Protein AF-0000000074049282 (afdb_homodimer)

Nearest PDB structures (foldseek):
  7n6g-assembly1_3X  TM=3.727E-01  e=4.598E-01  Chlamydomonas reinhardtii
  7sqc-assembly1_1F  TM=4.304E-01  e=7.215E-01  Chlamydomonas reinhardtii
  7sqc-assembly1_1J  TM=2.349E-01  e=3.903E-01  Chlamydomonas reinhardtii
  7udm-assembly1_A  TM=1.602E-01  e=5.416E-01  synthetic construct
  2efk-assembly1_A-2  TM=2.920E-01  e=9.150E+00  Homo sapiens

Structure (mmCIF, N/CA/C/O backbone):
data_AF-0000000074049282-model_v1
#
loop_
_entity.id
_entity.type
_entity.pdbx_description
1 polymer 'Uncharacterized protein'
#
loop_
_atom_site.group_PDB
_atom_site.id
_atom_site.type_symbol
_atom_site.label_atom_id
_atom_site.label_alt_id
_atom_site.label_comp_id
_atom_site.label_asym_id
_atom_site.label_entity_id
_atom_site.label_seq_id
_atom_site.pdbx_PDB_ins_code
_atom_site.Cartn_x
_atom_site.Cartn_y
_atom_site.Cartn_z
_atom_site.occupancy
_atom_site.B_iso_or_equiv
_atom_site.auth_seq_id
_atom_site.auth_comp_id
_atom_site.auth_asym_id
_atom_site.auth_atom_id
_atom_site.pdbx_PDB_model_num
ATOM 1 N N . ILE A 1 1 ? 12.062 37.25 45.156 1 20.48 1 ILE A N 1
ATOM 2 C CA . ILE A 1 1 ? 11.852 36.156 44.188 1 20.48 1 ILE A CA 1
ATOM 3 C C . ILE A 1 1 ? 12.758 36.375 42.969 1 20.48 1 ILE A C 1
ATOM 5 O O . ILE A 1 1 ? 12.703 37.406 42.312 1 20.48 1 ILE A O 1
ATOM 9 N N . GLY A 1 2 ? 13.914 35.844 42.906 1 26.83 2 GLY A N 1
ATOM 10 C CA . GLY A 1 2 ? 15.023 36.031 41.969 1 26.83 2 GLY A CA 1
ATOM 11 C C . GLY A 1 2 ? 14.602 35.938 40.531 1 26.83 2 GLY A C 1
ATOM 12 O O . GLY A 1 2 ? 13.656 35.25 40.188 1 26.83 2 GLY A O 1
ATOM 13 N N . GLN A 1 3 ? 14.75 37.094 39.875 1 31.94 3 GLN A N 1
ATOM 14 C CA . GLN A 1 3 ? 14.445 37.344 38.469 1 31.94 3 GLN A CA 1
ATOM 15 C C . GLN A 1 3 ? 14.945 36.188 37.594 1 31.94 3 GLN A C 1
ATOM 17 O O . GLN A 1 3 ? 16.141 35.906 37.562 1 31.94 3 GLN A O 1
ATOM 22 N N . ALA A 1 4 ? 14.352 35.156 37.719 1 38.22 4 ALA A N 1
ATOM 23 C CA . ALA A 1 4 ? 14.703 34.031 36.844 1 38.22 4 ALA A CA 1
ATOM 24 C C . ALA A 1 4 ? 15.141 34.5 35.469 1 38.22 4 ALA A C 1
ATOM 26 O O . ALA A 1 4 ? 14.586 35.469 34.938 1 38.22 4 ALA A O 1
ATOM 27 N N . GLU A 1 5 ? 16.359 34.406 35.156 1 38.09 5 GLU A N 1
ATOM 28 C CA . GLU A 1 5 ? 16.984 34.75 33.875 1 38.09 5 GLU A CA 1
ATOM 29 C C . GLU A 1 5 ? 16.094 34.375 32.719 1 38.09 5 GLU A C 1
ATOM 31 O O . GLU A 1 5 ? 15.477 33.312 32.688 1 38.09 5 GLU A O 1
ATOM 36 N N . PRO A 1 6 ? 15.57 35.406 32.031 1 42.94 6 PRO A N 1
ATOM 37 C CA . PRO A 1 6 ? 14.656 35.219 30.891 1 42.94 6 PRO A CA 1
ATOM 38 C C . PRO A 1 6 ? 15.086 34.062 29.984 1 42.94 6 PRO A C 1
ATOM 40 O O . PRO A 1 6 ? 16.281 33.844 29.766 1 42.94 6 PRO A O 1
ATOM 43 N N . VAL A 1 7 ? 14.617 33 29.984 1 49.91 7 VAL A N 1
ATOM 44 C CA . VAL A 1 7 ? 14.875 31.859 29.094 1 49.91 7 VAL A CA 1
ATOM 45 C C . VAL A 1 7 ? 15.133 32.375 27.672 1 49.91 7 VAL A C 1
ATOM 47 O O . VAL A 1 7 ? 14.344 33.156 27.141 1 49.91 7 VAL A O 1
ATOM 50 N N . PRO A 1 8 ? 16.484 32.281 27.109 1 53.12 8 PRO A N 1
ATOM 51 C CA . PRO A 1 8 ? 17.078 32.656 25.828 1 53.12 8 PRO A CA 1
ATOM 52 C C . PRO A 1 8 ? 16.25 32.219 24.641 1 53.12 8 PRO A C 1
ATOM 54 O O . PRO A 1 8 ? 15.695 31.125 24.625 1 53.12 8 PRO A O 1
ATOM 57 N N . ASP A 1 9 ? 15.688 33.219 23.703 1 76.25 9 ASP A N 1
ATOM 58 C CA . ASP A 1 9 ? 14.758 32.906 22.609 1 76.25 9 ASP A CA 1
ATOM 59 C C . ASP A 1 9 ? 15.227 33.531 21.297 1 76.25 9 ASP A C 1
ATOM 61 O O . ASP A 1 9 ? 15.469 34.719 21.234 1 76.25 9 ASP A O 1
ATOM 65 N N . PHE A 1 10 ? 15.531 32.906 20.156 1 86.06 10 PHE A N 1
ATOM 66 C CA . PHE A 1 10 ? 15.812 33.281 18.781 1 86.06 10 PHE A CA 1
ATOM 67 C C . PHE A 1 10 ? 17.156 34 18.688 1 86.06 10 PHE A C 1
ATOM 69 O O . PHE A 1 10 ? 17.25 35.062 18.062 1 86.06 10 PHE A O 1
ATOM 76 N N . ALA A 1 11 ? 18.25 33.531 19.469 1 80.88 11 ALA A N 1
ATOM 77 C CA . ALA A 1 11 ? 19.656 33.938 19.422 1 80.88 11 ALA A CA 1
ATOM 78 C C . ALA A 1 11 ? 19.891 35.219 20.219 1 80.88 11 ALA A C 1
ATOM 80 O O . ALA A 1 11 ? 20.953 35.844 20.109 1 80.88 11 ALA A O 1
ATOM 81 N N . ILE A 1 12 ? 18.922 35.625 20.922 1 83.38 12 ILE A N 1
ATOM 82 C CA . ILE A 1 12 ? 19.141 36.75 21.828 1 83.38 12 ILE A CA 1
ATOM 83 C C . ILE A 1 12 ? 18.609 36.406 23.219 1 83.38 12 ILE A C 1
ATOM 85 O O . ILE A 1 12 ? 17.781 35.5 23.359 1 83.38 12 ILE A O 1
ATOM 89 N N . ASN A 1 13 ? 19.203 37.094 24.156 1 82.81 13 ASN A N 1
ATOM 90 C CA . ASN A 1 13 ? 18.781 36.875 25.531 1 82.81 13 ASN A CA 1
ATOM 91 C C . ASN A 1 13 ? 17.5 37.625 25.859 1 82.81 13 ASN A C 1
ATOM 93 O O . ASN A 1 13 ? 17.547 38.688 26.484 1 82.81 13 ASN A O 1
ATOM 97 N N . ALA A 1 14 ? 16.469 37.125 25.25 1 80.94 14 ALA A N 1
ATOM 98 C CA . ALA A 1 14 ? 15.141 37.719 25.453 1 80.94 14 ALA A CA 1
ATOM 99 C C . ALA A 1 14 ? 14.094 36.625 25.656 1 80.94 14 ALA A C 1
ATOM 101 O O . ALA A 1 14 ? 14.32 35.469 25.281 1 80.94 14 ALA A O 1
ATOM 102 N N . ALA A 1 15 ? 13.078 36.906 26.453 1 73.56 15 ALA A N 1
ATOM 103 C CA . ALA A 1 15 ? 11.977 35.969 26.594 1 73.56 15 ALA A CA 1
ATOM 104 C C . ALA A 1 15 ? 10.922 36.188 25.516 1 73.56 15 ALA A C 1
ATOM 106 O O . ALA A 1 15 ? 9.977 36.969 25.703 1 73.56 15 ALA A O 1
ATOM 107 N N . ILE A 1 16 ? 11.188 35.625 24.344 1 76.62 16 ILE A N 1
ATOM 108 C CA . ILE A 1 16 ? 10.234 35.781 23.25 1 76.62 16 ILE A CA 1
ATOM 109 C C . ILE A 1 16 ? 9.305 34.594 23.203 1 76.62 16 ILE A C 1
ATOM 111 O O . ILE A 1 16 ? 9.758 33.438 23.141 1 76.62 16 ILE A O 1
ATOM 115 N N . THR A 1 17 ? 8.031 34.781 23.266 1 71.31 17 THR A N 1
ATOM 116 C CA . THR A 1 17 ? 7.02 33.75 23.234 1 71.31 17 THR A CA 1
ATOM 117 C C . THR A 1 17 ? 7 33.062 21.859 1 71.31 17 THR A C 1
ATOM 119 O O . THR A 1 17 ? 7.078 33.719 20.828 1 71.31 17 THR A O 1
ATOM 122 N N . GLY A 1 18 ? 7.035 31.688 21.781 1 78.75 18 GLY A N 1
ATOM 123 C CA . GLY A 1 18 ? 6.93 30.953 20.531 1 78.75 18 GLY A CA 1
ATOM 124 C C . GLY A 1 18 ? 8.203 30.219 20.156 1 78.75 18 GLY A C 1
ATOM 125 O O . GLY A 1 18 ? 8.195 29.328 19.312 1 78.75 18 GLY A O 1
ATOM 126 N N . SER A 1 19 ? 9.234 30.641 20.859 1 85.25 19 SER A N 1
ATOM 127 C CA . SER A 1 19 ? 10.516 30 20.547 1 85.25 19 SER A CA 1
ATOM 128 C C . SER A 1 19 ? 10.477 28.5 20.828 1 85.25 19 SER A C 1
ATOM 130 O O . SER A 1 19 ? 10.977 27.703 20.047 1 85.25 19 SER A O 1
ATOM 132 N N . ALA A 1 20 ? 9.82 28.109 21.891 1 82.62 20 ALA A N 1
ATOM 133 C CA . ALA A 1 20 ? 9.711 26.703 22.266 1 82.62 20 ALA A CA 1
ATOM 134 C C . ALA A 1 20 ? 8.883 25.938 21.234 1 82.62 20 ALA A C 1
ATOM 136 O O . ALA A 1 20 ? 9.203 24.781 20.906 1 82.62 20 ALA A O 1
ATOM 137 N N . THR A 1 21 ? 7.859 26.547 20.703 1 82.88 21 THR A N 1
ATOM 138 C CA . THR A 1 21 ? 7.004 25.922 19.703 1 82.88 21 THR A CA 1
ATOM 139 C C . THR A 1 21 ? 7.766 25.672 18.406 1 82.88 21 THR A C 1
ATOM 141 O O . THR A 1 21 ? 7.676 24.594 17.828 1 82.88 21 THR A O 1
ATOM 144 N N . VAL A 1 22 ? 8.523 26.688 18.016 1 90.44 22 VAL A N 1
ATOM 145 C CA . VAL A 1 22 ? 9.312 26.562 16.797 1 90.44 22 VAL A CA 1
ATOM 146 C C . VAL A 1 22 ? 10.328 25.438 16.938 1 90.44 22 VAL A C 1
ATOM 148 O O . VAL A 1 22 ? 10.5 24.609 16.031 1 90.44 22 VAL A O 1
ATOM 151 N N . SER A 1 23 ? 10.922 25.359 18.109 1 93 23 SER A N 1
ATOM 152 C CA . SER A 1 23 ? 11.906 24.312 18.359 1 93 23 SER A CA 1
ATOM 153 C C . SER A 1 23 ? 11.266 22.938 18.344 1 93 23 SER A C 1
ATOM 155 O O . SER A 1 23 ? 11.797 22 17.734 1 93 23 SER A O 1
ATOM 157 N N . SER A 1 24 ? 10.148 22.766 18.969 1 90.44 24 SER A N 1
ATOM 158 C CA . SER A 1 24 ? 9.453 21.484 19.016 1 90.44 24 SER A CA 1
ATOM 159 C C . SER A 1 24 ? 9.031 21.047 17.625 1 90.44 24 SER A C 1
ATOM 161 O O . SER A 1 24 ? 9.219 19.891 17.25 1 90.44 24 SER A O 1
ATOM 163 N N . LEU A 1 25 ? 8.5 21.969 16.844 1 91.56 25 LEU A N 1
ATOM 164 C CA . LEU A 1 25 ? 8.102 21.688 15.477 1 91.56 25 LEU A CA 1
ATOM 165 C C . LEU A 1 25 ? 9.297 21.25 14.641 1 91.56 25 LEU A C 1
ATOM 167 O O . LEU A 1 25 ? 9.195 20.328 13.844 1 91.56 25 LEU A O 1
ATOM 171 N N . ALA A 1 26 ? 10.367 21.984 14.859 1 96.5 26 ALA A N 1
ATOM 172 C CA . ALA A 1 26 ? 11.578 21.672 14.109 1 96.5 26 ALA A CA 1
ATOM 173 C C . ALA A 1 26 ? 12.078 20.266 14.445 1 96.5 26 ALA A C 1
ATOM 175 O O . ALA A 1 26 ? 12.469 19.516 13.555 1 96.5 26 ALA A O 1
ATOM 176 N N . GLN A 1 27 ? 11.992 19.891 15.672 1 95.56 27 GLN A N 1
ATOM 177 C CA . GLN A 1 27 ? 12.453 18.562 16.094 1 95.56 27 GLN A CA 1
ATOM 178 C C . GLN A 1 27 ? 11.531 17.469 15.562 1 95.56 27 GLN A C 1
ATOM 180 O O . GLN A 1 27 ? 12 16.406 15.164 1 95.56 27 GLN A O 1
ATOM 185 N N . GLU A 1 28 ? 10.273 17.688 15.57 1 92.94 28 GLU A N 1
ATOM 186 C CA . GLU A 1 28 ? 9.336 16.734 14.984 1 92.94 28 GLU A CA 1
ATOM 187 C C . GLU A 1 28 ? 9.594 16.562 13.492 1 92.94 28 GLU A C 1
ATOM 189 O O . GLU A 1 28 ? 9.539 15.438 12.984 1 92.94 28 GLU A O 1
ATOM 194 N N . THR A 1 29 ? 9.82 17.672 12.859 1 95.94 29 THR A N 1
ATOM 195 C CA . THR A 1 29 ? 10.125 17.625 11.43 1 95.94 29 THR A CA 1
ATOM 196 C C . THR A 1 29 ? 11.422 16.859 11.18 1 95.94 29 THR A C 1
ATOM 198 O O . THR A 1 29 ? 11.555 16.156 10.18 1 95.94 29 THR A O 1
ATOM 201 N N . ARG A 1 30 ? 12.367 17.062 12.141 1 97.12 30 ARG A N 1
ATOM 202 C CA . ARG A 1 30 ? 13.641 16.359 12.047 1 97.12 30 ARG A CA 1
ATOM 203 C C . ARG A 1 30 ? 13.43 14.844 12.047 1 97.12 30 ARG A C 1
ATOM 205 O O . ARG A 1 30 ? 14.055 14.125 11.266 1 97.12 30 ARG A O 1
ATOM 212 N N . ILE A 1 31 ? 12.555 14.383 12.844 1 95.19 31 ILE A N 1
ATOM 213 C CA . ILE A 1 31 ? 12.25 12.961 12.93 1 95.19 31 ILE A CA 1
ATOM 214 C C . ILE A 1 31 ? 11.641 12.477 11.617 1 95.19 31 ILE A C 1
ATOM 216 O O . ILE A 1 31 ? 11.961 11.383 11.141 1 95.19 31 ILE A O 1
ATOM 220 N N . LEU A 1 32 ? 10.797 13.242 10.992 1 94.5 32 LEU A N 1
ATOM 221 C CA . LEU A 1 32 ? 10.203 12.883 9.711 1 94.5 32 LEU A CA 1
ATOM 222 C C . LEU A 1 32 ? 11.266 12.773 8.625 1 94.5 32 LEU A C 1
ATOM 224 O O . LEU A 1 32 ? 11.242 11.844 7.816 1 94.5 32 LEU A O 1
ATOM 228 N N . PHE A 1 33 ? 12.203 13.742 8.641 1 97.12 33 PHE A N 1
ATOM 229 C CA . PHE A 1 33 ? 13.289 13.664 7.676 1 97.12 33 PHE A CA 1
ATOM 230 C C . PHE A 1 33 ? 14.141 12.422 7.91 1 97.12 33 PHE A C 1
ATOM 232 O O . PHE A 1 33 ? 14.648 11.82 6.961 1 97.12 33 PHE A O 1
ATOM 239 N N . LYS A 1 34 ? 14.336 12.078 9.133 1 95.75 34 LYS A N 1
ATOM 240 C CA . LYS A 1 34 ? 15.055 10.844 9.445 1 95.75 34 LYS A CA 1
ATOM 241 C C . LYS A 1 34 ? 14.336 9.633 8.867 1 95.75 34 LYS A C 1
ATOM 243 O O . LYS A 1 34 ? 14.977 8.703 8.359 1 95.75 34 LYS A O 1
ATOM 248 N N . ASP A 1 35 ? 13.047 9.648 8.883 1 93.12 35 ASP A N 1
ATOM 249 C CA . ASP A 1 35 ? 12.227 8.547 8.398 1 93.12 35 ASP A CA 1
ATOM 250 C C . ASP A 1 35 ? 12.336 8.406 6.883 1 93.12 35 ASP A C 1
ATOM 252 O O . ASP A 1 35 ? 12.062 7.336 6.332 1 93.12 35 ASP A O 1
ATOM 256 N N . VAL A 1 36 ? 12.672 9.469 6.234 1 93.5 36 VAL A N 1
ATOM 257 C CA . VAL A 1 36 ? 12.883 9.398 4.793 1 93.5 36 VAL A CA 1
ATOM 258 C C . VAL A 1 36 ? 14.039 8.453 4.48 1 93.5 36 VAL A C 1
ATOM 260 O O . VAL A 1 36 ? 13.969 7.668 3.529 1 93.5 36 VAL A O 1
ATOM 263 N N . GLY A 1 37 ? 15.117 8.438 5.305 1 87.19 37 GLY A N 1
ATOM 264 C CA . GLY A 1 37 ? 16.312 7.645 5.055 1 87.19 37 GLY A CA 1
ATOM 265 C C . GLY A 1 37 ? 16.281 6.289 5.734 1 87.19 37 GLY A C 1
ATOM 266 O O . GLY A 1 37 ? 17.203 5.492 5.586 1 87.19 37 GLY A O 1
ATOM 267 N N . GLY A 1 38 ? 15.477 5.82 6.414 1 72.12 38 GLY A N 1
ATOM 268 C CA . GLY A 1 38 ? 15.57 4.777 7.422 1 72.12 38 GLY A CA 1
ATOM 269 C C . GLY A 1 38 ? 15.273 3.393 6.875 1 72.12 38 GLY A C 1
ATOM 270 O O . GLY A 1 38 ? 15.352 2.4 7.602 1 72.12 38 GLY A O 1
ATOM 271 N N . THR A 1 39 ? 15 3.137 5.734 1 71.25 39 THR A N 1
ATOM 272 C CA . THR A 1 39 ? 14.656 1.753 5.422 1 71.25 39 THR A CA 1
ATOM 273 C C . THR A 1 39 ? 15.758 1.097 4.594 1 71.25 39 THR A C 1
ATOM 275 O O . THR A 1 39 ? 16.062 1.55 3.492 1 71.25 39 THR A O 1
ATOM 278 N N . VAL A 1 40 ? 16.547 0.206 5.41 1 73.12 40 VAL A N 1
ATOM 279 C CA . VAL A 1 40 ? 17.578 -0.496 4.66 1 73.12 40 VAL A CA 1
ATOM 280 C C . VAL A 1 40 ? 17.203 -1.966 4.5 1 73.12 40 VAL A C 1
ATOM 282 O O . VAL A 1 40 ? 16.812 -2.623 5.473 1 73.12 40 VAL A O 1
ATOM 285 N N . TYR A 1 41 ? 17.016 -2.418 3.25 1 83.38 41 TYR A N 1
ATOM 286 C CA . TYR A 1 41 ? 16.828 -3.836 2.963 1 83.38 41 TYR A CA 1
ATOM 287 C C . TYR A 1 41 ? 17.906 -4.34 2.008 1 83.38 41 TYR A C 1
ATOM 289 O O . TYR A 1 41 ? 18.359 -3.602 1.128 1 83.38 41 TYR A O 1
ATOM 297 N N . GLU A 1 42 ? 18.453 -5.551 2.277 1 90.44 42 GLU A N 1
ATOM 298 C CA . GLU A 1 42 ? 19.469 -6.156 1.413 1 90.44 42 GLU A CA 1
ATOM 299 C C . GLU A 1 42 ? 18.812 -7.047 0.354 1 90.44 42 GLU A C 1
ATOM 301 O O . GLU A 1 42 ? 17.953 -7.875 0.668 1 90.44 42 GLU A O 1
ATOM 306 N N . LEU A 1 43 ? 19.203 -6.746 -0.903 1 93.69 43 LEU A N 1
ATOM 307 C CA . LEU A 1 43 ? 18.703 -7.551 -2.014 1 93.69 43 LEU A CA 1
ATOM 308 C C . LEU A 1 43 ? 19.375 -8.914 -2.045 1 93.69 43 LEU A C 1
ATOM 310 O O . LEU A 1 43 ? 20.578 -9.016 -1.796 1 93.69 43 LEU A O 1
ATOM 314 N N . GLN A 1 44 ? 18.656 -9.977 -2.373 1 93 44 GLN A N 1
ATOM 315 C CA . GLN A 1 44 ? 19.188 -11.336 -2.365 1 93 44 GLN A CA 1
ATOM 316 C C . GLN A 1 44 ? 19.109 -11.969 -3.752 1 93 44 GLN A C 1
ATOM 318 O O . GLN A 1 44 ? 19.844 -12.914 -4.055 1 93 44 GLN A O 1
ATOM 323 N N . ALA A 1 45 ? 18.281 -11.492 -4.66 1 92.56 45 ALA A N 1
ATOM 324 C CA . ALA A 1 45 ? 17.984 -12.148 -5.926 1 92.56 45 ALA A CA 1
ATOM 325 C C . ALA A 1 45 ? 19.078 -11.922 -6.949 1 92.56 45 ALA A C 1
ATOM 327 O O . ALA A 1 45 ? 19.172 -12.633 -7.953 1 92.56 45 ALA A O 1
ATOM 328 N N . GLY A 1 46 ? 20.016 -10.945 -6.727 1 91.81 46 GLY A N 1
ATOM 329 C CA . GLY A 1 46 ? 21.125 -10.672 -7.637 1 91.81 46 GLY A CA 1
ATOM 330 C C . GLY A 1 46 ? 20.672 -10.023 -8.938 1 91.81 46 GLY A C 1
ATOM 331 O O . GLY A 1 46 ? 21.391 -10.102 -9.945 1 91.81 46 GLY A O 1
ATOM 332 N N . TYR A 1 47 ? 19.516 -9.477 -9.023 1 94.31 47 TYR A N 1
ATOM 333 C CA . TYR A 1 47 ? 19.016 -8.781 -10.203 1 94.31 47 TYR A CA 1
ATOM 334 C C . TYR A 1 47 ? 19.609 -7.383 -10.305 1 94.31 47 TYR A C 1
ATOM 336 O O . TYR A 1 47 ? 19.234 -6.492 -9.531 1 94.31 47 TYR A O 1
ATOM 344 N N . GLU A 1 48 ? 20.406 -7.199 -11.273 1 94.12 48 GLU A N 1
ATOM 345 C CA . GLU A 1 48 ? 21.219 -5.988 -11.383 1 94.12 48 GLU A CA 1
ATOM 346 C C . GLU A 1 48 ? 20.344 -4.75 -11.547 1 94.12 48 GLU A C 1
ATOM 348 O O . GLU A 1 48 ? 20.656 -3.686 -11.008 1 94.12 48 GLU A O 1
ATOM 353 N N . ARG A 1 49 ? 19.312 -4.836 -12.258 1 94.56 49 ARG A N 1
ATOM 354 C CA . ARG A 1 49 ? 18.422 -3.701 -12.469 1 94.56 49 ARG A CA 1
ATOM 355 C C . ARG A 1 49 ? 17.828 -3.205 -11.148 1 94.56 49 ARG A C 1
ATOM 357 O O . ARG A 1 49 ? 17.75 -1.996 -10.922 1 94.56 49 ARG A O 1
ATOM 364 N N . LEU A 1 50 ? 17.516 -4.125 -10.344 1 96.06 50 LEU A N 1
ATOM 365 C CA . LEU A 1 50 ? 16.969 -3.803 -9.031 1 96.06 50 LEU A CA 1
ATOM 366 C C . LEU A 1 50 ? 18.031 -3.166 -8.141 1 96.06 50 LEU A C 1
ATOM 368 O O . LEU A 1 50 ? 17.75 -2.221 -7.402 1 96.06 50 LEU A O 1
ATOM 372 N N . ALA A 1 51 ? 19.234 -3.668 -8.195 1 95.69 51 ALA A N 1
ATOM 373 C CA . ALA A 1 51 ? 20.328 -3.137 -7.391 1 95.69 51 ALA A CA 1
ATOM 374 C C . ALA A 1 51 ? 20.656 -1.694 -7.777 1 95.69 51 ALA A C 1
ATOM 376 O O . ALA A 1 51 ? 20.875 -0.849 -6.91 1 95.69 51 ALA A O 1
ATOM 377 N N . THR A 1 52 ? 20.562 -1.462 -9.023 1 97.19 52 THR A N 1
ATOM 378 C CA . THR A 1 52 ? 20.891 -0.14 -9.555 1 97.19 52 THR A CA 1
ATOM 379 C C . THR A 1 52 ? 19.875 0.895 -9.07 1 97.19 52 THR A C 1
ATOM 381 O O . THR A 1 52 ? 20.25 1.968 -8.602 1 97.19 52 THR A O 1
ATOM 384 N N . VAL A 1 53 ? 18.641 0.593 -9.203 1 97 53 VAL A N 1
ATOM 385 C CA . VAL A 1 53 ? 17.609 1.563 -8.844 1 97 53 VAL A CA 1
ATOM 386 C C . VAL A 1 53 ? 17.516 1.681 -7.324 1 97 53 VAL A C 1
ATOM 388 O O . VAL A 1 53 ? 17.219 2.754 -6.797 1 97 53 VAL A O 1
ATOM 391 N N . LYS A 1 54 ? 17.766 0.613 -6.602 1 96.5 54 LYS A N 1
ATOM 392 C CA . LYS A 1 54 ? 17.797 0.686 -5.145 1 96.5 54 LYS A CA 1
ATOM 393 C C . LYS A 1 54 ? 18.891 1.623 -4.664 1 96.5 54 LYS A C 1
ATOM 395 O O . LYS A 1 54 ? 18.688 2.432 -3.76 1 96.5 54 LYS A O 1
ATOM 400 N N . GLU A 1 55 ? 20.078 1.487 -5.23 1 95.81 55 GLU A N 1
ATOM 401 C CA . GLU A 1 55 ? 21.203 2.354 -4.875 1 95.81 55 GLU A CA 1
ATOM 402 C C . GLU A 1 55 ? 20.875 3.82 -5.133 1 95.81 55 GLU A C 1
ATOM 404 O O . GLU A 1 55 ? 21.125 4.68 -4.289 1 95.81 55 GLU A O 1
ATOM 409 N N . ALA A 1 56 ? 20.266 4.066 -6.27 1 97.19 56 ALA A N 1
ATOM 410 C CA . ALA A 1 56 ? 19.891 5.434 -6.617 1 97.19 56 ALA A CA 1
ATOM 411 C C . ALA A 1 56 ? 18.891 6 -5.625 1 97.19 56 ALA A C 1
ATOM 413 O O . ALA A 1 56 ? 19.047 7.121 -5.137 1 97.19 56 ALA A O 1
ATOM 414 N N . LEU A 1 57 ? 17.859 5.246 -5.344 1 96.81 57 LEU A N 1
ATOM 415 C CA . LEU A 1 57 ? 16.797 5.711 -4.445 1 96.81 57 LEU A CA 1
ATOM 416 C C . LEU A 1 57 ? 17.344 5.891 -3.029 1 96.81 57 LEU A C 1
ATOM 418 O O . LEU A 1 57 ? 16.984 6.848 -2.34 1 96.81 57 LEU A O 1
ATOM 422 N N . THR A 1 58 ? 18.219 4.988 -2.592 1 95.88 58 THR A N 1
ATOM 423 C CA . THR A 1 58 ? 18.812 5.074 -1.26 1 95.88 58 THR A CA 1
ATOM 424 C C . THR A 1 58 ? 19.703 6.305 -1.14 1 95.88 58 THR A C 1
ATOM 426 O O . THR A 1 58 ? 19.719 6.965 -0.1 1 95.88 58 THR A O 1
ATOM 429 N N . ASP A 1 59 ? 20.375 6.562 -2.137 1 96.44 59 ASP A N 1
ATOM 430 C CA . ASP A 1 59 ? 21.203 7.762 -2.143 1 96.44 59 ASP A CA 1
ATOM 431 C C . ASP A 1 59 ? 20.344 9.023 -2.045 1 96.44 59 ASP A C 1
ATOM 433 O O . ASP A 1 59 ? 20.672 9.938 -1.286 1 96.44 59 ASP A O 1
ATOM 437 N N . ILE A 1 60 ? 19.266 9.086 -2.865 1 97.12 60 ILE A N 1
ATOM 438 C CA . ILE A 1 60 ? 18.344 10.211 -2.801 1 97.12 60 ILE A CA 1
ATOM 439 C C . ILE A 1 60 ? 17.812 10.367 -1.376 1 97.12 60 ILE A C 1
ATOM 441 O O . ILE A 1 60 ? 17.875 11.453 -0.801 1 97.12 60 ILE A O 1
ATOM 445 N N . ALA A 1 61 ? 17.359 9.281 -0.797 1 96.62 61 ALA A N 1
ATOM 446 C CA . ALA A 1 61 ? 16.75 9.289 0.534 1 96.62 61 ALA A CA 1
ATOM 447 C C . ALA A 1 61 ? 17.75 9.742 1.59 1 96.62 61 ALA A C 1
ATOM 449 O O . ALA A 1 61 ? 17.438 10.562 2.451 1 96.62 61 ALA A O 1
ATOM 450 N N . THR A 1 62 ? 18.969 9.258 1.495 1 96.25 62 THR A N 1
ATOM 451 C CA . THR A 1 62 ? 20 9.578 2.469 1 96.25 62 THR A CA 1
ATOM 452 C C . THR A 1 62 ? 20.375 11.055 2.396 1 96.25 62 THR A C 1
ATOM 454 O O . THR A 1 62 ? 20.469 11.727 3.424 1 96.25 62 THR A O 1
ATOM 457 N N . LYS A 1 63 ? 20.578 11.547 1.237 1 97.31 63 LYS A N 1
ATOM 458 C CA . LYS A 1 63 ? 20.953 12.945 1.055 1 97.31 63 LYS A CA 1
ATOM 459 C C . LYS A 1 63 ? 19.859 13.883 1.555 1 97.31 63 LYS A C 1
ATOM 461 O O . LYS A 1 63 ? 20.141 14.875 2.229 1 97.31 63 LYS A O 1
ATOM 466 N N . LEU A 1 64 ? 18.609 13.57 1.226 1 97.5 64 LEU A N 1
ATOM 467 C CA . LEU A 1 64 ? 17.484 14.375 1.688 1 97.5 64 LEU A CA 1
ATOM 468 C C . LEU A 1 64 ? 17.359 14.312 3.205 1 97.5 64 LEU A C 1
ATOM 470 O O . LEU A 1 64 ? 17.094 15.328 3.854 1 97.5 64 LEU A O 1
ATOM 474 N N . SER A 1 65 ? 17.547 13.109 3.723 1 97.19 65 SER A N 1
ATOM 475 C CA . SER A 1 65 ? 17.453 12.914 5.168 1 97.19 65 SER A CA 1
ATOM 476 C C . SER A 1 65 ? 18.5 13.758 5.898 1 97.19 65 SER A C 1
ATOM 478 O O . SER A 1 65 ? 18.172 14.508 6.812 1 97.19 65 SER A O 1
ATOM 480 N N . ILE A 1 66 ? 19.734 13.719 5.477 1 97.12 66 ILE A N 1
ATOM 481 C CA . ILE A 1 66 ? 20.844 14.422 6.133 1 97.12 66 ILE A CA 1
ATOM 482 C C . ILE A 1 66 ? 20.641 15.93 6.012 1 97.12 66 ILE A C 1
ATOM 484 O O . ILE A 1 66 ? 20.734 16.656 7 1 97.12 66 ILE A O 1
ATOM 488 N N . ALA A 1 67 ? 20.297 16.359 4.809 1 97.94 67 ALA A N 1
ATOM 489 C CA . ALA A 1 67 ? 20.094 17.797 4.586 1 97.94 67 ALA A CA 1
ATOM 490 C C . ALA A 1 67 ? 18.906 18.312 5.391 1 97.94 67 ALA A C 1
ATOM 492 O O . ALA A 1 67 ? 18.984 19.391 5.992 1 97.94 67 ALA A O 1
ATOM 493 N N . GLY A 1 68 ? 17.797 17.547 5.352 1 98.06 68 GLY A N 1
ATOM 494 C CA . GLY A 1 68 ? 16.609 17.938 6.113 1 98.06 68 GLY A CA 1
ATOM 495 C C . GLY A 1 68 ? 16.859 17.984 7.609 1 98.06 68 GLY A C 1
ATOM 496 O O . GLY A 1 68 ? 16.438 18.922 8.289 1 98.06 68 GLY A O 1
ATOM 497 N N . MET A 1 69 ? 17.562 17.031 8.125 1 97.44 69 MET A N 1
ATOM 498 C CA . MET A 1 69 ? 17.875 16.984 9.555 1 97.44 69 MET A CA 1
ATOM 499 C C . MET A 1 69 ? 18.781 18.141 9.953 1 97.44 69 MET A C 1
ATOM 501 O O . MET A 1 69 ? 18.641 18.703 11.039 1 97.44 69 MET A O 1
ATOM 505 N N . THR A 1 70 ? 19.719 18.469 9.07 1 98.06 70 THR A N 1
ATOM 506 C CA . THR A 1 70 ? 20.625 19.578 9.336 1 98.06 70 THR A CA 1
ATOM 507 C C . THR A 1 70 ? 19.859 20.891 9.453 1 98.06 70 THR A C 1
ATOM 509 O O . THR A 1 70 ? 20.078 21.688 10.375 1 98.06 70 THR A O 1
ATOM 512 N N . LEU A 1 71 ? 18.922 21.062 8.5 1 98.5 71 LEU A N 1
ATOM 513 C CA . LEU A 1 71 ? 18.125 22.281 8.492 1 98.5 71 LEU A CA 1
ATOM 514 C C . LEU A 1 71 ? 17.266 22.375 9.758 1 98.5 71 LEU A C 1
ATOM 516 O O . LEU A 1 71 ? 17.266 23.391 10.438 1 98.5 71 LEU A O 1
ATOM 520 N N . THR A 1 72 ? 16.562 21.328 10.109 1 98.19 72 THR A N 1
ATOM 521 C CA . THR A 1 72 ? 15.633 21.344 11.234 1 98.19 72 THR A CA 1
ATOM 522 C C . THR A 1 72 ? 16.391 21.453 12.555 1 98.19 72 THR A C 1
ATOM 524 O O . THR A 1 72 ? 15.93 22.109 13.492 1 98.19 72 THR A O 1
ATOM 527 N N . GLN A 1 73 ? 17.594 20.891 12.617 1 96.94 73 GLN A N 1
ATOM 528 C CA . GLN A 1 73 ? 18.438 21.031 13.805 1 96.94 73 GLN A CA 1
ATOM 529 C C . GLN A 1 73 ? 18.906 22.484 13.969 1 96.94 73 GLN A C 1
ATOM 531 O O . GLN A 1 73 ? 18.938 23 15.078 1 96.94 73 GLN A O 1
ATOM 536 N N . ALA A 1 74 ? 19.297 23.078 12.867 1 97.19 74 ALA A N 1
ATOM 537 C CA . ALA A 1 74 ? 19.719 24.484 12.914 1 97.19 74 ALA A CA 1
ATOM 538 C C . ALA A 1 74 ? 18.609 25.391 13.406 1 97.19 74 ALA A C 1
ATOM 540 O O . ALA A 1 74 ? 18.844 26.297 14.195 1 97.19 74 ALA A O 1
ATOM 541 N N . ILE A 1 75 ? 17.375 25.094 12.922 1 97.19 75 ILE A N 1
ATOM 542 C CA . ILE A 1 75 ? 16.234 25.891 13.336 1 97.19 75 ILE A CA 1
ATOM 543 C C . ILE A 1 75 ? 15.984 25.703 14.836 1 97.19 75 ILE A C 1
ATOM 545 O O . ILE A 1 75 ? 15.781 26.688 15.562 1 97.19 75 ILE A O 1
ATOM 549 N N . SER A 1 76 ? 16.031 24.5 15.312 1 95.88 76 SER A N 1
ATOM 550 C CA . SER A 1 76 ? 15.805 24.219 16.719 1 95.88 76 SER A CA 1
ATOM 551 C C . SER A 1 76 ? 16.859 24.875 17.594 1 95.88 76 SER A C 1
ATOM 553 O O . SER A 1 76 ? 16.547 25.453 18.641 1 95.88 76 SER A O 1
ATOM 555 N N . THR A 1 77 ? 18.109 24.844 17.188 1 93.69 77 THR A N 1
ATOM 556 C CA . THR A 1 77 ? 19.219 25.422 17.938 1 93.69 77 THR A CA 1
ATOM 557 C C . THR A 1 77 ? 19.078 26.938 18.031 1 93.69 77 THR A C 1
ATOM 559 O O . THR A 1 77 ? 19.281 27.516 19.094 1 93.69 77 THR A O 1
ATOM 562 N N . MET A 1 78 ? 18.703 27.516 16.906 1 94.25 78 MET A N 1
ATOM 563 C CA . MET A 1 78 ? 18.516 28.969 16.875 1 94.25 78 MET A CA 1
ATOM 564 C C . MET A 1 78 ? 17.344 29.375 17.781 1 94.25 78 MET A C 1
ATOM 566 O O . MET A 1 78 ? 17.438 30.375 18.484 1 94.25 78 MET A O 1
ATOM 570 N N . ALA A 1 79 ? 16.281 28.625 17.797 1 91.81 79 ALA A N 1
ATOM 571 C CA . ALA A 1 79 ? 15.07 28.969 18.531 1 91.81 79 ALA A CA 1
ATOM 572 C C . ALA A 1 79 ? 15.32 28.953 20.031 1 91.81 79 ALA A C 1
ATOM 574 O O . ALA A 1 79 ? 14.734 29.734 20.781 1 91.81 79 ALA A O 1
ATOM 575 N N . LEU A 1 80 ? 16.281 28.156 20.531 1 87.44 80 LEU A N 1
ATOM 576 C CA . LEU A 1 80 ? 16.484 28 21.969 1 87.44 80 LEU A CA 1
ATOM 577 C C . LEU A 1 80 ? 17.75 28.703 22.438 1 87.44 80 LEU A C 1
ATOM 579 O O . LEU A 1 80 ? 18.016 28.797 23.641 1 87.44 80 LEU A O 1
ATOM 583 N N . ASN A 1 81 ? 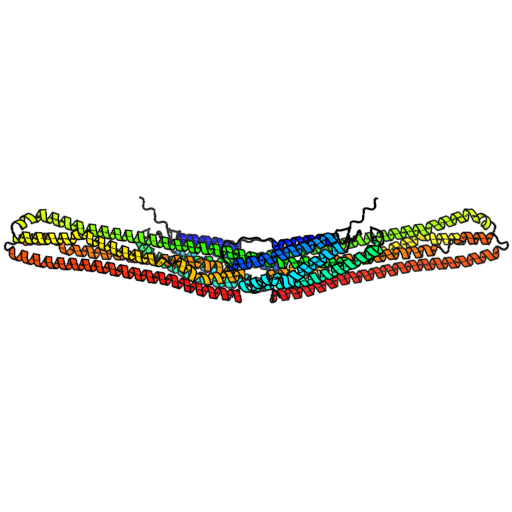18.484 29.219 21.516 1 83.31 81 ASN A N 1
ATOM 584 C CA . ASN A 1 81 ? 19.75 29.812 21.906 1 83.31 81 ASN A CA 1
ATOM 585 C C . ASN A 1 81 ? 19.562 31.234 22.469 1 83.31 81 ASN A C 1
ATOM 587 O O . ASN A 1 81 ? 18.719 31.984 21.969 1 83.31 81 ASN A O 1
ATOM 591 N N . ASN A 1 82 ? 20.422 31.484 23.562 1 72.94 82 ASN A N 1
ATOM 592 C CA . ASN A 1 82 ? 20.312 32.781 24.25 1 72.94 82 ASN A CA 1
ATOM 593 C C . ASN A 1 82 ? 21.625 33.531 24.234 1 72.94 82 ASN A C 1
ATOM 595 O O . ASN A 1 82 ? 21.75 34.594 24.844 1 72.94 82 ASN A O 1
ATOM 599 N N . SER A 1 83 ? 22.516 32.812 23.656 1 73.06 83 SER A N 1
ATOM 600 C CA . SER A 1 83 ? 23.828 33.438 23.75 1 73.06 83 SER A CA 1
ATOM 601 C C . SER A 1 83 ? 24.625 33.281 22.453 1 73.06 83 SER A C 1
ATOM 603 O O . SER A 1 83 ? 24.297 32.438 21.625 1 73.06 83 SER A O 1
ATOM 605 N N . GLY A 1 84 ? 25.344 34.25 21.984 1 72.88 84 GLY A N 1
ATOM 606 C CA . GLY A 1 84 ? 26.25 34.188 20.844 1 72.88 84 GLY A CA 1
ATOM 607 C C . GLY A 1 84 ? 25.906 35.156 19.75 1 72.88 84 GLY A C 1
ATOM 608 O O . GLY A 1 84 ? 24.906 35.875 19.828 1 72.88 84 GLY A O 1
ATOM 609 N N . PRO A 1 85 ? 26.766 35.156 18.797 1 85.69 85 PRO A N 1
ATOM 610 C CA . PRO A 1 85 ? 26.531 36.125 17.719 1 85.69 85 PRO A CA 1
ATOM 611 C C . PRO A 1 85 ? 25.344 35.719 16.828 1 85.69 85 PRO A C 1
ATOM 613 O O . PRO A 1 85 ? 25.25 34.594 16.375 1 85.69 85 PRO A O 1
ATOM 616 N N . ILE A 1 86 ? 24.375 36.625 16.625 1 90.25 86 ILE A N 1
ATOM 617 C CA . ILE A 1 86 ? 23.141 36.438 15.875 1 90.25 86 ILE A CA 1
ATOM 618 C C . ILE A 1 86 ? 23.453 35.844 14.492 1 90.25 86 ILE A C 1
ATOM 620 O O . ILE A 1 86 ? 22.828 34.875 14.062 1 90.25 86 ILE A O 1
ATOM 624 N N . PRO A 1 87 ? 24.531 36.312 13.82 1 91.06 87 PRO A N 1
ATOM 625 C CA . PRO A 1 87 ? 24.812 35.812 12.477 1 91.06 87 PRO A CA 1
ATOM 626 C C . PRO A 1 87 ? 25.156 34.312 12.461 1 91.06 87 PRO A C 1
ATOM 628 O O . PRO A 1 87 ? 24.828 33.625 11.5 1 91.06 87 PRO A O 1
ATOM 631 N N . THR A 1 88 ? 25.75 33.781 13.516 1 91.94 88 THR A N 1
ATOM 632 C CA . THR A 1 88 ? 26.156 32.375 13.555 1 91.94 88 THR A CA 1
ATOM 633 C C . THR A 1 88 ? 24.938 31.453 13.477 1 91.94 88 THR A C 1
ATOM 635 O O . THR A 1 88 ? 24.953 30.469 12.75 1 91.94 88 THR A O 1
ATOM 638 N N . TYR A 1 89 ? 23.906 31.766 14.133 1 92.56 89 TYR A N 1
ATOM 639 C CA . TYR A 1 89 ? 22.734 30.906 14.219 1 92.56 89 TYR A CA 1
ATOM 640 C C . TYR A 1 89 ? 21.859 31.062 12.984 1 92.56 89 TYR A C 1
ATOM 642 O O . TYR A 1 89 ? 21.312 30.078 12.469 1 92.56 89 TYR A O 1
ATOM 650 N N . PHE A 1 90 ? 21.703 32.25 12.477 1 95.75 90 PHE A N 1
ATOM 651 C CA . PHE A 1 90 ? 20.859 32.469 11.312 1 95.75 90 PHE A CA 1
ATOM 652 C C . PHE A 1 90 ? 21.578 32.062 10.031 1 95.75 90 PHE A C 1
ATOM 654 O O . PHE A 1 90 ? 20.938 31.562 9.094 1 95.75 90 PHE A O 1
ATOM 661 N N . ASP A 1 91 ? 22.891 32.188 9.984 1 96.12 91 ASP A N 1
ATOM 662 C CA . ASP A 1 91 ? 23.641 31.75 8.812 1 96.12 91 ASP A CA 1
ATOM 663 C C . ASP A 1 91 ? 23.578 30.234 8.664 1 96.12 91 ASP A C 1
ATOM 665 O O . ASP A 1 91 ? 23.531 29.719 7.547 1 96.12 91 ASP A O 1
ATOM 669 N N . ALA A 1 92 ? 23.641 29.516 9.766 1 95.94 92 ALA A N 1
ATOM 670 C CA . ALA A 1 92 ? 23.516 28.047 9.719 1 95.94 92 ALA A CA 1
ATOM 671 C C . ALA A 1 92 ? 22.203 27.625 9.062 1 95.94 92 ALA A C 1
ATOM 673 O O . ALA A 1 92 ? 22.172 26.672 8.289 1 95.94 92 ALA A O 1
ATOM 674 N N . ILE A 1 93 ? 21.125 28.312 9.391 1 97.69 93 ILE A N 1
ATOM 675 C CA . ILE A 1 93 ? 19.812 28.016 8.828 1 97.69 93 ILE A CA 1
ATOM 676 C C . ILE A 1 93 ? 19.797 28.344 7.336 1 97.69 93 ILE A C 1
ATOM 678 O O . ILE A 1 93 ? 19.375 27.531 6.516 1 97.69 93 ILE A O 1
ATOM 682 N N . SER A 1 94 ? 20.25 29.578 7 1 97.56 94 SER A N 1
ATOM 683 C CA . SER A 1 94 ? 20.266 30 5.602 1 97.56 94 SER A CA 1
ATOM 684 C C . SER A 1 94 ? 21.109 29.047 4.754 1 97.56 94 SER A C 1
ATOM 686 O O . SER A 1 94 ? 20.734 28.703 3.637 1 97.56 94 SER A O 1
ATOM 688 N N . ASN A 1 95 ? 22.234 28.688 5.336 1 97.25 95 ASN A N 1
ATOM 689 C CA . ASN A 1 95 ? 23.094 27.75 4.625 1 97.25 95 ASN A CA 1
ATOM 690 C C . ASN A 1 95 ? 22.406 26.406 4.434 1 97.25 95 ASN A C 1
ATOM 692 O O . ASN A 1 95 ? 22.516 25.781 3.371 1 97.25 95 ASN A O 1
ATOM 696 N N . ALA A 1 96 ? 21.797 25.906 5.426 1 98.25 96 ALA A N 1
ATOM 697 C CA . ALA A 1 96 ? 21.094 24.625 5.352 1 98.25 96 ALA A CA 1
ATOM 698 C C . ALA A 1 96 ? 19.953 24.688 4.344 1 98.25 96 ALA A C 1
ATOM 700 O O . ALA A 1 96 ? 19.703 23.719 3.611 1 98.25 96 ALA A O 1
ATOM 701 N N . ILE A 1 97 ? 19.172 25.781 4.305 1 98.38 97 ILE A N 1
ATOM 702 C CA . ILE A 1 97 ? 18.109 25.969 3.33 1 98.38 97 ILE A CA 1
ATOM 703 C C . ILE A 1 97 ? 18.688 25.922 1.918 1 98.38 97 ILE A C 1
ATOM 705 O O . ILE A 1 97 ? 18.156 25.219 1.049 1 98.38 97 ILE A O 1
ATOM 709 N N . ASN A 1 98 ? 19.781 26.641 1.745 1 97.06 98 ASN A N 1
ATOM 710 C CA . ASN A 1 98 ? 20.406 26.672 0.432 1 97.06 98 ASN A CA 1
ATOM 711 C C . ASN A 1 98 ? 20.891 25.297 0.005 1 97.06 98 ASN A C 1
ATOM 713 O O . ASN A 1 98 ? 20.75 24.906 -1.159 1 97.06 98 ASN A O 1
ATOM 717 N N . SER A 1 99 ? 21.438 24.609 0.923 1 97.31 99 SER A N 1
ATOM 718 C CA . SER A 1 99 ? 21.906 23.266 0.633 1 97.31 99 SER A CA 1
ATOM 719 C C . SER A 1 99 ? 20.766 22.344 0.231 1 97.31 99 SER A C 1
ATOM 721 O O . SER A 1 99 ? 20.875 21.594 -0.731 1 97.31 99 SER A O 1
ATOM 723 N N . LEU A 1 100 ? 19.719 22.328 0.993 1 98.06 100 LEU A N 1
ATOM 724 C CA . LEU A 1 100 ? 18.562 21.5 0.689 1 98.06 100 LEU A CA 1
ATOM 725 C C . LEU A 1 100 ? 17.922 21.906 -0.637 1 98.06 100 LEU A C 1
ATOM 727 O O . LEU A 1 100 ? 17.531 21.047 -1.435 1 98.06 100 LEU A O 1
ATOM 731 N N . GLN A 1 101 ? 17.875 23.219 -0.888 1 97.62 101 GLN A N 1
ATOM 732 C CA . GLN A 1 101 ? 17.344 23.719 -2.15 1 97.62 101 GLN A CA 1
ATOM 733 C C . GLN A 1 101 ? 18.188 23.25 -3.33 1 97.62 101 GLN A C 1
ATOM 735 O O . GLN A 1 101 ? 17.656 22.859 -4.371 1 97.62 101 GLN A O 1
ATOM 740 N N . ALA A 1 102 ? 19.469 23.328 -3.168 1 96.75 102 ALA A N 1
ATOM 741 C CA . ALA A 1 102 ? 20.375 22.875 -4.219 1 96.75 102 ALA A CA 1
ATOM 742 C C . ALA A 1 102 ? 20.203 21.391 -4.496 1 96.75 102 ALA A C 1
ATOM 744 O O . ALA A 1 102 ? 20.25 20.953 -5.648 1 96.75 102 ALA A O 1
ATOM 745 N N . LEU A 1 103 ? 20.031 20.641 -3.473 1 97.44 103 LEU A N 1
ATOM 746 C CA . LEU A 1 103 ? 19.797 19.219 -3.607 1 97.44 103 LEU A CA 1
ATOM 747 C C . LEU A 1 103 ? 18.516 18.953 -4.395 1 97.44 103 LEU A C 1
ATOM 749 O O . LEU A 1 103 ? 18.484 18.109 -5.293 1 97.44 103 LEU A O 1
ATOM 753 N N . LEU A 1 104 ? 17.438 19.641 -4.133 1 97.25 104 LEU A N 1
ATOM 754 C CA . LEU A 1 104 ? 16.109 19.422 -4.73 1 97.25 104 LEU A CA 1
ATOM 755 C C . LEU A 1 104 ? 16.109 19.875 -6.191 1 97.25 104 LEU A C 1
ATOM 757 O O . LEU A 1 104 ? 15.367 19.312 -7.008 1 97.25 104 LEU A O 1
ATOM 761 N N . THR A 1 105 ? 16.891 20.859 -6.527 1 94.56 105 THR A N 1
ATOM 762 C CA . THR A 1 105 ? 16.828 21.438 -7.863 1 94.56 105 THR A CA 1
ATOM 763 C C . THR A 1 105 ? 17.766 20.703 -8.812 1 94.56 105 THR A C 1
ATOM 765 O O . THR A 1 105 ? 17.391 20.375 -9.938 1 94.56 105 THR A O 1
ATOM 768 N N . ASN A 1 106 ? 19.062 20.453 -8.32 1 93.19 106 ASN A N 1
ATOM 769 C CA . ASN A 1 106 ? 20.016 19.875 -9.266 1 93.19 106 ASN A CA 1
ATOM 770 C C . ASN A 1 106 ? 20.875 18.812 -8.602 1 93.19 106 ASN A C 1
ATOM 772 O O . ASN A 1 106 ? 21.594 18.078 -9.289 1 93.19 106 ASN A O 1
ATOM 776 N N . GLY A 1 107 ? 20.812 18.656 -7.41 1 95.38 107 GLY A N 1
ATOM 777 C CA . GLY A 1 107 ? 21.734 17.781 -6.703 1 95.38 107 GLY A CA 1
ATOM 778 C C . GLY A 1 107 ? 21.375 16.312 -6.828 1 95.38 107 GLY A C 1
ATOM 779 O O . GLY A 1 107 ? 22.172 15.445 -6.457 1 95.38 107 GLY A O 1
ATOM 780 N N . LEU A 1 108 ? 20.203 16.031 -7.348 1 97.19 108 LEU A N 1
ATOM 781 C CA . LEU A 1 108 ? 19.766 14.641 -7.402 1 97.19 108 LEU A CA 1
ATOM 782 C C . LEU A 1 108 ? 19.469 14.227 -8.844 1 97.19 108 LEU A C 1
ATOM 784 O O . LEU A 1 108 ? 18.781 13.234 -9.078 1 97.19 108 LEU A O 1
ATOM 788 N N . THR A 1 109 ? 19.969 14.93 -9.812 1 96.5 109 THR A N 1
ATOM 789 C CA . THR A 1 109 ? 19.656 14.734 -11.227 1 96.5 109 THR A CA 1
ATOM 790 C C . THR A 1 109 ? 20.172 13.383 -11.711 1 96.5 109 THR A C 1
ATOM 792 O O . THR A 1 109 ? 19.484 12.703 -12.492 1 96.5 109 THR A O 1
ATOM 795 N N . THR A 1 110 ? 21.391 12.992 -11.266 1 97.19 110 THR A N 1
ATOM 796 C CA . THR A 1 110 ? 21.969 11.719 -11.688 1 97.19 110 THR A CA 1
ATOM 797 C C . THR A 1 110 ? 21.125 10.547 -11.188 1 97.19 110 THR A C 1
ATOM 799 O O . THR A 1 110 ? 20.812 9.633 -11.953 1 97.19 110 THR A O 1
ATOM 802 N N . GLN A 1 111 ? 20.781 10.586 -9.945 1 97.5 111 GLN A N 1
ATOM 803 C CA . GLN A 1 111 ? 19.969 9.516 -9.359 1 97.5 111 GLN A CA 1
ATOM 804 C C . GLN A 1 111 ? 18.594 9.445 -10 1 97.5 111 GLN A C 1
ATOM 806 O O . GLN A 1 111 ? 18.094 8.359 -10.305 1 97.5 111 GLN A O 1
ATOM 811 N N . LEU A 1 112 ? 17.953 10.594 -10.227 1 97.56 112 LEU A N 1
ATOM 812 C CA . LEU A 1 112 ? 16.641 10.641 -10.859 1 97.56 112 LEU A CA 1
ATOM 813 C C . LEU A 1 112 ? 16.703 10.141 -12.297 1 97.56 112 LEU A C 1
ATOM 815 O O . LEU A 1 112 ? 15.797 9.461 -12.773 1 97.56 112 LEU A O 1
ATOM 819 N N . GLY A 1 113 ? 17.781 10.516 -12.969 1 97 113 GLY A N 1
ATOM 820 C CA . GLY A 1 113 ? 18 10 -14.312 1 97 113 GLY A CA 1
ATOM 821 C C . GLY A 1 113 ? 18.125 8.492 -14.359 1 97 113 GLY A C 1
ATOM 822 O O . GLY A 1 113 ? 17.578 7.844 -15.25 1 97 113 GLY A O 1
ATOM 823 N N . THR A 1 114 ? 18.828 7.977 -13.422 1 97.75 114 THR A N 1
ATOM 824 C CA . THR A 1 114 ? 18.984 6.527 -13.32 1 97.75 114 THR A CA 1
ATOM 825 C C . THR A 1 114 ? 17.641 5.848 -13.078 1 97.75 114 THR A C 1
ATOM 827 O O . THR A 1 114 ? 17.328 4.84 -13.719 1 97.75 114 THR A O 1
ATOM 830 N N . LEU A 1 115 ? 16.859 6.355 -12.188 1 97.69 115 LEU A N 1
ATOM 831 C CA . LEU A 1 115 ? 15.531 5.805 -11.922 1 97.69 115 LEU A CA 1
ATOM 832 C C . LEU A 1 115 ? 14.664 5.836 -13.18 1 97.69 115 LEU A C 1
ATOM 834 O O . LEU A 1 115 ? 14.07 4.828 -13.555 1 97.69 115 LEU A O 1
ATOM 838 N N . THR A 1 116 ? 14.688 6.984 -13.867 1 97.19 116 THR A N 1
ATOM 839 C CA . THR A 1 116 ? 13.836 7.172 -15.039 1 97.19 116 THR A CA 1
ATOM 840 C C . THR A 1 116 ? 14.258 6.234 -16.172 1 97.19 116 THR A C 1
ATOM 842 O O . THR A 1 116 ? 13.414 5.609 -16.812 1 97.19 116 THR A O 1
ATOM 845 N N . SER A 1 117 ? 15.516 6.094 -16.359 1 97.06 117 SER A N 1
ATOM 846 C CA . SER A 1 117 ? 16.016 5.27 -17.453 1 97.06 117 SER A CA 1
ATOM 847 C C . SER A 1 117 ? 15.812 3.785 -17.172 1 97.06 117 SER A C 1
ATOM 849 O O . SER A 1 117 ? 15.641 2.984 -18.094 1 97.06 117 SER A O 1
ATOM 851 N N . THR A 1 118 ? 15.766 3.455 -15.914 1 96.38 118 THR A N 1
ATOM 852 C CA . THR A 1 118 ? 15.742 2.041 -15.555 1 96.38 118 THR A CA 1
ATOM 853 C C . THR A 1 118 ? 14.32 1.576 -15.266 1 96.38 118 THR A C 1
ATOM 855 O O . THR A 1 118 ? 13.945 0.458 -15.625 1 96.38 118 THR A O 1
ATOM 858 N N . ILE A 1 119 ? 13.5 2.375 -14.594 1 95.12 119 ILE A N 1
ATOM 859 C CA . ILE A 1 119 ? 12.18 1.905 -14.172 1 95.12 119 ILE A CA 1
ATOM 860 C C . ILE A 1 119 ? 11.109 2.898 -14.625 1 95.12 119 ILE A C 1
ATOM 862 O O . ILE A 1 119 ? 10.094 3.072 -13.945 1 95.12 119 ILE A O 1
ATOM 866 N N . ASP A 1 120 ? 11.312 3.703 -15.508 1 93.31 120 ASP A N 1
ATOM 867 C CA . ASP A 1 120 ? 10.367 4.641 -16.094 1 93.31 120 ASP A CA 1
ATOM 868 C C . ASP A 1 120 ? 10.195 5.879 -15.219 1 93.31 120 ASP A C 1
ATOM 870 O O . ASP A 1 120 ? 11.039 6.164 -14.367 1 93.31 120 ASP A O 1
ATOM 874 N N . ARG A 1 121 ? 9.117 6.758 -15.43 1 94.31 121 ARG A N 1
ATOM 875 C CA . ARG A 1 121 ? 9.102 8.133 -14.938 1 94.31 121 ARG A CA 1
ATOM 876 C C . ARG A 1 121 ? 8.219 8.258 -13.695 1 94.31 121 ARG A C 1
ATOM 878 O O . ARG A 1 121 ? 8.141 9.328 -13.094 1 94.31 121 ARG A O 1
ATOM 885 N N . TYR A 1 122 ? 7.559 7.156 -13.25 1 94.38 122 TYR A N 1
ATOM 886 C CA . TYR A 1 122 ? 6.539 7.312 -12.219 1 94.38 122 TYR A CA 1
ATOM 887 C C . TYR A 1 122 ? 7.16 7.734 -10.891 1 94.38 122 TYR A C 1
ATOM 889 O O . TYR A 1 122 ? 6.707 8.695 -10.266 1 94.38 122 TYR A O 1
ATOM 897 N N . VAL A 1 123 ? 8.25 7.086 -10.492 1 96.5 123 VAL A N 1
ATOM 898 C CA . VAL A 1 123 ? 8.898 7.391 -9.219 1 96.5 123 VAL A CA 1
ATOM 899 C C . VAL A 1 123 ? 9.531 8.781 -9.273 1 96.5 123 VAL A C 1
ATOM 901 O O . VAL A 1 123 ? 9.352 9.586 -8.367 1 96.5 123 VAL A O 1
ATOM 904 N N . SER A 1 124 ? 10.195 9.109 -10.352 1 96.25 124 SER A N 1
ATOM 905 C CA . SER A 1 124 ? 10.836 10.406 -10.523 1 96.25 124 SER A CA 1
ATOM 906 C C . SER A 1 124 ? 9.805 11.531 -10.555 1 96.25 124 SER A C 1
ATOM 908 O O . SER A 1 124 ? 10.047 12.625 -10.047 1 96.25 124 SER A O 1
ATOM 910 N N . ALA A 1 125 ? 8.672 11.25 -11.141 1 95.5 125 ALA A N 1
ATOM 911 C CA . ALA A 1 125 ? 7.605 12.25 -11.188 1 95.5 125 ALA A CA 1
ATOM 912 C C . ALA A 1 125 ? 7.059 12.531 -9.789 1 95.5 125 ALA A C 1
ATOM 914 O O . ALA A 1 125 ? 6.789 13.68 -9.445 1 95.5 125 ALA A O 1
ATOM 915 N N . LYS A 1 126 ? 6.871 11.5 -9.008 1 96.12 126 LYS A N 1
ATOM 916 C CA . LYS A 1 126 ? 6.395 11.672 -7.637 1 96.12 126 LYS A CA 1
ATOM 917 C C . LYS A 1 126 ? 7.391 12.477 -6.809 1 96.12 126 LYS A C 1
ATOM 919 O O . LYS A 1 126 ? 7 13.391 -6.078 1 96.12 126 LYS A O 1
ATOM 924 N N . LEU A 1 127 ? 8.648 12.172 -6.973 1 97.06 127 LEU A N 1
ATOM 925 C CA . LEU A 1 127 ? 9.695 12.898 -6.27 1 97.06 127 LEU A CA 1
ATOM 926 C C . LEU A 1 127 ? 9.781 14.344 -6.754 1 97.06 127 LEU A C 1
ATOM 928 O O . LEU A 1 127 ? 9.891 15.266 -5.945 1 97.06 127 LEU A O 1
ATOM 932 N N . GLY A 1 128 ? 9.711 14.461 -8.031 1 95.56 128 GLY A N 1
ATOM 933 C CA . GLY A 1 128 ? 9.742 15.805 -8.586 1 95.56 128 GLY A CA 1
ATOM 934 C C . GLY A 1 128 ? 8.633 16.688 -8.062 1 95.56 128 GLY A C 1
ATOM 935 O O . GLY A 1 128 ? 8.852 17.875 -7.77 1 95.56 128 GLY A O 1
ATOM 936 N N . ASP A 1 129 ? 7.473 16.172 -7.969 1 95.38 129 ASP A N 1
ATOM 937 C CA . ASP A 1 129 ? 6.336 16.891 -7.406 1 95.38 129 ASP A CA 1
ATOM 938 C C . ASP A 1 129 ? 6.621 17.328 -5.969 1 95.38 129 ASP A C 1
ATOM 940 O O . ASP A 1 129 ? 6.395 18.484 -5.605 1 95.38 129 ASP A O 1
ATOM 944 N N . SER A 1 130 ? 7.145 16.422 -5.215 1 95.38 130 SER A N 1
ATOM 945 C CA . SER A 1 130 ? 7.492 16.703 -3.828 1 95.38 130 SER A CA 1
ATOM 946 C C . SER A 1 130 ? 8.57 17.781 -3.742 1 95.38 130 SER A C 1
ATOM 948 O O . SER A 1 130 ? 8.492 18.688 -2.908 1 95.38 130 SER A O 1
ATOM 950 N N . PHE A 1 131 ? 9.547 17.719 -4.629 1 97.06 131 PHE A N 1
ATOM 951 C CA . PHE A 1 131 ? 10.656 18.656 -4.641 1 97.06 131 PHE A CA 1
ATOM 952 C C . PHE A 1 131 ? 10.164 20.062 -4.961 1 97.06 131 PHE A C 1
ATOM 954 O O . PHE A 1 131 ? 10.602 21.031 -4.336 1 97.06 131 PHE A O 1
ATOM 961 N N . ARG A 1 132 ? 9.273 20.109 -5.863 1 94.75 132 ARG A N 1
ATOM 962 C CA . ARG A 1 132 ? 8.727 21.422 -6.238 1 94.75 132 ARG A CA 1
ATOM 963 C C . ARG A 1 132 ? 7.977 22.047 -5.078 1 94.75 132 ARG A C 1
ATOM 965 O O . ARG A 1 132 ? 8.164 23.234 -4.785 1 94.75 132 ARG A O 1
ATOM 972 N N . THR A 1 133 ? 7.152 21.281 -4.445 1 93.75 133 THR A N 1
ATOM 973 C CA . THR A 1 133 ? 6.391 21.781 -3.307 1 93.75 133 THR A CA 1
ATOM 974 C C . THR A 1 133 ? 7.32 22.203 -2.17 1 93.75 133 THR A C 1
ATOM 976 O O . THR A 1 133 ? 7.164 23.281 -1.593 1 93.75 133 THR A O 1
ATOM 979 N N . MET A 1 134 ? 8.289 21.422 -1.873 1 96.38 134 MET A N 1
ATOM 980 C CA . MET A 1 134 ? 9.219 21.688 -0.784 1 96.38 134 MET A CA 1
ATOM 981 C C . MET A 1 134 ? 10.07 22.922 -1.099 1 96.38 134 MET A C 1
ATOM 983 O O . MET A 1 134 ? 10.375 23.719 -0.207 1 96.38 134 MET A O 1
ATOM 987 N N . SER A 1 135 ? 10.43 23.078 -2.34 1 96.81 135 SER A N 1
ATOM 988 C CA . SER A 1 135 ? 11.211 24.234 -2.746 1 96.81 135 SER A CA 1
ATOM 989 C C . SER A 1 135 ? 10.453 25.531 -2.492 1 96.81 135 SER A C 1
ATOM 991 O O . SER A 1 135 ? 11.039 26.516 -2.043 1 96.81 135 SER A O 1
ATOM 993 N N . GLN A 1 136 ? 9.195 25.5 -2.789 1 94 136 GLN A N 1
ATOM 994 C CA . GLN A 1 136 ? 8.367 26.672 -2.516 1 94 136 GLN A CA 1
ATOM 995 C C . GLN A 1 136 ? 8.305 26.953 -1.019 1 94 136 GLN A C 1
ATOM 997 O O . GLN A 1 136 ? 8.398 28.109 -0.6 1 94 136 GLN A O 1
ATOM 1002 N N . THR A 1 137 ? 8.172 25.922 -0.301 1 95.81 137 THR A N 1
ATOM 1003 C CA . THR A 1 137 ? 8.133 26.062 1.15 1 95.81 137 THR A CA 1
ATOM 1004 C C . THR A 1 137 ? 9.453 26.594 1.684 1 95.81 137 THR A C 1
ATOM 1006 O O . THR A 1 137 ? 9.477 27.438 2.574 1 95.81 137 THR A O 1
ATOM 1009 N N . LEU A 1 138 ? 10.523 26.156 1.158 1 97.94 138 LEU A N 1
ATOM 1010 C CA . LEU A 1 138 ? 11.844 26.594 1.584 1 97.94 138 LEU A CA 1
ATOM 1011 C C . LEU A 1 138 ? 12.055 28.062 1.256 1 97.94 138 LEU A C 1
ATOM 1013 O O . LEU A 1 138 ? 12.703 28.797 2.018 1 97.94 138 LEU A O 1
ATOM 1017 N N . ASN A 1 139 ? 11.484 28.531 0.165 1 95.75 139 ASN A N 1
ATOM 1018 C CA . ASN A 1 139 ? 11.539 29.953 -0.161 1 95.75 139 ASN A CA 1
ATOM 1019 C C . ASN A 1 139 ? 10.797 30.797 0.871 1 95.75 139 ASN A C 1
ATOM 1021 O O . ASN A 1 139 ? 11.289 31.844 1.301 1 95.75 139 ASN A O 1
ATOM 1025 N N . THR A 1 140 ? 9.641 30.266 1.191 1 94.31 140 THR A N 1
ATOM 1026 C CA . THR A 1 140 ? 8.852 30.953 2.211 1 94.31 140 THR A CA 1
ATOM 1027 C C . THR A 1 140 ? 9.586 30.953 3.549 1 94.31 140 THR A C 1
ATOM 1029 O O . THR A 1 140 ? 9.633 31.969 4.234 1 94.31 140 THR A O 1
ATOM 1032 N N . LEU A 1 141 ? 10.164 29.875 3.908 1 97.38 141 LEU A N 1
ATOM 1033 C CA . LEU A 1 141 ? 10.906 29.75 5.16 1 97.38 141 LEU A CA 1
ATOM 1034 C C . LEU A 1 141 ? 12.125 30.672 5.156 1 97.38 141 LEU A C 1
ATOM 1036 O O . LEU A 1 141 ? 12.43 31.312 6.164 1 97.38 141 LEU A O 1
ATOM 1040 N N . ALA A 1 142 ? 12.805 30.75 4.043 1 97.31 142 ALA A N 1
ATOM 1041 C CA . ALA A 1 142 ? 13.977 31.594 3.918 1 97.31 142 ALA A CA 1
ATOM 1042 C C . ALA A 1 142 ? 13.617 33.062 4.152 1 97.31 142 ALA A C 1
ATOM 1044 O O . ALA A 1 142 ? 14.352 33.781 4.832 1 97.31 142 ALA A O 1
ATOM 1045 N N . GLN A 1 143 ? 12.492 33.438 3.623 1 95.25 143 GLN A N 1
ATOM 1046 C CA . GLN A 1 143 ? 12.031 34.812 3.818 1 95.25 143 GLN A CA 1
ATOM 1047 C C . GLN A 1 143 ? 11.672 35.062 5.277 1 95.25 143 GLN A C 1
ATOM 1049 O O . GLN A 1 143 ? 11.992 36.125 5.824 1 95.25 143 GLN A O 1
ATOM 1054 N N . SER A 1 144 ? 11.023 34.094 5.844 1 94.69 144 SER A N 1
ATOM 1055 C CA . SER A 1 144 ? 10.648 34.219 7.25 1 94.69 144 SER A CA 1
ATOM 1056 C C . SER A 1 144 ? 11.883 34.312 8.141 1 94.69 144 SER A C 1
ATOM 1058 O O . SER A 1 144 ? 11.898 35.062 9.117 1 94.69 144 SER A O 1
ATOM 1060 N N . VAL A 1 145 ? 12.867 33.594 7.855 1 96.94 145 VAL A N 1
ATOM 1061 C CA . VAL A 1 145 ? 14.117 33.562 8.609 1 96.94 145 VAL A CA 1
ATOM 1062 C C . VAL A 1 145 ? 14.82 34.938 8.453 1 96.94 145 VAL A C 1
ATOM 1064 O O . VAL A 1 145 ? 15.336 35.469 9.422 1 96.94 145 VAL A O 1
ATOM 1067 N N . ALA A 1 146 ? 14.82 35.469 7.266 1 95.69 146 ALA A N 1
ATOM 1068 C CA . ALA A 1 146 ? 15.438 36.781 7.02 1 95.69 146 ALA A CA 1
ATOM 1069 C C . ALA A 1 146 ? 14.734 37.875 7.812 1 95.69 146 ALA A C 1
ATOM 1071 O O . ALA A 1 146 ? 15.391 38.75 8.375 1 95.69 146 ALA A O 1
ATOM 1072 N N . ASN A 1 147 ? 13.453 37.812 7.82 1 93.56 147 ASN A N 1
ATOM 1073 C CA . ASN A 1 147 ? 12.68 38.781 8.57 1 93.56 147 ASN A CA 1
ATOM 1074 C C . ASN A 1 147 ? 12.938 38.656 10.07 1 93.56 147 ASN A C 1
ATOM 1076 O O . ASN A 1 147 ? 13.07 39.688 10.766 1 93.56 147 ASN A O 1
ATOM 1080 N N . LEU A 1 148 ? 12.953 37.469 10.547 1 94.69 148 LEU A N 1
ATOM 1081 C CA . LEU A 1 148 ? 13.234 37.25 11.969 1 94.69 148 LEU A CA 1
ATOM 1082 C C . LEU A 1 148 ? 14.633 37.75 12.328 1 94.69 148 LEU A C 1
ATOM 1084 O O . LEU A 1 148 ? 14.82 38.375 13.367 1 94.69 148 LEU A O 1
ATOM 1088 N N . ARG A 1 149 ? 15.633 37.469 11.492 1 95.31 149 ARG A N 1
ATOM 1089 C CA . ARG A 1 149 ? 17 37.906 11.711 1 95.31 149 ARG A CA 1
ATOM 1090 C C . ARG A 1 149 ? 17.047 39.438 11.828 1 95.31 149 ARG A C 1
ATOM 1092 O O . ARG A 1 149 ? 17.688 39.969 12.734 1 95.31 149 ARG A O 1
ATOM 1099 N N . ALA A 1 150 ? 16.344 40.094 10.93 1 94.62 150 ALA A N 1
ATOM 1100 C CA . ALA A 1 150 ? 16.328 41.562 10.938 1 94.62 150 ALA A CA 1
ATOM 1101 C C . ALA A 1 150 ? 15.68 42.094 12.219 1 94.62 150 ALA A C 1
ATOM 1103 O O . ALA A 1 150 ? 16.156 43.062 12.812 1 94.62 150 ALA A O 1
ATOM 1104 N N . ALA A 1 151 ? 14.625 41.438 12.57 1 90.75 151 ALA A N 1
ATOM 1105 C CA . ALA A 1 151 ? 13.898 41.875 13.766 1 90.75 151 ALA A CA 1
ATOM 1106 C C . ALA A 1 151 ? 14.742 41.688 15.016 1 90.75 151 ALA A C 1
ATOM 1108 O O . ALA A 1 151 ? 14.828 42.562 15.859 1 90.75 151 ALA A O 1
ATOM 1109 N N . VAL A 1 152 ? 15.375 40.594 15.172 1 92.06 152 VAL A N 1
ATOM 1110 C CA . VAL A 1 152 ? 16.172 40.281 16.344 1 92.06 152 VAL A CA 1
ATOM 1111 C C . VAL A 1 152 ? 17.422 41.156 16.391 1 92.06 152 VAL A C 1
ATOM 1113 O O . VAL A 1 152 ? 17.844 41.594 17.453 1 92.06 152 VAL A O 1
ATOM 1116 N N . THR A 1 153 ? 18.016 41.438 15.219 1 92.69 153 THR A N 1
ATOM 1117 C CA . THR A 1 153 ? 19.172 42.312 15.148 1 92.69 153 THR A CA 1
ATOM 1118 C C . THR A 1 153 ? 18.797 43.719 15.578 1 92.69 153 THR A C 1
ATOM 1120 O O . THR A 1 153 ? 19.547 44.375 16.312 1 92.69 153 THR A O 1
ATOM 1123 N N . SER A 1 154 ? 17.625 44.125 15.148 1 91.5 154 SER A N 1
ATOM 1124 C CA . SER A 1 154 ? 17.141 45.469 15.539 1 91.5 154 SER A CA 1
ATOM 1125 C C . SER A 1 154 ? 16.875 45.531 17.031 1 91.5 154 SER A C 1
ATOM 1127 O O . SER A 1 154 ? 17.156 46.531 17.672 1 91.5 154 SER A O 1
ATOM 1129 N N . ALA A 1 155 ? 16.312 44.469 17.531 1 89.56 155 ALA A N 1
ATOM 1130 C CA . ALA A 1 155 ? 16.047 44.406 18.969 1 89.56 155 ALA A CA 1
ATOM 1131 C C . ALA A 1 155 ? 17.344 44.469 19.766 1 89.56 155 ALA A C 1
ATOM 1133 O O . ALA A 1 155 ? 17.438 45.188 20.766 1 89.56 155 ALA A O 1
ATOM 1134 N N . ARG A 1 156 ? 18.312 43.781 19.344 1 90.69 156 ARG A N 1
ATOM 1135 C CA . ARG A 1 156 ? 19.625 43.75 20.016 1 90.69 156 ARG A CA 1
ATOM 1136 C C . ARG A 1 156 ? 20.297 45.094 19.922 1 90.69 156 ARG A C 1
ATOM 1138 O O . ARG A 1 156 ? 20.891 45.562 20.906 1 90.69 156 ARG A O 1
ATOM 1145 N N . GLN A 1 157 ? 20.219 45.781 18.797 1 90.75 157 GLN A N 1
ATOM 1146 C CA . GLN A 1 157 ? 20.812 47.094 18.625 1 90.75 157 GLN A CA 1
ATOM 1147 C C . GLN A 1 157 ? 20.125 48.125 19.531 1 90.75 157 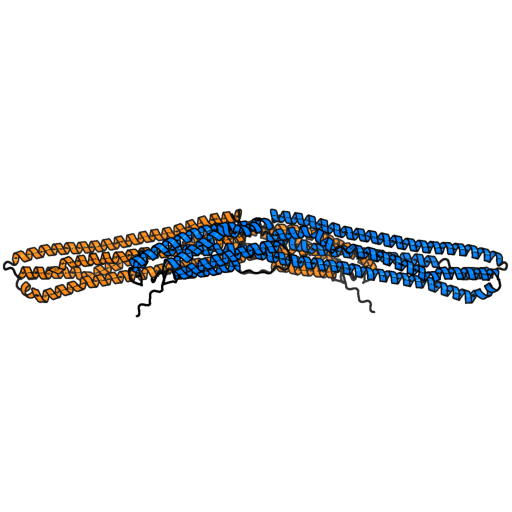GLN A C 1
ATOM 1149 O O . GLN A 1 157 ? 20.781 49 20.109 1 90.75 157 GLN A O 1
ATOM 1154 N N . ALA A 1 158 ? 18.875 47.938 19.656 1 89 158 ALA A N 1
ATOM 1155 C CA . ALA A 1 158 ? 18.109 48.875 20.469 1 89 158 ALA A CA 1
ATOM 1156 C C . ALA A 1 158 ? 18.406 48.656 21.953 1 89 158 ALA A C 1
ATOM 1158 O O . ALA A 1 158 ? 18.297 49.594 22.75 1 89 158 ALA A O 1
ATOM 1159 N N . ALA A 1 159 ? 18.781 47.406 22.266 1 87.81 159 ALA A N 1
ATOM 1160 C CA . ALA A 1 159 ? 19.078 47.094 23.656 1 87.81 159 ALA A CA 1
ATOM 1161 C C . ALA A 1 159 ? 20.438 47.688 24.062 1 87.81 159 ALA A C 1
ATOM 1163 O O . ALA A 1 159 ? 20.734 47.781 25.25 1 87.81 159 ALA A O 1
ATOM 1164 N N . GLY A 1 160 ? 21.281 48.094 23.125 1 84.56 160 GLY A N 1
ATOM 1165 C CA . GLY A 1 160 ? 22.562 48.719 23.406 1 84.56 160 GLY A CA 1
ATOM 1166 C C . GLY A 1 160 ? 23.562 47.781 24.062 1 84.56 160 GLY A C 1
ATOM 1167 O O . GLY A 1 160 ? 23.781 46.656 23.578 1 84.56 160 GLY A O 1
ATOM 1168 N N . SER A 1 161 ? 24.109 48.281 25.219 1 81.44 161 SER A N 1
ATOM 1169 C CA . SER A 1 161 ? 25.188 47.531 25.859 1 81.44 161 SER A CA 1
ATOM 1170 C C . SER A 1 161 ? 24.641 46.5 26.828 1 81.44 161 SER A C 1
ATOM 1172 O O . SER A 1 161 ? 25.391 45.688 27.359 1 81.44 161 SER A O 1
ATOM 1174 N N . SER A 1 162 ? 23.312 46.469 26.938 1 82 162 SER A N 1
ATOM 1175 C CA . SER A 1 162 ? 22.734 45.469 27.859 1 82 162 SER A CA 1
ATOM 1176 C C . SER A 1 162 ? 22.781 44.062 27.266 1 82 162 SER A C 1
ATOM 1178 O O . SER A 1 162 ? 22.484 43.875 26.094 1 82 162 SER A O 1
ATOM 1180 N N . THR A 1 163 ? 23.188 43.188 28.078 1 78.44 163 THR A N 1
ATOM 1181 C CA . THR A 1 163 ? 23.25 41.781 27.641 1 78.44 163 THR A CA 1
ATOM 1182 C C . THR A 1 163 ? 21.859 41.219 27.469 1 78.44 163 THR A C 1
ATOM 1184 O O . THR A 1 163 ? 21.656 40.312 26.656 1 78.44 163 THR A O 1
ATOM 1187 N N . THR A 1 164 ? 21.031 41.719 28.234 1 82.75 164 THR A N 1
ATOM 1188 C CA . THR A 1 164 ? 19.656 41.25 28.172 1 82.75 164 THR A CA 1
ATOM 1189 C C . THR A 1 164 ? 18.766 42.25 27.438 1 82.75 164 THR A C 1
ATOM 1191 O O . THR A 1 164 ? 18.891 43.469 27.641 1 82.75 164 THR A O 1
ATOM 1194 N N . VAL A 1 165 ? 18.062 41.781 26.438 1 86.06 165 VAL A N 1
ATOM 1195 C CA . VAL A 1 165 ? 17.094 42.625 25.75 1 86.06 165 VAL A CA 1
ATOM 1196 C C . VAL A 1 165 ? 15.766 42.625 26.516 1 86.06 165 VAL A C 1
ATOM 1198 O O . VAL A 1 165 ? 15.188 41.531 26.734 1 86.06 165 VAL A O 1
ATOM 1201 N N . SER A 1 166 ? 15.359 43.688 26.938 1 80.75 166 SER A N 1
ATOM 1202 C CA . SER A 1 166 ? 14.117 43.781 27.703 1 80.75 166 SER A CA 1
ATOM 1203 C C . SER A 1 166 ? 12.93 43.312 26.891 1 80.75 166 SER A C 1
ATOM 1205 O O . SER A 1 166 ? 12.938 43.406 25.656 1 80.75 166 SER A O 1
ATOM 1207 N N . SER A 1 167 ? 11.961 42.812 27.516 1 75.94 167 SER A N 1
ATOM 1208 C CA . SER A 1 167 ? 10.758 42.281 26.859 1 75.94 167 SER A CA 1
ATOM 1209 C C . SER A 1 167 ? 10.07 43.375 26.047 1 75.94 167 SER A C 1
ATOM 1211 O O . SER A 1 167 ? 9.5 43.094 24.984 1 75.94 167 SER A O 1
ATOM 1213 N N . THR A 1 168 ? 10.164 44.625 26.562 1 69.5 168 THR A N 1
ATOM 1214 C CA . THR A 1 168 ? 9.531 45.719 25.859 1 69.5 168 THR A CA 1
ATOM 1215 C C . THR A 1 168 ? 10.219 46 24.516 1 69.5 168 THR A C 1
ATOM 1217 O O . THR A 1 168 ? 9.547 46.188 23.5 1 69.5 168 THR A O 1
ATOM 1220 N N . ILE A 1 169 ? 11.547 45.969 24.547 1 79.62 169 ILE A N 1
ATOM 1221 C CA . ILE A 1 169 ? 12.312 46.156 23.328 1 79.62 169 ILE A CA 1
ATOM 1222 C C . ILE A 1 169 ? 12.094 45 22.375 1 79.62 169 ILE A C 1
ATOM 1224 O O . ILE A 1 169 ? 11.898 45.188 21.172 1 79.62 169 ILE A O 1
ATOM 1228 N N . ALA A 1 170 ? 12.062 43.781 22.906 1 83.56 170 ALA A N 1
ATOM 1229 C CA . ALA A 1 170 ? 11.891 42.594 22.109 1 83.56 170 ALA A CA 1
ATOM 1230 C C . ALA A 1 170 ? 10.539 42.594 21.391 1 83.56 170 ALA A C 1
ATOM 1232 O O . ALA A 1 170 ? 10.469 42.344 20.188 1 83.56 170 ALA A O 1
ATOM 1233 N N . ARG A 1 171 ? 9.562 42.938 22.094 1 76.19 171 ARG A N 1
ATOM 1234 C CA . ARG A 1 171 ? 8.219 42.969 21.516 1 76.19 171 ARG A CA 1
ATOM 1235 C C . ARG A 1 171 ? 8.078 44.031 20.453 1 76.19 171 ARG A C 1
ATOM 1237 O O . ARG A 1 171 ? 7.285 43.875 19.516 1 76.19 171 ARG A O 1
ATOM 1244 N N . ARG A 1 172 ? 8.828 45.125 20.578 1 75.56 172 ARG A N 1
ATOM 1245 C CA . ARG A 1 172 ? 8.773 46.188 19.609 1 75.56 172 ARG A CA 1
ATOM 1246 C C . ARG A 1 172 ? 9.32 45.75 18.25 1 75.56 172 ARG A C 1
ATOM 1248 O O . ARG A 1 172 ? 8.82 46.156 17.203 1 75.56 172 ARG A O 1
ATOM 1255 N N . TYR A 1 173 ? 10.203 44.906 18.266 1 83 173 TYR A N 1
ATOM 1256 C CA . TYR A 1 173 ? 10.898 44.562 17.031 1 83 173 TYR A CA 1
ATOM 1257 C C . TYR A 1 173 ? 10.531 43.156 16.562 1 83 173 TYR A C 1
ATOM 1259 O O . TYR A 1 173 ? 10.367 42.906 15.367 1 83 173 TYR A O 1
ATOM 1267 N N . VAL A 1 174 ? 10.5 42.219 17.516 1 85.75 174 VAL A N 1
ATOM 1268 C CA . VAL A 1 174 ? 10.102 40.844 17.203 1 85.75 174 VAL A CA 1
ATOM 1269 C C . VAL A 1 174 ? 8.602 40.688 17.438 1 85.75 174 VAL A C 1
ATOM 1271 O O . VAL A 1 174 ? 8.188 40.156 18.469 1 85.75 174 VAL A O 1
ATOM 1274 N N . THR A 1 175 ? 7.91 41 16.391 1 74.88 175 THR A N 1
ATOM 1275 C CA . THR A 1 175 ? 6.457 41.031 16.5 1 74.88 175 THR A CA 1
ATOM 1276 C C . THR A 1 175 ? 5.887 39.625 16.453 1 74.88 175 THR A C 1
ATOM 1278 O O . THR A 1 175 ? 6.578 38.688 16.047 1 74.88 175 THR A O 1
ATOM 1281 N N . THR A 1 176 ? 4.688 39.5 16.812 1 72.12 176 THR A N 1
ATOM 1282 C CA . THR A 1 176 ? 3.982 38.25 16.781 1 72.12 176 THR A CA 1
ATOM 1283 C C . THR A 1 176 ? 3.871 37.719 15.344 1 72.12 176 THR A C 1
ATOM 1285 O O . THR A 1 176 ? 3.887 36.531 15.102 1 72.12 176 THR A O 1
ATOM 1288 N N . ARG A 1 177 ? 3.775 38.594 14.414 1 75.12 177 ARG A N 1
ATOM 1289 C CA . ARG A 1 177 ? 3.699 38.219 13.008 1 75.12 177 ARG A CA 1
ATOM 1290 C C . ARG A 1 177 ? 4.988 37.531 12.555 1 75.12 177 ARG A C 1
ATOM 1292 O O . ARG A 1 177 ? 4.949 36.5 11.859 1 75.12 177 ARG A O 1
ATOM 1299 N N . ILE A 1 178 ? 6.031 38.125 13.008 1 83.88 178 ILE A N 1
ATOM 1300 C CA . ILE A 1 178 ? 7.328 37.594 12.625 1 83.88 178 ILE A CA 1
ATOM 1301 C C . ILE A 1 178 ? 7.492 36.188 13.188 1 83.88 178 ILE A C 1
ATOM 1303 O O . ILE A 1 178 ? 7.934 35.281 12.484 1 83.88 178 ILE A O 1
ATOM 1307 N N . VAL A 1 179 ? 7.082 36 14.469 1 83.5 179 VAL A N 1
ATOM 1308 C CA . VAL A 1 179 ? 7.191 34.688 15.109 1 83.5 179 VAL A CA 1
ATOM 1309 C C . VAL A 1 179 ? 6.219 33.719 14.469 1 83.5 179 VAL A C 1
ATOM 1311 O O . VAL A 1 179 ? 6.555 32.562 14.242 1 83.5 179 VAL A O 1
ATOM 1314 N N . SER A 1 180 ? 5.051 34.188 14.109 1 78.44 180 SER A N 1
ATOM 1315 C CA . SER A 1 180 ? 4.059 33.344 13.445 1 78.44 180 SER A CA 1
ATOM 1316 C C . SER A 1 180 ? 4.535 32.906 12.062 1 78.44 180 SER A C 1
ATOM 1318 O O . SER A 1 180 ? 4.297 31.781 11.641 1 78.44 180 SER A O 1
ATOM 1320 N N . ASP A 1 181 ? 5.188 33.812 11.375 1 85.25 181 ASP A N 1
ATOM 1321 C CA . ASP A 1 181 ? 5.672 33.5 10.039 1 85.25 181 ASP A CA 1
ATOM 1322 C C . ASP A 1 181 ? 6.699 32.344 10.07 1 85.25 181 ASP A C 1
ATOM 1324 O O . ASP A 1 181 ? 6.652 31.453 9.242 1 85.25 181 ASP A O 1
ATOM 1328 N N . ILE A 1 182 ? 7.613 32.469 11.039 1 91.56 182 ILE A N 1
ATOM 1329 C CA . ILE A 1 182 ? 8.625 31.406 11.117 1 91.56 182 ILE A CA 1
ATOM 1330 C C . ILE A 1 182 ? 7.973 30.109 11.586 1 91.56 182 ILE A C 1
ATOM 1332 O O . ILE A 1 182 ? 8.336 29.016 11.109 1 91.56 182 ILE A O 1
ATOM 1336 N N . THR A 1 183 ? 7.078 30.172 12.516 1 87.56 183 THR A N 1
ATOM 1337 C CA . THR A 1 183 ? 6.363 29 12.984 1 87.56 183 THR A CA 1
ATOM 1338 C C . THR A 1 183 ? 5.613 28.328 11.836 1 87.56 183 THR A C 1
ATOM 1340 O O . THR A 1 183 ? 5.688 27.109 11.656 1 87.56 183 THR A O 1
ATOM 1343 N N . ASN A 1 184 ? 4.957 29.156 11.023 1 85.62 184 ASN A N 1
ATOM 1344 C CA . ASN A 1 184 ? 4.227 28.641 9.867 1 85.62 184 ASN A CA 1
ATOM 1345 C C . ASN A 1 184 ? 5.168 28.031 8.828 1 85.62 184 ASN A C 1
ATOM 1347 O O . ASN A 1 184 ? 4.84 27.031 8.195 1 85.62 184 ASN A O 1
ATOM 1351 N N . GLY A 1 185 ? 6.242 28.75 8.68 1 90.56 185 GLY A N 1
ATOM 1352 C CA . GLY A 1 185 ? 7.223 28.203 7.75 1 90.56 185 GLY A CA 1
ATOM 1353 C C . GLY A 1 185 ? 7.707 26.828 8.133 1 90.56 185 GLY A C 1
ATOM 1354 O O . GLY A 1 185 ? 7.797 25.938 7.277 1 90.56 185 GLY A O 1
ATOM 1355 N N . VAL A 1 186 ? 7.945 26.609 9.406 1 93.94 186 VAL A N 1
ATOM 1356 C CA . VAL A 1 186 ? 8.406 25.312 9.875 1 93.94 186 VAL A CA 1
ATOM 1357 C C . VAL A 1 186 ? 7.27 24.297 9.805 1 93.94 186 VAL A C 1
ATOM 1359 O O . VAL A 1 186 ? 7.484 23.125 9.461 1 93.94 186 VAL A O 1
ATOM 1362 N N . ARG A 1 187 ? 6.152 24.672 10.047 1 89.62 187 ARG A N 1
ATOM 1363 C CA . ARG A 1 187 ? 4.98 23.797 9.961 1 89.62 187 ARG A CA 1
ATOM 1364 C C . ARG A 1 187 ? 4.754 23.328 8.531 1 89.62 187 ARG A C 1
ATOM 1366 O O . ARG A 1 187 ? 4.414 22.172 8.297 1 89.62 187 ARG A O 1
ATOM 1373 N N . LEU A 1 188 ? 4.844 24.281 7.59 1 91.19 188 LEU A N 1
ATOM 1374 C CA . LEU A 1 188 ? 4.695 23.922 6.184 1 91.19 188 LEU A CA 1
ATOM 1375 C C . LEU A 1 188 ? 5.754 22.922 5.762 1 91.19 188 LEU A C 1
ATOM 1377 O O . LEU A 1 188 ? 5.457 21.969 5.039 1 91.19 188 LEU A O 1
ATOM 1381 N N . LEU A 1 189 ? 6.922 23.188 6.27 1 95.69 189 LEU A N 1
ATOM 1382 C CA . LEU A 1 189 ? 7.992 22.234 5.984 1 95.69 189 LEU A CA 1
ATOM 1383 C C . LEU A 1 189 ? 7.648 20.859 6.527 1 95.69 189 LEU A C 1
ATOM 1385 O O . LEU A 1 189 ? 7.82 19.844 5.836 1 95.69 189 LEU A O 1
ATOM 1389 N N . LYS A 1 190 ? 7.184 20.75 7.68 1 94.25 190 LYS A N 1
ATOM 1390 C CA . LYS A 1 190 ? 6.773 19.5 8.305 1 94.25 190 LYS A CA 1
ATOM 1391 C C . LYS A 1 190 ? 5.699 18.797 7.469 1 94.25 190 LYS A C 1
ATOM 1393 O O . LYS A 1 190 ? 5.73 17.578 7.312 1 94.25 190 LYS A O 1
ATOM 1398 N N . SER A 1 191 ? 4.789 19.578 6.914 1 92.31 191 SER A N 1
ATOM 1399 C CA . SER A 1 191 ? 3.664 19.016 6.172 1 92.31 191 SER A CA 1
ATOM 1400 C C . SER A 1 191 ? 4.102 18.516 4.797 1 92.31 191 SER A C 1
ATOM 1402 O O . SER A 1 191 ? 3.387 17.75 4.152 1 92.31 191 SER A O 1
ATOM 1404 N N . ASP A 1 192 ? 5.285 18.922 4.352 1 94.62 192 ASP A N 1
ATOM 1405 C CA . ASP A 1 192 ? 5.773 18.531 3.031 1 94.62 192 ASP A CA 1
ATOM 1406 C C . ASP A 1 192 ? 6.539 17.203 3.092 1 94.62 192 ASP A C 1
ATOM 1408 O O . ASP A 1 192 ? 6.781 16.578 2.061 1 94.62 192 ASP A O 1
ATOM 1412 N N . VAL A 1 193 ? 6.926 16.75 4.285 1 95.69 193 VAL A N 1
ATOM 1413 C CA . VAL A 1 193 ? 7.898 15.664 4.387 1 95.69 193 VAL A CA 1
ATOM 1414 C C . VAL A 1 193 ? 7.188 14.32 4.258 1 95.69 193 VAL A C 1
ATOM 1416 O O . VAL A 1 193 ? 7.73 13.375 3.678 1 95.69 193 VAL A O 1
ATOM 1419 N N . PRO A 1 194 ? 5.953 14.125 4.664 1 93.31 194 PRO A N 1
ATOM 1420 C CA . PRO A 1 194 ? 5.297 12.812 4.641 1 93.31 194 PRO A CA 1
ATOM 1421 C C . PRO A 1 194 ? 5.18 12.234 3.229 1 93.31 194 PRO A C 1
ATOM 1423 O O . PRO A 1 194 ? 5.297 11.023 3.041 1 93.31 194 PRO A O 1
ATOM 1426 N N . ILE A 1 195 ? 4.941 13.086 2.211 1 94.06 195 ILE A N 1
ATOM 1427 C CA . ILE A 1 195 ? 4.836 12.586 0.844 1 94.06 195 ILE A CA 1
ATOM 1428 C C . ILE A 1 195 ? 6.172 11.992 0.405 1 94.06 195 ILE A C 1
ATOM 1430 O O . ILE A 1 195 ? 6.207 11.008 -0.343 1 94.06 195 ILE A O 1
ATOM 1434 N N . LEU A 1 196 ? 7.293 12.625 0.903 1 95.38 196 LEU A N 1
ATOM 1435 C CA . LEU A 1 196 ? 8.609 12.078 0.6 1 95.38 196 LEU A CA 1
ATOM 1436 C C . LEU A 1 196 ? 8.797 10.711 1.25 1 95.38 196 LEU A C 1
ATOM 1438 O O . LEU A 1 196 ? 9.281 9.773 0.609 1 95.38 196 LEU A O 1
ATOM 1442 N N . VAL A 1 197 ? 8.406 10.609 2.502 1 94.19 197 VAL A N 1
ATOM 1443 C CA . VAL A 1 197 ? 8.484 9.344 3.223 1 94.19 197 VAL A CA 1
ATOM 1444 C C . VAL A 1 197 ? 7.664 8.281 2.492 1 94.19 197 VAL A C 1
ATOM 1446 O O . VAL A 1 197 ? 8.141 7.16 2.273 1 94.19 197 VAL A O 1
ATOM 1449 N N . TYR A 1 198 ? 6.52 8.656 1.993 1 94.62 198 TYR A N 1
ATOM 1450 C CA . TYR A 1 198 ? 5.629 7.746 1.29 1 94.62 198 TYR A CA 1
ATOM 1451 C C . TYR A 1 198 ? 6.27 7.234 0.006 1 94.62 198 TYR A C 1
ATOM 1453 O O . TYR A 1 198 ? 6.285 6.031 -0.251 1 94.62 198 TYR A O 1
ATOM 1461 N N . VAL A 1 199 ? 6.762 8.156 -0.773 1 95.19 199 VAL A N 1
ATOM 1462 C CA . VAL A 1 199 ? 7.312 7.781 -2.072 1 95.19 199 VAL A CA 1
ATOM 1463 C C . VAL A 1 199 ? 8.508 6.855 -1.88 1 95.19 199 VAL A C 1
ATOM 1465 O O . VAL A 1 199 ? 8.602 5.805 -2.52 1 95.19 199 VAL A O 1
ATOM 1468 N N . VAL A 1 200 ? 9.383 7.168 -0.938 1 95.12 200 VAL A N 1
ATOM 1469 C CA . VAL A 1 200 ? 10.602 6.391 -0.726 1 95.12 200 VAL A CA 1
ATOM 1470 C C . VAL A 1 200 ? 10.25 5.023 -0.145 1 95.12 200 VAL A C 1
ATOM 1472 O O . VAL A 1 200 ? 10.695 3.992 -0.652 1 95.12 200 VAL A O 1
ATOM 1475 N N . ARG A 1 201 ? 9.383 4.953 0.823 1 93.56 201 ARG A N 1
ATOM 1476 C CA . ARG A 1 201 ? 9.062 3.705 1.505 1 93.56 201 ARG A CA 1
ATOM 1477 C C . ARG A 1 201 ? 8.273 2.768 0.592 1 93.56 201 ARG A C 1
ATOM 1479 O O . ARG A 1 201 ? 8.531 1.561 0.569 1 93.56 201 ARG A O 1
ATOM 1486 N N . THR A 1 202 ? 7.316 3.283 -0.145 1 93.56 202 THR A N 1
ATOM 1487 C CA . THR A 1 202 ? 6.516 2.439 -1.025 1 93.56 202 THR A CA 1
ATOM 1488 C C . THR A 1 202 ? 7.355 1.92 -2.189 1 93.56 202 THR A C 1
ATOM 1490 O O . THR A 1 202 ? 7.199 0.771 -2.609 1 93.56 202 THR A O 1
ATOM 1493 N N . THR A 1 203 ? 8.234 2.764 -2.65 1 95.44 203 THR A N 1
ATOM 1494 C CA . THR A 1 203 ? 9.094 2.326 -3.742 1 95.44 203 THR A CA 1
ATOM 1495 C C . THR A 1 203 ? 10.078 1.26 -3.26 1 95.44 203 THR A C 1
ATOM 1497 O O . THR A 1 203 ? 10.234 0.218 -3.9 1 95.44 203 THR A O 1
ATOM 1500 N N . LEU A 1 204 ? 10.734 1.498 -2.146 1 95.31 204 LEU A N 1
ATOM 1501 C CA . LEU A 1 204 ? 11.641 0.503 -1.588 1 95.31 204 LEU A CA 1
ATOM 1502 C C . LEU A 1 204 ? 10.891 -0.777 -1.233 1 95.31 204 LEU A C 1
ATOM 1504 O O . LEU A 1 204 ? 11.43 -1.877 -1.376 1 95.31 204 LEU A O 1
ATOM 1508 N N . GLY A 1 205 ? 9.688 -0.622 -0.75 1 93.31 205 GLY A N 1
ATOM 1509 C CA . GLY A 1 205 ? 8.852 -1.788 -0.49 1 93.31 205 GLY A CA 1
ATOM 1510 C C . GLY A 1 205 ? 8.586 -2.617 -1.731 1 93.31 205 GLY A C 1
ATOM 1511 O O . GLY A 1 205 ? 8.602 -3.85 -1.677 1 93.31 205 GLY A O 1
ATOM 1512 N N . SER A 1 206 ? 8.328 -1.927 -2.83 1 95.38 206 SER A N 1
ATOM 1513 C CA . SER A 1 206 ? 8.133 -2.617 -4.098 1 95.38 206 SER A CA 1
ATOM 1514 C C . SER A 1 206 ? 9.398 -3.352 -4.531 1 95.38 206 SER A C 1
ATOM 1516 O O . SER A 1 206 ? 9.32 -4.453 -5.074 1 95.38 206 SER A O 1
ATOM 1518 N N . PHE A 1 207 ? 10.547 -2.74 -4.301 1 96.44 207 PHE A N 1
ATOM 1519 C CA . PHE A 1 207 ? 11.82 -3.383 -4.617 1 96.44 207 PHE A CA 1
ATOM 1520 C C . PHE A 1 207 ? 12.008 -4.641 -3.779 1 96.44 207 PHE A C 1
ATOM 1522 O O . PHE A 1 207 ? 12.453 -5.672 -4.289 1 96.44 207 PHE A O 1
ATOM 1529 N N . GLN A 1 208 ? 11.695 -4.508 -2.545 1 94.81 208 GLN A N 1
ATOM 1530 C CA . GLN A 1 208 ? 11.82 -5.652 -1.647 1 94.81 208 GLN A CA 1
ATOM 1531 C C . GLN A 1 208 ? 10.922 -6.797 -2.09 1 94.81 208 GLN A C 1
ATOM 1533 O O . GLN A 1 208 ? 11.352 -7.953 -2.139 1 94.81 208 GLN A O 1
ATOM 1538 N N . THR A 1 209 ? 9.695 -6.48 -2.443 1 95.31 209 THR A N 1
ATOM 1539 C CA . THR A 1 209 ? 8.75 -7.488 -2.906 1 95.31 209 THR A CA 1
ATOM 1540 C C . THR A 1 209 ? 9.242 -8.148 -4.188 1 95.31 209 THR A C 1
ATOM 1542 O O . THR A 1 209 ? 9.141 -9.367 -4.344 1 95.31 209 THR A O 1
ATOM 1545 N N . ALA A 1 210 ? 9.742 -7.328 -5.062 1 97.06 210 ALA A N 1
ATOM 1546 C CA . ALA A 1 210 ? 10.281 -7.848 -6.312 1 97.06 210 ALA A CA 1
ATOM 1547 C C . ALA A 1 210 ? 11.438 -8.812 -6.051 1 97.06 210 ALA A C 1
ATOM 1549 O O . ALA A 1 210 ? 11.523 -9.875 -6.676 1 97.06 210 ALA A O 1
ATOM 1550 N N . ASP A 1 211 ? 12.297 -8.461 -5.109 1 97.31 211 ASP A N 1
ATOM 1551 C CA . ASP A 1 211 ? 13.453 -9.281 -4.766 1 97.31 211 ASP A CA 1
ATOM 1552 C C . ASP A 1 211 ? 13.016 -10.617 -4.168 1 97.31 211 ASP A C 1
ATOM 1554 O O . ASP A 1 211 ? 13.539 -11.672 -4.543 1 97.31 211 ASP A O 1
ATOM 1558 N N . GLU A 1 212 ? 12.109 -10.539 -3.291 1 95.25 212 GLU A N 1
ATOM 1559 C CA . GLU A 1 212 ? 11.578 -11.75 -2.664 1 95.25 212 GLU A CA 1
ATOM 1560 C C . GLU A 1 212 ? 10.898 -12.656 -3.689 1 95.25 212 GLU A C 1
ATOM 1562 O O . GLU A 1 212 ? 11.062 -13.875 -3.646 1 95.25 212 GLU A O 1
ATOM 1567 N N . TYR A 1 213 ? 10.148 -12.039 -4.605 1 96.56 213 TYR A N 1
ATOM 1568 C CA . TYR A 1 213 ? 9.477 -12.797 -5.652 1 96.56 213 TYR A CA 1
ATOM 1569 C C . TYR A 1 213 ? 10.484 -13.508 -6.543 1 96.56 213 TYR A C 1
ATOM 1571 O O . TYR A 1 213 ? 10.32 -14.688 -6.863 1 96.56 213 TYR A O 1
ATOM 1579 N N . LEU A 1 214 ? 11.508 -12.781 -6.887 1 96.44 214 LEU A N 1
ATOM 1580 C CA . LEU A 1 214 ? 12.523 -13.344 -7.77 1 96.44 214 LEU A CA 1
ATOM 1581 C C . LEU A 1 214 ? 13.266 -14.492 -7.09 1 96.44 214 LEU A C 1
ATOM 1583 O O . LEU A 1 214 ? 13.531 -15.523 -7.711 1 96.44 214 LEU A O 1
ATOM 1587 N N . THR A 1 215 ? 13.578 -14.312 -5.844 1 95.62 215 THR A N 1
ATOM 1588 C CA . THR A 1 215 ? 14.242 -15.367 -5.082 1 95.62 215 THR A CA 1
ATOM 1589 C C . THR A 1 215 ? 13.359 -16.609 -4.992 1 95.62 215 THR A C 1
ATOM 1591 O O . THR A 1 215 ? 13.82 -17.734 -5.223 1 95.62 215 THR A O 1
ATOM 1594 N N . GLY A 1 216 ? 12.102 -16.375 -4.715 1 92.69 216 GLY A N 1
ATOM 1595 C CA . GLY A 1 216 ? 11.156 -17.484 -4.668 1 92.69 216 GLY A CA 1
ATOM 1596 C C . GLY A 1 216 ? 10.945 -18.141 -6.02 1 92.69 216 GLY A C 1
ATOM 1597 O O . GLY A 1 216 ? 10.828 -19.359 -6.105 1 92.69 216 GLY A O 1
ATOM 1598 N N . PHE A 1 217 ? 10.922 -17.344 -7.043 1 93.62 217 PHE A N 1
ATOM 1599 C CA . PHE A 1 217 ? 10.703 -17.812 -8.406 1 93.62 217 PHE A CA 1
ATOM 1600 C C . PHE A 1 217 ? 11.844 -18.719 -8.852 1 93.62 217 PHE A C 1
ATOM 1602 O O . PHE A 1 217 ? 11.617 -19.781 -9.438 1 93.62 217 PHE A O 1
ATOM 1609 N N . THR A 1 218 ? 13.078 -18.328 -8.562 1 92.12 218 THR A N 1
ATOM 1610 C CA . THR A 1 218 ? 14.25 -19.109 -8.938 1 92.12 218 THR A CA 1
ATOM 1611 C C . THR A 1 218 ? 14.289 -20.422 -8.156 1 92.12 218 THR A C 1
ATOM 1613 O O . THR A 1 218 ? 14.602 -21.484 -8.719 1 92.12 218 THR A O 1
ATOM 1616 N N . ALA A 1 219 ? 13.953 -20.312 -6.945 1 91.5 219 ALA A N 1
ATOM 1617 C CA . ALA A 1 219 ? 13.906 -21.516 -6.125 1 91.5 219 ALA A CA 1
ATOM 1618 C C . ALA A 1 219 ? 12.859 -22.5 -6.648 1 91.5 219 ALA A C 1
ATOM 1620 O O . ALA A 1 219 ? 13.094 -23.703 -6.68 1 91.5 219 ALA A O 1
ATOM 1621 N N . GLU A 1 220 ? 11.758 -21.969 -7.062 1 89.31 220 GLU A N 1
ATOM 1622 C CA . GLU A 1 220 ? 10.688 -22.797 -7.602 1 89.31 220 GLU A CA 1
ATOM 1623 C C . GLU A 1 220 ? 11.102 -23.438 -8.922 1 89.31 220 GLU A C 1
ATOM 1625 O O . GLU A 1 220 ? 10.844 -24.625 -9.148 1 89.31 220 GLU A O 1
ATOM 1630 N N . ALA A 1 221 ? 11.711 -22.703 -9.758 1 91.56 221 ALA A N 1
ATOM 1631 C CA . ALA A 1 221 ? 12.203 -23.234 -11.031 1 91.56 221 ALA A CA 1
ATOM 1632 C C . ALA A 1 221 ? 13.164 -24.391 -10.797 1 91.56 221 ALA A C 1
ATOM 1634 O O . ALA A 1 221 ? 13.055 -25.438 -11.453 1 91.56 221 ALA A O 1
ATOM 1635 N N . GLN A 1 222 ? 14.055 -24.234 -9.836 1 91.81 222 GLN A N 1
ATOM 1636 C CA . GLN A 1 222 ? 15.023 -25.281 -9.523 1 91.81 222 GLN A CA 1
ATOM 1637 C C . GLN A 1 222 ? 14.344 -26.516 -8.945 1 91.81 222 GLN A C 1
ATOM 1639 O O . GLN A 1 222 ? 14.695 -27.641 -9.297 1 91.81 222 GLN A O 1
ATOM 1644 N N . LEU A 1 223 ? 13.422 -26.25 -8.117 1 90.5 223 LEU A N 1
ATOM 1645 C CA . LEU A 1 223 ? 12.672 -27.344 -7.52 1 90.5 223 LEU A CA 1
ATOM 1646 C C . LEU A 1 223 ? 11.945 -28.156 -8.586 1 90.5 223 LEU A C 1
ATOM 1648 O O . LEU A 1 223 ? 11.961 -29.391 -8.57 1 90.5 223 LEU A O 1
ATOM 1652 N N . ARG A 1 224 ? 11.336 -27.5 -9.539 1 89.06 224 ARG A N 1
ATOM 1653 C CA . ARG A 1 224 ? 10.57 -28.188 -10.578 1 89.06 224 ARG A CA 1
ATOM 1654 C C . ARG A 1 224 ? 11.484 -28.922 -11.555 1 89.06 224 ARG A C 1
ATOM 1656 O O . ARG A 1 224 ? 11.141 -30 -12.047 1 89.06 224 ARG A O 1
ATOM 1663 N N . GLU A 1 225 ? 12.633 -28.312 -11.812 1 90.75 225 GLU A N 1
ATOM 1664 C CA . GLU A 1 225 ? 13.633 -29.031 -12.602 1 90.75 225 GLU A CA 1
ATOM 1665 C C . GLU A 1 225 ? 14.016 -30.344 -11.945 1 90.75 225 GLU A C 1
ATOM 1667 O O . GLU A 1 225 ? 14.047 -31.391 -12.602 1 90.75 225 GLU A O 1
ATOM 1672 N N . ASN A 1 226 ? 14.266 -30.312 -10.719 1 90.94 226 ASN A N 1
ATOM 1673 C CA . ASN A 1 226 ? 14.625 -31.516 -9.969 1 90.94 226 ASN A CA 1
ATOM 1674 C C . ASN A 1 226 ? 13.484 -32.531 -9.953 1 90.94 226 ASN A C 1
ATOM 1676 O O . ASN A 1 226 ? 13.719 -33.719 -10.031 1 90.94 226 ASN A O 1
ATOM 1680 N N . ASP A 1 227 ? 12.312 -32.062 -9.852 1 88 227 ASP A N 1
ATOM 1681 C CA . ASP A 1 227 ? 11.148 -32.938 -9.867 1 88 227 ASP A CA 1
ATOM 1682 C C . ASP A 1 227 ? 11.055 -33.719 -11.18 1 88 227 ASP A C 1
ATOM 1684 O O . ASP A 1 227 ? 10.758 -34.906 -11.188 1 88 227 ASP A O 1
ATOM 1688 N N . ILE A 1 228 ? 11.273 -33.031 -12.242 1 89.88 228 ILE A N 1
ATOM 1689 C CA . ILE A 1 228 ? 11.188 -33.656 -13.547 1 89.88 228 ILE A CA 1
ATOM 1690 C C . ILE A 1 228 ? 12.289 -34.719 -13.688 1 89.88 228 ILE A C 1
ATOM 1692 O O . ILE A 1 228 ? 12.047 -35.812 -14.195 1 89.88 228 ILE A O 1
ATOM 1696 N N . HIS A 1 229 ? 13.484 -34.406 -13.156 1 90.88 229 HIS A N 1
ATOM 1697 C CA . HIS A 1 229 ? 14.57 -35.406 -13.156 1 90.88 229 HIS A CA 1
ATOM 1698 C C . HIS A 1 229 ? 14.211 -36.625 -12.32 1 90.88 229 HIS A C 1
ATOM 1700 O O . HIS A 1 229 ? 14.492 -37.75 -12.719 1 90.88 229 HIS A O 1
ATOM 1706 N N . GLU A 1 230 ? 13.656 -36.375 -11.25 1 88.81 230 GLU A N 1
ATOM 1707 C CA . GLU A 1 230 ? 13.25 -37.469 -10.383 1 88.81 230 GLU A CA 1
ATOM 1708 C C . GLU A 1 230 ? 12.18 -38.312 -11.039 1 88.81 230 GLU A C 1
ATOM 1710 O O . GLU A 1 230 ? 12.188 -39.562 -10.906 1 88.81 230 GLU A O 1
ATOM 1715 N N . GLN A 1 231 ? 11.273 -37.719 -11.742 1 87.38 231 GLN A N 1
ATOM 1716 C CA . GLN A 1 231 ? 10.25 -38.438 -12.477 1 87.38 231 GLN A CA 1
ATOM 1717 C C . GLN A 1 231 ? 10.875 -39.312 -13.578 1 87.38 231 GLN A C 1
ATOM 1719 O O . GLN A 1 231 ? 10.445 -40.438 -13.805 1 87.38 231 GLN A O 1
ATOM 1724 N N . GLY A 1 232 ? 11.836 -38.688 -14.219 1 90.5 232 GLY A N 1
ATOM 1725 C CA . GLY A 1 232 ? 12.562 -39.469 -15.203 1 90.5 232 GLY A CA 1
ATOM 1726 C C . GLY A 1 232 ? 13.25 -40.688 -14.609 1 90.5 232 GLY A C 1
ATOM 1727 O O . GLY A 1 232 ? 13.188 -41.781 -15.18 1 90.5 232 GLY A O 1
ATOM 1728 N N . ASN A 1 233 ? 13.828 -40.531 -13.516 1 90.75 233 ASN A N 1
ATOM 1729 C CA . ASN A 1 233 ? 14.477 -41.656 -12.82 1 90.75 233 ASN A CA 1
ATOM 1730 C C . ASN A 1 233 ? 13.477 -42.719 -12.398 1 90.75 233 ASN A C 1
ATOM 1732 O O . ASN A 1 233 ? 13.734 -43.906 -12.539 1 90.75 233 ASN A O 1
ATOM 1736 N N . SER A 1 234 ? 12.406 -42.25 -11.852 1 86.69 234 SER A N 1
ATOM 1737 C CA . SER A 1 234 ? 11.352 -43.188 -11.461 1 86.69 234 SER A CA 1
ATOM 1738 C C . SER A 1 234 ? 10.836 -43.969 -12.664 1 86.69 234 SER A C 1
ATOM 1740 O O . SER A 1 234 ? 10.586 -45.188 -12.57 1 86.69 234 SER A O 1
ATOM 1742 N N . TYR A 1 235 ? 10.656 -43.281 -13.789 1 91.44 235 TYR A N 1
ATOM 1743 C CA . TYR A 1 235 ? 10.242 -43.906 -15.031 1 91.44 235 TYR A CA 1
ATOM 1744 C C . TYR A 1 235 ? 11.242 -45 -15.438 1 91.44 235 TYR A C 1
ATOM 1746 O O . TYR A 1 235 ? 10.844 -46.094 -15.836 1 91.44 235 TYR A O 1
ATOM 1754 N N . SER A 1 236 ? 12.508 -44.719 -15.266 1 94.69 236 SER A N 1
ATOM 1755 C CA . SER A 1 236 ? 13.555 -45.688 -15.609 1 94.69 236 SER A CA 1
ATOM 1756 C C . SER A 1 236 ? 13.484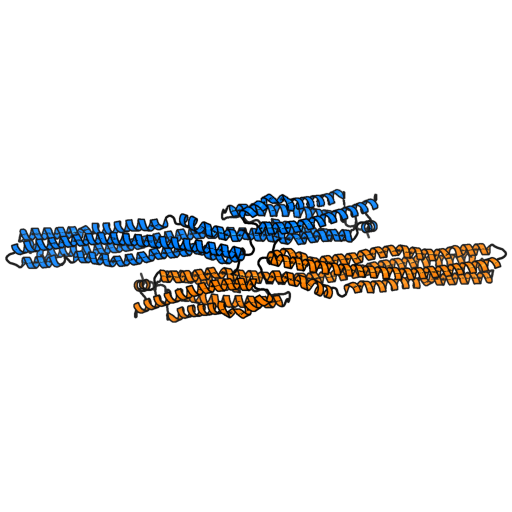 -46.938 -14.719 1 94.69 236 SER A C 1
ATOM 1758 O O . SER A 1 236 ? 13.648 -48.062 -15.203 1 94.69 236 SER A O 1
ATOM 1760 N N . ILE A 1 237 ? 13.258 -46.719 -13.516 1 90.38 237 ILE A N 1
ATOM 1761 C CA . ILE A 1 237 ? 13.156 -47.844 -12.578 1 90.38 237 ILE A CA 1
ATOM 1762 C C . ILE A 1 237 ? 11.961 -48.719 -12.953 1 90.38 237 ILE A C 1
ATOM 1764 O O . ILE A 1 237 ? 12.078 -49.938 -13 1 90.38 237 ILE A O 1
ATOM 1768 N N . ASP A 1 238 ? 10.844 -48.094 -13.273 1 88.88 238 ASP A N 1
ATOM 1769 C CA . ASP A 1 238 ? 9.633 -48.812 -13.641 1 88.88 238 ASP A CA 1
ATOM 1770 C C . ASP A 1 238 ? 9.844 -49.625 -14.914 1 88.88 238 ASP A C 1
ATOM 1772 O O . ASP A 1 238 ? 9.438 -50.781 -15 1 88.88 238 ASP A O 1
ATOM 1776 N N . VAL A 1 239 ? 10.453 -49 -15.906 1 93.62 239 VAL A N 1
ATOM 1777 C CA . VAL A 1 239 ? 10.695 -49.688 -17.172 1 93.62 239 VAL A CA 1
ATOM 1778 C C . VAL A 1 239 ? 11.664 -50.844 -16.969 1 93.62 239 VAL A C 1
ATOM 1780 O O . VAL A 1 239 ? 11.469 -51.938 -17.531 1 93.62 239 VAL A O 1
ATOM 1783 N N . ASN A 1 240 ? 12.656 -50.656 -16.156 1 93.94 240 ASN A N 1
ATOM 1784 C CA . ASN A 1 240 ? 13.602 -51.75 -15.859 1 93.94 240 ASN A CA 1
ATOM 1785 C C . ASN A 1 240 ? 12.914 -52.906 -15.156 1 93.94 240 ASN A C 1
ATOM 1787 O O . ASN A 1 240 ? 13.227 -54.062 -15.43 1 93.94 240 ASN A O 1
ATOM 1791 N N . ASP A 1 241 ? 12.07 -52.625 -14.297 1 91.19 241 ASP A N 1
ATOM 1792 C CA . ASP A 1 241 ? 11.297 -53.688 -13.633 1 91.19 241 ASP A CA 1
ATOM 1793 C C . ASP A 1 241 ? 10.438 -54.438 -14.641 1 91.19 241 ASP A C 1
ATOM 1795 O O . ASP A 1 241 ? 10.336 -55.656 -14.57 1 91.19 241 ASP A O 1
ATOM 1799 N N . LEU A 1 242 ? 9.797 -53.656 -15.461 1 91 242 LEU A N 1
ATOM 1800 C CA . LEU A 1 242 ? 9.008 -54.25 -16.531 1 91 242 LEU A CA 1
ATOM 1801 C C . LEU A 1 242 ? 9.867 -55.188 -17.375 1 91 242 LEU A C 1
ATOM 1803 O O . LEU A 1 242 ? 9.469 -56.312 -17.656 1 91 242 LEU A O 1
ATOM 1807 N N . VAL A 1 243 ? 11.07 -54.75 -17.766 1 95.19 243 VAL A N 1
ATOM 1808 C CA . VAL A 1 243 ? 12.008 -55.5 -18.578 1 95.19 243 VAL A CA 1
ATOM 1809 C C . VAL A 1 243 ? 12.453 -56.75 -17.828 1 95.19 243 VAL A C 1
ATOM 1811 O O . VAL A 1 243 ? 12.539 -57.844 -18.422 1 95.19 243 VAL A O 1
ATOM 1814 N N . SER A 1 244 ? 12.719 -56.656 -16.531 1 94.06 244 SER A N 1
ATOM 1815 C CA . SER A 1 244 ? 13.086 -57.812 -15.711 1 94.06 244 SER A CA 1
ATOM 1816 C C . SER A 1 244 ? 11.969 -58.875 -15.695 1 94.06 244 SER A C 1
ATOM 1818 O O . SER A 1 244 ? 12.242 -60.062 -15.766 1 94.06 244 SER A O 1
ATOM 1820 N N . GLY A 1 245 ? 10.797 -58.344 -15.578 1 90.38 245 GLY A N 1
ATOM 1821 C CA . GLY A 1 245 ? 9.664 -59.25 -15.633 1 90.38 245 GLY A CA 1
ATOM 1822 C C . GLY A 1 245 ? 9.539 -59.969 -16.969 1 90.38 245 GLY A C 1
ATOM 1823 O O . GLY A 1 245 ? 9.289 -61.188 -17 1 90.38 245 GLY A O 1
ATOM 1824 N N . ILE A 1 246 ? 9.734 -59.25 -18.031 1 91.5 246 ILE A N 1
ATOM 1825 C CA . ILE A 1 246 ? 9.688 -59.844 -19.375 1 91.5 246 ILE A CA 1
ATOM 1826 C C . ILE A 1 246 ? 10.789 -60.906 -19.516 1 91.5 246 ILE A C 1
ATOM 1828 O O . ILE A 1 246 ? 10.547 -62 -20.031 1 91.5 246 ILE A O 1
ATOM 1832 N N . LYS A 1 247 ? 11.977 -60.656 -19.031 1 93.25 247 LYS A N 1
ATOM 1833 C CA . LYS A 1 247 ? 13.102 -61.562 -19.125 1 93.25 247 LYS A CA 1
ATOM 1834 C C . LYS A 1 247 ? 12.836 -62.844 -18.312 1 93.25 247 LYS A C 1
ATOM 1836 O O . LYS A 1 247 ? 13.094 -63.938 -18.781 1 93.25 247 LYS A O 1
ATOM 1841 N N . ALA A 1 248 ? 12.32 -62.625 -17.156 1 89.81 248 ALA A N 1
ATOM 1842 C CA . ALA A 1 248 ? 12.016 -63.75 -16.297 1 89.81 248 ALA A CA 1
ATOM 1843 C C . ALA A 1 248 ? 10.969 -64.688 -16.953 1 89.81 248 ALA A C 1
ATOM 1845 O O . ALA A 1 248 ? 11.125 -65.875 -16.969 1 89.81 248 ALA A O 1
ATOM 1846 N N . ASN A 1 249 ? 9.953 -64.125 -17.469 1 86.5 249 ASN A N 1
ATOM 1847 C CA . ASN A 1 249 ? 8.906 -64.875 -18.141 1 86.5 249 ASN A CA 1
ATOM 1848 C C . ASN A 1 249 ? 9.453 -65.562 -19.375 1 86.5 249 ASN A C 1
ATOM 1850 O O . ASN A 1 249 ? 9.102 -66.75 -19.625 1 86.5 249 ASN A O 1
ATOM 1854 N N . THR A 1 250 ? 10.305 -64.875 -20.125 1 87.38 250 THR A N 1
ATOM 1855 C CA . THR A 1 250 ? 10.93 -65.438 -21.312 1 87.38 250 THR A CA 1
ATOM 1856 C C . THR A 1 250 ? 11.781 -66.688 -20.938 1 87.38 250 THR A C 1
ATOM 1858 O O . THR A 1 250 ? 11.688 -67.75 -21.562 1 87.38 250 THR A O 1
ATOM 1861 N N . THR A 1 251 ? 12.555 -66.5 -19.859 1 84.75 251 THR A N 1
ATOM 1862 C CA . THR A 1 251 ? 13.414 -67.562 -19.406 1 84.75 251 THR A CA 1
ATOM 1863 C C . THR A 1 251 ? 12.578 -68.75 -18.922 1 84.75 251 THR A C 1
ATOM 1865 O O . THR A 1 251 ? 12.875 -69.938 -19.25 1 84.75 251 THR A O 1
ATOM 1868 N N . THR A 1 252 ? 11.539 -68.5 -18.234 1 83.94 252 THR A N 1
ATOM 1869 C CA . THR A 1 252 ? 10.688 -69.5 -17.688 1 83.94 252 THR A CA 1
ATOM 1870 C C . THR A 1 252 ? 9.984 -70.312 -18.812 1 83.94 252 THR A C 1
ATOM 1872 O O . THR A 1 252 ? 9.914 -71.5 -18.781 1 83.94 252 THR A O 1
ATOM 1875 N N . VAL A 1 253 ? 9.516 -69.625 -19.812 1 83.31 253 VAL A N 1
ATOM 1876 C CA . VAL A 1 253 ? 8.711 -70.188 -20.875 1 83.31 253 VAL A CA 1
ATOM 1877 C C . VAL A 1 253 ? 9.609 -71 -21.812 1 83.31 253 VAL A C 1
ATOM 1879 O O . VAL A 1 253 ? 9.203 -72.062 -22.328 1 83.31 253 VAL A O 1
ATOM 1882 N N . LEU A 1 254 ? 10.828 -70.625 -22 1 80.5 254 LEU A N 1
ATOM 1883 C CA . LEU A 1 254 ? 11.688 -71.25 -23 1 80.5 254 LEU A CA 1
ATOM 1884 C C . LEU A 1 254 ? 12.516 -72.375 -22.359 1 80.5 254 LEU A C 1
ATOM 1886 O O . LEU A 1 254 ? 12.797 -73.375 -23 1 80.5 254 LEU A O 1
ATOM 1890 N N . THR A 1 255 ? 12.93 -72.25 -21.094 1 76.44 255 THR A N 1
ATOM 1891 C CA . THR A 1 255 ? 13.812 -73.25 -20.469 1 76.44 255 THR A CA 1
ATOM 1892 C C . THR A 1 255 ? 13.016 -74.375 -19.938 1 76.44 255 THR A C 1
ATOM 1894 O O . THR A 1 255 ? 13.43 -75.562 -20.062 1 76.44 255 THR A O 1
ATOM 1897 N N . ALA A 1 256 ? 11.859 -74.188 -19.422 1 75.81 256 ALA A N 1
ATOM 1898 C CA . ALA A 1 256 ? 11.102 -75.25 -18.781 1 75.81 256 ALA A CA 1
ATOM 1899 C C . ALA A 1 256 ? 10.602 -76.25 -19.797 1 75.81 256 ALA A C 1
ATOM 1901 O O . ALA A 1 256 ? 10.773 -77.5 -19.641 1 75.81 256 ALA A O 1
ATOM 1902 N N . PRO A 1 257 ? 10.102 -75.875 -20.859 1 71.5 257 PRO A N 1
ATOM 1903 C CA . PRO A 1 257 ? 9.609 -76.875 -21.844 1 71.5 257 PRO A CA 1
ATOM 1904 C C . PRO A 1 257 ? 10.727 -77.688 -22.484 1 71.5 257 PRO A C 1
ATOM 1906 O O . PRO A 1 257 ? 10.562 -78.875 -22.719 1 71.5 257 PRO A O 1
ATOM 1909 N N . TYR A 1 258 ? 11.891 -77.062 -22.734 1 72.5 258 TYR A N 1
ATOM 1910 C CA . TYR A 1 258 ? 13.008 -77.812 -23.312 1 72.5 258 TYR A CA 1
ATOM 1911 C C . TYR A 1 258 ? 13.461 -78.938 -22.375 1 72.5 258 TYR A C 1
ATOM 1913 O O . TYR A 1 258 ? 13.695 -80.062 -22.812 1 72.5 258 TYR A O 1
ATOM 1921 N N . THR A 1 259 ? 13.555 -78.562 -21.094 1 75.88 259 THR A N 1
ATOM 1922 C CA . THR A 1 259 ? 13.977 -79.562 -20.109 1 75.88 259 THR A CA 1
ATOM 1923 C C . THR A 1 259 ? 12.969 -80.688 -20.031 1 75.88 259 THR A C 1
ATOM 1925 O O . THR A 1 259 ? 13.344 -81.875 -19.984 1 75.88 259 THR A O 1
ATOM 1928 N N . LYS A 1 260 ? 11.781 -80.312 -20.156 1 78.38 260 LYS A N 1
ATOM 1929 C CA . LYS A 1 260 ? 10.734 -81.312 -20.094 1 78.38 260 LYS A CA 1
ATOM 1930 C C . LYS A 1 260 ? 10.766 -82.188 -21.328 1 78.38 260 LYS A C 1
ATOM 1932 O O . LYS A 1 260 ? 10.594 -83.438 -21.234 1 78.38 260 LYS A O 1
ATOM 1937 N N . LEU A 1 261 ? 10.969 -81.562 -22.391 1 78.44 261 LEU A N 1
ATOM 1938 C CA . LEU A 1 261 ? 11.039 -82.312 -23.641 1 78.44 261 LEU A CA 1
ATOM 1939 C C . LEU A 1 261 ? 12.211 -83.312 -23.641 1 78.44 261 LEU A C 1
ATOM 1941 O O . LEU A 1 261 ? 12.062 -84.438 -24.016 1 78.44 261 LEU A O 1
ATOM 1945 N N . SER A 1 262 ? 13.328 -82.875 -23.141 1 76.44 262 SER A N 1
ATOM 1946 C CA . SER A 1 262 ? 14.523 -83.688 -23.094 1 76.44 262 SER A CA 1
ATOM 1947 C C . SER A 1 262 ? 14.344 -84.875 -22.125 1 76.44 262 SER A C 1
ATOM 1949 O O . SER A 1 262 ? 14.758 -86 -22.406 1 76.44 262 SER A O 1
ATOM 1951 N N . GLU A 1 263 ? 13.711 -84.562 -21.062 1 82.31 263 GLU A N 1
ATOM 1952 C CA . GLU A 1 263 ? 13.461 -85.562 -20.062 1 82.31 263 GLU A CA 1
ATOM 1953 C C . GLU A 1 263 ? 12.461 -86.625 -20.594 1 82.31 263 GLU A C 1
ATOM 1955 O O . GLU A 1 263 ? 12.664 -87.812 -20.438 1 82.31 263 GLU A O 1
ATOM 1960 N N . THR A 1 264 ? 11.469 -86.125 -21.25 1 82.88 264 THR A N 1
ATOM 1961 C CA . THR A 1 264 ? 10.445 -87 -21.781 1 82.88 264 THR A CA 1
ATOM 1962 C C . THR A 1 264 ? 11.016 -87.875 -22.906 1 82.88 264 THR A C 1
ATOM 1964 O O . THR A 1 264 ? 10.711 -89.062 -23 1 82.88 264 THR A O 1
ATOM 1967 N N . TYR A 1 265 ? 11.789 -87.25 -23.703 1 84.56 265 TYR A N 1
ATOM 1968 C CA . TYR A 1 265 ? 12.453 -88 -24.781 1 84.56 265 TYR A CA 1
ATOM 1969 C C . TYR A 1 265 ? 13.289 -89.125 -24.219 1 84.56 265 TYR A C 1
ATOM 1971 O O . TYR A 1 265 ? 13.188 -90.25 -24.688 1 84.56 265 TYR A O 1
ATOM 1979 N N . THR A 1 266 ? 14.078 -88.938 -23.156 1 85.06 266 THR A N 1
ATOM 1980 C CA . THR A 1 266 ? 14.977 -89.875 -22.562 1 85.06 266 THR A CA 1
ATOM 1981 C C . THR A 1 266 ? 14.188 -91 -21.891 1 85.06 266 THR A C 1
ATOM 1983 O O . THR A 1 266 ? 14.578 -92.188 -21.969 1 85.06 266 THR A O 1
ATOM 1986 N N . GLN A 1 267 ? 13.008 -90.75 -21.469 1 84.12 267 GLN A N 1
ATOM 1987 C CA . GLN A 1 267 ? 12.258 -91.688 -20.672 1 84.12 267 GLN A CA 1
ATOM 1988 C C . GLN A 1 267 ? 11.375 -92.562 -21.562 1 84.12 267 GLN A C 1
ATOM 1990 O O . GLN A 1 267 ? 11.086 -93.688 -21.219 1 84.12 267 GLN A O 1
ATOM 1995 N N . THR A 1 268 ? 11.008 -92.125 -22.688 1 81.62 268 THR A N 1
ATOM 1996 C CA . THR A 1 268 ? 9.93 -92.812 -23.375 1 81.62 268 THR A CA 1
ATOM 1997 C C . THR A 1 268 ? 10.406 -93.375 -24.703 1 81.62 268 THR A C 1
ATOM 1999 O O . THR A 1 268 ? 10.07 -94.5 -25.062 1 81.62 268 THR A O 1
ATOM 2002 N N . VAL A 1 269 ? 11.133 -92.562 -25.422 1 84.12 269 VAL A N 1
ATOM 2003 C CA . VAL A 1 269 ? 11.273 -92.938 -26.828 1 84.12 269 VAL A CA 1
ATOM 2004 C C . VAL A 1 269 ? 12.742 -93.125 -27.156 1 84.12 269 VAL A C 1
ATOM 2006 O O . VAL A 1 269 ? 13.062 -93.812 -28.156 1 84.12 269 VAL A O 1
ATOM 2009 N N . GLN A 1 270 ? 13.688 -92.812 -26.344 1 86.5 270 GLN A N 1
ATOM 2010 C CA . GLN A 1 270 ? 15.109 -92.812 -26.672 1 86.5 270 GLN A CA 1
ATOM 2011 C C . GLN A 1 270 ? 15.555 -94.25 -27.016 1 86.5 270 GLN A C 1
ATOM 2013 O O . GLN A 1 270 ? 16.266 -94.438 -28 1 86.5 270 GLN A O 1
ATOM 2018 N N . SER A 1 271 ? 15.031 -95.188 -26.328 1 82.38 271 SER A N 1
ATOM 2019 C CA . SER A 1 271 ? 15.469 -96.562 -26.516 1 82.38 271 SER A CA 1
ATOM 2020 C C . SER A 1 271 ? 15 -97.125 -27.859 1 82.38 271 SER A C 1
ATOM 2022 O O . SER A 1 271 ? 15.727 -97.875 -28.531 1 82.38 271 SER A O 1
ATOM 2024 N N . ARG A 1 272 ? 13.836 -96.75 -28.219 1 81.81 272 ARG A N 1
ATOM 2025 C CA . ARG A 1 272 ? 13.273 -97.25 -29.484 1 81.81 272 ARG A CA 1
ATOM 2026 C C . ARG A 1 272 ? 13.938 -96.5 -30.672 1 81.81 272 ARG A C 1
ATOM 2028 O O . ARG A 1 272 ? 14.172 -97.125 -31.703 1 81.81 272 ARG A O 1
ATOM 2035 N N . VAL A 1 273 ? 14.328 -95.312 -30.469 1 82.75 273 VAL A N 1
ATOM 2036 C CA . VAL A 1 273 ? 14.945 -94.5 -31.5 1 82.75 273 VAL A CA 1
ATOM 2037 C C . VAL A 1 273 ? 16.391 -94.938 -31.734 1 82.75 273 VAL A C 1
ATOM 2039 O O . VAL A 1 273 ? 16.859 -95 -32.875 1 82.75 273 VAL A O 1
ATOM 2042 N N . GLU A 1 274 ? 17.031 -95.438 -30.688 1 84.62 274 GLU A N 1
ATOM 2043 C CA . GLU A 1 274 ? 18.438 -95.812 -30.766 1 84.62 274 GLU A CA 1
ATOM 2044 C C . GLU A 1 274 ? 18.609 -97.125 -31.516 1 84.62 274 GLU A C 1
ATOM 2046 O O . GLU A 1 274 ? 19.719 -97.5 -31.953 1 84.62 274 GLU A O 1
ATOM 2051 N N . THR A 1 275 ? 17.516 -97.75 -31.719 1 80.06 275 THR A N 1
ATOM 2052 C CA . THR A 1 275 ? 17.578 -99 -32.438 1 80.06 275 THR A CA 1
ATOM 2053 C C . THR A 1 275 ? 17.812 -98.812 -33.906 1 80.06 275 THR A C 1
ATOM 2055 O O . THR A 1 275 ? 18.281 -99.688 -34.625 1 80.06 275 THR A O 1
ATOM 2058 N N . SER A 1 276 ? 17.453 -97.688 -34.375 1 80.44 276 SER A N 1
ATOM 2059 C CA . SER A 1 276 ? 17.672 -97.312 -35.781 1 80.44 276 SER A CA 1
ATOM 2060 C C . SER A 1 276 ? 18.688 -96.125 -35.875 1 80.44 276 SER A C 1
ATOM 2062 O O . SER A 1 276 ? 18.469 -95.062 -35.344 1 80.44 276 SER A O 1
ATOM 2064 N N . ALA A 1 277 ? 19.797 -96.375 -36.625 1 79.62 277 ALA A N 1
ATOM 2065 C CA . ALA A 1 277 ? 20.875 -95.375 -36.75 1 79.62 277 ALA A CA 1
ATOM 2066 C C . ALA A 1 277 ? 20.391 -94.125 -37.406 1 79.62 277 ALA A C 1
ATOM 2068 O O . ALA A 1 277 ? 20.766 -93 -37 1 79.62 277 ALA A O 1
ATOM 2069 N N . SER A 1 278 ? 19.547 -94.25 -38.438 1 79.31 278 SER A N 1
ATOM 2070 C CA . SER A 1 278 ? 19.031 -93.062 -39.156 1 79.31 278 SER A CA 1
ATOM 2071 C C . SER A 1 278 ? 18.094 -92.25 -38.281 1 79.31 278 SER A C 1
ATOM 2073 O O . SER A 1 278 ? 18.156 -91 -38.281 1 79.31 278 SER A O 1
ATOM 2075 N N . PHE A 1 279 ? 17.297 -92.938 -37.5 1 81.06 279 PHE A N 1
ATOM 2076 C CA . PHE A 1 279 ? 16.312 -92.25 -36.625 1 81.06 279 PHE A CA 1
ATOM 2077 C C . PHE A 1 279 ? 17 -91.625 -35.438 1 81.06 279 PHE A C 1
ATOM 2079 O O . PHE A 1 279 ? 16.594 -90.5 -35.031 1 81.06 279 PHE A O 1
ATOM 2086 N N . LYS A 1 280 ? 18 -92.188 -34.969 1 86.75 280 LYS A N 1
ATOM 2087 C CA . LYS A 1 280 ? 18.781 -91.562 -33.906 1 86.75 280 LYS A CA 1
ATOM 2088 C C . LYS A 1 280 ? 19.438 -90.312 -34.344 1 86.75 280 LYS A C 1
ATOM 2090 O O . LYS A 1 280 ? 19.391 -89.25 -33.656 1 86.75 280 LYS A O 1
ATOM 2095 N N . THR A 1 281 ? 20.031 -90.312 -35.531 1 84.75 281 THR A N 1
ATOM 2096 C CA . THR A 1 281 ? 20.688 -89.125 -36.094 1 84.75 281 THR A CA 1
ATOM 2097 C C . THR A 1 281 ? 19.688 -88 -36.25 1 84.75 281 THR A C 1
ATOM 2099 O O . THR A 1 281 ? 20.016 -86.875 -35.938 1 84.75 281 THR A O 1
ATOM 2102 N N . LEU A 1 282 ? 18.5 -88.312 -36.688 1 83.94 282 LEU A N 1
ATOM 2103 C CA . LEU A 1 282 ? 17.453 -87.312 -36.875 1 83.94 282 LEU A CA 1
ATOM 2104 C C . LEU A 1 282 ? 17.016 -86.688 -35.531 1 83.94 282 LEU A C 1
ATOM 2106 O O . LEU A 1 282 ? 16.891 -85.5 -35.375 1 83.94 282 LEU A O 1
ATOM 2110 N N . ALA A 1 283 ? 16.734 -87.562 -34.562 1 81 283 ALA A N 1
ATOM 2111 C CA . ALA A 1 283 ? 16.281 -87.125 -33.25 1 81 283 ALA A CA 1
ATOM 2112 C C . ALA A 1 283 ? 17.328 -86.25 -32.562 1 81 283 ALA A C 1
ATOM 2114 O O . ALA A 1 283 ? 17.016 -85.25 -31.953 1 81 283 ALA A O 1
ATOM 2115 N N . ASP A 1 284 ? 18.625 -86.688 -32.656 1 83.31 284 ASP A N 1
ATOM 2116 C CA . ASP A 1 284 ? 19.719 -85.875 -32.094 1 83.31 284 ASP A CA 1
ATOM 2117 C C . ASP A 1 284 ? 19.828 -84.5 -32.75 1 83.31 284 ASP A C 1
ATOM 2119 O O . ASP A 1 284 ? 20.109 -83.5 -32.062 1 83.31 284 ASP A O 1
ATOM 2123 N N . ALA A 1 285 ? 19.609 -84.5 -34.031 1 83.06 285 ALA A N 1
ATOM 2124 C CA . ALA A 1 285 ? 19.688 -83.25 -34.781 1 83.06 285 ALA A CA 1
ATOM 2125 C C . ALA A 1 285 ? 18.562 -82.312 -34.344 1 83.06 285 ALA A C 1
ATOM 2127 O O . ALA A 1 285 ? 18.797 -81.125 -34.156 1 83.06 285 ALA A O 1
ATOM 2128 N N . ILE A 1 286 ? 17.359 -82.812 -34.156 1 80.12 286 ILE A N 1
ATOM 2129 C CA . ILE A 1 286 ? 16.203 -82.062 -33.75 1 80.12 286 ILE A CA 1
ATOM 2130 C C . ILE A 1 286 ? 16.375 -81.562 -32.344 1 80.12 286 ILE A C 1
ATOM 2132 O O . ILE A 1 286 ? 16.156 -80.375 -32.031 1 80.12 286 ILE A O 1
ATOM 2136 N N . LEU A 1 287 ? 16.828 -82.438 -31.453 1 79.69 287 LEU A N 1
ATOM 2137 C CA . LEU A 1 287 ? 17.031 -82.062 -30.062 1 79.69 287 LEU A CA 1
ATOM 2138 C C . LEU A 1 287 ? 18.141 -81 -29.938 1 79.69 287 LEU A C 1
ATOM 2140 O O . LEU A 1 287 ? 18.062 -80.062 -29.109 1 79.69 287 LEU A O 1
ATOM 2144 N N . SER A 1 288 ? 19.172 -81.125 -30.781 1 81.62 288 SER A N 1
ATOM 2145 C CA . SER A 1 288 ? 20.266 -80.125 -30.797 1 81.62 288 SER A CA 1
ATOM 2146 C C . SER A 1 288 ? 19.766 -78.75 -31.266 1 81.62 288 SER A C 1
ATOM 2148 O O . SER A 1 288 ? 20.172 -77.75 -30.719 1 81.62 288 SER A O 1
ATOM 2150 N N . GLU A 1 289 ? 18.891 -78.75 -32.219 1 78.31 289 GLU A N 1
ATOM 2151 C CA . GLU A 1 289 ? 18.344 -77.5 -32.75 1 78.31 289 GLU A CA 1
ATOM 2152 C C . GLU A 1 289 ? 17.406 -76.875 -31.734 1 78.31 289 GLU A C 1
ATOM 2154 O O . GLU A 1 289 ? 17.406 -75.625 -31.578 1 78.31 289 GLU A O 1
ATOM 2159 N N . VAL A 1 290 ? 16.609 -77.75 -31.109 1 75.06 290 VAL A N 1
ATOM 2160 C CA . VAL A 1 290 ? 15.719 -77.25 -30.062 1 75.06 290 VAL A CA 1
ATOM 2161 C C . VAL A 1 290 ? 16.547 -76.625 -28.938 1 75.06 290 VAL A C 1
ATOM 2163 O O . VAL A 1 290 ? 16.219 -75.562 -28.422 1 75.06 290 VAL A O 1
ATOM 2166 N N . ARG A 1 291 ? 17.609 -77.25 -28.547 1 77.5 291 ARG A N 1
ATOM 2167 C CA . ARG A 1 291 ? 18.5 -76.75 -27.516 1 77.5 291 ARG A CA 1
ATOM 2168 C C . ARG A 1 291 ? 19.094 -75.438 -27.953 1 77.5 291 ARG A C 1
ATOM 2170 O O . ARG A 1 291 ? 19.188 -74.5 -27.141 1 77.5 291 ARG A O 1
ATOM 2177 N N . SER A 1 292 ? 19.469 -75.375 -29.172 1 75.5 292 SER A N 1
ATOM 2178 C CA . SER A 1 292 ? 20.078 -74.125 -29.688 1 75.5 292 SER A CA 1
ATOM 2179 C C . SER A 1 292 ? 19.094 -73 -29.688 1 75.5 292 SER A C 1
ATOM 2181 O O . SER A 1 292 ? 19.453 -71.875 -29.375 1 75.5 292 SER A O 1
ATOM 2183 N N . LEU A 1 293 ? 17.875 -73.312 -30.047 1 70.88 293 LEU A N 1
ATOM 2184 C CA . LEU A 1 293 ? 16.844 -72.312 -30.109 1 70.88 293 LEU A CA 1
ATOM 2185 C C . LEU A 1 293 ? 16.438 -71.812 -28.719 1 70.88 293 LEU A C 1
ATOM 2187 O O . LEU A 1 293 ? 16.188 -70.625 -28.5 1 70.88 293 LEU A O 1
ATOM 2191 N N . PHE A 1 294 ? 16.453 -72.812 -27.812 1 68.31 294 PHE A N 1
ATOM 2192 C CA . PHE A 1 294 ? 15.953 -72.5 -26.484 1 68.31 294 PHE A CA 1
ATOM 2193 C C . PHE A 1 294 ? 17.094 -72.125 -25.562 1 68.31 294 PHE A C 1
ATOM 2195 O O . PHE A 1 294 ? 16.891 -71.438 -24.547 1 68.31 294 PHE A O 1
ATOM 2202 N N . SER A 1 295 ? 18.359 -72.625 -25.844 1 66.25 295 SER A N 1
ATOM 2203 C CA . SER A 1 295 ? 19.531 -72.125 -25.141 1 66.25 295 SER A CA 1
ATOM 2204 C C . SER A 1 295 ? 19.766 -70.688 -25.5 1 66.25 295 SER A C 1
ATOM 2206 O O . SER A 1 295 ? 20.484 -69.938 -24.781 1 66.25 295 SER A O 1
ATOM 2208 N N . ASP A 1 296 ? 19.062 -70.312 -26.578 1 63.69 296 ASP A N 1
ATOM 2209 C CA . ASP A 1 296 ? 19.109 -68.938 -27.094 1 63.69 296 ASP A CA 1
ATOM 2210 C C . ASP A 1 296 ? 18.25 -68 -26.25 1 63.69 296 ASP A C 1
ATOM 2212 O O . ASP A 1 296 ? 18.094 -66.812 -26.578 1 63.69 296 ASP A O 1
ATOM 2216 N N . SER A 1 297 ? 17.734 -68.562 -25.156 1 72.38 297 SER A N 1
ATOM 2217 C CA . SER A 1 297 ? 16.969 -67.75 -24.234 1 72.38 297 SER A CA 1
ATOM 2218 C C . SER A 1 297 ? 17.797 -66.562 -23.734 1 72.38 297 SER A C 1
ATOM 2220 O O . SER A 1 297 ? 17.281 -65.438 -23.594 1 72.38 297 SER A O 1
ATOM 2222 N N . VAL A 1 298 ? 19.094 -66.812 -23.562 1 75.25 298 VAL A N 1
ATOM 2223 C CA . VAL A 1 298 ? 20 -65.812 -23.078 1 75.25 298 VAL A CA 1
ATOM 2224 C C . VAL A 1 298 ? 20.156 -64.688 -24.156 1 75.25 298 VAL A C 1
ATOM 2226 O O . VAL A 1 298 ? 20.188 -63.531 -23.844 1 75.25 298 VAL A O 1
ATOM 2229 N N . VAL A 1 299 ? 20.156 -65.125 -25.344 1 81.94 299 VAL A N 1
ATOM 2230 C CA . VAL A 1 299 ? 20.328 -64.188 -26.438 1 81.94 299 VAL A CA 1
ATOM 2231 C C . VAL A 1 299 ? 19.078 -63.344 -26.594 1 81.94 299 VAL A C 1
ATOM 2233 O O . VAL A 1 299 ? 19.156 -62.125 -26.812 1 81.94 299 VAL A O 1
ATOM 2236 N N . ILE A 1 300 ? 17.906 -63.969 -26.406 1 86.56 300 ILE A N 1
ATOM 2237 C CA . ILE A 1 300 ? 16.641 -63.219 -26.531 1 86.56 300 ILE A CA 1
ATOM 2238 C C . ILE A 1 300 ? 16.516 -62.219 -25.391 1 86.56 300 ILE A C 1
ATOM 2240 O O . ILE A 1 300 ? 16.172 -61.062 -25.609 1 86.56 300 ILE A O 1
ATOM 2244 N N . THR A 1 301 ? 16.828 -62.625 -24.188 1 90.62 301 THR A N 1
ATOM 2245 C CA . THR A 1 301 ? 16.719 -61.75 -23.031 1 90.62 301 THR A CA 1
ATOM 2246 C C . THR A 1 301 ? 17.719 -60.594 -23.109 1 90.62 301 THR A C 1
ATOM 2248 O O . THR A 1 301 ? 17.422 -59.469 -22.719 1 90.62 301 THR A O 1
ATOM 2251 N N . ASP A 1 302 ? 18.938 -60.906 -23.656 1 91.62 302 ASP A N 1
ATOM 2252 C CA . ASP A 1 302 ? 19.953 -59.875 -23.828 1 91.62 302 ASP A CA 1
ATOM 2253 C C . ASP A 1 302 ? 19.484 -58.844 -24.859 1 91.62 302 ASP A C 1
ATOM 2255 O O . ASP A 1 302 ? 19.719 -57.625 -24.688 1 91.62 302 ASP A O 1
ATOM 2259 N N . ARG A 1 303 ? 18.812 -59.281 -25.906 1 92.81 303 ARG A N 1
ATOM 2260 C CA . ARG A 1 303 ? 18.312 -58.375 -26.922 1 92.81 303 ARG A CA 1
ATOM 2261 C C . ARG A 1 303 ? 17.203 -57.469 -26.359 1 92.81 303 ARG A C 1
ATOM 2263 O O . ARG A 1 303 ? 17.109 -56.281 -26.703 1 92.81 303 ARG A O 1
ATOM 2270 N N . ILE A 1 304 ? 16.375 -58.031 -25.531 1 93.25 304 ILE A N 1
ATOM 2271 C CA . ILE A 1 304 ? 15.32 -57.281 -24.875 1 93.25 304 ILE A CA 1
ATOM 2272 C C . ILE A 1 304 ? 15.938 -56.219 -23.984 1 93.25 304 ILE A C 1
ATOM 2274 O O . ILE A 1 304 ? 15.586 -55.031 -24.078 1 93.25 304 ILE A O 1
ATOM 2278 N N . GLU A 1 305 ? 16.922 -56.562 -23.219 1 94.62 305 GLU A N 1
ATOM 2279 C CA . GLU A 1 305 ? 17.578 -55.688 -22.266 1 94.62 305 GLU A CA 1
ATOM 2280 C C . GLU A 1 305 ? 18.281 -54.531 -23 1 94.62 305 GLU A C 1
ATOM 2282 O O . GLU A 1 305 ? 18.141 -53.375 -22.625 1 94.62 305 GLU A O 1
ATOM 2287 N N . THR A 1 306 ? 19.016 -54.812 -24.016 1 95 306 THR A N 1
ATOM 2288 C CA . THR A 1 306 ? 19.797 -53.812 -24.734 1 95 306 THR A CA 1
ATOM 2289 C C . THR A 1 306 ? 18.891 -52.844 -25.484 1 95 306 THR A C 1
ATOM 2291 O O . THR A 1 306 ? 19.188 -51.656 -25.578 1 95 306 THR A O 1
ATOM 2294 N N . THR A 1 307 ? 17.766 -53.344 -26.016 1 95.69 307 THR A N 1
ATOM 2295 C CA . THR A 1 307 ? 16.828 -52.469 -26.734 1 95.69 307 THR A CA 1
ATOM 2296 C C . THR A 1 307 ? 16.188 -51.469 -25.781 1 95.69 307 THR A C 1
ATOM 2298 O O . THR A 1 307 ? 16.141 -50.281 -26.094 1 95.69 307 THR A O 1
ATOM 2301 N N . PHE A 1 308 ? 15.836 -51.875 -24.594 1 96.25 308 PHE A N 1
ATOM 2302 C CA . PHE A 1 308 ? 15.172 -50.969 -23.656 1 96.25 308 PHE A CA 1
ATOM 2303 C C . PHE A 1 308 ? 16.188 -50.031 -22.984 1 96.25 308 PHE A C 1
ATOM 2305 O O . PHE A 1 308 ? 15.859 -48.906 -22.656 1 96.25 308 PHE A O 1
ATOM 2312 N N . ALA A 1 309 ? 17.422 -50.5 -22.781 1 96 309 ALA A N 1
ATOM 2313 C CA . ALA A 1 309 ? 18.469 -49.656 -22.234 1 96 309 ALA A CA 1
ATOM 2314 C C . ALA A 1 309 ? 18.734 -48.469 -23.172 1 96 309 ALA A C 1
ATOM 2316 O O . ALA A 1 309 ? 18.875 -47.344 -22.719 1 96 309 ALA A O 1
ATOM 2317 N N . ALA A 1 310 ? 18.797 -48.75 -24.484 1 95.5 310 ALA A N 1
ATOM 2318 C CA . ALA A 1 310 ? 18.984 -47.688 -25.469 1 95.5 310 ALA A CA 1
ATOM 2319 C C . ALA A 1 310 ? 17.797 -46.719 -25.484 1 95.5 310 ALA A C 1
ATOM 2321 O O . ALA A 1 310 ? 17.969 -45.5 -25.594 1 95.5 310 ALA A O 1
ATOM 2322 N N . TYR A 1 311 ? 16.641 -47.25 -25.344 1 96.38 311 TYR A N 1
ATOM 2323 C CA . TYR A 1 311 ? 15.414 -46.469 -25.281 1 96.38 311 TYR A CA 1
ATOM 2324 C C . TYR A 1 311 ? 15.43 -45.531 -24.078 1 96.38 311 TYR A C 1
ATOM 2326 O O . TYR A 1 311 ? 15.148 -44.344 -24.219 1 96.38 311 TYR A O 1
ATOM 2334 N N . LEU A 1 312 ? 15.797 -46 -22.922 1 96.38 312 LEU A N 1
ATOM 2335 C CA . LEU A 1 312 ? 15.773 -45.219 -21.688 1 96.38 312 LEU A CA 1
ATOM 2336 C C . LEU A 1 312 ? 16.812 -44.094 -21.75 1 96.38 312 LEU A C 1
ATOM 2338 O O . LEU A 1 312 ? 16.562 -43 -21.266 1 96.38 312 LEU A O 1
ATOM 2342 N N . GLN A 1 313 ? 17.953 -44.375 -22.391 1 94.81 313 GLN A N 1
ATOM 2343 C CA . GLN A 1 313 ? 18.969 -43.344 -22.547 1 94.81 313 GLN A CA 1
ATOM 2344 C C . GLN A 1 313 ? 18.453 -42.188 -23.375 1 94.81 313 GLN A C 1
ATOM 2346 O O . GLN A 1 313 ? 18.719 -41.031 -23.047 1 94.81 313 GLN A O 1
ATOM 2351 N N . LEU A 1 314 ? 17.734 -42.438 -24.391 1 95.12 314 LEU A N 1
ATOM 2352 C CA . LEU A 1 314 ? 17.172 -41.406 -25.25 1 95.12 314 LEU A CA 1
ATOM 2353 C C . LEU A 1 314 ? 16.094 -40.594 -24.516 1 95.12 314 LEU A C 1
ATOM 2355 O O . LEU A 1 314 ? 16.047 -39.375 -24.625 1 95.12 314 LEU A O 1
ATOM 2359 N N . VAL A 1 315 ? 15.266 -41.312 -23.75 1 94.88 315 VAL A N 1
ATOM 2360 C CA . VAL A 1 315 ? 14.148 -40.688 -23.047 1 94.88 315 VAL A CA 1
ATOM 2361 C C . VAL A 1 315 ? 14.672 -39.719 -21.969 1 94.88 315 VAL A C 1
ATOM 2363 O O . VAL A 1 315 ? 14.18 -38.625 -21.828 1 94.88 315 VAL A O 1
ATOM 2366 N N . LEU A 1 316 ? 15.656 -40.156 -21.234 1 92.44 316 LEU A N 1
ATOM 2367 C CA . LEU A 1 316 ? 16.188 -39.375 -20.125 1 92.44 316 LEU A CA 1
ATOM 2368 C C . LEU A 1 316 ? 16.922 -38.125 -20.641 1 92.44 316 LEU A C 1
ATOM 2370 O O . LEU A 1 316 ? 17.047 -37.125 -19.938 1 92.44 316 LEU A O 1
ATOM 2374 N N . ALA A 1 317 ? 17.375 -38.156 -21.906 1 92.19 317 ALA A N 1
ATOM 2375 C CA . ALA A 1 317 ? 18.094 -37.031 -22.5 1 92.19 317 ALA A CA 1
ATOM 2376 C C . ALA A 1 317 ? 17.125 -35.906 -22.938 1 92.19 317 ALA A C 1
ATOM 2378 O O . ALA A 1 317 ? 17.531 -34.781 -23.188 1 92.19 317 ALA A O 1
ATOM 2379 N N . LEU A 1 318 ? 15.812 -36.156 -22.953 1 89.88 318 LEU A N 1
ATOM 2380 C CA . LEU A 1 318 ? 14.805 -35.219 -23.391 1 89.88 318 LEU A CA 1
ATOM 2381 C C . LEU A 1 318 ? 14.711 -34.031 -22.422 1 89.88 318 LEU A C 1
ATOM 2383 O O . LEU A 1 318 ? 14.273 -32.938 -22.797 1 89.88 318 LEU A O 1
ATOM 2387 N N . ASP A 1 319 ? 15.102 -34.219 -21.109 1 81.44 319 ASP A N 1
ATOM 2388 C CA . ASP A 1 319 ? 14.93 -33.188 -20.094 1 81.44 319 ASP A CA 1
ATOM 2389 C C . ASP A 1 319 ? 16.281 -32.594 -19.672 1 81.44 319 ASP A C 1
ATOM 2391 O O . ASP A 1 319 ? 16.359 -31.891 -18.672 1 81.44 319 ASP A O 1
ATOM 2395 N N . ASP A 1 320 ? 17.406 -32.875 -20.359 1 81.38 320 ASP A N 1
ATOM 2396 C CA . ASP A 1 320 ? 18.75 -32.438 -19.969 1 81.38 320 ASP A CA 1
ATOM 2397 C C . ASP A 1 320 ? 18.875 -30.922 -20 1 81.38 320 ASP A C 1
ATOM 2399 O O . ASP A 1 320 ? 19.609 -30.328 -19.203 1 81.38 320 ASP A O 1
ATOM 2403 N N . ASP A 1 321 ? 18.141 -30.219 -20.75 1 86.5 321 ASP A N 1
ATOM 2404 C CA . ASP A 1 321 ? 18.359 -28.797 -20.922 1 86.5 321 ASP A CA 1
ATOM 2405 C C . ASP A 1 321 ? 17.172 -27.984 -20.391 1 86.5 321 ASP A C 1
ATOM 2407 O O . ASP A 1 321 ? 16.828 -26.953 -20.969 1 86.5 321 ASP A O 1
ATOM 2411 N N . LEU A 1 322 ? 16.625 -28.484 -19.25 1 89.94 322 LEU A N 1
ATOM 2412 C CA . LEU A 1 322 ? 15.422 -27.828 -18.781 1 89.94 322 LEU A CA 1
ATOM 2413 C C . LEU A 1 322 ? 15.742 -26.469 -18.172 1 89.94 322 LEU A C 1
ATOM 2415 O O . LEU A 1 322 ? 14.977 -25.516 -18.344 1 89.94 322 LEU A O 1
ATOM 2419 N N . ALA A 1 323 ? 16.859 -26.375 -17.5 1 87.69 323 ALA A N 1
ATOM 2420 C CA . ALA A 1 323 ? 17.266 -25.109 -16.906 1 87.69 323 ALA A CA 1
ATOM 2421 C C . ALA A 1 323 ? 17.438 -24.031 -17.969 1 87.69 323 ALA A C 1
ATOM 2423 O O . ALA A 1 323 ? 16.984 -22.906 -17.812 1 87.69 323 ALA A O 1
ATOM 2424 N N . THR A 1 324 ? 18.078 -24.406 -19 1 90.94 324 THR A N 1
ATOM 2425 C CA . THR A 1 324 ? 18.281 -23.484 -20.109 1 90.94 324 THR A CA 1
ATOM 2426 C C . THR A 1 324 ? 16.953 -23.109 -20.766 1 90.94 324 THR A C 1
ATOM 2428 O O . THR A 1 324 ? 16.734 -21.953 -21.125 1 90.94 324 THR A O 1
ATOM 2431 N N . PHE A 1 325 ? 16.062 -24.062 -20.828 1 91.12 325 PHE A N 1
ATOM 2432 C CA . PHE A 1 325 ? 14.75 -23.812 -21.406 1 91.12 325 PHE A CA 1
ATOM 2433 C C . PHE A 1 325 ? 13.961 -22.844 -20.531 1 91.12 325 PHE A C 1
ATOM 2435 O O . PHE A 1 325 ? 13.383 -21.875 -21.047 1 91.12 325 PHE A O 1
ATOM 2442 N N . TYR A 1 326 ? 14.016 -23.078 -19.266 1 89.69 326 TYR A N 1
ATOM 2443 C CA . TYR A 1 326 ? 13.312 -22.188 -18.359 1 89.69 326 TYR A CA 1
ATOM 2444 C C . TYR A 1 326 ? 13.875 -20.766 -18.438 1 89.69 326 TYR A C 1
ATOM 2446 O O . TYR A 1 326 ? 13.125 -19.797 -18.5 1 89.69 326 TYR A O 1
ATOM 2454 N N . GLY A 1 327 ? 15.148 -20.609 -18.469 1 88.69 327 GLY A N 1
ATOM 2455 C CA . GLY A 1 327 ? 15.797 -19.312 -18.547 1 88.69 327 GLY A CA 1
ATOM 2456 C C . GLY A 1 327 ? 15.445 -18.547 -19.812 1 88.69 327 GLY A C 1
ATOM 2457 O O . GLY A 1 327 ? 15.18 -17.344 -19.766 1 88.69 327 GLY A O 1
ATOM 2458 N N . ALA A 1 328 ? 15.344 -19.25 -20.844 1 88.88 328 ALA A N 1
ATOM 2459 C CA . ALA A 1 328 ? 15.086 -18.609 -22.125 1 88.88 328 ALA A CA 1
ATOM 2460 C C . ALA A 1 328 ? 13.602 -18.297 -22.281 1 88.88 328 ALA A C 1
ATOM 2462 O O . ALA A 1 328 ? 13.234 -17.25 -22.828 1 88.88 328 ALA A O 1
ATOM 2463 N N . SER A 1 329 ? 12.758 -19.125 -21.766 1 89.69 329 SER A N 1
ATOM 2464 C CA . SER A 1 329 ? 11.328 -19.016 -22.047 1 89.69 329 SER A CA 1
ATOM 2465 C C . SER A 1 329 ? 10.633 -18.125 -21.016 1 89.69 329 SER A C 1
ATOM 2467 O O . SER A 1 329 ? 9.648 -17.469 -21.328 1 89.69 329 SER A O 1
ATOM 2469 N N . MET A 1 330 ? 11.125 -18.141 -19.812 1 91.12 330 MET A N 1
ATOM 2470 C CA . MET A 1 330 ? 10.391 -17.484 -18.734 1 91.12 330 MET A CA 1
ATOM 2471 C C . MET A 1 330 ? 11.008 -16.141 -18.391 1 91.12 330 MET A C 1
ATOM 2473 O O . MET A 1 330 ? 10.383 -15.305 -17.734 1 91.12 330 MET A O 1
ATOM 2477 N N . CYS A 1 331 ? 12.156 -15.867 -18.875 1 90.25 331 CYS A N 1
ATOM 2478 C CA . CYS A 1 331 ? 12.883 -14.672 -18.484 1 90.25 331 CYS A CA 1
ATOM 2479 C C . CYS A 1 331 ? 12.117 -13.406 -18.859 1 90.25 331 CYS A C 1
ATOM 2481 O O . CYS A 1 331 ? 11.992 -12.484 -18.062 1 90.25 331 CYS A O 1
ATOM 2483 N N . ALA A 1 332 ? 11.602 -13.359 -20.031 1 91.69 332 ALA A N 1
ATOM 2484 C CA . ALA A 1 332 ? 10.93 -12.164 -20.531 1 91.69 332 ALA A CA 1
ATOM 2485 C C . ALA A 1 332 ? 9.672 -11.859 -19.719 1 91.69 332 ALA A C 1
ATOM 2487 O O . ALA A 1 332 ? 9.43 -10.711 -19.344 1 91.69 332 ALA A O 1
ATOM 2488 N N . VAL A 1 333 ? 8.883 -12.867 -19.438 1 94.25 333 VAL A N 1
ATOM 2489 C CA . VAL A 1 333 ? 7.625 -12.664 -18.734 1 94.25 333 VAL A CA 1
ATOM 2490 C C . VAL A 1 333 ? 7.91 -12.234 -17.297 1 94.25 333 VAL A C 1
ATOM 2492 O O . VAL A 1 333 ? 7.23 -11.352 -16.766 1 94.25 333 VAL A O 1
ATOM 2495 N N . VAL A 1 334 ? 8.898 -12.812 -16.703 1 94.88 334 VAL A N 1
ATOM 2496 C CA . VAL A 1 334 ? 9.25 -12.461 -15.32 1 94.88 334 VAL A CA 1
ATOM 2497 C C . VAL A 1 334 ? 9.805 -11.039 -15.273 1 94.88 334 VAL A C 1
ATOM 2499 O O . VAL A 1 334 ? 9.469 -10.266 -14.375 1 94.88 334 VAL A O 1
ATOM 2502 N N . ARG A 1 335 ? 10.617 -10.742 -16.234 1 94.12 335 ARG A N 1
ATOM 2503 C CA . ARG A 1 335 ? 11.164 -9.391 -16.312 1 94.12 335 ARG A CA 1
ATOM 2504 C C . ARG A 1 335 ? 10.055 -8.359 -16.438 1 94.12 335 ARG A C 1
ATOM 2506 O O . ARG A 1 335 ? 10.07 -7.336 -15.75 1 94.12 335 ARG A O 1
ATOM 2513 N N . ASP A 1 336 ? 9.086 -8.609 -17.266 1 94.88 336 ASP A N 1
ATOM 2514 C CA . ASP A 1 336 ? 7.988 -7.676 -17.484 1 94.88 336 ASP A CA 1
ATOM 2515 C C . ASP A 1 336 ? 7.137 -7.531 -16.234 1 94.88 336 ASP A C 1
ATOM 2517 O O . ASP A 1 336 ? 6.719 -6.426 -15.875 1 94.88 336 ASP A O 1
ATOM 2521 N N . LEU A 1 337 ? 6.926 -8.617 -15.562 1 96.44 337 LEU A N 1
ATOM 2522 C CA . LEU A 1 337 ? 6.152 -8.586 -14.328 1 96.44 337 LEU A CA 1
ATOM 2523 C C . LEU A 1 337 ? 6.867 -7.77 -13.258 1 96.44 337 LEU A C 1
ATOM 2525 O O . LEU A 1 337 ? 6.258 -6.914 -12.617 1 96.44 337 LEU A O 1
ATOM 2529 N N . ILE A 1 338 ? 8.141 -7.992 -13.125 1 97.25 338 ILE A N 1
ATOM 2530 C CA . ILE A 1 338 ? 8.93 -7.289 -12.125 1 97.25 338 ILE A CA 1
ATOM 2531 C C . ILE A 1 338 ? 9.016 -5.805 -12.484 1 97.25 338 ILE A C 1
ATOM 2533 O O . ILE A 1 338 ? 8.953 -4.945 -11.602 1 97.25 338 ILE A O 1
ATOM 2537 N N . GLN A 1 339 ? 9.102 -5.578 -13.734 1 96.31 339 GLN A N 1
ATOM 2538 C CA . GLN A 1 339 ? 9.172 -4.191 -14.188 1 96.31 339 GLN A CA 1
ATOM 2539 C C . GLN A 1 339 ? 7.922 -3.416 -13.789 1 96.31 339 GLN A C 1
ATOM 2541 O O . GLN A 1 339 ? 8.016 -2.264 -13.352 1 96.31 339 GLN A O 1
ATOM 2546 N N . VAL A 1 340 ? 6.789 -4.023 -13.914 1 95.5 340 VAL A N 1
ATOM 2547 C CA . VAL A 1 340 ? 5.539 -3.377 -13.523 1 95.5 340 VAL A CA 1
ATOM 2548 C C . VAL A 1 340 ? 5.586 -3.012 -12.047 1 95.5 340 VAL A C 1
ATOM 2550 O O . VAL A 1 340 ? 5.18 -1.913 -11.656 1 95.5 340 VAL A O 1
ATOM 2553 N N . LEU A 1 341 ? 6.121 -3.863 -11.258 1 96.5 341 LEU A N 1
ATOM 2554 C CA . LEU A 1 341 ? 6.152 -3.676 -9.812 1 96.5 341 LEU A CA 1
ATOM 2555 C C . LEU A 1 341 ? 7.133 -2.57 -9.43 1 96.5 341 LEU A C 1
ATOM 2557 O O . LEU A 1 341 ? 6.789 -1.677 -8.648 1 96.5 341 LEU A O 1
ATOM 2561 N N . ILE A 1 342 ? 8.312 -2.533 -10.031 1 96.19 342 ILE A N 1
ATOM 2562 C CA . ILE A 1 342 ? 9.359 -1.64 -9.562 1 96.19 342 ILE A CA 1
ATOM 2563 C C . ILE A 1 342 ? 9.172 -0.251 -10.164 1 96.19 342 ILE A C 1
ATOM 2565 O O . ILE A 1 342 ? 9.711 0.734 -9.664 1 96.19 342 ILE A O 1
ATOM 2569 N N . GLU A 1 343 ? 8.422 -0.152 -11.219 1 95.38 343 GLU A N 1
ATOM 2570 C CA . GLU A 1 343 ? 8.062 1.152 -11.766 1 95.38 343 GLU A CA 1
ATOM 2571 C C . GLU A 1 343 ? 7.168 1.924 -10.797 1 95.38 343 GLU A C 1
ATOM 2573 O O . GLU A 1 343 ? 7.098 3.152 -10.859 1 95.38 343 GLU A O 1
ATOM 2578 N N . ASN A 1 344 ? 6.465 1.095 -10 1 94.06 344 ASN A N 1
ATOM 2579 C CA . ASN A 1 344 ? 5.598 1.681 -8.984 1 94.06 344 ASN A CA 1
ATOM 2580 C C . ASN A 1 344 ? 4.609 2.674 -9.594 1 94.06 344 ASN A C 1
ATOM 2582 O O . ASN A 1 344 ? 4.457 3.789 -9.094 1 94.06 344 ASN A O 1
ATOM 2586 N N . GLY A 1 345 ? 4.02 2.268 -10.734 1 91.19 345 GLY A N 1
ATOM 2587 C CA . GLY A 1 345 ? 2.973 3.039 -11.383 1 91.19 345 GLY A CA 1
ATOM 2588 C C . GLY A 1 345 ? 1.627 2.916 -10.688 1 91.19 345 GLY A C 1
ATOM 2589 O O . GLY A 1 345 ? 1.522 2.303 -9.625 1 91.19 345 GLY A O 1
ATOM 2590 N N . PRO A 1 346 ? 0.619 3.58 -11.281 1 89.5 346 PRO A N 1
ATOM 2591 C CA . PRO A 1 346 ? -0.699 3.617 -10.648 1 89.5 346 PRO A CA 1
ATOM 2592 C C . PRO A 1 346 ? -1.324 2.232 -10.5 1 89.5 346 PRO A C 1
ATOM 2594 O O . PRO A 1 346 ? -2.074 1.986 -9.555 1 89.5 346 PRO A O 1
ATOM 2597 N N . ASN A 1 347 ? -1.062 1.297 -11.398 1 91.31 347 ASN A N 1
ATOM 2598 C CA . ASN A 1 347 ? -1.67 -0.029 -11.375 1 91.31 347 ASN A CA 1
ATOM 2599 C C . ASN A 1 347 ? -0.662 -1.104 -10.984 1 91.31 347 ASN A C 1
ATOM 2601 O O . ASN A 1 347 ? -0.916 -2.297 -11.164 1 91.31 347 ASN A O 1
ATOM 2605 N N . ALA A 1 348 ? 0.473 -0.709 -10.453 1 93.44 348 ALA A N 1
ATOM 2606 C CA . ALA A 1 348 ? 1.598 -1.617 -10.242 1 93.44 348 ALA A CA 1
ATOM 2607 C C . ALA A 1 348 ? 1.222 -2.74 -9.281 1 93.44 348 ALA A C 1
ATOM 2609 O O . ALA A 1 348 ? 1.344 -3.92 -9.609 1 93.44 348 ALA A O 1
ATOM 2610 N N . GLN A 1 349 ? 0.676 -2.385 -8.141 1 91.88 349 GLN A N 1
ATOM 2611 C CA . GLN A 1 349 ? 0.393 -3.373 -7.109 1 91.88 349 GLN A CA 1
ATOM 2612 C C . GLN A 1 349 ? -0.781 -4.262 -7.504 1 91.88 349 GLN A C 1
ATOM 2614 O O . GLN A 1 349 ? -0.785 -5.461 -7.211 1 91.88 349 GLN A O 1
ATOM 2619 N N . PHE A 1 350 ? -1.777 -3.738 -8.156 1 93.5 350 PHE A N 1
ATOM 2620 C CA . PHE A 1 350 ? -2.924 -4.5 -8.641 1 93.5 350 PHE A CA 1
ATOM 2621 C C . PHE A 1 350 ? -2.49 -5.543 -9.664 1 93.5 350 PHE A C 1
ATOM 2623 O O . PHE A 1 350 ? -2.828 -6.723 -9.539 1 93.5 350 PHE A O 1
ATOM 2630 N N . CYS A 1 351 ? -1.718 -5.102 -10.641 1 95.62 351 CYS A N 1
ATOM 2631 C CA . CYS A 1 351 ? -1.288 -5.992 -11.711 1 95.62 351 CYS A CA 1
ATOM 2632 C C . CYS A 1 351 ? -0.364 -7.082 -11.188 1 95.62 351 CYS A C 1
ATOM 2634 O O . CYS A 1 351 ? -0.471 -8.242 -11.586 1 95.62 351 CYS A O 1
ATOM 2636 N N . PHE A 1 352 ? 0.564 -6.727 -10.289 1 96.12 352 PHE A N 1
ATOM 2637 C CA . PHE A 1 352 ? 1.455 -7.727 -9.711 1 96.12 352 PHE A CA 1
ATOM 2638 C C . PHE A 1 352 ? 0.665 -8.766 -8.922 1 96.12 352 PHE A C 1
ATOM 2640 O O . PHE A 1 352 ? 0.945 -9.961 -9.008 1 96.12 352 PHE A O 1
ATOM 2647 N N . SER A 1 353 ? -0.306 -8.297 -8.172 1 92.81 353 SER A N 1
ATOM 2648 C CA . SER A 1 353 ? -1.109 -9.219 -7.371 1 92.81 353 SER A CA 1
ATOM 2649 C C . SER A 1 353 ? -1.966 -10.117 -8.258 1 92.81 353 SER A C 1
ATOM 2651 O O . SER A 1 353 ? -2.256 -11.258 -7.898 1 92.81 353 SER A O 1
ATOM 2653 N N . LYS A 1 354 ? -2.373 -9.609 -9.414 1 94.25 354 LYS A N 1
ATOM 2654 C CA . LYS A 1 354 ? -3.209 -10.359 -10.344 1 94.25 354 LYS A CA 1
ATOM 2655 C C . LYS A 1 354 ? -2.408 -11.453 -11.047 1 94.25 354 LYS A C 1
ATOM 2657 O O . LYS A 1 354 ? -2.898 -12.57 -11.227 1 94.25 354 LYS A O 1
ATOM 2662 N N . PHE A 1 355 ? -1.184 -11.117 -11.328 1 95.25 355 PHE A N 1
ATOM 2663 C CA . PHE A 1 355 ? -0.481 -12 -12.25 1 95.25 355 PHE A CA 1
ATOM 2664 C C . PHE A 1 355 ? 0.682 -12.695 -11.547 1 95.25 355 PHE A C 1
ATOM 2666 O O . PHE A 1 355 ? 1.217 -13.688 -12.055 1 95.25 355 PHE A O 1
ATOM 2673 N N . GLY A 1 356 ? 1.176 -12.211 -10.414 1 93.62 356 GLY A N 1
ATOM 2674 C CA . GLY A 1 356 ? 2.354 -12.742 -9.742 1 93.62 356 GLY A CA 1
ATOM 2675 C C . GLY A 1 356 ? 2.275 -14.234 -9.492 1 93.62 356 GLY A C 1
ATOM 2676 O O . GLY A 1 356 ? 3.172 -14.984 -9.891 1 93.62 356 GLY A O 1
ATOM 2677 N N . THR A 1 357 ? 1.177 -14.625 -8.945 1 90.94 357 THR A N 1
ATOM 2678 C CA . THR A 1 357 ? 1.017 -16.031 -8.609 1 90.94 357 THR A CA 1
ATOM 2679 C C . THR A 1 357 ? 0.793 -16.875 -9.875 1 90.94 357 THR A C 1
ATOM 2681 O O . THR A 1 357 ? 1.239 -18.016 -9.953 1 90.94 357 THR A O 1
ATOM 2684 N N . LYS A 1 358 ? 0.134 -16.312 -10.844 1 90.88 358 LYS A N 1
ATOM 2685 C CA . LYS A 1 358 ? -0.12 -17.031 -12.094 1 90.88 358 LYS A CA 1
ATOM 2686 C C . LYS A 1 358 ? 1.185 -17.359 -12.805 1 90.88 358 LYS A C 1
ATOM 2688 O O . LYS A 1 358 ? 1.362 -18.484 -13.289 1 90.88 358 LYS A O 1
ATOM 2693 N N . VAL A 1 359 ? 2.031 -16.391 -12.875 1 92.62 359 VAL A N 1
ATOM 2694 C CA . VAL A 1 359 ? 3.322 -16.594 -13.516 1 92.62 359 VAL A CA 1
ATOM 2695 C C . VAL A 1 359 ? 4.133 -17.609 -12.727 1 92.62 359 VAL A C 1
ATOM 2697 O O . VAL A 1 359 ? 4.781 -18.484 -13.305 1 92.62 359 VAL A O 1
ATOM 2700 N N . PHE A 1 360 ? 4.012 -17.594 -11.445 1 87.62 360 PHE A N 1
ATOM 2701 C CA . PHE A 1 360 ? 4.715 -18.5 -10.547 1 87.62 360 PHE A CA 1
ATOM 2702 C C . PHE A 1 360 ? 4.289 -19.938 -10.797 1 87.62 360 PHE A C 1
ATOM 2704 O O . PHE A 1 360 ? 5.102 -20.859 -10.688 1 87.62 360 PHE A O 1
ATOM 2711 N N . ASN A 1 361 ? 3.15 -20.141 -11.281 1 86.31 361 ASN A N 1
ATOM 2712 C CA . ASN A 1 361 ? 2.57 -21.469 -11.422 1 86.31 361 ASN A CA 1
ATOM 2713 C C . ASN A 1 361 ? 2.926 -22.094 -12.766 1 86.31 361 ASN A C 1
ATOM 2715 O O . ASN A 1 361 ? 2.633 -23.266 -13.008 1 86.31 361 ASN A O 1
ATOM 2719 N N . PHE A 1 362 ? 3.623 -21.422 -13.617 1 87.25 362 PHE A N 1
ATOM 2720 C CA . PHE A 1 362 ? 3.941 -21.953 -14.938 1 87.25 362 PHE A CA 1
ATOM 2721 C C . PHE A 1 362 ? 4.867 -23.156 -14.828 1 87.25 362 PHE A C 1
ATOM 2723 O O . PHE A 1 362 ? 4.699 -24.141 -15.555 1 87.25 362 PHE A O 1
ATOM 2730 N N . PHE A 1 363 ? 5.766 -23.094 -13.844 1 84.75 363 PHE A N 1
ATOM 2731 C CA . PHE A 1 363 ? 6.695 -24.203 -13.664 1 84.75 363 PHE A CA 1
ATOM 2732 C C . PHE A 1 363 ? 5.961 -25.453 -13.188 1 84.75 363 PHE A C 1
ATOM 2734 O O . PHE A 1 363 ? 6.27 -26.562 -13.625 1 84.75 363 PHE A O 1
ATOM 2741 N N . VAL A 1 364 ? 5.059 -25.219 -12.367 1 78.69 364 VAL A N 1
ATOM 2742 C CA . VAL A 1 364 ? 4.301 -26.328 -11.797 1 78.69 364 VAL A CA 1
ATOM 2743 C C . VAL A 1 364 ? 3.482 -27 -12.898 1 78.69 364 VAL A C 1
ATOM 2745 O O . VAL A 1 364 ? 3.424 -28.234 -12.969 1 78.69 364 VAL A O 1
ATOM 2748 N N . LEU A 1 365 ? 2.93 -26.203 -13.758 1 80.38 365 LEU A N 1
ATOM 2749 C CA . LEU A 1 365 ? 2.135 -26.734 -14.859 1 80.38 365 LEU A CA 1
ATOM 2750 C C . LEU A 1 365 ? 3 -27.562 -15.797 1 80.38 365 LEU A C 1
ATOM 2752 O O . LEU A 1 365 ? 2.6 -28.656 -16.219 1 80.38 365 LEU A O 1
ATOM 2756 N N . HIS A 1 366 ? 4.125 -27.125 -16.031 1 83.38 366 HIS A N 1
ATOM 2757 C CA . HIS A 1 366 ? 5.039 -27.859 -16.906 1 83.38 366 HIS A CA 1
ATOM 2758 C C . HIS A 1 366 ? 5.453 -29.188 -16.281 1 83.38 366 HIS A C 1
ATOM 2760 O O . HIS A 1 366 ? 5.562 -30.203 -16.984 1 83.38 366 HIS A O 1
ATOM 2766 N N . THR A 1 367 ? 5.691 -29.141 -15.008 1 82.81 367 THR A N 1
ATOM 2767 C CA . THR A 1 367 ? 6.074 -30.359 -14.297 1 82.81 367 THR A CA 1
ATOM 2768 C C . THR A 1 367 ? 4.973 -31.406 -14.398 1 82.81 367 THR A C 1
ATOM 2770 O O . THR A 1 367 ? 5.25 -32.594 -14.609 1 82.81 367 THR A O 1
ATOM 2773 N N . TYR A 1 368 ? 3.832 -30.922 -14.328 1 75.31 368 TYR A N 1
ATOM 2774 C CA . TYR A 1 368 ? 2.699 -31.844 -14.406 1 75.31 368 TYR A CA 1
ATOM 2775 C C . TYR A 1 368 ? 2.561 -32.438 -15.812 1 75.31 368 TYR A C 1
ATOM 2777 O O . TYR A 1 368 ? 2.289 -33.625 -15.969 1 75.31 368 TYR A O 1
ATOM 2785 N N . ASP A 1 369 ? 2.762 -31.656 -16.781 1 80.38 369 ASP A N 1
ATOM 2786 C CA . ASP A 1 369 ? 2.682 -32.125 -18.156 1 80.38 369 ASP A CA 1
ATOM 2787 C C . ASP A 1 369 ? 3.771 -33.156 -18.453 1 80.38 369 ASP A C 1
ATOM 2789 O O . ASP A 1 369 ? 3.512 -34.156 -19.109 1 80.38 369 ASP A O 1
ATOM 2793 N N . ALA A 1 370 ? 4.906 -32.875 -17.891 1 84 370 ALA A N 1
ATOM 2794 C CA . ALA A 1 370 ? 6.008 -33.844 -18.078 1 84 370 ALA A CA 1
ATOM 2795 C C . ALA A 1 370 ? 5.715 -35.156 -17.391 1 84 370 ALA A C 1
ATOM 2797 O O . ALA A 1 370 ? 5.965 -36.219 -17.953 1 84 370 ALA A O 1
ATOM 2798 N N . ALA A 1 371 ? 5.211 -35.094 -16.234 1 81.94 371 ALA A N 1
ATOM 2799 C CA . ALA A 1 371 ? 4.855 -36.312 -15.492 1 81.94 371 ALA A CA 1
ATOM 2800 C C . ALA A 1 371 ? 3.822 -37.125 -16.25 1 81.94 371 ALA A C 1
ATOM 2802 O O . ALA A 1 371 ? 3.889 -38.375 -16.266 1 81.94 371 ALA A O 1
ATOM 2803 N N . ALA A 1 372 ? 2.953 -36.469 -16.906 1 79.5 372 ALA A N 1
ATOM 2804 C CA . ALA A 1 372 ? 1.922 -37.125 -17.688 1 79.5 372 ALA A CA 1
ATOM 2805 C C . ALA A 1 372 ? 2.529 -37.875 -18.875 1 79.5 372 ALA A C 1
ATOM 2807 O O . ALA A 1 372 ? 2.059 -38.969 -19.25 1 79.5 372 ALA A O 1
ATOM 2808 N N . CYS A 1 373 ? 3.535 -37.312 -19.469 1 86.19 373 CYS A N 1
ATOM 2809 C CA . CYS A 1 373 ? 4.223 -37.969 -20.578 1 86.19 373 CYS A CA 1
ATOM 2810 C C . CYS A 1 373 ? 4.812 -39.312 -20.156 1 86.19 373 CYS A C 1
ATOM 2812 O O . CYS A 1 373 ? 4.609 -40.312 -20.828 1 86.19 373 CYS A O 1
ATOM 2814 N N . TYR A 1 374 ? 5.461 -39.344 -19.016 1 87.06 374 TYR A N 1
ATOM 2815 C CA . TYR A 1 374 ? 6.059 -40.562 -18.5 1 87.06 374 TYR A CA 1
ATOM 2816 C C . TYR A 1 374 ? 4.988 -41.594 -18.188 1 87.06 374 TYR A C 1
ATOM 2818 O O . TYR A 1 374 ? 5.117 -42.781 -18.562 1 87.06 374 TYR A O 1
ATOM 2826 N N . ARG A 1 375 ? 3.996 -41.125 -17.609 1 79.88 375 ARG A N 1
ATOM 2827 C CA . ARG A 1 375 ? 2.938 -42.062 -17.188 1 79.88 375 ARG A CA 1
ATOM 2828 C C . ARG A 1 375 ? 2.264 -42.688 -18.406 1 79.88 375 ARG A C 1
ATOM 2830 O O . ARG A 1 375 ? 2.033 -43.906 -18.438 1 79.88 375 ARG A O 1
ATOM 2837 N N . LEU A 1 376 ? 1.938 -41.906 -19.406 1 79.12 376 LEU A N 1
ATOM 2838 C CA . LEU A 1 376 ? 1.27 -42.375 -20.609 1 79.12 376 LEU A CA 1
ATOM 2839 C C . LEU A 1 376 ? 2.133 -43.406 -21.328 1 79.12 376 LEU A C 1
ATOM 2841 O O . LEU A 1 376 ? 1.638 -44.469 -21.75 1 79.12 376 LEU A O 1
ATOM 2845 N N . GLN A 1 377 ? 3.348 -43.094 -21.391 1 87.62 377 GLN A N 1
ATOM 2846 C CA . GLN A 1 377 ? 4.223 -44.031 -22.125 1 87.62 377 GLN A CA 1
ATOM 2847 C C . GLN A 1 377 ? 4.445 -45.312 -21.344 1 87.62 377 GLN A C 1
ATOM 2849 O O . GLN A 1 377 ? 4.551 -46.375 -21.953 1 87.62 377 GLN A O 1
ATOM 2854 N N . PHE A 1 378 ? 4.531 -45.25 -20.062 1 87.5 378 PHE A N 1
ATOM 2855 C CA . PHE A 1 378 ? 4.691 -46.469 -19.281 1 87.5 378 PHE A CA 1
ATOM 2856 C C . PHE A 1 378 ? 3.486 -47.375 -19.453 1 87.5 378 PHE A C 1
ATOM 2858 O O . PHE A 1 378 ? 3.637 -48.594 -19.578 1 87.5 378 PHE A O 1
ATOM 2865 N N . MET A 1 379 ? 2.332 -46.812 -19.469 1 77.19 379 MET A N 1
ATOM 2866 C CA . MET A 1 379 ? 1.116 -47.594 -19.672 1 77.19 379 MET A CA 1
ATOM 2867 C C . MET A 1 379 ? 1.144 -48.312 -21.016 1 77.19 379 MET A C 1
ATOM 2869 O O . MET A 1 379 ? 0.688 -49.469 -21.109 1 77.19 379 MET A O 1
ATOM 2873 N N . ARG A 1 380 ? 1.642 -47.75 -21.953 1 81.75 380 ARG A N 1
ATOM 2874 C CA . ARG A 1 380 ? 1.718 -48.344 -23.266 1 81.75 380 ARG A CA 1
ATOM 2875 C C . ARG A 1 380 ? 2.73 -49.5 -23.297 1 81.75 380 ARG A C 1
ATOM 2877 O O . ARG A 1 380 ? 2.486 -50.531 -23.891 1 81.75 380 ARG A O 1
ATOM 2884 N N . LEU A 1 381 ? 3.832 -49.281 -22.594 1 88.75 381 LEU A N 1
ATOM 2885 C CA . LEU A 1 381 ? 4.852 -50.312 -22.547 1 88.75 381 LEU A CA 1
ATOM 2886 C C . LEU A 1 381 ? 4.344 -51.531 -21.781 1 88.75 381 LEU A C 1
ATOM 2888 O O . LEU A 1 381 ? 4.688 -52.656 -22.109 1 88.75 381 LEU A O 1
ATOM 2892 N N . GLU A 1 382 ? 3.498 -51.312 -20.859 1 83.94 382 GLU A N 1
ATOM 2893 C CA . GLU A 1 382 ? 2.92 -52.438 -20.094 1 83.94 382 GLU A CA 1
ATOM 2894 C C . GLU A 1 382 ? 2.057 -53.312 -20.984 1 83.94 382 GLU A C 1
ATOM 2896 O O . GLU A 1 382 ? 2.043 -54.531 -20.812 1 83.94 382 GLU A O 1
ATOM 2901 N N . LYS A 1 383 ? 1.427 -52.688 -21.875 1 80.88 383 LYS A N 1
ATOM 2902 C CA . LYS A 1 383 ? 0.603 -53.469 -22.797 1 80.88 383 LYS A CA 1
ATOM 2903 C C . LYS A 1 383 ? 1.466 -54.312 -23.719 1 80.88 383 LYS A C 1
ATOM 2905 O O . LYS A 1 383 ? 1.035 -55.375 -24.172 1 80.88 383 LYS A O 1
ATOM 2910 N N . LEU A 1 384 ? 2.621 -53.812 -24.031 1 88 384 LEU A N 1
ATOM 2911 C CA . LEU A 1 384 ? 3.557 -54.531 -24.891 1 88 384 LEU A CA 1
ATOM 2912 C C . LEU A 1 384 ? 4.012 -55.844 -24.234 1 88 384 LEU A C 1
ATOM 2914 O O . LEU A 1 384 ? 4.344 -56.781 -24.922 1 88 384 LEU A O 1
ATOM 2918 N N . ARG A 1 385 ? 3.977 -55.938 -22.922 1 86.88 385 ARG A N 1
ATOM 2919 C CA . ARG A 1 385 ? 4.41 -57.125 -22.172 1 86.88 385 ARG A CA 1
ATOM 2920 C C . ARG A 1 385 ? 3.623 -58.344 -22.594 1 86.88 385 ARG A C 1
ATOM 2922 O O . ARG A 1 385 ? 4.203 -59.406 -22.828 1 86.88 385 ARG A O 1
ATOM 2929 N N . ASN A 1 386 ? 2.377 -58.188 -22.734 1 84.44 386 ASN A N 1
ATOM 2930 C CA . ASN A 1 386 ? 1.53 -59.312 -23.125 1 84.44 386 ASN A CA 1
ATOM 2931 C C . ASN A 1 386 ? 1.819 -59.75 -24.547 1 84.44 386 ASN A C 1
ATOM 2933 O O . ASN A 1 386 ? 1.8 -60.969 -24.844 1 84.44 386 ASN A O 1
ATOM 2937 N N . GLY A 1 387 ? 2.061 -58.781 -25.422 1 85.94 387 GLY A N 1
ATOM 2938 C CA . GLY A 1 387 ? 2.41 -59.094 -26.797 1 85.94 387 GLY A CA 1
ATOM 2939 C C . GLY A 1 387 ? 3.703 -59.875 -26.906 1 85.94 387 GLY A C 1
ATOM 2940 O O . GLY A 1 387 ? 3.766 -60.906 -27.609 1 85.94 387 GLY A O 1
ATOM 2941 N N . ILE A 1 388 ? 4.668 -59.5 -26.156 1 89.5 388 ILE A N 1
ATOM 2942 C CA . ILE A 1 388 ? 5.961 -60.156 -26.141 1 89.5 388 ILE A CA 1
ATOM 2943 C C . ILE A 1 388 ? 5.797 -61.594 -25.625 1 89.5 388 ILE A C 1
ATOM 2945 O O . ILE A 1 388 ? 6.305 -62.531 -26.234 1 89.5 388 ILE A O 1
ATOM 2949 N N . TYR A 1 389 ? 5.047 -61.781 -24.609 1 88.25 389 TYR A N 1
ATOM 2950 C CA . TYR A 1 389 ? 4.797 -63.094 -24.016 1 88.25 389 TYR A CA 1
ATOM 2951 C C . TYR A 1 389 ? 4.117 -64 -25.031 1 88.25 389 TYR A C 1
ATOM 2953 O O . TYR A 1 389 ? 4.504 -65.188 -25.172 1 88.25 389 TYR A O 1
ATOM 2961 N N . SER A 1 390 ? 3.186 -63.469 -25.703 1 87.62 390 SER A N 1
ATOM 2962 C CA . SER A 1 390 ? 2.455 -64.25 -26.688 1 87.62 390 SER A CA 1
ATOM 2963 C C . SER A 1 390 ? 3.379 -64.75 -27.797 1 87.62 390 SER A C 1
ATOM 2965 O O . SER A 1 390 ? 3.271 -65.938 -28.234 1 87.62 390 SER A O 1
ATOM 2967 N N . ILE A 1 391 ? 4.223 -63.906 -28.266 1 88.12 391 ILE A N 1
ATOM 2968 C CA . ILE A 1 391 ? 5.152 -64.312 -29.328 1 88.12 391 ILE A CA 1
ATOM 2969 C C . ILE A 1 391 ? 6.094 -65.375 -28.828 1 88.12 391 ILE A C 1
ATOM 2971 O O . ILE A 1 391 ? 6.363 -66.375 -29.531 1 88.12 391 ILE A O 1
ATOM 2975 N N . ILE A 1 392 ? 6.527 -65.312 -27.562 1 85.19 392 ILE A N 1
ATOM 2976 C CA . ILE A 1 392 ? 7.434 -66.25 -26.969 1 85.19 392 ILE A CA 1
ATOM 2977 C C . ILE A 1 392 ? 6.727 -67.625 -26.844 1 85.19 392 ILE A C 1
ATOM 2979 O O . ILE A 1 392 ? 7.301 -68.688 -27.156 1 85.19 392 ILE A O 1
ATOM 2983 N N . VAL A 1 393 ? 5.48 -67.625 -26.484 1 84.5 393 VAL A N 1
ATOM 2984 C CA . VAL A 1 393 ? 4.699 -68.812 -26.359 1 84.5 393 VAL A CA 1
ATOM 2985 C C . VAL A 1 393 ? 4.492 -69.5 -27.734 1 84.5 393 VAL A C 1
ATOM 2987 O O . VAL A 1 393 ? 4.566 -70.688 -27.891 1 84.5 393 VAL A O 1
ATOM 2990 N N . LEU A 1 394 ? 4.297 -68.625 -28.688 1 85.31 394 LEU A N 1
ATOM 2991 C CA . LEU A 1 394 ? 4.098 -69.125 -30.047 1 85.31 394 LEU A CA 1
ATOM 2992 C C . LEU A 1 394 ? 5.371 -69.812 -30.578 1 85.31 394 LEU A C 1
ATOM 2994 O O . LEU A 1 394 ? 5.301 -70.75 -31.391 1 85.31 394 LEU A O 1
ATOM 2998 N N . MET A 1 395 ? 6.504 -69.312 -30.203 1 81.19 395 MET A N 1
ATOM 2999 C CA . MET A 1 395 ? 7.777 -69.938 -30.594 1 81.19 395 MET A CA 1
ATOM 3000 C C . MET A 1 395 ? 7.898 -71.375 -30.047 1 81.19 395 MET A C 1
ATOM 3002 O O . MET A 1 395 ? 8.438 -72.25 -30.719 1 81.19 395 MET A O 1
ATOM 3006 N N . LEU A 1 396 ? 7.23 -71.625 -28.875 1 78.44 396 LEU A N 1
ATOM 3007 C CA . LEU A 1 396 ? 7.309 -72.938 -28.203 1 78.44 396 LEU A CA 1
ATOM 3008 C C . LEU A 1 396 ? 6.258 -73.875 -28.766 1 78.44 396 LEU A C 1
ATOM 3010 O O . LEU A 1 396 ? 6.457 -75.125 -28.766 1 78.44 396 LEU A O 1
ATOM 3014 N N . HIS A 1 397 ? 5.191 -73.438 -29.188 1 76.44 397 HIS A N 1
ATOM 3015 C CA . HIS A 1 397 ? 4.074 -74.25 -29.641 1 76.44 397 HIS A CA 1
ATOM 3016 C C . HIS A 1 397 ? 4.496 -75.188 -30.75 1 76.44 397 HIS A C 1
ATOM 3018 O O . HIS A 1 397 ? 4.012 -76.312 -30.828 1 76.44 397 HIS A O 1
ATOM 3024 N N . ASP A 1 398 ? 5.438 -74.938 -31.516 1 66.31 398 ASP A N 1
ATOM 3025 C CA . ASP A 1 398 ? 5.812 -75.688 -32.688 1 66.31 398 ASP A CA 1
ATOM 3026 C C . ASP A 1 398 ? 6.637 -76.938 -32.312 1 66.31 398 ASP A C 1
ATOM 3028 O O . ASP A 1 398 ? 6.789 -77.875 -33.094 1 66.31 398 ASP A O 1
ATOM 3032 N N . ILE A 1 399 ? 7.074 -77 -31.078 1 67.69 399 ILE A N 1
ATOM 3033 C CA . ILE A 1 399 ? 8.008 -78.062 -30.719 1 67.69 399 ILE A CA 1
ATOM 3034 C C . ILE A 1 399 ? 7.355 -79 -29.703 1 67.69 399 ILE A C 1
ATOM 3036 O O . ILE A 1 399 ? 7.871 -80.062 -29.422 1 67.69 399 ILE A O 1
ATOM 3040 N N . GLU A 1 400 ? 6.145 -78.75 -29.234 1 67 400 GLU A N 1
ATOM 3041 C CA . GLU A 1 400 ? 5.555 -79.5 -28.125 1 67 400 GLU A CA 1
ATOM 3042 C C . GLU A 1 400 ? 5.16 -80.938 -28.562 1 67 400 GLU A C 1
ATOM 3044 O O . GLU A 1 400 ? 5.258 -81.875 -27.766 1 67 400 GLU A O 1
ATOM 3049 N N . ASP A 1 401 ? 4.973 -81.062 -29.766 1 73.25 401 ASP A N 1
ATOM 3050 C CA . ASP A 1 401 ? 4.441 -82.375 -30.188 1 73.25 401 ASP A CA 1
ATOM 3051 C C . ASP A 1 401 ? 5.559 -83.312 -30.703 1 73.25 401 ASP A C 1
ATOM 3053 O O . ASP A 1 401 ? 5.289 -84.312 -31.359 1 73.25 401 ASP A O 1
ATOM 3057 N N . PHE A 1 402 ? 6.734 -82.875 -30.484 1 77.5 402 PHE A N 1
ATOM 3058 C CA . PHE A 1 402 ? 7.871 -83.625 -31.031 1 77.5 402 PHE A CA 1
ATOM 3059 C C . PHE A 1 402 ? 7.895 -85.062 -30.516 1 77.5 402 PHE A C 1
ATOM 3061 O O . PHE A 1 402 ? 8.031 -86 -31.297 1 77.5 402 PHE A O 1
ATOM 3068 N N . ILE A 1 403 ? 7.672 -85.188 -29.188 1 77.38 403 ILE A N 1
ATOM 3069 C CA . ILE A 1 403 ? 7.758 -86.562 -28.594 1 77.38 403 ILE A CA 1
ATOM 3070 C C . ILE A 1 403 ? 6.652 -87.438 -29.156 1 77.38 403 ILE A C 1
ATOM 3072 O O . ILE A 1 403 ? 6.898 -88.562 -29.531 1 77.38 403 ILE A O 1
ATOM 3076 N N . ASP A 1 404 ? 5.539 -86.938 -29.328 1 80.38 404 ASP A N 1
ATOM 3077 C CA . ASP A 1 404 ? 4.41 -87.688 -29.859 1 80.38 404 ASP A CA 1
ATOM 3078 C C . ASP A 1 404 ? 4.656 -88.125 -31.312 1 80.38 404 ASP A C 1
ATOM 3080 O O . ASP A 1 404 ? 4.359 -89.25 -31.703 1 80.38 404 ASP A O 1
ATOM 3084 N N . ASN A 1 405 ? 5.18 -87.25 -32.062 1 80.12 405 ASN A N 1
ATOM 3085 C CA . ASN A 1 405 ? 5.457 -87.5 -33.469 1 80.12 405 ASN A CA 1
ATOM 3086 C C . ASN A 1 405 ? 6.543 -88.562 -33.656 1 80.12 405 ASN A C 1
ATOM 3088 O O . ASN A 1 405 ? 6.445 -89.438 -34.5 1 80.12 405 ASN A O 1
ATOM 3092 N N . VAL A 1 406 ? 7.492 -88.5 -32.75 1 79.88 406 VAL A N 1
ATOM 3093 C CA . VAL A 1 406 ? 8.57 -89.5 -32.812 1 79.88 406 VAL A CA 1
ATOM 3094 C C . VAL A 1 406 ? 8.031 -90.875 -32.406 1 79.88 406 VAL A C 1
ATOM 3096 O O . VAL A 1 406 ? 8.359 -91.875 -33 1 79.88 406 VAL A O 1
ATOM 3099 N N . GLU A 1 407 ? 7.191 -90.812 -31.375 1 79.19 407 GLU A N 1
ATOM 3100 C CA . GLU A 1 407 ? 6.598 -92.062 -30.906 1 79.19 407 GLU A CA 1
ATOM 3101 C C . GLU A 1 407 ? 5.742 -92.688 -32 1 79.19 407 GLU A C 1
ATOM 3103 O O . GLU A 1 407 ? 5.781 -93.938 -32.188 1 79.19 407 GLU A O 1
ATOM 3108 N N . ARG A 1 408 ? 4.984 -92 -32.719 1 83.25 408 ARG A N 1
ATOM 3109 C CA . ARG A 1 408 ? 4.137 -92.5 -33.812 1 83.25 408 ARG A CA 1
ATOM 3110 C C . ARG A 1 408 ? 4.977 -93.062 -34.938 1 83.25 408 ARG A C 1
ATOM 3112 O O . ARG A 1 408 ? 4.613 -94.125 -35.5 1 83.25 408 ARG A O 1
ATOM 3119 N N . CYS A 1 409 ? 6.113 -92.5 -35.188 1 80.62 409 CYS A N 1
ATOM 3120 C CA . CYS A 1 409 ? 6.996 -92.938 -36.25 1 80.62 409 CYS A CA 1
ATOM 3121 C C . CYS A 1 409 ? 7.637 -94.312 -35.906 1 80.62 409 CYS A C 1
ATOM 3123 O O . CYS A 1 409 ? 7.832 -95.125 -36.75 1 80.62 409 CYS A O 1
ATOM 3125 N N . THR A 1 410 ? 7.887 -94.5 -34.594 1 76.06 410 THR A N 1
ATOM 3126 C CA . THR A 1 410 ? 8.555 -95.688 -34.156 1 76.06 410 THR A CA 1
ATOM 3127 C C . THR A 1 410 ? 7.598 -96.875 -34.219 1 76.06 410 THR A C 1
ATOM 3129 O O . THR A 1 410 ? 8.023 -98.062 -34.125 1 76.06 410 THR A O 1
ATOM 3132 N N . GLN A 1 411 ? 6.277 -96.625 -34.344 1 73.31 411 GLN A N 1
ATOM 3133 C CA . GLN A 1 411 ? 5.285 -97.688 -34.375 1 73.31 411 GLN A CA 1
ATOM 3134 C C . GLN A 1 411 ? 5.117 -98.25 -35.781 1 73.31 411 GLN A C 1
ATOM 3136 O O . GLN A 1 411 ? 4.52 -99.312 -35.969 1 73.31 411 GLN A O 1
ATOM 3141 N N . PHE A 1 412 ? 5.633 -97.75 -36.75 1 70.81 412 PHE A N 1
ATOM 3142 C CA . PHE A 1 412 ? 5.508 -98.188 -38.125 1 70.81 412 PHE A CA 1
ATOM 3143 C C . PHE A 1 412 ? 6.664 -99.125 -38.5 1 70.81 412 PHE A C 1
ATOM 3145 O O . PHE A 1 412 ? 7.77 -98.938 -37.969 1 70.81 412 PHE A O 1
ATOM 3152 N N . ASN A 1 413 ? 6.367 -100.125 -39.312 1 66.25 413 ASN A N 1
ATOM 3153 C CA . ASN A 1 413 ? 7.371 -101.062 -39.781 1 66.25 413 ASN A CA 1
ATOM 3154 C C . ASN A 1 413 ? 8.367 -100.438 -40.75 1 66.25 413 ASN A C 1
ATOM 3156 O O . ASN A 1 413 ? 9.539 -100.812 -40.75 1 66.25 413 ASN A O 1
ATOM 3160 N N . ASP A 1 414 ? 8.023 -99.5 -41.656 1 61.41 414 ASP A N 1
ATOM 3161 C CA . ASP A 1 414 ? 8.906 -98.812 -42.594 1 61.41 414 ASP A CA 1
ATOM 3162 C C . ASP A 1 414 ? 9.289 -97.438 -42.031 1 61.41 414 ASP A C 1
ATOM 3164 O O . ASP A 1 414 ? 8.664 -96.438 -42.406 1 61.41 414 ASP A O 1
ATOM 3168 N N . VAL A 1 415 ? 10.273 -97.375 -41.219 1 65.69 415 VAL A N 1
ATOM 3169 C CA . VAL A 1 415 ? 10.742 -96.25 -40.438 1 65.69 415 VAL A CA 1
ATOM 3170 C C . VAL A 1 415 ? 11.477 -95.25 -41.344 1 65.69 415 VAL A C 1
ATOM 3172 O O . VAL A 1 415 ? 11.641 -94.062 -41.031 1 65.69 415 VAL A O 1
ATOM 3175 N N . GLN A 1 416 ? 11.844 -95.625 -42.562 1 67.88 416 GLN A N 1
ATOM 3176 C CA . GLN A 1 416 ? 12.656 -94.812 -43.438 1 67.88 416 GLN A CA 1
ATOM 3177 C C . GLN A 1 416 ? 11.844 -93.625 -44 1 67.88 416 GLN A C 1
ATOM 3179 O O . GLN A 1 416 ? 12.352 -92.5 -44.062 1 67.88 416 GLN A O 1
ATOM 3184 N N . ASN A 1 417 ? 10.57 -93.875 -44.281 1 73.75 417 ASN A N 1
ATOM 3185 C CA . ASN A 1 417 ? 9.75 -92.812 -44.812 1 73.75 417 ASN A CA 1
ATOM 3186 C C . ASN A 1 417 ? 9.336 -91.812 -43.719 1 73.75 417 ASN A C 1
ATOM 3188 O O . ASN A 1 417 ? 9.188 -90.625 -44 1 73.75 417 ASN A O 1
ATOM 3192 N N . CYS A 1 418 ? 9.398 -92.312 -42.531 1 79.25 418 CYS A N 1
ATOM 3193 C CA . CYS A 1 418 ? 8.992 -91.5 -41.406 1 79.25 418 CYS A CA 1
ATOM 3194 C C . CYS A 1 418 ? 10.102 -90.5 -41 1 79.25 418 CYS A C 1
ATOM 3196 O O . CYS A 1 418 ? 9.844 -89.375 -40.688 1 79.25 418 CYS A O 1
ATOM 3198 N N . ASP A 1 419 ? 11.359 -90.938 -41.188 1 76.88 419 ASP A N 1
ATOM 3199 C CA . ASP A 1 419 ? 12.523 -90.125 -40.812 1 76.88 419 ASP A CA 1
ATOM 3200 C C . ASP A 1 419 ? 12.664 -88.938 -41.719 1 76.88 419 ASP A C 1
ATOM 3202 O O . ASP A 1 419 ? 12.883 -87.812 -41.25 1 76.88 419 ASP A O 1
ATOM 3206 N N . SER A 1 420 ? 12.484 -89.25 -43.031 1 80.56 420 SER A N 1
ATOM 3207 C CA . SER A 1 420 ? 12.617 -88.125 -44 1 80.56 420 SER A CA 1
ATOM 3208 C C . SER A 1 420 ? 11.508 -87.125 -43.812 1 80.56 420 SER A C 1
ATOM 3210 O O . SER A 1 420 ? 11.75 -85.938 -43.906 1 80.56 420 SER A O 1
ATOM 3212 N N . PHE A 1 421 ? 10.312 -87.562 -43.469 1 82.25 421 PHE A N 1
ATOM 3213 C CA . PHE A 1 421 ? 9.172 -86.688 -43.281 1 82.25 421 PHE A CA 1
ATOM 3214 C C . PHE A 1 421 ? 9.336 -85.812 -42.031 1 82.25 421 PHE A C 1
ATOM 3216 O O . PHE A 1 421 ? 9.188 -84.562 -42.094 1 82.25 421 PHE A O 1
ATOM 3223 N N . LEU A 1 422 ? 9.703 -86.375 -40.938 1 84 422 LEU A N 1
ATOM 3224 C CA . LEU A 1 422 ? 9.883 -85.688 -39.688 1 84 422 LEU A CA 1
ATOM 3225 C C . LEU A 1 422 ? 11.023 -84.688 -39.781 1 84 422 LEU A C 1
ATOM 3227 O O . LEU A 1 422 ? 10.93 -83.562 -39.25 1 84 422 LEU A O 1
ATOM 3231 N N . GLY A 1 423 ? 12.047 -85.062 -40.469 1 80.38 423 GLY A N 1
ATOM 3232 C CA . GLY A 1 423 ? 13.18 -84.188 -40.656 1 80.38 423 GLY A CA 1
ATOM 3233 C C . GLY A 1 423 ? 12.82 -82.938 -41.438 1 80.38 423 GLY A C 1
ATOM 3234 O O . GLY A 1 423 ? 13.203 -81.812 -41.031 1 80.38 423 GLY A O 1
ATOM 3235 N N . THR A 1 424 ? 12.086 -83.125 -42.531 1 85.5 424 THR A N 1
ATOM 3236 C CA . THR A 1 424 ? 11.688 -82 -43.375 1 85.5 424 THR A CA 1
ATOM 3237 C C . THR A 1 424 ? 10.711 -81.125 -42.625 1 85.5 424 THR A C 1
ATOM 3239 O O . THR A 1 424 ? 10.828 -79.875 -42.688 1 85.5 424 THR A O 1
ATOM 3242 N N . GLU A 1 425 ? 9.766 -81.625 -41.844 1 82.88 425 GLU A N 1
ATOM 3243 C CA . GLU A 1 425 ? 8.766 -80.875 -41.125 1 82.88 425 GLU A CA 1
ATOM 3244 C C . GLU A 1 425 ? 9.398 -80.062 -40 1 82.88 425 GLU A C 1
ATOM 3246 O O . GLU A 1 425 ? 9.07 -78.875 -39.812 1 82.88 425 GLU A O 1
ATOM 3251 N N . TYR A 1 426 ? 10.273 -80.625 -39.281 1 84.12 426 TYR A N 1
ATOM 3252 C CA . TYR A 1 426 ? 10.875 -79.938 -38.156 1 84.12 426 TYR A CA 1
ATOM 3253 C C . TYR A 1 426 ? 11.883 -78.875 -38.625 1 84.12 426 TYR A C 1
ATOM 3255 O O . TYR A 1 426 ? 12.086 -77.875 -37.969 1 84.12 426 TYR A O 1
ATOM 3263 N N . GLN A 1 427 ? 12.516 -79.125 -39.812 1 82.94 427 GLN A N 1
ATOM 3264 C CA . GLN A 1 427 ? 13.32 -78.062 -40.406 1 82.94 427 GLN A CA 1
ATOM 3265 C C . GLN A 1 427 ? 12.469 -76.812 -40.75 1 82.94 427 GLN A C 1
ATOM 3267 O O . GLN A 1 427 ? 12.898 -75.688 -40.531 1 82.94 427 GLN A O 1
ATOM 3272 N N . THR A 1 428 ? 11.258 -77.125 -41.219 1 86.69 428 THR A N 1
ATOM 3273 C CA . THR A 1 428 ? 10.32 -76.062 -41.531 1 86.69 428 THR A CA 1
ATOM 3274 C C . THR A 1 428 ? 9.875 -75.375 -40.25 1 86.69 428 THR A C 1
ATOM 3276 O O . THR A 1 428 ? 9.82 -74.125 -40.219 1 86.69 428 THR A O 1
ATOM 3279 N N . LEU A 1 429 ? 9.625 -76.062 -39.156 1 83.56 429 LEU A N 1
ATOM 3280 C CA . LEU A 1 429 ? 9.188 -75.5 -37.906 1 83.56 429 LEU A CA 1
ATOM 3281 C C . LEU A 1 429 ? 10.289 -74.688 -37.25 1 83.56 429 LEU A C 1
ATOM 3283 O O . LEU A 1 429 ? 10.016 -73.625 -36.656 1 83.56 429 LEU A O 1
ATOM 3287 N N . PHE A 1 430 ? 11.562 -75.062 -37.5 1 82.69 430 PHE A N 1
ATOM 3288 C CA . PHE A 1 430 ? 12.688 -74.312 -36.969 1 82.69 430 PHE A CA 1
ATOM 3289 C C . PHE A 1 430 ? 12.852 -73 -37.719 1 82.69 430 PHE A C 1
ATOM 3291 O O . PHE A 1 430 ? 13.211 -71.938 -37.125 1 82.69 430 PHE A O 1
ATOM 3298 N N . THR A 1 431 ? 12.57 -73.125 -39.031 1 86.25 431 THR A N 1
ATOM 3299 C CA . THR A 1 431 ? 12.602 -71.875 -39.844 1 86.25 431 THR A CA 1
ATOM 3300 C C . THR A 1 431 ? 11.539 -70.875 -39.344 1 86.25 431 THR A C 1
ATOM 3302 O O . THR A 1 431 ? 11.82 -69.688 -39.188 1 86.25 431 THR A O 1
ATOM 3305 N N . TYR A 1 432 ? 10.375 -71.375 -38.969 1 84.88 432 TYR A N 1
ATOM 3306 C CA . TYR A 1 432 ? 9.297 -70.562 -38.469 1 84.88 432 TYR A CA 1
ATOM 3307 C C . TYR A 1 432 ? 9.648 -70 -37.125 1 84.88 432 TYR A C 1
ATOM 3309 O O . TYR A 1 432 ? 9.344 -68.812 -36.812 1 84.88 432 TYR A O 1
ATOM 3317 N N . THR A 1 433 ? 10.25 -70.688 -36.25 1 83.19 433 THR A N 1
ATOM 3318 C CA . THR A 1 433 ? 10.648 -70.25 -34.938 1 83.19 433 THR A CA 1
ATOM 3319 C C . THR A 1 433 ? 11.672 -69.125 -35.031 1 83.19 433 THR A C 1
ATOM 3321 O O . THR A 1 433 ? 11.594 -68.125 -34.281 1 83.19 433 THR A O 1
ATOM 3324 N N . THR A 1 434 ? 12.617 -69.25 -36 1 84 434 THR A N 1
ATOM 3325 C CA . THR A 1 434 ? 13.609 -68.25 -36.219 1 84 434 THR A CA 1
ATOM 3326 C C . THR A 1 434 ? 12.938 -66.938 -36.75 1 84 434 THR A C 1
ATOM 3328 O O . THR A 1 434 ? 13.312 -65.875 -36.344 1 84 434 THR A O 1
ATOM 3331 N N . GLU A 1 435 ? 11.984 -67.125 -37.594 1 87.19 435 GLU A N 1
ATOM 3332 C CA . GLU A 1 435 ? 11.25 -65.938 -38.094 1 87.19 435 GLU A CA 1
ATOM 3333 C C . GLU A 1 435 ? 10.453 -65.25 -37 1 87.19 435 GLU A C 1
ATOM 3335 O O . GLU A 1 435 ? 10.352 -64.062 -36.969 1 87.19 435 GLU A O 1
ATOM 3340 N N . LYS A 1 436 ? 9.867 -66 -36.094 1 87.19 436 LYS A N 1
ATOM 3341 C CA . LYS A 1 436 ? 9.133 -65.438 -34.969 1 87.19 436 LYS A CA 1
ATOM 3342 C C . LYS A 1 436 ? 10.055 -64.688 -34.031 1 87.19 436 LYS A C 1
ATOM 3344 O O . LYS A 1 436 ? 9.711 -63.594 -33.531 1 87.19 436 LYS A O 1
ATOM 3349 N N . ARG A 1 437 ? 11.219 -65.25 -33.781 1 86.5 437 ARG A N 1
ATOM 3350 C CA . ARG A 1 437 ? 12.219 -64.562 -32.969 1 86.5 437 ARG A CA 1
ATOM 3351 C C . ARG A 1 437 ? 12.625 -63.219 -33.594 1 86.5 437 ARG A C 1
ATOM 3353 O O . ARG A 1 437 ? 12.703 -62.188 -32.906 1 86.5 437 ARG A O 1
ATOM 3360 N N . ASP A 1 438 ? 12.906 -63.25 -34.906 1 89 438 ASP A N 1
ATOM 3361 C CA . ASP A 1 438 ? 13.289 -62.031 -35.625 1 89 438 ASP A CA 1
ATOM 3362 C C . ASP A 1 438 ? 12.148 -61.031 -35.594 1 89 438 ASP A C 1
ATOM 3364 O O . ASP A 1 438 ? 12.391 -59.812 -35.5 1 89 438 ASP A O 1
ATOM 3368 N N . ALA A 1 439 ? 10.93 -61.562 -35.75 1 90.38 439 ALA A N 1
ATOM 3369 C CA . ALA A 1 439 ? 9.766 -60.688 -35.656 1 90.38 439 ALA A CA 1
ATOM 3370 C C . ALA A 1 439 ? 9.68 -60.031 -34.25 1 90.38 439 ALA A C 1
ATOM 3372 O O . ALA A 1 439 ? 9.281 -58.875 -34.125 1 90.38 439 ALA A O 1
ATOM 3373 N N . LEU A 1 440 ? 10.016 -60.781 -33.188 1 91.94 440 LEU A N 1
ATOM 3374 C CA . LEU A 1 440 ? 10.062 -60.25 -31.812 1 91.94 440 LEU A CA 1
ATOM 3375 C C . LEU A 1 440 ? 11.078 -59.094 -31.719 1 91.94 440 LEU A C 1
ATOM 3377 O O . LEU A 1 440 ? 10.773 -58.031 -31.156 1 91.94 440 LEU A O 1
ATOM 3381 N N . TYR A 1 441 ? 12.273 -59.344 -32.312 1 92.44 441 TYR A N 1
ATOM 3382 C CA . TYR A 1 441 ? 13.312 -58.312 -32.281 1 92.44 441 TYR A CA 1
ATOM 3383 C C . TYR A 1 441 ? 12.867 -57.062 -33.031 1 92.44 441 TYR A C 1
ATOM 3385 O O . TYR A 1 441 ? 13.094 -55.938 -32.562 1 92.44 441 TYR A O 1
ATOM 3393 N N . ARG A 1 442 ? 12.211 -57.219 -34.125 1 93.75 442 ARG A N 1
ATOM 3394 C CA . ARG A 1 442 ? 11.719 -56.094 -34.875 1 93.75 442 ARG A CA 1
ATOM 3395 C C . ARG A 1 442 ? 10.625 -55.344 -34.125 1 93.75 442 ARG A C 1
ATOM 3397 O O . ARG A 1 442 ? 10.586 -54.125 -34.125 1 93.75 442 ARG A O 1
ATOM 3404 N N . LEU A 1 443 ? 9.766 -56.094 -33.469 1 93.25 443 LEU A N 1
ATOM 3405 C CA . LEU A 1 443 ? 8.688 -55.5 -32.688 1 93.25 443 LEU A CA 1
ATOM 3406 C C . LEU A 1 443 ? 9.25 -54.656 -31.547 1 93.25 443 LEU A C 1
ATOM 3408 O O . LEU A 1 443 ? 8.773 -53.562 -31.281 1 93.25 443 LEU A O 1
ATOM 3412 N N . LEU A 1 444 ? 10.258 -55.188 -30.859 1 94.62 444 LEU A N 1
ATOM 3413 C CA . LEU A 1 444 ? 10.883 -54.469 -29.75 1 94.62 444 LEU A CA 1
ATOM 3414 C C . LEU A 1 444 ? 11.453 -53.125 -30.219 1 94.62 444 LEU A C 1
ATOM 3416 O O . LEU A 1 444 ? 11.188 -52.094 -29.609 1 94.62 444 LEU A O 1
ATOM 3420 N N . VAL A 1 445 ? 12.219 -53.156 -31.328 1 94.12 445 VAL A N 1
ATOM 3421 C CA . VAL A 1 445 ? 12.844 -51.938 -31.844 1 94.12 445 VAL A CA 1
ATOM 3422 C C . VAL A 1 445 ? 11.781 -50.969 -32.312 1 94.12 445 VAL A C 1
ATOM 3424 O O . VAL A 1 445 ? 11.859 -49.781 -32.062 1 94.12 445 VAL A O 1
ATOM 3427 N N . GLN A 1 446 ? 10.797 -51.469 -33 1 93.25 446 GLN A N 1
ATOM 3428 C CA . GLN A 1 446 ? 9.734 -50.594 -33.5 1 93.25 446 GLN A CA 1
ATOM 3429 C C . GLN A 1 446 ? 8.938 -49.969 -32.375 1 93.25 446 GLN A C 1
ATOM 3431 O O . GLN A 1 446 ? 8.656 -48.75 -32.438 1 93.25 446 GLN A O 1
ATOM 3436 N N . GLU A 1 447 ? 8.578 -50.719 -31.344 1 93.44 447 GLU A N 1
ATOM 3437 C CA . GLU A 1 447 ? 7.746 -50.188 -30.266 1 93.44 447 GLU A CA 1
ATOM 3438 C C . GLU A 1 447 ? 8.531 -49.25 -29.359 1 93.44 447 GLU A C 1
ATOM 3440 O O . GLU A 1 447 ? 7.992 -48.25 -28.891 1 93.44 447 GLU A O 1
ATOM 3445 N N . THR A 1 448 ? 9.758 -49.531 -29.062 1 94.81 448 THR A N 1
ATOM 3446 C CA . THR A 1 448 ? 10.562 -48.625 -28.25 1 94.81 448 THR A CA 1
ATOM 3447 C C . THR A 1 448 ? 10.852 -47.344 -29 1 94.81 448 THR A C 1
ATOM 3449 O O . THR A 1 448 ? 10.852 -46.25 -28.422 1 94.81 448 THR A O 1
ATOM 3452 N N . SER A 1 449 ? 11.125 -47.438 -30.344 1 94.88 449 SER A N 1
ATOM 3453 C CA . SER A 1 449 ? 11.312 -46.25 -31.156 1 94.88 449 SER A CA 1
ATOM 3454 C C . SER A 1 449 ? 10.039 -45.406 -31.203 1 94.88 449 SER A C 1
ATOM 3456 O O . SER A 1 449 ? 10.086 -44.188 -31.094 1 94.88 449 SER A O 1
ATOM 3458 N N . ALA A 1 450 ? 8.922 -46.062 -31.422 1 93.94 450 ALA A N 1
ATOM 3459 C CA . ALA A 1 450 ? 7.645 -45.344 -31.422 1 93.94 450 ALA A CA 1
ATOM 3460 C C . ALA A 1 450 ? 7.387 -44.656 -30.078 1 93.94 450 ALA A C 1
ATOM 3462 O O . ALA A 1 450 ? 6.891 -43.531 -30.031 1 93.94 450 ALA A O 1
ATOM 3463 N N . SER A 1 451 ? 7.703 -45.406 -28.984 1 94.19 451 SER A N 1
ATOM 3464 C CA . SER A 1 451 ? 7.543 -44.844 -27.656 1 94.19 451 SER A CA 1
ATOM 3465 C C . SER A 1 451 ? 8.414 -43.594 -27.469 1 94.19 451 SER A C 1
ATOM 3467 O O . SER A 1 451 ? 7.961 -42.594 -26.906 1 94.19 451 SER A O 1
ATOM 3469 N N . PHE A 1 452 ? 9.609 -43.656 -27.922 1 95.25 452 PHE A N 1
ATOM 3470 C CA . PHE A 1 452 ? 10.508 -42.531 -27.812 1 95.25 452 PHE A CA 1
ATOM 3471 C C . PHE A 1 452 ? 9.945 -41.312 -28.562 1 95.25 452 PHE A C 1
ATOM 3473 O O . PHE A 1 452 ? 9.906 -40.219 -28.031 1 95.25 452 PHE A O 1
ATOM 3480 N N . TYR A 1 453 ? 9.531 -41.531 -29.797 1 94.44 453 TYR A N 1
ATOM 3481 C CA . TYR A 1 453 ? 9.023 -40.438 -30.594 1 94.44 453 TYR A CA 1
ATOM 3482 C C . TYR A 1 453 ? 7.762 -39.844 -29.969 1 94.44 453 TYR A C 1
ATOM 3484 O O . TYR A 1 453 ? 7.531 -38.656 -30.047 1 94.44 453 TYR A O 1
ATOM 3492 N N . ARG A 1 454 ? 6.957 -40.594 -29.344 1 90.88 454 ARG A N 1
ATOM 3493 C CA . ARG A 1 454 ? 5.789 -40.094 -28.641 1 90.88 454 ARG A CA 1
ATOM 3494 C C . ARG A 1 454 ? 6.203 -39.281 -27.422 1 90.88 454 ARG A C 1
ATOM 3496 O O . ARG A 1 454 ? 5.605 -38.219 -27.141 1 90.88 454 ARG A O 1
ATOM 3503 N N . MET A 1 455 ? 7.203 -39.812 -26.75 1 92.88 455 MET A N 1
ATOM 3504 C CA . MET A 1 455 ? 7.719 -39.094 -25.594 1 92.88 455 MET A CA 1
ATOM 3505 C C . MET A 1 455 ? 8.312 -37.75 -26.016 1 92.88 455 MET A C 1
ATOM 3507 O O . MET A 1 455 ? 8.055 -36.719 -25.391 1 92.88 455 MET A O 1
ATOM 3511 N N . GLU A 1 456 ? 9.094 -37.781 -27.047 1 93.44 456 GLU A N 1
ATOM 3512 C CA . GLU A 1 456 ? 9.688 -36.562 -27.594 1 93.44 456 GLU A CA 1
ATOM 3513 C C . GLU A 1 456 ? 8.609 -35.562 -28 1 93.44 456 GLU A C 1
ATOM 3515 O O . GLU A 1 456 ? 8.719 -34.375 -27.703 1 93.44 456 GLU A O 1
ATOM 3520 N N . GLY A 1 457 ? 7.652 -36.062 -28.703 1 91.94 457 GLY A N 1
ATOM 3521 C CA . GLY A 1 457 ? 6.535 -35.188 -29.078 1 91.94 457 GLY A CA 1
ATOM 3522 C C . GLY A 1 457 ? 5.797 -34.625 -27.875 1 91.94 457 GLY A C 1
ATOM 3523 O O . GLY A 1 457 ? 5.414 -33.469 -27.859 1 91.94 457 GLY A O 1
ATOM 3524 N N . CYS A 1 458 ? 5.555 -35.469 -26.844 1 89.69 458 CYS A N 1
ATOM 3525 C CA . CYS A 1 458 ? 4.855 -35.062 -25.625 1 89.69 458 CYS A CA 1
ATOM 3526 C C . CYS A 1 458 ? 5.637 -34 -24.875 1 89.69 458 CYS A C 1
ATOM 3528 O O . CYS A 1 458 ? 5.07 -32.969 -24.469 1 89.69 458 CYS A O 1
ATOM 3530 N N . PHE A 1 459 ? 6.922 -34.219 -24.719 1 89.56 459 PHE A N 1
ATOM 3531 C CA . PHE A 1 459 ? 7.77 -33.25 -24.031 1 89.56 459 PHE A CA 1
ATOM 3532 C C . PHE A 1 459 ? 7.848 -31.953 -24.812 1 89.56 459 PHE A C 1
ATOM 3534 O O . PHE A 1 459 ? 7.773 -30.859 -24.234 1 89.56 459 PHE A O 1
ATOM 3541 N N . SER A 1 460 ? 7.98 -32.062 -26.109 1 89.88 460 SER A N 1
ATOM 3542 C CA . SER A 1 460 ? 8.023 -30.875 -26.953 1 89.88 460 SER A CA 1
ATOM 3543 C C . SER A 1 460 ? 6.719 -30.094 -26.875 1 89.88 460 SER A C 1
ATOM 3545 O O . SER A 1 460 ? 6.73 -28.859 -26.859 1 89.88 460 SER A O 1
ATOM 3547 N N . ASN A 1 461 ? 5.676 -30.781 -26.828 1 88.06 461 ASN A N 1
ATOM 3548 C CA . ASN A 1 461 ? 4.383 -30.125 -26.688 1 88.06 461 ASN A CA 1
ATOM 3549 C C . ASN A 1 461 ? 4.273 -29.391 -25.344 1 88.06 461 ASN A C 1
ATOM 3551 O O . ASN A 1 461 ? 3.75 -28.281 -25.281 1 88.06 461 ASN A O 1
ATOM 3555 N N . SER A 1 462 ? 4.676 -30.062 -24.328 1 86.12 462 SER A N 1
ATOM 3556 C CA . SER A 1 462 ? 4.652 -29.438 -23 1 86.12 462 SER A CA 1
ATOM 3557 C C . SER A 1 462 ? 5.469 -28.156 -22.984 1 86.12 462 SER A C 1
ATOM 3559 O O . SER A 1 462 ? 5.031 -27.141 -22.438 1 86.12 462 SER A O 1
ATOM 3561 N N . LYS A 1 463 ? 6.617 -28.172 -23.547 1 88.94 463 LYS A N 1
ATOM 3562 C CA . LYS A 1 463 ? 7.48 -27 -23.625 1 88.94 463 LYS A CA 1
ATOM 3563 C C . LYS A 1 463 ? 6.844 -25.906 -24.469 1 88.94 463 LYS A C 1
ATOM 3565 O O . LYS A 1 463 ? 6.887 -24.719 -24.109 1 88.94 463 LYS A O 1
ATOM 3570 N N . HIS A 1 464 ? 6.262 -26.297 -25.578 1 90 464 HIS A N 1
ATOM 3571 C CA . HIS A 1 464 ? 5.605 -25.344 -26.469 1 90 464 HIS A CA 1
ATOM 3572 C C . HIS A 1 464 ? 4.438 -24.656 -25.766 1 90 464 HIS A C 1
ATOM 3574 O O . HIS A 1 464 ? 4.25 -23.438 -25.906 1 90 464 HIS A O 1
ATOM 3580 N N . LEU A 1 465 ? 3.684 -25.391 -25.031 1 86.25 465 LEU A N 1
ATOM 3581 C CA . LEU A 1 465 ? 2.555 -24.812 -24.312 1 86.25 465 LEU A CA 1
ATOM 3582 C C . LEU A 1 465 ? 3.029 -23.812 -23.266 1 86.25 465 LEU A C 1
ATOM 3584 O O . LEU A 1 465 ? 2.4 -22.766 -23.078 1 86.25 465 LEU A O 1
ATOM 3588 N N . LEU A 1 466 ? 4.09 -24.141 -22.609 1 90 466 LEU A N 1
ATOM 3589 C CA . LEU A 1 466 ? 4.652 -23.219 -21.641 1 90 466 LEU A CA 1
ATOM 3590 C C . LEU A 1 466 ? 5.039 -21.906 -22.297 1 90 466 LEU A C 1
ATOM 3592 O O . LEU A 1 466 ? 4.766 -20.828 -21.766 1 90 466 LEU A O 1
ATOM 3596 N N . VAL A 1 467 ? 5.672 -21.969 -23.469 1 92 467 VAL A N 1
ATOM 3597 C CA . VAL A 1 467 ? 6.094 -20.781 -24.203 1 92 467 VAL A CA 1
ATOM 3598 C C . VAL A 1 467 ? 4.867 -19.969 -24.625 1 92 467 VAL A C 1
ATOM 3600 O O . VAL A 1 467 ? 4.848 -18.75 -24.516 1 92 467 VAL A O 1
ATOM 3603 N N . LEU A 1 468 ? 3.836 -20.625 -25.062 1 91.12 468 LEU A N 1
ATOM 3604 C CA . LEU A 1 468 ? 2.611 -19.953 -25.484 1 91.12 468 LEU A CA 1
ATOM 3605 C C . LEU A 1 468 ? 1.941 -19.25 -24.312 1 91.12 468 LEU A C 1
ATOM 3607 O O . LEU A 1 468 ? 1.506 -18.109 -24.438 1 91.12 468 LEU A O 1
ATOM 3611 N N . ASP A 1 469 ? 1.856 -19.953 -23.25 1 88.88 469 ASP A N 1
ATOM 3612 C CA . ASP A 1 469 ? 1.268 -19.375 -22.047 1 88.88 469 ASP A CA 1
ATOM 3613 C C . ASP A 1 469 ? 2.066 -18.156 -21.578 1 88.88 469 ASP A C 1
ATOM 3615 O O . ASP A 1 469 ? 1.489 -17.156 -21.156 1 88.88 469 ASP A O 1
ATOM 3619 N N . ALA A 1 470 ? 3.363 -18.297 -21.594 1 92.81 470 ALA A N 1
ATOM 3620 C CA . ALA A 1 470 ? 4.234 -17.203 -21.188 1 92.81 470 ALA A CA 1
ATOM 3621 C C . ALA A 1 470 ? 4.023 -15.977 -22.078 1 92.81 470 ALA A C 1
ATOM 3623 O O . ALA A 1 470 ? 3.961 -14.844 -21.578 1 92.81 470 ALA A O 1
ATOM 3624 N N . GLU A 1 471 ? 3.865 -16.141 -23.375 1 92.88 471 GLU A N 1
ATOM 3625 C CA . GLU A 1 471 ? 3.658 -15.031 -24.297 1 92.88 471 GLU A CA 1
ATOM 3626 C C . GLU A 1 471 ? 2.303 -14.367 -24.078 1 92.88 471 GLU A C 1
ATOM 3628 O O . GLU A 1 471 ? 2.193 -13.141 -24.109 1 92.88 471 GLU A O 1
ATOM 3633 N N . ASP A 1 472 ? 1.35 -15.156 -23.828 1 91.81 472 ASP A N 1
ATOM 3634 C CA . ASP A 1 472 ? 0.022 -14.625 -23.531 1 91.81 472 ASP A CA 1
ATOM 3635 C C . ASP A 1 472 ? 0.032 -13.82 -22.234 1 91.81 472 ASP A C 1
ATOM 3637 O O . ASP A 1 472 ? -0.595 -12.758 -22.156 1 91.81 472 ASP A O 1
ATOM 3641 N N . MET A 1 473 ? 0.713 -14.406 -21.312 1 93.81 473 MET A N 1
ATOM 3642 C CA . MET A 1 473 ? 0.812 -13.742 -20.031 1 93.81 473 MET A CA 1
ATOM 3643 C C . MET A 1 473 ? 1.521 -12.398 -20.156 1 93.81 473 MET A C 1
ATOM 3645 O O . MET A 1 473 ? 1.136 -11.422 -19.516 1 93.81 473 MET A O 1
ATOM 3649 N N . LYS A 1 474 ? 2.529 -12.242 -21 1 95.31 474 LYS A N 1
ATOM 3650 C CA . LYS A 1 474 ? 3.248 -10.992 -21.234 1 95.31 474 LYS A CA 1
ATOM 3651 C C . LYS A 1 474 ? 2.309 -9.914 -21.75 1 95.31 474 LYS A C 1
ATOM 3653 O O . LYS A 1 474 ? 2.332 -8.781 -21.266 1 95.31 474 LYS A O 1
ATOM 3658 N N . THR A 1 475 ? 1.474 -10.312 -22.656 1 94.25 475 THR A N 1
ATOM 3659 C CA . THR A 1 475 ? 0.515 -9.375 -23.234 1 94.25 475 THR A CA 1
ATOM 3660 C C . THR A 1 475 ? -0.497 -8.922 -22.188 1 94.25 475 THR A C 1
ATOM 3662 O O . THR A 1 475 ? -0.847 -7.746 -22.125 1 94.25 475 THR A O 1
ATOM 3665 N N . SER A 1 476 ? -0.909 -9.836 -21.406 1 94.25 476 SER A N 1
ATOM 3666 C CA . SER A 1 476 ? -1.881 -9.523 -20.375 1 94.25 476 SER A CA 1
ATOM 3667 C C . SER A 1 476 ? -1.293 -8.57 -19.328 1 94.25 476 SER A C 1
ATOM 3669 O O . SER A 1 476 ? -1.973 -7.656 -18.859 1 94.25 476 SER A O 1
ATOM 3671 N N . ILE A 1 477 ? -0.08 -8.828 -19 1 95.44 477 ILE A N 1
ATOM 3672 C CA . ILE A 1 477 ? 0.605 -7.988 -18.016 1 95.44 477 ILE A CA 1
ATOM 3673 C C . ILE A 1 477 ? 0.769 -6.574 -18.578 1 95.44 477 ILE A C 1
ATOM 3675 O O . ILE A 1 477 ? 0.516 -5.594 -17.875 1 95.44 477 ILE A O 1
ATOM 3679 N N . GLU A 1 478 ? 1.13 -6.441 -19.859 1 94.75 478 GLU A N 1
ATOM 3680 C CA . GLU A 1 478 ? 1.274 -5.137 -20.5 1 94.75 478 GLU A CA 1
ATOM 3681 C C . GLU A 1 478 ? -0.058 -4.391 -20.531 1 94.75 478 GLU A C 1
ATOM 3683 O O . GLU A 1 478 ? -0.112 -3.191 -20.266 1 94.75 478 GLU A O 1
ATOM 3688 N N . ASN A 1 479 ? -1.065 -5.113 -20.781 1 94.81 479 ASN A N 1
ATOM 3689 C CA . ASN A 1 479 ? -2.396 -4.512 -20.812 1 94.81 479 ASN A CA 1
ATOM 3690 C C . ASN A 1 479 ? -2.82 -4.027 -19.438 1 94.81 479 ASN A C 1
ATOM 3692 O O . ASN A 1 479 ? -3.424 -2.959 -19.297 1 94.81 479 ASN A O 1
ATOM 3696 N N . CYS A 1 480 ? -2.539 -4.793 -18.484 1 94.75 480 CYS A N 1
ATOM 3697 C CA . CYS A 1 480 ? -2.863 -4.41 -17.109 1 94.75 480 CYS A CA 1
ATOM 3698 C C . CYS A 1 480 ? -2.092 -3.166 -16.688 1 94.75 480 CYS A C 1
ATOM 3700 O O . CYS A 1 480 ? -2.641 -2.281 -16.031 1 94.75 480 CYS A O 1
ATOM 3702 N N . LYS A 1 481 ? -0.867 -3.086 -17.094 1 93.06 481 LYS A N 1
ATOM 3703 C CA . LYS A 1 481 ? -0.021 -1.941 -16.766 1 93.06 481 LYS A CA 1
ATOM 3704 C C . LYS A 1 481 ? -0.608 -0.648 -17.328 1 93.06 481 LYS A C 1
ATOM 3706 O O . LYS A 1 481 ? -0.652 0.37 -16.625 1 93.06 481 LYS A O 1
ATOM 3711 N N . ILE A 1 482 ? -1.137 -0.714 -18.484 1 90.69 482 ILE A N 1
ATOM 3712 C CA . ILE A 1 482 ? -1.588 0.475 -19.188 1 90.69 482 ILE A CA 1
ATOM 3713 C C . ILE A 1 482 ? -3.008 0.831 -18.766 1 90.69 482 ILE A C 1
ATOM 3715 O O . ILE A 1 482 ? -3.305 1.995 -18.484 1 90.69 482 ILE A O 1
ATOM 3719 N N . ASN A 1 483 ? -3.846 -0.229 -18.625 1 90.62 483 ASN A N 1
ATOM 3720 C CA . ASN A 1 483 ? -5.27 0.055 -18.5 1 90.62 483 ASN A CA 1
ATOM 3721 C C . ASN A 1 483 ? -5.777 -0.24 -17.094 1 90.62 483 ASN A C 1
ATOM 3723 O O . ASN A 1 483 ? -6.867 0.2 -16.719 1 90.62 483 ASN A O 1
ATOM 3727 N N . GLY A 1 484 ? -5.051 -0.965 -16.344 1 90.81 484 GLY A N 1
ATOM 3728 C CA . GLY A 1 484 ? -5.539 -1.358 -15.031 1 90.81 484 GLY A CA 1
ATOM 3729 C C . GLY A 1 484 ? -6.621 -2.422 -15.094 1 90.81 484 GLY A C 1
ATOM 3730 O O . GLY A 1 484 ? -6.602 -3.283 -15.977 1 90.81 484 GLY A O 1
ATOM 3731 N N . PRO A 1 485 ? -7.539 -2.336 -14.07 1 89.12 485 PRO A N 1
ATOM 3732 C CA . PRO A 1 485 ? -8.594 -3.348 -14.086 1 89.12 485 PRO A CA 1
ATOM 3733 C C . PRO A 1 485 ? -9.523 -3.217 -15.289 1 89.12 485 PRO A C 1
ATOM 3735 O O . PRO A 1 485 ? -9.836 -2.102 -15.711 1 89.12 485 PRO A O 1
ATOM 3738 N N . LEU A 1 486 ? -9.797 -4.211 -15.961 1 78.56 486 LEU A N 1
ATOM 3739 C CA . LEU A 1 486 ? -10.633 -4.227 -17.156 1 78.56 486 LEU A CA 1
ATOM 3740 C C . LEU A 1 486 ? -12.102 -4.426 -16.797 1 78.56 486 LEU A C 1
ATOM 3742 O O . LEU A 1 486 ? -12.422 -5.234 -15.922 1 78.56 486 LEU A O 1
ATOM 3746 N N . ILE B 1 1 ? 3.07 -60.031 2.16 1 21 1 ILE B N 1
ATOM 3747 C CA . ILE B 1 1 ? 2.992 -58.594 2.312 1 21 1 ILE B CA 1
ATOM 3748 C C . ILE B 1 1 ? 1.567 -58.125 2.033 1 21 1 ILE B C 1
ATOM 3750 O O . ILE B 1 1 ? 1.028 -58.375 0.95 1 21 1 ILE B O 1
ATOM 3754 N N . GLY B 1 2 ? 0.731 -58.062 2.998 1 27.75 2 GLY B N 1
ATOM 3755 C CA . GLY B 1 2 ? -0.692 -57.781 2.938 1 27.75 2 GLY B CA 1
ATOM 3756 C C . GLY B 1 2 ? -1.023 -56.594 2.039 1 27.75 2 GLY B C 1
ATOM 3757 O O . GLY B 1 2 ? -0.222 -55.656 1.896 1 27.75 2 GLY B O 1
ATOM 3758 N N . GLN B 1 3 ? -1.714 -56.906 0.981 1 33.16 3 GLN B N 1
ATOM 3759 C CA . GLN B 1 3 ? -2.176 -56 -0.048 1 33.16 3 GLN B CA 1
ATOM 3760 C C . GLN B 1 3 ? -2.742 -54.719 0.573 1 33.16 3 GLN B C 1
ATOM 3762 O O . GLN B 1 3 ? -3.717 -54.75 1.326 1 33.16 3 GLN B O 1
ATOM 3767 N N . ALA B 1 4 ? -1.95 -53.969 1.078 1 38.62 4 ALA B N 1
ATOM 3768 C CA . ALA B 1 4 ? -2.398 -52.688 1.622 1 38.62 4 ALA B CA 1
ATOM 3769 C C . ALA B 1 4 ? -3.533 -52.094 0.784 1 38.62 4 ALA B C 1
ATOM 3771 O O . ALA B 1 4 ? -3.535 -52.219 -0.443 1 38.62 4 ALA B O 1
ATOM 3772 N N . GLU B 1 5 ? -4.688 -52.094 1.32 1 39.47 5 GLU B N 1
ATOM 3773 C CA . GLU B 1 5 ? -5.895 -51.531 0.728 1 39.47 5 GLU B CA 1
ATOM 3774 C C . GLU B 1 5 ? -5.582 -50.219 -0.037 1 39.47 5 GLU B C 1
ATOM 3776 O O . GLU B 1 5 ? -4.805 -49.406 0.431 1 39.47 5 GLU B O 1
ATOM 3781 N N . PRO B 1 6 ? -5.73 -50.281 -1.358 1 44.28 6 PRO B N 1
ATOM 3782 C CA . PRO B 1 6 ? -5.418 -49.125 -2.221 1 44.28 6 PRO B CA 1
ATOM 3783 C C . PRO B 1 6 ? -5.902 -47.812 -1.639 1 44.28 6 PRO B C 1
ATOM 3785 O O . PRO B 1 6 ? -6.949 -47.781 -0.982 1 44.28 6 PRO B O 1
ATOM 3788 N N . VAL B 1 7 ? -5.211 -47 -1.16 1 50.75 7 VAL B N 1
ATOM 3789 C CA . VAL B 1 7 ? -5.543 -45.656 -0.68 1 50.75 7 VAL B CA 1
ATOM 3790 C C . VAL B 1 7 ? -6.586 -45.031 -1.596 1 50.75 7 VAL B C 1
ATOM 3792 O O . VAL B 1 7 ? -6.422 -45.031 -2.818 1 50.75 7 VAL B O 1
ATOM 3795 N N . PRO B 1 8 ? -7.965 -44.844 -1.119 1 53.78 8 PRO B N 1
ATOM 3796 C CA . PRO B 1 8 ? -9.18 -44.281 -1.721 1 53.78 8 PRO B CA 1
ATOM 3797 C C . PRO B 1 8 ? -8.922 -42.969 -2.447 1 53.78 8 PRO B C 1
ATOM 3799 O O . PRO B 1 8 ? -8.195 -42.125 -1.94 1 53.78 8 PRO B O 1
ATOM 3802 N N . ASP B 1 9 ? -9.148 -42.812 -3.855 1 76.75 9 ASP B N 1
ATOM 3803 C CA . ASP B 1 9 ? -8.805 -41.656 -4.637 1 76.75 9 ASP B CA 1
ATOM 3804 C C . ASP B 1 9 ? -9.961 -41.25 -5.551 1 76.75 9 ASP B C 1
ATOM 3806 O O . ASP B 1 9 ? -10.445 -42.062 -6.34 1 76.75 9 ASP B O 1
ATOM 3810 N N . PHE B 1 10 ? -10.594 -40.094 -5.574 1 85.5 10 PHE B N 1
ATOM 3811 C CA . PHE B 1 10 ? -11.578 -39.438 -6.434 1 85.5 10 PHE B CA 1
ATOM 3812 C C . PHE B 1 10 ? -12.93 -40.156 -6.352 1 85.5 10 PHE B C 1
ATOM 3814 O O . PHE B 1 10 ? -13.539 -40.438 -7.375 1 85.5 10 PHE B O 1
ATOM 3821 N N . ALA B 1 11 ? -13.359 -40.625 -5.09 1 78.75 11 ALA B N 1
ATOM 3822 C CA . ALA B 1 11 ? -14.664 -41.156 -4.719 1 78.75 11 ALA B CA 1
ATOM 3823 C C . ALA B 1 11 ? -14.773 -42.625 -5.102 1 78.75 11 ALA B C 1
ATOM 3825 O O . ALA B 1 11 ? -15.875 -43.188 -5.121 1 78.75 11 ALA B O 1
ATOM 3826 N N . ILE B 1 12 ? -13.711 -43.188 -5.492 1 82.06 12 ILE B N 1
ATOM 3827 C CA . ILE B 1 12 ? -13.719 -44.625 -5.711 1 82.06 12 ILE B CA 1
ATOM 3828 C C . ILE B 1 12 ? -12.531 -45.281 -4.988 1 82.06 12 ILE B C 1
ATOM 3830 O O . ILE B 1 12 ? -11.562 -44.594 -4.66 1 82.06 12 ILE B O 1
ATOM 3834 N N . ASN B 1 13 ? -12.742 -46.531 -4.711 1 82 13 ASN B N 1
ATOM 3835 C CA . ASN B 1 13 ? -11.672 -47.25 -4.039 1 82 13 ASN B CA 1
ATOM 3836 C C . ASN B 1 13 ? -10.602 -47.719 -5.027 1 82 13 ASN B C 1
ATOM 3838 O O . ASN B 1 13 ? -10.594 -48.875 -5.434 1 82 13 ASN B O 1
ATOM 3842 N N . ALA B 1 14 ? -9.922 -46.719 -5.488 1 80.56 14 ALA B N 1
ATOM 3843 C CA . ALA B 1 14 ? -8.836 -46.969 -6.43 1 80.56 14 ALA B CA 1
ATOM 3844 C C . ALA B 1 14 ? -7.594 -46.188 -6.055 1 80.56 14 ALA B C 1
ATOM 3846 O O . ALA B 1 14 ? -7.676 -45.219 -5.273 1 80.56 14 ALA B O 1
ATOM 3847 N N . ALA B 1 15 ? -6.434 -46.688 -6.359 1 73.81 15 ALA B N 1
ATOM 3848 C CA . ALA B 1 15 ? -5.203 -45.938 -6.148 1 73.81 15 ALA B CA 1
ATOM 3849 C C . ALA B 1 15 ? -4.871 -45.062 -7.363 1 73.81 15 ALA B C 1
ATOM 3851 O O . ALA B 1 15 ? -4.121 -45.5 -8.242 1 73.81 15 ALA B O 1
ATOM 3852 N N . ILE B 1 16 ? -5.535 -43.938 -7.441 1 76.81 16 ILE B N 1
ATOM 3853 C CA . ILE B 1 16 ? -5.285 -43.031 -8.562 1 76.81 16 ILE B CA 1
ATOM 3854 C C . ILE B 1 16 ? -4.246 -42 -8.172 1 76.81 16 ILE B C 1
ATOM 3856 O O . ILE B 1 16 ? -4.406 -41.281 -7.168 1 76.81 16 ILE B O 1
ATOM 3860 N N . THR B 1 17 ? -3.184 -41.875 -8.898 1 71.25 17 THR B N 1
ATOM 3861 C CA . THR B 1 17 ? -2.105 -40.938 -8.641 1 71.25 17 THR B CA 1
ATOM 3862 C C . THR B 1 17 ? -2.58 -39.5 -8.867 1 71.25 17 THR B C 1
ATOM 3864 O O . THR B 1 17 ? -3.287 -39.219 -9.836 1 71.25 17 THR B O 1
ATOM 3867 N N . GLY B 1 18 ? -2.34 -38.531 -7.926 1 78.44 18 GLY B N 1
ATOM 3868 C CA . GLY B 1 18 ? -2.664 -37.125 -8.094 1 78.44 18 GLY B CA 1
ATOM 3869 C C . GLY B 1 18 ? -3.76 -36.656 -7.16 1 78.44 18 GLY B C 1
ATOM 3870 O O . GLY B 1 18 ? -3.949 -35.469 -6.977 1 78.44 18 GLY B O 1
ATOM 3871 N N . SER B 1 19 ? -4.391 -37.656 -6.594 1 84.94 19 SER B N 1
ATOM 3872 C CA . SER B 1 19 ? -5.484 -37.281 -5.699 1 84.94 19 SER B CA 1
ATOM 3873 C C . SER B 1 19 ? -4.977 -36.469 -4.508 1 84.94 19 SER B C 1
ATOM 3875 O O . SER B 1 19 ? -5.59 -35.5 -4.117 1 84.94 19 SER B O 1
ATOM 3877 N N . ALA B 1 20 ? -3.834 -36.812 -3.982 1 82.56 20 ALA B N 1
ATOM 3878 C CA . ALA B 1 20 ? -3.242 -36.125 -2.846 1 82.56 20 ALA B CA 1
ATOM 3879 C C . ALA B 1 20 ? -2.848 -34.688 -3.225 1 82.56 20 ALA B C 1
ATOM 3881 O O . ALA B 1 20 ? -3.02 -33.75 -2.432 1 82.56 20 ALA B O 1
ATOM 3882 N N . THR B 1 21 ? -2.367 -34.5 -4.426 1 82.44 21 THR B N 1
ATOM 3883 C CA . THR B 1 21 ? -1.962 -33.188 -4.906 1 82.44 21 THR B CA 1
ATOM 3884 C C . THR B 1 21 ? -3.17 -32.25 -5.047 1 82.44 21 THR B C 1
ATOM 3886 O O . THR B 1 21 ? -3.129 -31.094 -4.625 1 82.44 21 THR B O 1
ATOM 3889 N N . VAL B 1 22 ? -4.219 -32.812 -5.617 1 90.12 22 VAL B N 1
ATOM 3890 C CA . VAL B 1 22 ? -5.441 -32.031 -5.793 1 90.12 22 VAL B CA 1
ATOM 3891 C C . VAL B 1 22 ? -5.984 -31.625 -4.43 1 90.12 22 VAL B C 1
ATOM 3893 O O . VAL B 1 22 ? -6.379 -30.469 -4.246 1 90.12 22 VAL B O 1
ATOM 3896 N N . SER B 1 23 ? -5.922 -32.531 -3.473 1 92.81 23 SER B N 1
ATOM 3897 C CA . SER B 1 23 ? -6.414 -32.219 -2.131 1 92.81 23 SER B CA 1
ATOM 3898 C C . SER B 1 23 ? -5.566 -31.141 -1.464 1 92.81 23 SER B C 1
ATOM 3900 O O . SER B 1 23 ? -6.102 -30.203 -0.874 1 92.81 23 SER B O 1
ATOM 3902 N N . SER B 1 24 ? -4.277 -31.25 -1.544 1 89.88 24 SER B N 1
ATOM 3903 C CA . SER B 1 24 ? -3.377 -30.266 -0.941 1 89.88 24 SER B CA 1
ATOM 3904 C C . SER B 1 24 ? -3.57 -28.891 -1.559 1 89.88 24 SER B C 1
ATOM 3906 O O . SER B 1 24 ? -3.662 -27.891 -0.841 1 89.88 24 SER B O 1
ATOM 3908 N N . LEU B 1 25 ? -3.695 -28.859 -2.873 1 91.19 25 LEU B N 1
ATOM 3909 C CA . LEU B 1 25 ? -3.934 -27.594 -3.572 1 91.19 25 LEU B CA 1
ATOM 3910 C C . LEU B 1 25 ? -5.258 -26.969 -3.141 1 91.19 25 LEU B C 1
ATOM 3912 O O . LEU B 1 25 ? -5.34 -25.766 -2.936 1 91.19 25 LEU B O 1
ATOM 3916 N N . ALA B 1 26 ? -6.223 -27.844 -3.043 1 96.44 26 ALA B N 1
ATOM 3917 C CA . ALA B 1 26 ? -7.539 -27.359 -2.627 1 96.44 26 ALA B CA 1
ATOM 3918 C C . ALA B 1 26 ? -7.488 -26.766 -1.224 1 96.44 26 ALA B C 1
ATOM 3920 O O . ALA B 1 26 ? -8.078 -25.719 -0.967 1 96.44 26 ALA B O 1
ATOM 3921 N N . GLN B 1 27 ? -6.75 -27.359 -0.36 1 95.44 27 GLN B N 1
ATOM 3922 C CA . GLN B 1 27 ? -6.652 -26.875 1.013 1 95.44 27 GLN B CA 1
ATOM 3923 C C . GLN B 1 27 ? -5.871 -25.562 1.079 1 95.44 27 GLN B C 1
ATOM 3925 O O . GLN B 1 27 ? -6.219 -24.672 1.853 1 95.44 27 GLN B O 1
ATOM 3930 N N . GLU B 1 28 ? -4.855 -25.438 0.329 1 92.81 28 GLU B N 1
ATOM 3931 C CA . GLU B 1 28 ? -4.117 -24.188 0.251 1 92.81 28 GLU B CA 1
ATOM 3932 C C . GLU B 1 28 ? -4.996 -23.062 -0.279 1 92.81 28 GLU B C 1
ATOM 3934 O O . GLU B 1 28 ? -4.941 -21.938 0.221 1 92.81 28 GLU B O 1
ATOM 3939 N N . THR B 1 29 ? -5.742 -23.406 -1.288 1 95.88 29 THR B N 1
ATOM 3940 C CA . THR B 1 29 ? -6.66 -22.438 -1.856 1 95.88 29 THR B CA 1
ATOM 3941 C C . THR B 1 29 ? -7.719 -22.031 -0.833 1 95.88 29 THR B C 1
ATOM 3943 O O . THR B 1 29 ? -8.133 -20.859 -0.792 1 95.88 29 THR B O 1
ATOM 3946 N N . ARG B 1 30 ? -8.094 -23.031 -0.017 1 97.12 30 ARG B N 1
ATOM 3947 C CA . ARG B 1 30 ? -9.07 -22.766 1.038 1 97.12 30 ARG B CA 1
ATOM 3948 C C . ARG B 1 30 ? -8.555 -21.719 2.008 1 97.12 30 ARG B C 1
ATOM 3950 O O . ARG B 1 30 ? -9.297 -20.812 2.408 1 97.12 30 ARG B O 1
ATOM 3957 N N . ILE B 1 31 ? -7.34 -21.781 2.332 1 95.19 31 ILE B N 1
ATOM 3958 C CA . ILE B 1 31 ? -6.719 -20.828 3.24 1 95.19 31 ILE B CA 1
ATOM 3959 C C . ILE B 1 31 ? -6.719 -19.438 2.607 1 95.19 31 ILE B C 1
ATOM 3961 O O . ILE B 1 31 ? -6.973 -18.438 3.287 1 95.19 31 ILE B O 1
ATOM 3965 N N . LEU B 1 32 ? -6.461 -19.312 1.334 1 94.56 32 LEU B N 1
ATOM 3966 C CA . LEU B 1 32 ? -6.48 -18.047 0.631 1 94.56 32 LEU B CA 1
ATOM 3967 C C . LEU B 1 32 ? -7.879 -17.438 0.645 1 94.56 32 LEU B C 1
ATOM 3969 O O . LEU B 1 32 ? -8.031 -16.234 0.866 1 94.56 32 LEU B O 1
ATOM 3973 N N . PHE B 1 33 ? -8.891 -18.297 0.431 1 97.12 33 PHE B N 1
ATOM 3974 C CA . PHE B 1 33 ? -10.266 -17.797 0.491 1 97.12 33 PHE B CA 1
ATOM 3975 C C . PHE B 1 33 ? -10.602 -17.312 1.896 1 97.12 33 PHE B C 1
ATOM 3977 O O . PHE B 1 33 ? -11.344 -16.344 2.064 1 97.12 33 PHE B O 1
ATOM 3984 N N . LYS B 1 34 ? -10.102 -17.969 2.877 1 95.81 34 LYS B N 1
ATOM 3985 C CA . LYS B 1 34 ? -10.289 -17.516 4.254 1 95.81 34 LYS B CA 1
ATOM 3986 C C . LYS B 1 34 ? -9.68 -16.141 4.465 1 95.81 34 LYS B C 1
ATOM 3988 O O . LYS B 1 34 ? -10.258 -15.305 5.16 1 95.81 34 LYS B O 1
ATOM 3993 N N . ASP B 1 35 ? -8.578 -15.891 3.846 1 93.12 35 ASP B N 1
ATOM 3994 C CA . ASP B 1 35 ? -7.863 -14.625 3.977 1 93.12 35 ASP B CA 1
ATOM 3995 C C . ASP B 1 35 ? -8.641 -13.484 3.33 1 93.12 35 ASP B C 1
ATOM 3997 O O . ASP B 1 35 ? -8.438 -12.312 3.668 1 93.12 35 ASP B O 1
ATOM 4001 N N . VAL B 1 36 ? -9.477 -13.812 2.395 1 93.75 36 VAL B N 1
ATOM 4002 C CA . VAL B 1 36 ? -10.328 -12.797 1.781 1 93.75 36 VAL B CA 1
ATOM 4003 C C . VAL B 1 36 ? -11.25 -12.188 2.836 1 93.75 36 VAL B C 1
ATOM 4005 O O . VAL B 1 36 ? -11.469 -10.977 2.855 1 93.75 36 VAL B O 1
ATOM 4008 N N . GLY B 1 37 ? -11.766 -12.992 3.791 1 87.44 37 GLY B N 1
ATOM 4009 C CA . GLY B 1 37 ? -12.734 -12.547 4.789 1 87.44 37 GLY B CA 1
ATOM 4010 C C . GLY B 1 37 ? -12.086 -12.062 6.07 1 87.44 37 GLY B C 1
ATOM 4011 O O . GLY B 1 37 ? -12.773 -11.594 6.98 1 87.44 37 GLY B O 1
ATOM 4012 N N . GLY B 1 38 ? -10.969 -12.078 6.395 1 71.75 38 GLY B N 1
ATOM 4013 C CA . GLY B 1 38 ? -10.359 -12.086 7.711 1 71.75 38 GLY B CA 1
ATOM 4014 C C . GLY B 1 38 ? -10.047 -10.695 8.234 1 71.75 38 GLY B C 1
ATOM 4015 O O . GLY B 1 38 ? -9.539 -10.539 9.344 1 71.75 38 GLY B O 1
ATOM 4016 N N . THR B 1 39 ? -10.32 -9.641 7.688 1 71.25 39 THR B N 1
ATOM 4017 C CA . THR B 1 39 ? -9.867 -8.414 8.336 1 71.25 39 THR B CA 1
ATOM 4018 C C . THR B 1 39 ? -11.047 -7.629 8.906 1 71.25 39 THR B C 1
ATOM 4020 O O . THR B 1 39 ? -11.945 -7.227 8.164 1 71.25 39 THR B O 1
ATOM 4023 N N . VAL B 1 40 ? -11.125 -7.801 10.336 1 73.44 40 VAL B N 1
ATOM 4024 C CA . VAL B 1 40 ? -12.203 -7.023 10.938 1 73.44 40 VAL B CA 1
ATOM 4025 C C . VAL B 1 40 ? -11.625 -5.848 11.727 1 73.44 40 VAL B C 1
ATOM 4027 O O . VAL B 1 40 ? -10.68 -6.02 12.5 1 73.44 40 VAL B O 1
ATOM 4030 N N . TYR B 1 41 ? -11.961 -4.598 11.328 1 83.56 41 TYR B N 1
ATOM 4031 C CA . TYR B 1 41 ? -11.648 -3.428 12.141 1 83.56 41 TYR B CA 1
ATOM 4032 C C . TYR B 1 41 ? -12.914 -2.645 12.477 1 83.56 41 TYR B C 1
ATOM 4034 O O . TYR B 1 41 ? -13.875 -2.641 11.711 1 83.56 41 TYR B O 1
ATOM 4042 N N . GLU B 1 42 ? -12.992 -2.084 13.711 1 90.38 42 GLU B N 1
ATOM 4043 C CA . GLU B 1 42 ? -14.133 -1.279 14.141 1 90.38 42 GLU B CA 1
ATOM 4044 C C . GLU B 1 42 ? -13.891 0.205 13.883 1 90.38 42 GLU B C 1
ATOM 4046 O O . GLU B 1 42 ? -12.82 0.729 14.203 1 90.38 42 GLU B O 1
ATOM 4051 N N . LEU B 1 43 ? -14.891 0.801 13.172 1 93.56 43 LEU B N 1
ATOM 4052 C CA . LEU B 1 43 ? -14.812 2.232 12.906 1 93.56 43 LEU B CA 1
ATOM 4053 C C . LEU B 1 43 ? -15.109 3.037 14.172 1 93.56 43 LEU B C 1
ATOM 4055 O O . LEU B 1 43 ? -15.992 2.674 14.953 1 93.56 43 LEU B O 1
ATOM 4059 N N . GLN B 1 44 ? -14.406 4.168 14.406 1 92.81 44 GLN B N 1
ATOM 4060 C CA . GLN B 1 44 ? -14.57 4.969 15.609 1 92.81 44 GLN B CA 1
ATOM 4061 C C . GLN B 1 44 ? -15.031 6.387 15.273 1 92.81 44 GLN B C 1
ATOM 4063 O O . GLN B 1 44 ? -15.602 7.074 16.125 1 92.81 44 GLN B O 1
ATOM 4068 N N . ALA B 1 45 ? -14.859 6.883 14.055 1 92.5 45 ALA B N 1
ATOM 4069 C CA . ALA B 1 45 ? -15.047 8.281 13.695 1 92.5 45 ALA B CA 1
ATOM 4070 C C . ALA B 1 45 ? -16.531 8.609 13.516 1 92.5 45 ALA B C 1
ATOM 4072 O O . ALA B 1 45 ? -16.922 9.773 13.523 1 92.5 45 ALA B O 1
ATOM 4073 N N . GLY B 1 46 ? -17.422 7.578 13.398 1 91.75 46 GLY B N 1
ATOM 4074 C CA . GLY B 1 46 ? -18.859 7.793 13.25 1 91.75 46 GLY B CA 1
ATOM 4075 C C . GLY B 1 46 ? -19.234 8.359 11.898 1 91.75 46 GLY B C 1
ATOM 4076 O O . GLY B 1 46 ? -20.297 8.984 11.75 1 91.75 46 GLY B O 1
ATOM 4077 N N . TYR B 1 47 ? -18.422 8.312 10.891 1 94.31 47 TYR B N 1
ATOM 4078 C CA . TYR B 1 47 ? -18.703 8.781 9.539 1 94.31 47 TYR B CA 1
ATOM 4079 C C . TYR B 1 47 ? -19.562 7.766 8.789 1 94.31 47 TYR B C 1
ATOM 4081 O O . TYR B 1 47 ? -19.078 6.699 8.406 1 94.31 47 TYR B O 1
ATOM 4089 N N . GLU B 1 48 ? -20.766 8.148 8.539 1 94.31 48 GLU B N 1
ATOM 4090 C CA . GLU B 1 48 ? -21.781 7.223 8.016 1 94.31 48 GLU B CA 1
ATOM 4091 C C . GLU B 1 48 ? -21.375 6.688 6.645 1 94.31 48 GLU B C 1
ATOM 4093 O O . GLU B 1 48 ? -21.625 5.523 6.332 1 94.31 48 GLU B O 1
ATOM 4098 N N . ARG B 1 49 ? -20.797 7.465 5.828 1 94.75 49 ARG B N 1
ATOM 4099 C CA . ARG B 1 49 ? -20.375 7.039 4.496 1 94.75 49 ARG B CA 1
ATOM 4100 C C . ARG B 1 49 ? -19.359 5.902 4.578 1 94.75 49 ARG B C 1
ATOM 4102 O O . ARG B 1 49 ? -19.438 4.941 3.811 1 94.75 49 ARG B O 1
ATOM 4109 N N . LEU B 1 50 ? -18.5 6.035 5.492 1 96.12 50 LEU B N 1
ATOM 4110 C CA . LEU B 1 50 ? -17.484 5.012 5.707 1 96.12 50 LEU B CA 1
ATOM 4111 C C . LEU B 1 50 ? -18.109 3.729 6.242 1 96.12 50 LEU B C 1
ATOM 4113 O O . LEU B 1 50 ? -17.719 2.631 5.836 1 96.12 50 LEU B O 1
ATOM 4117 N N . ALA B 1 51 ? -19.047 3.848 7.156 1 95.69 51 ALA B N 1
ATOM 4118 C CA . ALA B 1 51 ? -19.719 2.688 7.734 1 95.69 51 ALA B CA 1
ATOM 4119 C C . ALA B 1 51 ? -20.484 1.909 6.668 1 95.69 51 ALA B C 1
ATOM 4121 O O . ALA B 1 51 ? -20.453 0.676 6.645 1 95.69 51 ALA B O 1
ATOM 4122 N N . THR B 1 52 ? -21.062 2.631 5.793 1 97.25 52 THR B N 1
ATOM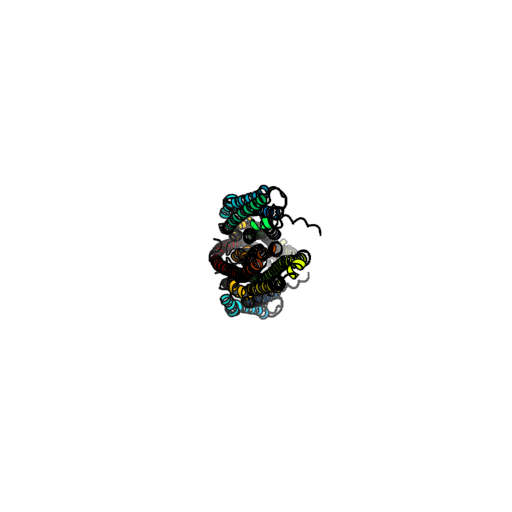 4123 C CA . THR B 1 52 ? -21.859 2.031 4.738 1 97.25 52 THR B CA 1
ATOM 4124 C C . THR B 1 52 ? -21 1.215 3.785 1 97.25 52 THR B C 1
ATOM 4126 O O . THR B 1 52 ? -21.328 0.07 3.467 1 97.25 52 THR B O 1
ATOM 4129 N N . VAL B 1 53 ? -19.938 1.772 3.336 1 97.06 53 VAL B N 1
ATOM 4130 C CA . VAL B 1 53 ? -19.094 1.086 2.357 1 97.06 53 VAL B CA 1
ATOM 4131 C C . VAL B 1 53 ? -18.328 -0.041 3.039 1 97.06 53 VAL B C 1
ATOM 4133 O O . VAL B 1 53 ? -18.047 -1.073 2.424 1 97.06 53 VAL B O 1
ATOM 4136 N N . LYS B 1 54 ? -17.953 0.132 4.285 1 96.56 54 LYS B N 1
ATOM 4137 C CA . LYS B 1 54 ? -17.312 -0.947 5.023 1 96.56 54 LYS B CA 1
ATOM 4138 C C . LYS B 1 54 ? -18.219 -2.16 5.148 1 96.56 54 LYS B C 1
ATOM 4140 O O . LYS B 1 54 ? -17.797 -3.297 4.953 1 96.56 54 LYS B O 1
ATOM 4145 N N . GLU B 1 55 ? -19.484 -1.931 5.5 1 95.81 55 GLU B N 1
ATOM 4146 C CA . GLU B 1 55 ? -20.453 -3.014 5.613 1 95.81 55 GLU B CA 1
ATOM 4147 C C . GLU B 1 55 ? -20.625 -3.748 4.289 1 95.81 55 GLU B C 1
ATOM 4149 O O . GLU B 1 55 ? -20.625 -4.98 4.25 1 95.81 55 GLU B O 1
ATOM 4154 N N . ALA B 1 56 ? -20.703 -2.99 3.23 1 97.25 56 ALA B N 1
ATOM 4155 C CA . ALA B 1 56 ? -20.859 -3.59 1.908 1 97.25 56 ALA B CA 1
ATOM 4156 C C . ALA B 1 56 ? -19.656 -4.453 1.552 1 97.25 56 ALA B C 1
ATOM 4158 O O . ALA B 1 56 ? -19.812 -5.59 1.101 1 97.25 56 ALA B O 1
ATOM 4159 N N . LEU B 1 57 ? -18.469 -3.912 1.734 1 96.88 57 LEU B N 1
ATOM 4160 C CA . LEU B 1 57 ? -17.25 -4.633 1.384 1 96.88 57 LEU B CA 1
ATOM 4161 C C . LEU B 1 57 ? -17.078 -5.867 2.262 1 96.88 57 LEU B C 1
ATOM 4163 O O . LEU B 1 57 ? -16.656 -6.922 1.78 1 96.88 57 LEU B O 1
ATOM 4167 N N . THR B 1 58 ? -17.422 -5.754 3.551 1 95.81 58 THR B N 1
ATOM 4168 C CA . THR B 1 58 ? -17.297 -6.879 4.469 1 95.81 58 THR B CA 1
ATOM 4169 C C . THR B 1 58 ? -18.281 -7.992 4.09 1 95.81 58 THR B C 1
ATOM 4171 O O . THR B 1 58 ? -17.938 -9.172 4.176 1 95.81 58 THR B O 1
ATOM 4174 N N . ASP B 1 59 ? -19.375 -7.613 3.695 1 96.5 59 ASP B N 1
ATOM 4175 C CA . ASP B 1 59 ? -20.359 -8.602 3.244 1 96.5 59 ASP B CA 1
ATOM 4176 C C . ASP B 1 59 ? -19.859 -9.336 2 1 96.5 59 ASP B C 1
ATOM 4178 O O . ASP B 1 59 ? -19.969 -10.562 1.909 1 96.5 59 ASP B O 1
ATOM 4182 N N . ILE B 1 60 ? -19.344 -8.57 1.011 1 97.12 60 ILE B N 1
ATOM 4183 C CA . ILE B 1 60 ? -18.781 -9.172 -0.189 1 97.12 60 ILE B CA 1
ATOM 4184 C C . ILE B 1 60 ? -17.688 -10.156 0.203 1 97.12 60 ILE B C 1
ATOM 4186 O O . ILE B 1 60 ? -17.688 -11.312 -0.24 1 97.12 60 ILE B O 1
ATOM 4190 N N . ALA B 1 61 ? -16.766 -9.727 1.046 1 96.62 61 ALA B N 1
ATOM 4191 C CA . ALA B 1 61 ? -15.625 -10.531 1.455 1 96.62 61 ALA B CA 1
ATOM 4192 C C . ALA B 1 61 ? -16.078 -11.797 2.17 1 96.62 61 ALA B C 1
ATOM 4194 O O . ALA B 1 61 ? -15.57 -12.891 1.89 1 96.62 61 ALA B O 1
ATOM 4195 N N . THR B 1 62 ? -17.047 -11.672 3.043 1 96.31 62 THR B N 1
ATOM 4196 C CA . THR B 1 62 ? -17.531 -12.797 3.826 1 96.31 62 THR B CA 1
ATOM 4197 C C . THR B 1 62 ? -18.219 -13.828 2.928 1 96.31 62 THR B C 1
ATOM 4199 O O . THR B 1 62 ? -17.953 -15.023 3.041 1 96.31 62 THR B O 1
ATOM 4202 N N . LYS B 1 63 ? -19.047 -13.391 2.066 1 97.38 63 LYS B N 1
ATOM 4203 C CA . LYS B 1 63 ? -19.766 -14.289 1.165 1 97.38 63 LYS B CA 1
ATOM 4204 C C . LYS B 1 63 ? -18.797 -15.031 0.244 1 97.38 63 LYS B C 1
ATOM 4206 O O . LYS B 1 63 ? -18.938 -16.234 0.029 1 97.38 63 LYS B O 1
ATOM 4211 N N . LEU B 1 64 ? -17.812 -14.32 -0.307 1 97.56 64 LEU B N 1
ATOM 4212 C CA . LEU B 1 64 ? -16.812 -14.945 -1.167 1 97.56 64 LEU B CA 1
ATOM 4213 C C . LEU B 1 64 ? -15.984 -15.953 -0.385 1 97.56 64 LEU B C 1
ATOM 4215 O O . LEU B 1 64 ? -15.688 -17.047 -0.883 1 97.56 64 LEU B O 1
ATOM 4219 N N . SER B 1 65 ? -15.633 -15.539 0.823 1 97.31 65 SER B N 1
ATOM 4220 C CA . SER B 1 65 ? -14.836 -16.406 1.676 1 97.31 65 SER B CA 1
ATOM 4221 C C . SER B 1 65 ? -15.562 -17.719 1.96 1 97.31 65 SER B C 1
ATOM 4223 O O . SER B 1 65 ? -15.016 -18.797 1.745 1 97.31 65 SER B O 1
ATOM 4225 N N . ILE B 1 66 ? -16.797 -17.672 2.354 1 97.06 66 ILE B N 1
ATOM 4226 C CA . ILE B 1 66 ? -17.594 -18.844 2.725 1 97.06 66 ILE B CA 1
ATOM 4227 C C . ILE B 1 66 ? -17.812 -19.734 1.497 1 97.06 66 ILE B C 1
ATOM 4229 O O . ILE B 1 66 ? -17.594 -20.938 1.551 1 97.06 66 ILE B O 1
ATOM 4233 N N . ALA B 1 67 ? -18.188 -19.094 0.399 1 97.94 67 ALA B N 1
ATOM 4234 C CA . ALA B 1 67 ? -18.438 -19.859 -0.822 1 97.94 67 ALA B CA 1
ATOM 4235 C C . ALA B 1 67 ? -17.172 -20.531 -1.334 1 97.94 67 ALA B C 1
ATOM 4237 O O . ALA B 1 67 ? -17.188 -21.688 -1.737 1 97.94 67 ALA B O 1
ATOM 4238 N N . GLY B 1 68 ? -16.078 -19.734 -1.351 1 98.06 68 GLY B N 1
ATOM 4239 C CA . GLY B 1 68 ? -14.797 -20.281 -1.791 1 98.06 68 GLY B CA 1
ATOM 4240 C C . GLY B 1 68 ? -14.305 -21.422 -0.918 1 98.06 68 GLY B C 1
ATOM 4241 O O . GLY B 1 68 ? -13.836 -22.453 -1.427 1 98.06 68 GLY B O 1
ATOM 4242 N N . MET B 1 69 ? -14.43 -21.297 0.356 1 97.44 69 MET B N 1
ATOM 4243 C CA . MET B 1 69 ? -14 -22.344 1.287 1 97.44 69 MET B CA 1
ATOM 4244 C C . MET B 1 69 ? -14.844 -23.594 1.114 1 97.44 69 MET B C 1
ATOM 4246 O O . MET B 1 69 ? -14.328 -24.719 1.205 1 97.44 69 MET B O 1
ATOM 4250 N N . THR B 1 70 ? -16.141 -23.422 0.87 1 98.06 70 THR B N 1
ATOM 4251 C CA . THR B 1 70 ? -17.031 -24.547 0.652 1 98.06 70 THR B CA 1
ATOM 4252 C C . THR B 1 70 ? -16.609 -25.344 -0.583 1 98.06 70 THR B C 1
ATOM 4254 O O . THR B 1 70 ? -16.531 -26.578 -0.547 1 98.06 70 THR B O 1
ATOM 4257 N N . LEU B 1 71 ? -16.312 -24.594 -1.634 1 98.5 71 LEU B N 1
ATOM 4258 C CA . LEU B 1 71 ? -15.898 -25.234 -2.879 1 98.5 71 LEU B CA 1
ATOM 4259 C C . LEU B 1 71 ? -14.602 -26 -2.686 1 98.5 71 LEU B C 1
ATOM 4261 O O . LEU B 1 71 ? -14.508 -27.172 -3.045 1 98.5 71 LEU B O 1
ATOM 4265 N N . THR B 1 72 ? -13.594 -25.391 -2.113 1 98.12 72 THR B N 1
ATOM 4266 C CA . THR B 1 72 ? -12.273 -26 -1.982 1 98.12 72 THR B CA 1
ATOM 4267 C C . THR B 1 72 ? -12.32 -27.172 -1.003 1 98.12 72 THR B C 1
ATOM 4269 O O . THR B 1 72 ? -11.625 -28.172 -1.19 1 98.12 72 THR B O 1
ATOM 4272 N N . GLN B 1 73 ? -13.18 -27.094 -0 1 96.94 73 GLN B N 1
ATOM 4273 C CA . GLN B 1 73 ? -13.367 -28.203 0.917 1 96.94 73 GLN B CA 1
ATOM 4274 C C . GLN B 1 73 ? -14.008 -29.391 0.21 1 96.94 73 GLN B C 1
ATOM 4276 O O . GLN B 1 73 ? -13.617 -30.547 0.434 1 96.94 73 GLN B O 1
ATOM 4281 N N . ALA B 1 74 ? -15.008 -29.125 -0.603 1 97.12 74 ALA B N 1
ATOM 4282 C CA . ALA B 1 74 ? -15.672 -30.188 -1.358 1 97.12 74 ALA B CA 1
ATOM 4283 C C . ALA B 1 74 ? -14.68 -30.891 -2.279 1 97.12 74 ALA B C 1
ATOM 4285 O O . ALA B 1 74 ? -14.711 -32.125 -2.398 1 97.12 74 ALA B O 1
ATOM 4286 N N . ILE B 1 75 ? -13.812 -30.094 -2.912 1 97.19 75 ILE B N 1
ATOM 4287 C CA . ILE B 1 75 ? -12.812 -30.672 -3.805 1 97.19 75 ILE B CA 1
ATOM 4288 C C . ILE B 1 75 ? -11.852 -31.562 -3.008 1 97.19 75 ILE B C 1
ATOM 4290 O O . ILE B 1 75 ? -11.555 -32.688 -3.412 1 97.19 75 ILE B O 1
ATOM 4294 N N . SER B 1 76 ? -11.383 -31.078 -1.892 1 95.81 76 SER B N 1
ATOM 4295 C CA . SER B 1 76 ? -10.453 -31.844 -1.059 1 95.81 76 SER B CA 1
ATOM 4296 C C . SER B 1 76 ? -11.094 -33.125 -0.564 1 95.81 76 SER B C 1
ATOM 4298 O O . SER B 1 76 ? -10.453 -34.188 -0.589 1 95.81 76 SER B O 1
ATOM 4300 N N . THR B 1 77 ? -12.352 -33.094 -0.161 1 93.62 77 THR B N 1
ATOM 4301 C CA . THR B 1 77 ? -13.07 -34.281 0.348 1 93.62 77 THR B CA 1
ATOM 4302 C C . THR B 1 77 ? -13.242 -35.312 -0.746 1 93.62 77 THR B C 1
ATOM 4304 O O . THR B 1 77 ? -13.039 -36.5 -0.51 1 93.62 77 THR B O 1
ATOM 4307 N N . MET B 1 78 ? -13.594 -34.812 -1.932 1 94.12 78 MET B N 1
ATOM 4308 C CA . MET B 1 78 ? -13.773 -35.75 -3.057 1 94.12 78 MET B CA 1
ATOM 4309 C C . MET B 1 78 ? -12.453 -36.406 -3.436 1 94.12 78 MET B C 1
ATOM 4311 O O . MET B 1 78 ? -12.414 -37.594 -3.73 1 94.12 78 MET B O 1
ATOM 4315 N N . ALA B 1 79 ? -11.375 -35.688 -3.408 1 91.75 79 ALA B N 1
ATOM 4316 C CA . ALA B 1 79 ? -10.07 -36.156 -3.85 1 91.75 79 ALA B CA 1
ATOM 4317 C C . ALA B 1 79 ? -9.578 -37.281 -2.941 1 91.75 79 ALA B C 1
ATOM 4319 O O . ALA B 1 79 ? -8.906 -38.219 -3.4 1 91.75 79 ALA B O 1
ATOM 4320 N N . LEU B 1 80 ? -9.969 -37.312 -1.652 1 87.31 80 LEU B N 1
ATOM 4321 C CA . LEU B 1 80 ? -9.414 -38.281 -0.706 1 87.31 80 LEU B CA 1
ATOM 4322 C C . LEU B 1 80 ? -10.445 -39.344 -0.353 1 87.31 80 LEU B C 1
ATOM 4324 O O . LEU B 1 80 ? -10.141 -40.281 0.359 1 87.31 80 LEU B O 1
ATOM 4328 N N . ASN B 1 81 ? -11.609 -39.188 -0.872 1 82.44 81 ASN B N 1
ATOM 4329 C CA . ASN B 1 81 ? -12.648 -40.125 -0.472 1 82.44 81 ASN B CA 1
ATOM 4330 C C . ASN B 1 81 ? -12.547 -41.438 -1.249 1 82.44 81 ASN B C 1
ATOM 4332 O O . ASN B 1 81 ? -12.203 -41.438 -2.432 1 82.44 81 ASN B O 1
ATOM 4336 N N . ASN B 1 82 ? -12.82 -42.562 -0.44 1 71.88 82 ASN B N 1
ATOM 4337 C CA . ASN B 1 82 ? -12.695 -43.906 -1.029 1 71.88 82 ASN B CA 1
ATOM 4338 C C . ASN B 1 82 ? -14 -44.688 -0.943 1 71.88 82 ASN B C 1
ATOM 4340 O O . ASN B 1 82 ? -14.055 -45.844 -1.301 1 71.88 82 ASN B O 1
ATOM 4344 N N . SER B 1 83 ? -14.883 -44 -0.341 1 71.88 83 SER B N 1
ATOM 4345 C CA . SER B 1 83 ? -16.094 -44.75 -0.105 1 71.88 83 SER B CA 1
ATOM 4346 C C . SER B 1 83 ? -17.344 -43.906 -0.313 1 71.88 83 SER B C 1
ATOM 4348 O O . SER B 1 83 ? -17.266 -42.688 -0.316 1 71.88 83 SER B O 1
ATOM 4350 N N . GLY B 1 84 ? -18.422 -44.438 -0.87 1 72.38 84 GLY B N 1
ATOM 4351 C CA . GLY B 1 84 ? -19.703 -43.75 -0.992 1 72.38 84 GLY B CA 1
ATOM 4352 C C . GLY B 1 84 ? -20.141 -43.562 -2.432 1 72.38 84 GLY B C 1
ATOM 4353 O O . GLY B 1 84 ? -19.406 -43.875 -3.361 1 72.38 84 GLY B O 1
ATOM 4354 N N . PRO B 1 85 ? -21.328 -43.031 -2.547 1 85.38 85 PRO B N 1
ATOM 4355 C CA . PRO B 1 85 ? -21.844 -42.875 -3.908 1 85.38 85 PRO B CA 1
ATOM 4356 C C . PRO B 1 85 ? -21.156 -41.719 -4.652 1 85.38 85 PRO B C 1
ATOM 4358 O O . PRO B 1 85 ? -21.031 -40.625 -4.113 1 85.38 85 PRO B O 1
ATOM 4361 N N . ILE B 1 86 ? -20.625 -41.969 -5.844 1 90.12 86 ILE B N 1
ATOM 4362 C CA . ILE B 1 86 ? -19.891 -41.062 -6.691 1 90.12 86 ILE B CA 1
ATOM 4363 C C . ILE B 1 86 ? -20.672 -39.75 -6.852 1 90.12 86 ILE B C 1
ATOM 4365 O O . ILE B 1 86 ? -20.125 -38.656 -6.684 1 90.12 86 ILE B O 1
ATOM 4369 N N . PRO B 1 87 ? -22 -39.812 -7.023 1 91.12 87 PRO B N 1
ATOM 4370 C CA . PRO B 1 87 ? -22.75 -38.594 -7.23 1 91.12 87 PRO B CA 1
ATOM 4371 C C . PRO B 1 87 ? -22.719 -37.656 -6.016 1 91.12 87 PRO B C 1
ATOM 4373 O O . PRO B 1 87 ? -22.734 -36.438 -6.168 1 91.12 87 PRO B O 1
ATOM 4376 N N . THR B 1 88 ? -22.594 -38.188 -4.793 1 91.88 88 THR B N 1
ATOM 4377 C CA . THR B 1 88 ? -22.609 -37.375 -3.58 1 91.88 88 THR B CA 1
ATOM 4378 C C . THR B 1 88 ? -21.406 -36.438 -3.545 1 91.88 88 THR B C 1
ATOM 4380 O O . THR B 1 88 ? -21.547 -35.25 -3.225 1 91.88 88 THR B O 1
ATOM 4383 N N . TYR B 1 89 ? -20.297 -36.875 -3.906 1 92.31 89 TYR B N 1
ATOM 4384 C CA . TYR B 1 89 ? -19.062 -36.094 -3.797 1 92.31 89 TYR B CA 1
ATOM 4385 C C . TYR B 1 89 ? -18.922 -35.156 -4.973 1 92.31 89 TYR B C 1
ATOM 4387 O O . TYR B 1 89 ? -18.453 -34 -4.805 1 92.31 89 TYR B O 1
ATOM 4395 N N . PHE B 1 90 ? -19.297 -35.531 -6.148 1 95.62 90 PHE B N 1
ATOM 4396 C CA . PHE B 1 90 ? -19.188 -34.688 -7.324 1 95.62 90 PHE B CA 1
ATOM 4397 C C . PHE B 1 90 ? -20.297 -33.625 -7.348 1 95.62 90 PHE B C 1
ATOM 4399 O O . PHE B 1 90 ? -20.078 -32.5 -7.801 1 95.62 90 PHE B O 1
ATOM 4406 N N . ASP B 1 91 ? -21.469 -34 -6.855 1 96.12 91 ASP B N 1
ATOM 4407 C CA . ASP B 1 91 ? -22.562 -33.031 -6.789 1 96.12 91 ASP B CA 1
ATOM 4408 C C . ASP B 1 91 ? -22.234 -31.891 -5.828 1 96.12 91 ASP B C 1
ATOM 4410 O O . ASP B 1 91 ? -22.609 -30.75 -6.07 1 96.12 91 ASP B O 1
ATOM 4414 N N . ALA B 1 92 ? -21.594 -32.188 -4.699 1 95.81 92 ALA B N 1
ATOM 4415 C CA . ALA B 1 92 ? -21.188 -31.172 -3.75 1 95.81 92 ALA B CA 1
ATOM 4416 C C . ALA B 1 92 ? -20.297 -30.125 -4.418 1 95.81 92 ALA B C 1
ATOM 4418 O O . ALA B 1 92 ? -20.422 -28.938 -4.16 1 95.81 92 ALA B O 1
ATOM 4419 N N . ILE B 1 93 ? -19.375 -30.578 -5.258 1 97.56 93 ILE B N 1
ATOM 4420 C CA . ILE B 1 93 ? -18.453 -29.672 -5.957 1 97.56 93 ILE B CA 1
ATOM 4421 C C . ILE B 1 93 ? -19.219 -28.844 -6.984 1 97.56 93 ILE B C 1
ATOM 4423 O O . ILE B 1 93 ? -19.078 -27.625 -7.043 1 97.56 93 ILE B O 1
ATOM 4427 N N . SER B 1 94 ? -20.031 -29.531 -7.812 1 97.56 94 SER B N 1
ATOM 4428 C CA . SER B 1 94 ? -20.797 -28.844 -8.836 1 97.56 94 SER B CA 1
ATOM 4429 C C . SER B 1 94 ? -21.719 -27.781 -8.211 1 97.56 94 SER B C 1
ATOM 4431 O O . SER B 1 94 ? -21.844 -26.672 -8.734 1 97.56 94 SER B O 1
ATOM 4433 N N . ASN B 1 95 ? -22.312 -28.219 -7.125 1 97.31 95 ASN B N 1
ATOM 4434 C CA . ASN B 1 95 ? -23.172 -27.266 -6.426 1 97.31 95 ASN B CA 1
ATOM 4435 C C . ASN B 1 95 ? -22.375 -26.078 -5.898 1 97.31 95 ASN B C 1
ATOM 4437 O O . ASN B 1 95 ? -22.844 -24.938 -5.973 1 97.31 95 ASN B O 1
ATOM 4441 N N . ALA B 1 96 ? -21.281 -26.312 -5.328 1 98.25 96 ALA B N 1
ATOM 4442 C CA . ALA B 1 96 ? -20.438 -25.234 -4.793 1 98.25 96 ALA B CA 1
ATOM 4443 C C . ALA B 1 96 ? -19.953 -24.312 -5.902 1 98.25 96 ALA B C 1
ATOM 4445 O O . ALA B 1 96 ? -19.875 -23.094 -5.719 1 98.25 96 ALA B O 1
ATOM 4446 N N . ILE B 1 97 ? -19.547 -24.859 -7.07 1 98.38 97 ILE B N 1
ATOM 4447 C CA . ILE B 1 97 ? -19.141 -24.062 -8.219 1 98.38 97 ILE B CA 1
ATOM 4448 C C . ILE B 1 97 ? -20.297 -23.156 -8.648 1 98.38 97 ILE B C 1
ATOM 4450 O O . ILE B 1 97 ? -20.109 -21.953 -8.859 1 98.38 97 ILE B O 1
ATOM 4454 N N . ASN B 1 98 ? -21.453 -23.766 -8.734 1 97 98 ASN B N 1
ATOM 4455 C CA . ASN B 1 98 ? -22.625 -22.984 -9.141 1 97 98 ASN B CA 1
ATOM 4456 C C . ASN B 1 98 ? -22.938 -21.859 -8.164 1 97 98 ASN B C 1
ATOM 4458 O O . ASN B 1 98 ? -23.281 -20.75 -8.57 1 97 98 ASN B O 1
ATOM 4462 N N . SER B 1 99 ? -22.812 -22.172 -6.926 1 97.38 99 SER B N 1
ATOM 4463 C CA . SER B 1 99 ? -23.062 -21.172 -5.898 1 97.38 99 SER B CA 1
ATOM 4464 C C . SER B 1 99 ? -22.078 -20.016 -6.008 1 97.38 99 SER B C 1
ATOM 4466 O O . SER B 1 99 ? -22.453 -18.859 -5.918 1 97.38 99 SER B O 1
ATOM 4468 N N . LEU B 1 100 ? -20.828 -20.312 -6.102 1 98.06 100 LEU B N 1
ATOM 4469 C CA . LEU B 1 100 ? -19.797 -19.281 -6.223 1 98.06 100 LEU B CA 1
ATOM 4470 C C . LEU B 1 100 ? -19.969 -18.484 -7.508 1 98.06 100 LEU B C 1
ATOM 4472 O O . LEU B 1 100 ? -19.828 -17.266 -7.504 1 98.06 100 LEU B O 1
ATOM 4476 N N . GLN B 1 101 ? -20.328 -19.172 -8.594 1 97.62 101 GLN B N 1
ATOM 4477 C CA . GLN B 1 101 ? -20.578 -18.5 -9.859 1 97.62 101 GLN B CA 1
ATOM 4478 C C . GLN B 1 101 ? -21.766 -17.531 -9.75 1 97.62 101 GLN B C 1
ATOM 4480 O O . GLN B 1 101 ? -21.719 -16.422 -10.266 1 97.62 101 GLN B O 1
ATOM 4485 N N . ALA B 1 102 ? -22.781 -17.984 -9.117 1 96.81 102 ALA B N 1
ATOM 4486 C CA . ALA B 1 102 ? -23.953 -17.156 -8.914 1 96.81 102 ALA B CA 1
ATOM 4487 C C . ALA B 1 102 ? -23.609 -15.914 -8.086 1 96.81 102 ALA B C 1
ATOM 4489 O O . ALA B 1 102 ? -24.109 -14.82 -8.359 1 96.81 102 ALA B O 1
ATOM 4490 N N . LEU B 1 103 ? -22.812 -16.109 -7.102 1 97.44 103 LEU B N 1
ATOM 4491 C CA . LEU B 1 103 ? -22.359 -15 -6.277 1 97.44 103 LEU B CA 1
ATOM 4492 C C . LEU B 1 103 ? -21.594 -13.992 -7.113 1 97.44 103 LEU B C 1
ATOM 4494 O O . LEU B 1 103 ? -21.812 -12.781 -7 1 97.44 103 LEU B O 1
ATOM 4498 N N . LEU B 1 104 ? -20.703 -14.391 -7.98 1 97.31 104 LEU B N 1
ATOM 4499 C CA . LEU B 1 104 ? -19.828 -13.539 -8.773 1 97.31 104 LEU B CA 1
ATOM 4500 C C . LEU B 1 104 ? -20.594 -12.805 -9.859 1 97.31 104 LEU B C 1
ATOM 4502 O O . LEU B 1 104 ? -20.234 -11.695 -10.25 1 97.31 104 LEU B O 1
ATOM 4506 N N . THR B 1 105 ? -21.641 -13.391 -10.359 1 94.5 105 THR B N 1
ATOM 4507 C CA . THR B 1 105 ? -22.359 -12.828 -11.5 1 94.5 105 THR B CA 1
ATOM 4508 C C . THR B 1 105 ? -23.453 -11.875 -11.039 1 94.5 105 THR B C 1
ATOM 4510 O O . THR B 1 105 ? -23.594 -10.766 -11.57 1 94.5 105 THR B O 1
ATOM 4513 N N . ASN B 1 106 ? -24.266 -12.352 -9.992 1 93.19 106 ASN B N 1
ATOM 4514 C CA . ASN B 1 106 ? -25.406 -11.508 -9.625 1 93.19 106 ASN B CA 1
ATOM 4515 C C . ASN B 1 106 ? -25.594 -11.438 -8.117 1 93.19 106 ASN B C 1
ATOM 4517 O O . ASN B 1 106 ? -26.375 -10.633 -7.621 1 93.19 106 ASN B O 1
ATOM 4521 N N . GLY B 1 107 ? -24.922 -12.172 -7.398 1 95.44 107 GLY B N 1
ATOM 4522 C CA . GLY B 1 107 ? -25.172 -12.281 -5.973 1 95.44 107 GLY B CA 1
ATOM 4523 C C . GLY B 1 107 ? -24.609 -11.125 -5.172 1 95.44 107 GLY B C 1
ATOM 4524 O O . GLY B 1 107 ? -24.922 -10.977 -3.986 1 95.44 107 GLY B O 1
ATOM 4525 N N . LEU B 1 108 ? -23.797 -10.305 -5.812 1 97.19 108 LEU B N 1
ATOM 4526 C CA . LEU B 1 108 ? -23.141 -9.234 -5.078 1 97.19 108 LEU B CA 1
ATOM 4527 C C . LEU B 1 108 ? -23.484 -7.875 -5.68 1 97.19 108 LEU B C 1
ATOM 4529 O O . LEU B 1 108 ? -22.781 -6.891 -5.445 1 97.19 108 LEU B O 1
ATOM 4533 N N . THR B 1 109 ? -24.531 -7.766 -6.453 1 96.56 109 THR B N 1
ATOM 4534 C CA . THR B 1 109 ? -24.891 -6.574 -7.215 1 96.56 109 THR B CA 1
ATOM 4535 C C . THR B 1 109 ? -25.266 -5.426 -6.277 1 96.56 109 THR B C 1
ATOM 4537 O O . THR B 1 109 ? -24.922 -4.273 -6.531 1 96.56 109 THR B O 1
ATOM 4540 N N . THR B 1 110 ? -26 -5.746 -5.172 1 97.19 110 THR B N 1
ATOM 4541 C CA . THR B 1 110 ? -26.406 -4.711 -4.23 1 97.19 110 THR B CA 1
ATOM 4542 C C . THR B 1 110 ? -25.203 -4.09 -3.539 1 97.19 110 THR B C 1
ATOM 4544 O O . THR B 1 110 ? -25.094 -2.863 -3.449 1 97.19 110 THR B O 1
ATOM 4547 N N . GLN B 1 111 ? -24.328 -4.922 -3.07 1 97.44 111 GLN B N 1
ATOM 4548 C CA . GLN B 1 111 ? -23.125 -4.441 -2.387 1 97.44 111 GLN B CA 1
ATOM 4549 C C . GLN B 1 111 ? -22.234 -3.645 -3.334 1 97.44 111 GLN B C 1
ATOM 4551 O O . GLN B 1 111 ? -21.719 -2.588 -2.969 1 97.44 111 GLN B O 1
ATOM 4556 N N . LEU B 1 112 ? -22.062 -4.121 -4.578 1 97.56 112 LEU B N 1
ATOM 4557 C CA . LEU B 1 112 ? -21.25 -3.422 -5.57 1 97.56 112 LEU B CA 1
ATOM 4558 C C . LEU B 1 112 ? -21.875 -2.088 -5.945 1 97.56 112 LEU B C 1
ATOM 4560 O O . LEU B 1 112 ? -21.172 -1.096 -6.148 1 97.56 112 LEU B O 1
ATOM 4564 N N . GLY B 1 113 ? -23.188 -2.104 -6.043 1 97.06 113 GLY B N 1
ATOM 4565 C CA . GLY B 1 113 ? -23.906 -0.859 -6.293 1 97.06 113 GLY B CA 1
ATOM 4566 C C . GLY B 1 113 ? -23.703 0.169 -5.195 1 97.06 113 GLY B C 1
ATOM 4567 O O . GLY B 1 113 ? -23.516 1.355 -5.477 1 97.06 113 GLY B O 1
ATOM 4568 N N . THR B 1 114 ? -23.734 -0.299 -3.992 1 97.75 114 THR B N 1
ATOM 4569 C CA . THR B 1 114 ? -23.516 0.572 -2.842 1 97.75 114 THR B CA 1
ATOM 4570 C C . THR B 1 114 ? -22.109 1.165 -2.873 1 97.75 114 THR B C 1
ATOM 4572 O O . THR B 1 114 ? -21.922 2.363 -2.648 1 97.75 114 THR B O 1
ATOM 4575 N N . LEU B 1 115 ? -21.125 0.362 -3.139 1 97.69 115 LEU B N 1
ATOM 4576 C CA . LEU B 1 115 ? -19.75 0.841 -3.238 1 97.69 115 LEU B CA 1
ATOM 4577 C C . LEU B 1 115 ? -19.625 1.888 -4.34 1 97.69 115 LEU B C 1
ATOM 4579 O O . LEU B 1 115 ? -19.062 2.967 -4.109 1 97.69 115 LEU B O 1
ATOM 4583 N N . THR B 1 116 ? -20.219 1.592 -5.504 1 97.19 116 THR B N 1
ATOM 4584 C CA . THR B 1 116 ? -20.094 2.471 -6.664 1 97.19 116 THR B CA 1
ATOM 4585 C C . THR B 1 116 ? -20.781 3.807 -6.406 1 97.19 116 THR B C 1
ATOM 4587 O O . THR B 1 116 ? -20.219 4.867 -6.711 1 97.19 116 THR B O 1
ATOM 4590 N N . SER B 1 117 ? -21.906 3.777 -5.801 1 97.12 117 SER B N 1
ATOM 4591 C CA . SER B 1 117 ? -22.672 5 -5.57 1 97.12 117 SER B CA 1
ATOM 4592 C C . SER B 1 117 ? -22.047 5.84 -4.465 1 97.12 117 SER B C 1
ATOM 4594 O O . SER B 1 117 ? -22.156 7.07 -4.465 1 97.12 117 SER B O 1
ATOM 4596 N N . THR B 1 118 ? -21.328 5.188 -3.588 1 96.44 118 THR B N 1
ATOM 4597 C CA . THR B 1 118 ? -20.828 5.898 -2.414 1 96.44 118 THR B CA 1
ATOM 4598 C C . THR B 1 118 ? -19.375 6.324 -2.615 1 96.44 118 THR B C 1
ATOM 4600 O O . THR B 1 118 ? -18.984 7.418 -2.201 1 96.44 118 THR B O 1
ATOM 4603 N N . ILE B 1 119 ? -18.531 5.484 -3.215 1 95.19 119 ILE B N 1
ATOM 4604 C CA . ILE B 1 119 ? -17.109 5.797 -3.285 1 95.19 119 ILE B CA 1
ATOM 4605 C C . ILE B 1 119 ? -16.625 5.672 -4.73 1 95.19 119 ILE B C 1
ATOM 4607 O O . ILE B 1 119 ? -15.469 5.312 -4.973 1 95.19 119 ILE B O 1
ATOM 4611 N N . ASP B 1 120 ? -17.391 5.711 -5.664 1 93.38 120 ASP B N 1
ATOM 4612 C CA . ASP B 1 120 ? -17.078 5.699 -7.09 1 93.38 120 ASP B CA 1
ATOM 4613 C C . ASP B 1 120 ? -16.781 4.281 -7.574 1 93.38 120 ASP B C 1
ATOM 4615 O O . ASP B 1 120 ? -17.156 3.305 -6.914 1 93.38 120 ASP B O 1
ATOM 4619 N N . ARG B 1 121 ? -16.172 4.047 -8.828 1 94.62 121 ARG B N 1
ATOM 4620 C CA . ARG B 1 121 ? -16.219 2.775 -9.539 1 94.62 121 ARG B CA 1
ATOM 4621 C C . ARG B 1 121 ? -14.906 2.014 -9.391 1 94.62 121 ARG B C 1
ATOM 4623 O O . ARG B 1 121 ? -14.789 0.879 -9.867 1 94.62 121 ARG B O 1
ATOM 4630 N N . TYR B 1 122 ? -13.883 2.594 -8.703 1 94.44 122 TYR B N 1
ATOM 4631 C CA . TYR B 1 122 ? -12.555 1.989 -8.75 1 94.44 122 TYR B CA 1
ATOM 4632 C C . TYR B 1 122 ? -12.547 0.636 -8.047 1 94.44 122 TYR B C 1
ATOM 4634 O O . TYR B 1 122 ? -12.078 -0.357 -8.609 1 94.44 122 TYR B O 1
ATOM 4642 N N . VAL B 1 123 ? -13.133 0.556 -6.848 1 96.5 123 VAL B N 1
ATOM 4643 C CA . VAL B 1 123 ? -13.141 -0.688 -6.082 1 96.5 123 VAL B CA 1
ATOM 4644 C C . VAL B 1 123 ? -14.016 -1.723 -6.789 1 96.5 123 VAL B C 1
ATOM 4646 O O . VAL B 1 123 ? -13.609 -2.873 -6.961 1 96.5 123 VAL B O 1
ATOM 4649 N N . SER B 1 124 ? -15.164 -1.332 -7.27 1 96.38 124 SER B N 1
ATOM 4650 C CA . SER B 1 124 ? -16.078 -2.238 -7.969 1 96.38 124 SER B CA 1
ATOM 4651 C C . SER B 1 124 ? -15.453 -2.74 -9.266 1 96.38 124 SER B C 1
ATOM 4653 O O . SER B 1 124 ? -15.664 -3.893 -9.656 1 96.38 124 SER B O 1
ATOM 4655 N N . ALA B 1 125 ? -14.703 -1.897 -9.914 1 95.62 125 ALA B N 1
ATOM 4656 C CA . ALA B 1 125 ? -14.039 -2.305 -11.148 1 95.62 125 ALA B CA 1
ATOM 4657 C C . ALA B 1 125 ? -12.969 -3.359 -10.867 1 95.62 125 ALA B C 1
ATOM 4659 O O . ALA B 1 125 ? -12.828 -4.32 -11.625 1 95.62 125 ALA B O 1
ATOM 4660 N N . LYS B 1 126 ? -12.211 -3.166 -9.82 1 96.19 126 LYS B N 1
ATOM 4661 C CA . LYS B 1 126 ? -11.195 -4.145 -9.438 1 96.19 126 LYS B CA 1
ATOM 4662 C C . LYS B 1 126 ? -11.828 -5.492 -9.102 1 96.19 126 LYS B C 1
ATOM 4664 O O . LYS B 1 126 ? -11.352 -6.535 -9.547 1 96.19 126 LYS B O 1
ATOM 4669 N N . LEU B 1 127 ? -12.906 -5.441 -8.367 1 97.12 127 LEU B N 1
ATOM 4670 C CA . LEU B 1 127 ? -13.633 -6.66 -8.016 1 97.12 127 LEU B CA 1
ATOM 4671 C C . LEU B 1 127 ? -14.242 -7.309 -9.25 1 97.12 127 LEU B C 1
ATOM 4673 O O . LEU B 1 127 ? -14.156 -8.523 -9.43 1 97.12 127 LEU B O 1
ATOM 4677 N N . GLY B 1 128 ? -14.828 -6.465 -10.039 1 95.75 128 GLY B N 1
ATOM 4678 C CA . GLY B 1 128 ? -15.406 -6.988 -11.266 1 95.75 128 GLY B CA 1
ATOM 4679 C C . GLY B 1 128 ? -14.406 -7.715 -12.141 1 95.75 128 GLY B C 1
ATOM 4680 O O . GLY B 1 128 ? -14.719 -8.766 -12.711 1 95.75 128 GLY B O 1
ATOM 4681 N N . ASP B 1 129 ? -13.266 -7.168 -12.281 1 95.5 129 ASP B N 1
ATOM 4682 C CA . ASP B 1 129 ? -12.195 -7.809 -13.039 1 95.5 129 ASP B CA 1
ATOM 4683 C C . ASP B 1 129 ? -11.852 -9.18 -12.453 1 95.5 129 ASP B C 1
ATOM 4685 O O . ASP B 1 129 ? -11.734 -10.164 -13.18 1 95.5 129 ASP B O 1
ATOM 4689 N N . SER B 1 130 ? -11.727 -9.203 -11.164 1 95.56 130 SER B N 1
ATOM 4690 C CA . SER B 1 130 ? -11.438 -10.453 -10.469 1 95.56 130 SER B CA 1
ATOM 4691 C C . SER B 1 130 ? -12.555 -11.469 -10.672 1 95.56 130 SER B C 1
ATOM 4693 O O . SER B 1 130 ? -12.289 -12.656 -10.898 1 95.56 130 SER B O 1
ATOM 4695 N N . PHE B 1 131 ? -13.797 -11.016 -10.617 1 97.19 131 PHE B N 1
ATOM 4696 C CA . PHE B 1 131 ? -14.953 -11.891 -10.766 1 97.19 131 PHE B CA 1
ATOM 4697 C C . PHE B 1 131 ? -14.992 -12.5 -12.164 1 97.19 131 PHE B C 1
ATOM 4699 O O . PHE B 1 131 ? -15.281 -13.688 -12.312 1 97.19 131 PHE B O 1
ATOM 4706 N N . ARG B 1 132 ? -14.68 -11.703 -13.109 1 94.81 132 ARG B N 1
ATOM 4707 C CA . ARG B 1 132 ? -14.68 -12.203 -14.484 1 94.81 132 ARG B CA 1
ATOM 4708 C C . ARG B 1 132 ? -13.625 -13.289 -14.672 1 94.81 132 ARG B C 1
ATOM 4710 O O . ARG B 1 132 ? -13.906 -14.336 -15.258 1 94.81 132 ARG B O 1
ATOM 4717 N N . THR B 1 133 ? -12.453 -13.023 -14.18 1 94 133 THR B N 1
ATOM 4718 C CA . THR B 1 133 ? -11.375 -14 -14.289 1 94 133 THR B CA 1
ATOM 4719 C C . THR B 1 133 ? -11.727 -15.281 -13.539 1 94 133 THR B C 1
ATOM 4721 O O . THR B 1 133 ? -11.562 -16.375 -14.078 1 94 133 THR B O 1
ATOM 4724 N N . MET B 1 134 ? -12.227 -15.172 -12.375 1 96.5 134 MET B N 1
ATOM 4725 C CA . MET B 1 134 ? -12.57 -16.328 -11.555 1 96.5 134 MET B CA 1
ATOM 4726 C C . MET B 1 134 ? -13.719 -17.125 -12.18 1 96.5 134 MET B C 1
ATOM 4728 O O . MET B 1 134 ? -13.734 -18.344 -12.133 1 96.5 134 MET B O 1
ATOM 4732 N N . SER B 1 135 ? -14.648 -16.422 -12.773 1 96.81 135 SER B N 1
ATOM 4733 C CA . SER B 1 135 ? -15.766 -17.078 -13.43 1 96.81 135 SER B CA 1
ATOM 4734 C C . SER B 1 135 ? -15.289 -17.969 -14.57 1 96.81 135 SER B C 1
ATOM 4736 O O . SER B 1 135 ? -15.789 -19.078 -14.758 1 96.81 135 SER B O 1
ATOM 4738 N N . GLN B 1 136 ? -14.336 -17.469 -15.312 1 94.31 136 GLN B N 1
ATOM 4739 C CA . GLN B 1 136 ? -13.766 -18.281 -16.391 1 94.31 136 GLN B CA 1
ATOM 4740 C C . GLN B 1 136 ? -13.07 -19.516 -15.836 1 94.31 136 GLN B C 1
ATOM 4742 O O . GLN B 1 136 ? -13.219 -20.609 -16.375 1 94.31 136 GLN B O 1
ATOM 4747 N N . THR B 1 137 ? -12.383 -19.281 -14.797 1 96.06 137 THR B N 1
ATOM 4748 C CA . THR B 1 137 ? -11.695 -20.391 -14.156 1 96.06 137 THR B CA 1
ATOM 4749 C C . THR B 1 137 ? -12.695 -21.422 -13.617 1 96.06 137 THR B C 1
ATOM 4751 O O . THR B 1 137 ? -12.484 -22.625 -13.75 1 96.06 137 THR B O 1
ATOM 4754 N N . LEU B 1 138 ? -13.742 -20.984 -13.07 1 98 138 LEU B N 1
ATOM 4755 C CA . LEU B 1 138 ? -14.766 -21.875 -12.531 1 98 138 LEU B CA 1
ATOM 4756 C C . LEU B 1 138 ? -15.438 -22.672 -13.641 1 98 138 LEU B C 1
ATOM 4758 O O . LEU B 1 138 ? -15.789 -23.828 -13.445 1 98 138 LEU B O 1
ATOM 4762 N N . ASN B 1 139 ? -15.586 -22.078 -14.797 1 95.94 139 ASN B N 1
ATOM 4763 C CA . ASN B 1 139 ? -16.109 -22.812 -15.945 1 95.94 139 ASN B CA 1
ATOM 4764 C C . ASN B 1 139 ? -15.18 -23.953 -16.359 1 95.94 139 ASN B C 1
ATOM 4766 O O . ASN B 1 139 ? -15.633 -25.062 -16.625 1 95.94 139 ASN B O 1
ATOM 4770 N N . THR B 1 140 ? -13.922 -23.562 -16.375 1 94.88 140 THR B N 1
ATOM 4771 C CA . THR B 1 140 ? -12.93 -24.578 -16.703 1 94.88 140 THR B CA 1
ATOM 4772 C C . THR B 1 140 ? -12.922 -25.688 -15.664 1 94.88 140 THR B C 1
ATOM 4774 O O . THR B 1 140 ? -12.867 -26.859 -16 1 94.88 140 THR B O 1
ATOM 4777 N N . LEU B 1 141 ? -12.984 -25.328 -14.445 1 97.38 141 LEU B N 1
ATOM 4778 C CA . LEU B 1 141 ? -12.992 -26.297 -13.352 1 97.38 141 LEU B CA 1
ATOM 4779 C C . LEU B 1 141 ? -14.242 -27.172 -13.406 1 97.38 141 LEU B C 1
ATOM 4781 O O . LEU B 1 141 ? -14.164 -28.391 -13.195 1 97.38 141 LEU B O 1
ATOM 4785 N N . ALA B 1 142 ? -15.367 -26.594 -13.727 1 97.38 142 ALA B N 1
ATOM 4786 C CA . ALA B 1 142 ? -16.625 -27.328 -13.828 1 97.38 142 ALA B CA 1
ATOM 4787 C C . ALA B 1 142 ? -16.531 -28.391 -14.922 1 97.38 142 ALA B C 1
ATOM 4789 O O . ALA B 1 142 ? -17 -29.531 -14.727 1 97.38 142 ALA B O 1
ATOM 4790 N N . GLN B 1 143 ? -15.914 -28.031 -16 1 95.75 143 GLN B N 1
ATOM 4791 C CA . GLN B 1 143 ? -15.734 -28.984 -17.094 1 95.75 143 GLN B CA 1
ATOM 4792 C C . GLN B 1 143 ? -14.797 -30.109 -16.688 1 95.75 143 GLN B C 1
ATOM 4794 O O . GLN B 1 143 ? -15.055 -31.281 -17 1 95.75 143 GLN B O 1
ATOM 4799 N N . SER B 1 144 ? -13.766 -29.719 -16.031 1 95.19 144 SER B N 1
ATOM 4800 C CA . SER B 1 144 ? -12.812 -30.719 -15.586 1 95.19 144 SER B CA 1
ATOM 4801 C C . SER B 1 144 ? -13.453 -31.688 -14.586 1 95.19 144 SER B C 1
ATOM 4803 O O . SER B 1 144 ? -13.18 -32.875 -14.602 1 95.19 144 SER B O 1
ATOM 4805 N N . VAL B 1 145 ? -14.25 -31.203 -13.719 1 96.88 145 VAL B N 1
ATOM 4806 C CA . VAL B 1 145 ? -14.953 -32 -12.727 1 96.88 145 VAL B CA 1
ATOM 4807 C C . VAL B 1 145 ? -15.938 -32.938 -13.422 1 96.88 145 VAL B C 1
ATOM 4809 O O . VAL B 1 145 ? -16.031 -34.125 -13.07 1 96.88 145 VAL B O 1
ATOM 4812 N N . ALA B 1 146 ? -16.625 -32.469 -14.43 1 95.88 146 ALA B N 1
ATOM 4813 C CA . ALA B 1 146 ? -17.562 -33.312 -15.188 1 95.88 146 ALA B CA 1
ATOM 4814 C C . ALA B 1 146 ? -16.844 -34.438 -15.891 1 95.88 146 ALA B C 1
ATOM 4816 O O . ALA B 1 146 ? -17.328 -35.594 -15.898 1 95.88 146 ALA B O 1
ATOM 4817 N N . ASN B 1 147 ? -15.727 -34.125 -16.469 1 94.25 147 ASN B N 1
ATOM 4818 C CA . ASN B 1 147 ? -14.93 -35.156 -17.141 1 94.25 147 ASN B CA 1
ATOM 4819 C C . ASN B 1 147 ? -14.414 -36.188 -16.156 1 94.25 147 ASN B C 1
ATOM 4821 O O . ASN B 1 147 ? -14.438 -37.375 -16.453 1 94.25 147 ASN B O 1
ATOM 4825 N N . LEU B 1 148 ? -13.922 -35.75 -15.039 1 94.81 148 LEU B N 1
ATOM 4826 C CA . LEU B 1 148 ? -13.445 -36.656 -14.016 1 94.81 148 LEU B CA 1
ATOM 4827 C C . LEU B 1 148 ? -14.57 -37.562 -13.516 1 94.81 148 LEU B C 1
ATOM 4829 O O . LEU B 1 148 ? -14.383 -38.75 -13.336 1 94.81 148 LEU B O 1
ATOM 4833 N N . ARG B 1 149 ? -15.758 -36.969 -13.266 1 95.31 149 ARG B N 1
ATOM 4834 C CA . ARG B 1 149 ? -16.922 -37.75 -12.828 1 95.31 149 ARG B CA 1
ATOM 4835 C C . ARG B 1 149 ? -17.25 -38.844 -13.82 1 95.31 149 ARG B C 1
ATOM 4837 O O . ARG B 1 149 ? -17.484 -40 -13.422 1 95.31 149 ARG B O 1
ATOM 4844 N N . ALA B 1 150 ? -17.25 -38.5 -15.086 1 94.75 150 ALA B N 1
ATOM 4845 C CA . ALA B 1 150 ? -17.562 -39.469 -16.125 1 94.75 150 ALA B CA 1
ATOM 4846 C C . ALA B 1 150 ? -16.531 -40.594 -16.156 1 94.75 150 ALA B C 1
ATOM 4848 O O . ALA B 1 150 ? -16.875 -41.781 -16.281 1 94.75 150 ALA B O 1
ATOM 4849 N N . ALA B 1 151 ? -15.312 -40.188 -16.016 1 91.12 151 ALA B N 1
ATOM 4850 C CA . ALA B 1 151 ? -14.227 -41.188 -16.047 1 91.12 151 ALA B CA 1
ATOM 4851 C C . ALA B 1 151 ? -14.312 -42.125 -14.867 1 91.12 151 ALA B C 1
ATOM 4853 O O . ALA B 1 151 ? -14.195 -43.344 -15.023 1 91.12 151 ALA B O 1
ATOM 4854 N N . VAL B 1 152 ? -14.523 -41.625 -13.703 1 92.06 152 VAL B N 1
ATOM 4855 C CA . VAL B 1 152 ? -14.578 -42.438 -12.484 1 92.06 152 VAL B CA 1
ATOM 4856 C C . VAL B 1 152 ? -15.82 -43.312 -12.508 1 92.06 152 VAL B C 1
ATOM 4858 O O . VAL B 1 152 ? -15.773 -44.469 -12.062 1 92.06 152 VAL B O 1
ATOM 4861 N N . THR B 1 153 ? -16.953 -42.812 -13 1 92.5 153 THR B N 1
ATOM 4862 C CA . THR B 1 153 ? -18.172 -43.594 -13.125 1 92.5 153 THR B CA 1
ATOM 4863 C C . THR B 1 153 ? -17.969 -44.75 -14.086 1 92.5 153 THR B C 1
ATOM 4865 O O . THR B 1 153 ? -18.391 -45.875 -13.805 1 92.5 153 THR B O 1
ATOM 4868 N N . SER B 1 154 ? -17.25 -44.5 -15.156 1 91.62 154 SER B N 1
ATOM 4869 C CA . SER B 1 154 ? -16.969 -45.531 -16.125 1 91.62 154 SER B CA 1
ATOM 4870 C C . SER B 1 154 ? -16.031 -46.594 -15.531 1 91.62 154 SER B C 1
ATOM 4872 O O . SER B 1 154 ? -16.203 -47.781 -15.773 1 91.62 154 SER B O 1
ATOM 4874 N N . ALA B 1 155 ? -15.078 -46.094 -14.789 1 89.56 155 ALA B N 1
ATOM 4875 C CA . ALA B 1 155 ? -14.172 -47.031 -14.133 1 89.56 155 ALA B CA 1
ATOM 4876 C C . ALA B 1 155 ? -14.922 -47.938 -13.141 1 89.56 155 ALA B C 1
ATOM 4878 O O . ALA B 1 155 ? -14.695 -49.156 -13.094 1 89.56 155 ALA B O 1
ATOM 4879 N N . ARG B 1 156 ? -15.781 -47.344 -12.383 1 90.5 156 ARG B N 1
ATOM 4880 C CA . ARG B 1 156 ? -16.562 -48.094 -11.398 1 90.5 156 ARG B CA 1
ATOM 4881 C C . ARG B 1 156 ? -17.5 -49.094 -12.086 1 90.5 156 ARG B C 1
ATOM 4883 O O . ARG B 1 156 ? -17.641 -50.219 -11.625 1 90.5 156 ARG B O 1
ATOM 4890 N N . GLN B 1 157 ? -18.125 -48.75 -13.195 1 90.62 157 GLN B N 1
ATOM 4891 C CA . GLN B 1 157 ? -19 -49.625 -13.945 1 90.62 157 GLN B CA 1
ATOM 4892 C C . GLN B 1 157 ? -18.219 -50.812 -14.531 1 90.62 157 GLN B C 1
ATOM 4894 O O . GLN B 1 157 ? -18.703 -51.938 -14.523 1 90.62 157 GLN B O 1
ATOM 4899 N N . ALA B 1 158 ? -17.062 -50.5 -14.945 1 88.81 158 ALA B N 1
ATOM 4900 C CA . ALA B 1 158 ? -16.234 -51.531 -15.539 1 88.81 158 ALA B CA 1
ATOM 4901 C C . ALA B 1 158 ? -15.75 -52.531 -14.477 1 88.81 158 ALA B C 1
ATOM 4903 O O . ALA B 1 158 ? -15.5 -53.719 -14.781 1 88.81 158 ALA B O 1
ATOM 4904 N N . ALA B 1 159 ? -15.633 -51.969 -13.258 1 87.44 159 ALA B N 1
ATOM 4905 C CA . ALA B 1 159 ? -15.172 -52.844 -12.164 1 87.44 159 ALA B CA 1
ATOM 4906 C C . ALA B 1 159 ? -16.266 -53.812 -11.727 1 87.44 159 ALA B C 1
ATOM 4908 O O . ALA B 1 159 ? -15.984 -54.781 -11.031 1 87.44 159 ALA B O 1
ATOM 4909 N N . GLY B 1 160 ? -17.516 -53.562 -12.109 1 84.19 160 GLY B N 1
ATOM 4910 C CA . GLY B 1 160 ? -18.625 -54.469 -11.797 1 84.19 160 GLY B CA 1
ATOM 4911 C C . GLY B 1 160 ? -18.953 -54.5 -10.32 1 84.19 160 GLY B C 1
ATOM 4912 O O . GLY B 1 160 ? -19.109 -53.469 -9.688 1 84.19 160 GLY B O 1
ATOM 4913 N N . SER B 1 161 ? -18.984 -55.781 -9.797 1 81.44 161 SER B N 1
ATOM 4914 C CA . SER B 1 161 ? -19.438 -55.969 -8.422 1 81.44 161 SER B CA 1
ATOM 4915 C C . SER B 1 161 ? -18.266 -55.875 -7.441 1 81.44 161 SER B C 1
ATOM 4917 O O . SER B 1 161 ? -18.469 -55.875 -6.227 1 81.44 161 SER B O 1
ATOM 4919 N N . SER B 1 162 ? -17.062 -55.656 -7.992 1 81.5 162 SER B N 1
ATOM 4920 C CA . SER B 1 162 ? -15.914 -55.531 -7.094 1 81.5 162 SER B CA 1
ATOM 4921 C C . SER B 1 162 ? -15.898 -54.188 -6.387 1 81.5 162 SER B C 1
ATOM 4923 O O . SER B 1 162 ? -16.156 -53.156 -7.008 1 81.5 162 SER B O 1
ATOM 4925 N N . THR B 1 163 ? -15.664 -54.25 -5.137 1 77.62 163 THR B N 1
ATOM 4926 C CA . THR B 1 163 ? -15.609 -53.031 -4.344 1 77.62 163 THR B CA 1
ATOM 4927 C C . THR B 1 163 ? -14.367 -52.219 -4.695 1 77.62 163 THR B C 1
ATOM 4929 O O . THR B 1 163 ? -14.391 -50.969 -4.617 1 77.62 163 THR B O 1
ATOM 4932 N N . THR B 1 164 ? -13.398 -52.938 -5.035 1 82.44 164 THR B N 1
ATOM 4933 C CA . THR B 1 164 ? -12.156 -52.281 -5.398 1 82.44 164 THR B CA 1
ATOM 4934 C C . THR B 1 164 ? -11.984 -52.219 -6.914 1 82.44 164 THR B C 1
ATOM 4936 O O . THR B 1 164 ? -12.258 -53.219 -7.605 1 82.44 164 THR B O 1
ATOM 4939 N N . VAL B 1 165 ? -11.773 -51.062 -7.43 1 85.69 165 VAL B N 1
ATOM 4940 C CA . VAL B 1 165 ? -11.469 -50.906 -8.852 1 85.69 165 VAL B CA 1
ATOM 4941 C C . VAL B 1 165 ? -9.977 -51.156 -9.086 1 85.69 165 VAL B C 1
ATOM 4943 O O . VAL B 1 165 ? -9.133 -50.469 -8.484 1 85.69 165 VAL B O 1
ATOM 4946 N N . SER B 1 166 ? -9.672 -52.062 -9.82 1 80.56 166 SER B N 1
ATOM 4947 C CA . SER B 1 166 ? -8.281 -52.406 -10.078 1 80.56 166 SER B CA 1
ATOM 4948 C C . SER B 1 166 ? -7.547 -51.25 -10.727 1 80.56 166 SER B C 1
ATOM 4950 O O . SER B 1 166 ? -8.156 -50.438 -11.43 1 80.56 166 SER B O 1
ATOM 4952 N N . SER B 1 167 ? -6.316 -51.156 -10.508 1 76.06 167 SER B N 1
ATOM 4953 C CA . SER B 1 167 ? -5.488 -50.062 -11.055 1 76.06 167 SER B CA 1
ATOM 4954 C C . SER B 1 167 ? -5.539 -50.062 -12.578 1 76.06 167 SER B C 1
ATOM 4956 O O . SER B 1 167 ? -5.492 -49 -13.195 1 76.06 167 SER B O 1
ATOM 4958 N N . THR B 1 168 ? -5.668 -51.281 -13.148 1 70.25 168 THR B N 1
ATOM 4959 C CA . THR B 1 168 ? -5.707 -51.375 -14.602 1 70.25 168 THR B CA 1
ATOM 4960 C C . THR B 1 168 ? -6.984 -50.75 -15.156 1 70.25 168 THR B C 1
ATOM 4962 O O . THR B 1 168 ? -6.945 -50.031 -16.141 1 70.25 168 THR B O 1
ATOM 4965 N N . ILE B 1 169 ? -8.094 -51.062 -14.484 1 79.75 169 ILE B N 1
ATOM 4966 C CA . ILE B 1 169 ? -9.375 -50.5 -14.906 1 79.75 169 ILE B CA 1
ATOM 4967 C C . ILE B 1 169 ? -9.375 -48.969 -14.672 1 79.75 169 ILE B C 1
ATOM 4969 O O . ILE B 1 169 ? -9.828 -48.219 -15.523 1 79.75 169 ILE B O 1
ATOM 4973 N N . ALA B 1 170 ? -8.82 -48.562 -13.555 1 83.81 170 ALA B N 1
ATOM 4974 C CA . ALA B 1 170 ? -8.789 -47.125 -13.203 1 83.81 170 ALA B CA 1
ATOM 4975 C C . ALA B 1 170 ? -7.984 -46.344 -14.234 1 83.81 170 ALA B C 1
ATOM 4977 O O . ALA B 1 170 ? -8.438 -45.281 -14.695 1 83.81 170 ALA B O 1
ATOM 4978 N N . ARG B 1 171 ? -6.914 -46.844 -14.578 1 76.81 171 ARG B N 1
ATOM 4979 C CA . ARG B 1 171 ? -6.039 -46.156 -15.516 1 76.81 171 ARG B CA 1
ATOM 4980 C C . ARG B 1 171 ? -6.668 -46.062 -16.906 1 76.81 171 ARG B C 1
ATOM 4982 O O . ARG B 1 171 ? -6.398 -45.125 -17.656 1 76.81 171 ARG B O 1
ATOM 4989 N N . ARG B 1 172 ? -7.453 -47.062 -17.25 1 76.5 172 ARG B N 1
ATOM 4990 C CA . ARG B 1 172 ? -8.109 -47.094 -18.562 1 76.5 172 ARG B CA 1
ATOM 4991 C C . ARG B 1 172 ? -9.117 -45.938 -18.672 1 76.5 172 ARG B C 1
ATOM 4993 O O . ARG B 1 172 ? -9.273 -45.375 -19.75 1 76.5 172 ARG B O 1
ATOM 5000 N N . TYR B 1 173 ? -9.672 -45.594 -17.641 1 83.88 173 TYR B N 1
ATOM 5001 C CA . TYR B 1 173 ? -10.773 -44.625 -17.703 1 83.88 173 TYR B CA 1
ATOM 5002 C C . TYR B 1 173 ? -10.359 -43.281 -17.125 1 83.88 173 TYR B C 1
ATOM 5004 O O . TYR B 1 173 ? -10.734 -42.219 -17.656 1 83.88 173 TYR B O 1
ATOM 5012 N N . VAL B 1 174 ? -9.648 -43.312 -16 1 86.19 174 VAL B N 1
ATOM 5013 C CA . VAL B 1 174 ? -9.156 -42.094 -15.383 1 86.19 174 VAL B CA 1
ATOM 5014 C C . VAL B 1 174 ? -7.727 -41.844 -15.852 1 86.19 174 VAL B C 1
ATOM 5016 O O . VAL B 1 174 ? -6.762 -42.125 -15.141 1 86.19 174 VAL B O 1
ATOM 5019 N N . THR B 1 175 ? -7.691 -41.125 -16.984 1 75.56 175 THR B N 1
ATOM 5020 C CA . THR B 1 175 ? -6.402 -40.906 -17.625 1 75.56 175 THR B CA 1
ATOM 5021 C C . THR B 1 175 ? -5.625 -39.812 -16.922 1 75.56 175 THR B C 1
ATOM 5023 O O . THR B 1 175 ? -6.195 -39.031 -16.141 1 75.56 175 THR B O 1
ATOM 5026 N N . THR B 1 176 ? -4.395 -39.75 -17.234 1 72.88 176 THR B N 1
ATOM 5027 C CA . THR B 1 176 ? -3.529 -38.719 -16.688 1 72.88 176 THR B CA 1
ATOM 5028 C C . THR B 1 176 ? -3.998 -37.312 -17.125 1 72.88 176 THR B C 1
ATOM 5030 O O . THR B 1 176 ? -3.857 -36.344 -16.375 1 72.88 176 THR B O 1
ATOM 5033 N N . ARG B 1 177 ? -4.551 -37.219 -18.266 1 75.94 177 ARG B N 1
ATOM 5034 C CA . ARG B 1 177 ? -5.066 -35.938 -18.75 1 75.94 177 ARG B CA 1
ATOM 5035 C C . ARG B 1 177 ? -6.223 -35.469 -17.891 1 75.94 177 ARG B C 1
ATOM 5037 O O . ARG B 1 177 ? -6.289 -34.281 -17.562 1 75.94 177 ARG B O 1
ATOM 5044 N N . ILE B 1 178 ? -7.039 -36.406 -17.562 1 84.62 178 ILE B N 1
ATOM 5045 C CA . ILE B 1 178 ? -8.211 -36.062 -16.766 1 84.62 178 ILE B CA 1
ATOM 5046 C C . ILE B 1 178 ? -7.766 -35.562 -15.398 1 84.62 178 ILE B C 1
ATOM 5048 O O . ILE B 1 178 ? -8.266 -34.531 -14.906 1 84.62 178 ILE B O 1
ATOM 5052 N N . VAL B 1 179 ? -6.77 -36.25 -14.797 1 83.44 179 VAL B N 1
ATOM 5053 C CA . VAL B 1 179 ? -6.266 -35.844 -13.484 1 83.44 179 VAL B CA 1
ATOM 5054 C C . VAL B 1 179 ? -5.523 -34.531 -13.594 1 83.44 179 VAL B C 1
ATOM 5056 O O . VAL B 1 179 ? -5.66 -33.656 -12.727 1 83.44 179 VAL B O 1
ATOM 5059 N N . SER B 1 180 ? -4.797 -34.312 -14.648 1 78.81 180 SER B N 1
ATOM 5060 C CA . SER B 1 180 ? -4.074 -33.062 -14.875 1 78.81 180 SER B CA 1
ATOM 5061 C C . SER B 1 180 ? -5.035 -31.906 -15.062 1 78.81 180 SER B C 1
ATOM 5063 O O . SER B 1 180 ? -4.777 -30.797 -14.578 1 78.81 180 SER B O 1
ATOM 5065 N N . ASP B 1 181 ? -6.113 -32.156 -15.711 1 85.81 181 ASP B N 1
ATOM 5066 C CA . ASP B 1 181 ? -7.094 -31.109 -15.961 1 85.81 181 ASP B CA 1
ATOM 5067 C C . ASP B 1 181 ? -7.695 -30.594 -14.656 1 85.81 181 ASP B C 1
ATOM 5069 O O . ASP B 1 181 ? -7.836 -29.391 -14.461 1 85.81 181 ASP B O 1
ATOM 5073 N N . ILE B 1 182 ? -8.023 -31.547 -13.781 1 91.69 182 ILE B N 1
ATOM 5074 C CA . ILE B 1 182 ? -8.609 -31.125 -12.516 1 91.69 182 ILE B CA 1
ATOM 5075 C C . ILE B 1 182 ? -7.543 -30.453 -11.664 1 91.69 182 ILE B C 1
ATOM 5077 O O . ILE B 1 182 ? -7.828 -29.469 -10.969 1 91.69 182 ILE B O 1
ATOM 5081 N N . THR B 1 183 ? -6.367 -30.953 -11.648 1 87.5 183 THR B N 1
ATOM 5082 C CA . THR B 1 183 ? -5.27 -30.344 -10.914 1 87.5 183 THR B CA 1
ATOM 5083 C C . THR B 1 183 ? -5.023 -28.922 -11.391 1 87.5 183 THR B C 1
ATOM 5085 O O . THR B 1 183 ? -4.898 -28 -10.586 1 87.5 183 THR B O 1
ATOM 5088 N N . ASN B 1 184 ? -5.035 -28.75 -12.703 1 85.69 184 ASN B N 1
ATOM 5089 C CA . ASN B 1 184 ? -4.84 -27.422 -13.289 1 85.69 184 ASN B CA 1
ATOM 5090 C C . ASN B 1 184 ? -5.996 -26.484 -12.953 1 85.69 184 ASN B C 1
ATOM 5092 O O . ASN B 1 184 ? -5.785 -25.297 -12.719 1 85.69 184 ASN B O 1
ATOM 5096 N N . GLY B 1 185 ? -7.141 -27.094 -13.023 1 90.62 185 GLY B N 1
ATOM 5097 C CA . GLY B 1 185 ? -8.297 -26.281 -12.656 1 90.62 185 GLY B CA 1
ATOM 5098 C C . GLY B 1 185 ? -8.211 -25.719 -11.25 1 90.62 185 GLY B C 1
ATOM 5099 O O . GLY B 1 185 ? -8.492 -24.547 -11.023 1 90.62 185 GLY B O 1
ATOM 5100 N N . VAL B 1 186 ? -7.762 -26.547 -10.312 1 93.69 186 VAL B N 1
ATOM 5101 C CA . VAL B 1 186 ? -7.641 -26.109 -8.922 1 93.69 186 VAL B CA 1
ATOM 5102 C C . VAL B 1 186 ? -6.473 -25.141 -8.781 1 93.69 186 VAL B C 1
ATOM 5104 O O . VAL B 1 186 ? -6.559 -24.156 -8.039 1 93.69 186 VAL B O 1
ATOM 5107 N N . ARG B 1 187 ? -5.488 -25.328 -9.461 1 89.5 187 ARG B N 1
ATOM 5108 C CA . ARG B 1 187 ? -4.336 -24.422 -9.453 1 89.5 187 ARG B CA 1
ATOM 5109 C C . ARG B 1 187 ? -4.715 -23.047 -9.977 1 89.5 187 ARG B C 1
ATOM 5111 O O . ARG B 1 187 ? -4.281 -22.031 -9.43 1 89.5 187 ARG B O 1
ATOM 5118 N N . LEU B 1 188 ? -5.453 -23.031 -11.086 1 91.25 188 LEU B N 1
ATOM 5119 C CA . LEU B 1 188 ? -5.91 -21.766 -11.641 1 91.25 188 LEU B CA 1
ATOM 5120 C C . LEU B 1 188 ? -6.785 -21.016 -10.641 1 91.25 188 LEU B C 1
ATOM 5122 O O . LEU B 1 188 ? -6.652 -19.797 -10.477 1 91.25 188 LEU B O 1
ATOM 5126 N N . LEU B 1 189 ? -7.605 -21.812 -10.008 1 95.62 189 LEU B N 1
ATOM 5127 C CA . LEU B 1 189 ? -8.438 -21.203 -8.977 1 95.62 189 LEU B CA 1
ATOM 5128 C C . LEU B 1 189 ? -7.582 -20.594 -7.879 1 95.62 189 LEU B C 1
ATOM 5130 O O . LEU B 1 189 ? -7.836 -19.469 -7.445 1 95.62 189 LEU B O 1
ATOM 5134 N N . LYS B 1 190 ? -6.613 -21.219 -7.43 1 94.06 190 LYS B N 1
ATOM 5135 C CA . LYS B 1 190 ? -5.688 -20.734 -6.414 1 94.06 190 LYS B CA 1
ATOM 5136 C C . LYS B 1 190 ? -5.012 -19.438 -6.867 1 94.06 190 LYS B C 1
ATOM 5138 O O . LYS B 1 190 ? -4.84 -18.516 -6.07 1 94.06 190 LYS B O 1
ATOM 5143 N N . SER B 1 191 ? -4.672 -19.375 -8.141 1 92.31 191 SER B N 1
ATOM 5144 C CA . SER B 1 191 ? -3.941 -18.234 -8.664 1 92.31 191 SER B CA 1
ATOM 5145 C C . SER B 1 191 ? -4.855 -17.016 -8.812 1 92.31 191 SER B C 1
ATOM 5147 O O . SER B 1 191 ? -4.379 -15.891 -8.945 1 92.31 191 SER B O 1
ATOM 5149 N N . ASP B 1 192 ? -6.16 -17.234 -8.766 1 94.69 192 ASP B N 1
ATOM 5150 C CA . ASP B 1 192 ? -7.113 -16.156 -8.953 1 94.69 192 ASP B CA 1
ATOM 5151 C C . ASP B 1 192 ? -7.438 -15.477 -7.625 1 94.69 192 ASP B C 1
ATOM 5153 O O . ASP B 1 192 ? -7.984 -14.367 -7.602 1 94.69 192 ASP B O 1
ATOM 5157 N N . VAL B 1 193 ? -7.102 -16.094 -6.504 1 95.62 193 VAL B N 1
ATOM 5158 C CA . VAL B 1 193 ? -7.641 -15.648 -5.223 1 95.62 193 VAL B CA 1
ATOM 5159 C C . VAL B 1 193 ? -6.801 -14.492 -4.68 1 95.62 193 VAL B C 1
ATOM 5161 O O . VAL B 1 193 ? -7.332 -13.562 -4.062 1 95.62 193 VAL B O 1
ATOM 5164 N N . PRO B 1 194 ? -5.516 -14.375 -4.898 1 93.31 194 PRO B N 1
ATOM 5165 C CA . PRO B 1 194 ? -4.68 -13.336 -4.301 1 93.31 194 PRO B CA 1
ATOM 5166 C C . PRO B 1 194 ? -5.121 -11.922 -4.695 1 93.31 194 PRO B C 1
ATOM 5168 O O . PRO B 1 194 ? -5.043 -11 -3.887 1 93.31 194 PRO B O 1
ATOM 5171 N N . ILE B 1 195 ? -5.59 -11.734 -5.941 1 94.12 195 ILE B N 1
ATOM 5172 C CA . ILE B 1 195 ? -6.035 -10.406 -6.363 1 94.12 195 ILE B CA 1
ATOM 5173 C C . ILE B 1 195 ? -7.254 -9.984 -5.543 1 94.12 195 ILE B C 1
ATOM 5175 O O . ILE B 1 195 ? -7.422 -8.805 -5.23 1 94.12 195 ILE B O 1
ATOM 5179 N N . LEU B 1 196 ? -8.102 -11 -5.184 1 95.44 196 LEU B N 1
ATOM 5180 C CA . LEU B 1 196 ? -9.25 -10.711 -4.336 1 95.44 196 LEU B CA 1
ATOM 5181 C C . LEU B 1 196 ? -8.797 -10.281 -2.943 1 95.44 196 LEU B C 1
ATOM 5183 O O . LEU B 1 196 ? -9.312 -9.305 -2.393 1 95.44 196 LEU B O 1
ATOM 5187 N N . VAL B 1 197 ? -7.852 -11.008 -2.406 1 94.31 197 VAL B N 1
ATOM 5188 C CA . VAL B 1 197 ? -7.301 -10.68 -1.096 1 94.31 197 VAL B CA 1
ATOM 5189 C C . VAL B 1 197 ? -6.715 -9.266 -1.12 1 94.31 197 VAL B C 1
ATOM 5191 O O . VAL B 1 197 ? -6.977 -8.469 -0.222 1 94.31 197 VAL B O 1
ATOM 5194 N N . TYR B 1 198 ? -6.07 -8.922 -2.188 1 94.62 198 TYR B N 1
ATOM 5195 C CA . TYR B 1 198 ? -5.441 -7.613 -2.34 1 94.62 198 TYR B CA 1
ATOM 5196 C C . TYR B 1 198 ? -6.484 -6.504 -2.354 1 94.62 198 TYR B C 1
ATOM 5198 O O . TYR B 1 198 ? -6.352 -5.512 -1.632 1 94.62 198 TYR B O 1
ATOM 5206 N N . VAL B 1 199 ? -7.473 -6.695 -3.17 1 95.25 199 VAL B N 1
ATOM 5207 C CA . VAL B 1 199 ? -8.477 -5.648 -3.332 1 95.25 199 VAL B CA 1
ATOM 5208 C C . VAL B 1 199 ? -9.203 -5.418 -2.008 1 95.25 199 VAL B C 1
ATOM 5210 O O . VAL B 1 199 ? -9.359 -4.277 -1.565 1 95.25 199 VAL B O 1
ATOM 5213 N N . VAL B 1 200 ? -9.547 -6.477 -1.313 1 95.19 200 VAL B N 1
ATOM 5214 C CA . VAL B 1 200 ? -10.312 -6.367 -0.076 1 95.19 200 VAL B CA 1
ATOM 5215 C C . VAL B 1 200 ? -9.438 -5.773 1.024 1 95.19 200 VAL B C 1
ATOM 5217 O O . VAL B 1 200 ? -9.836 -4.812 1.691 1 95.19 200 VAL B O 1
ATOM 5220 N N . ARG B 1 201 ? -8.234 -6.215 1.177 1 93.56 201 ARG B N 1
ATOM 5221 C CA . ARG B 1 201 ? -7.363 -5.781 2.264 1 93.56 201 ARG B CA 1
ATOM 5222 C C . ARG B 1 201 ? -6.926 -4.332 2.07 1 93.56 201 ARG B C 1
ATOM 5224 O O . ARG B 1 201 ? -6.887 -3.559 3.027 1 93.56 201 ARG B O 1
ATOM 5231 N N . THR B 1 202 ? -6.566 -3.949 0.858 1 93.5 202 THR B N 1
ATOM 5232 C CA . THR B 1 202 ? -6.117 -2.586 0.603 1 93.5 202 THR B CA 1
ATOM 5233 C C . THR B 1 202 ? -7.273 -1.599 0.754 1 93.5 202 THR B C 1
ATOM 5235 O O . THR B 1 202 ? -7.086 -0.493 1.267 1 93.5 202 THR B O 1
ATOM 5238 N N . THR B 1 203 ? -8.438 -2.033 0.345 1 95.5 203 THR B N 1
ATOM 5239 C CA . THR B 1 203 ? -9.594 -1.156 0.484 1 95.5 203 THR B CA 1
ATOM 5240 C C . THR B 1 203 ? -9.969 -0.987 1.953 1 95.5 203 THR B C 1
ATOM 5242 O O . THR B 1 203 ? -10.18 0.135 2.42 1 95.5 203 THR B O 1
ATOM 5245 N N . LEU B 1 204 ? -10.039 -2.07 2.678 1 95.44 204 LEU B N 1
ATOM 5246 C CA . LEU B 1 204 ? -10.336 -1.987 4.105 1 95.44 204 LEU B CA 1
ATOM 5247 C C . LEU B 1 204 ? -9.25 -1.203 4.836 1 95.44 204 LEU B C 1
ATOM 5249 O O . LEU B 1 204 ? -9.539 -0.476 5.789 1 95.44 204 LEU B O 1
ATOM 5253 N N . GLY B 1 205 ? -8.023 -1.367 4.402 1 93.38 205 GLY B N 1
ATOM 5254 C CA . GLY B 1 205 ? -6.938 -0.577 4.961 1 93.38 205 GLY B CA 1
ATOM 5255 C C . GLY B 1 205 ? -7.121 0.916 4.762 1 93.38 205 GLY B C 1
ATOM 5256 O O . GLY B 1 205 ? -6.852 1.707 5.668 1 93.38 205 GLY B O 1
ATOM 5257 N N . SER B 1 206 ? -7.574 1.261 3.58 1 95.56 206 SER B N 1
ATOM 5258 C CA . SER B 1 206 ? -7.863 2.662 3.297 1 95.56 206 SER B CA 1
ATOM 5259 C C . SER B 1 206 ? -8.984 3.186 4.184 1 95.56 206 SER B C 1
ATOM 5261 O O . SER B 1 206 ? -8.945 4.332 4.633 1 95.56 206 SER B O 1
ATOM 5263 N N . PHE B 1 207 ? -9.992 2.361 4.43 1 96.5 207 PHE B N 1
ATOM 5264 C CA . PHE B 1 207 ? -11.094 2.74 5.316 1 96.5 207 PHE B CA 1
ATOM 5265 C C . PHE B 1 207 ? -10.586 2.967 6.734 1 96.5 207 PHE B C 1
ATOM 5267 O O . PHE B 1 207 ? -10.992 3.928 7.395 1 96.5 207 PHE B O 1
ATOM 5274 N N . GLN B 1 208 ? -9.758 2.082 7.145 1 94.94 208 GLN B N 1
ATOM 5275 C CA . GLN B 1 208 ? -9.195 2.205 8.484 1 94.94 208 GLN B CA 1
ATOM 5276 C C . GLN B 1 208 ? -8.383 3.488 8.625 1 94.94 208 GLN B C 1
ATOM 5278 O O . GLN B 1 208 ? -8.523 4.211 9.617 1 94.94 208 GLN B O 1
ATOM 5283 N N . THR B 1 209 ? -7.57 3.787 7.645 1 95.44 209 THR B N 1
ATOM 5284 C CA . THR B 1 209 ? -6.762 5 7.648 1 95.44 209 THR B CA 1
ATOM 5285 C C . THR B 1 209 ? -7.648 6.242 7.664 1 95.44 209 THR B C 1
ATOM 5287 O O . THR B 1 209 ? -7.367 7.203 8.383 1 95.44 209 THR B O 1
ATOM 5290 N N . ALA B 1 210 ? -8.68 6.18 6.863 1 97.06 210 ALA B N 1
ATOM 5291 C CA . ALA B 1 210 ? -9.625 7.289 6.816 1 97.06 210 ALA B CA 1
ATOM 5292 C C . ALA B 1 210 ? -10.281 7.512 8.18 1 97.06 210 ALA B C 1
ATOM 5294 O O . ALA B 1 210 ? -10.414 8.648 8.625 1 97.06 210 ALA B O 1
ATOM 5295 N N . ASP B 1 211 ? -10.633 6.434 8.844 1 97.38 211 ASP B N 1
ATOM 5296 C CA . ASP B 1 211 ? -11.273 6.5 10.148 1 97.38 211 ASP B CA 1
ATOM 5297 C C . ASP B 1 211 ? -10.328 7.09 11.195 1 97.38 211 ASP B C 1
ATOM 5299 O O . ASP B 1 211 ? -10.727 7.949 11.984 1 97.38 211 ASP B O 1
ATOM 5303 N N . GLU B 1 212 ? -9.148 6.637 11.172 1 95.25 212 GLU B N 1
ATOM 5304 C CA . GLU B 1 212 ? -8.133 7.133 12.102 1 95.25 212 GLU B CA 1
ATOM 5305 C C . GLU B 1 212 ? -7.848 8.609 11.867 1 95.25 212 GLU B C 1
ATOM 5307 O O . GLU B 1 212 ? -7.699 9.383 12.82 1 95.25 212 GLU B O 1
ATOM 5312 N N . TYR B 1 213 ? -7.789 9.008 10.594 1 96.62 213 TYR B N 1
ATOM 5313 C CA . TYR B 1 213 ? -7.547 10.398 10.242 1 96.62 213 TYR B CA 1
ATOM 5314 C C . TYR B 1 213 ? -8.68 11.289 10.75 1 96.62 213 TYR B C 1
ATOM 5316 O O . TYR B 1 213 ? -8.43 12.359 11.32 1 96.62 213 TYR B O 1
ATOM 5324 N N . LEU B 1 214 ? -9.883 10.805 10.547 1 96.5 214 LEU B N 1
ATOM 5325 C CA . LEU B 1 214 ? -11.039 11.586 10.953 1 96.5 214 LEU B CA 1
ATOM 5326 C C . LEU B 1 214 ? -11.094 11.734 12.469 1 96.5 214 LEU B C 1
ATOM 5328 O O . LEU B 1 214 ? -11.398 12.812 12.984 1 96.5 214 LEU B O 1
ATOM 5332 N N . THR B 1 215 ? -10.797 10.68 13.156 1 95.56 215 THR B N 1
ATOM 5333 C CA . THR B 1 215 ? -10.766 10.727 14.609 1 95.56 215 THR B CA 1
ATOM 5334 C C . THR B 1 215 ? -9.703 11.695 15.102 1 95.56 215 THR B C 1
ATOM 5336 O O . THR B 1 215 ? -9.961 12.516 15.984 1 95.56 215 THR B O 1
ATOM 5339 N N . GLY B 1 216 ? -8.555 11.625 14.484 1 92.69 216 GLY B N 1
ATOM 5340 C CA . GLY B 1 216 ? -7.488 12.547 14.828 1 92.69 216 GLY B CA 1
ATOM 5341 C C . GLY B 1 216 ? -7.805 13.984 14.461 1 92.69 216 GLY B C 1
ATOM 5342 O O . GLY B 1 216 ? -7.484 14.906 15.219 1 92.69 216 GLY B O 1
ATOM 5343 N N . PHE B 1 217 ? -8.453 14.172 13.359 1 93.69 217 PHE B N 1
ATOM 5344 C CA . PHE B 1 217 ? -8.812 15.492 12.867 1 93.69 217 PHE B CA 1
ATOM 5345 C C . PHE B 1 217 ? -9.805 16.172 13.805 1 93.69 217 PHE B C 1
ATOM 5347 O O . PHE B 1 217 ? -9.656 17.359 14.125 1 93.69 217 PHE B O 1
ATOM 5354 N N . THR B 1 218 ? -10.789 15.438 14.273 1 92.19 218 THR B N 1
ATOM 5355 C CA . THR B 1 218 ? -11.797 15.977 15.188 1 92.19 218 THR B CA 1
ATOM 5356 C C . THR B 1 218 ? -11.18 16.312 16.531 1 92.19 218 THR B C 1
ATOM 5358 O O . THR B 1 218 ? -11.492 17.359 17.125 1 92.19 218 THR B O 1
ATOM 5361 N N . ALA B 1 219 ? -10.312 15.469 16.922 1 91.62 219 ALA B N 1
ATOM 5362 C CA . ALA B 1 219 ? -9.617 15.734 18.188 1 91.62 219 ALA B CA 1
ATOM 5363 C C . ALA B 1 219 ? -8.773 17 18.094 1 91.62 219 ALA B C 1
ATOM 5365 O O . ALA B 1 219 ? -8.727 17.797 19.031 1 91.62 219 ALA B O 1
ATOM 5366 N N . GLU B 1 220 ? -8.148 17.172 16.969 1 89.19 220 GLU B N 1
ATOM 5367 C CA . GLU B 1 220 ? -7.324 18.359 16.75 1 89.19 220 GLU B CA 1
ATOM 5368 C C . GLU B 1 220 ? -8.18 19.625 16.703 1 89.19 220 GLU B C 1
ATOM 5370 O O . GLU B 1 220 ? -7.805 20.656 17.266 1 89.19 220 GLU B O 1
ATOM 5375 N N . ALA B 1 221 ? -9.273 19.562 16.031 1 91.31 221 ALA B N 1
ATOM 5376 C CA . ALA B 1 221 ? -10.188 20.703 15.961 1 91.31 221 ALA B CA 1
ATOM 5377 C C . ALA B 1 221 ? -10.641 21.125 17.359 1 91.31 221 ALA B C 1
ATOM 5379 O O . ALA B 1 221 ? -10.641 22.312 17.688 1 91.31 221 ALA B O 1
ATOM 5380 N N . GLN B 1 222 ? -10.953 20.141 18.188 1 91.62 222 GLN B N 1
ATOM 5381 C CA . GLN B 1 222 ? -11.406 20.422 19.547 1 91.62 222 GLN B CA 1
ATOM 5382 C C . GLN B 1 222 ? -10.281 21.016 20.391 1 91.62 222 GLN B C 1
ATOM 5384 O O . GLN B 1 222 ? -10.5 21.953 21.156 1 91.62 222 GLN B O 1
ATOM 5389 N N . LEU B 1 223 ? -9.148 20.469 20.188 1 90.12 223 LEU B N 1
ATOM 5390 C CA . LEU B 1 223 ? -7.988 20.969 20.922 1 90.12 223 LEU B CA 1
ATOM 5391 C C . LEU B 1 223 ? -7.707 22.422 20.562 1 90.12 223 LEU B C 1
ATOM 5393 O O . LEU B 1 223 ? -7.441 23.25 21.438 1 90.12 223 LEU B O 1
ATOM 5397 N N . ARG B 1 224 ? -7.797 22.781 19.312 1 88.38 224 ARG B N 1
ATOM 5398 C CA . ARG B 1 224 ? -7.5 24.141 18.859 1 88.38 224 ARG B CA 1
ATOM 5399 C C . ARG B 1 224 ? -8.586 25.125 19.297 1 88.38 224 ARG B C 1
ATOM 5401 O O . ARG B 1 224 ? -8.305 26.281 19.625 1 88.38 224 ARG B O 1
ATOM 5408 N N . GLU B 1 225 ? -9.82 24.656 19.297 1 90.25 225 GLU B N 1
ATOM 5409 C CA . GLU B 1 225 ? -10.898 25.469 19.859 1 90.25 225 GLU B CA 1
ATOM 5410 C C . GLU B 1 225 ? -10.625 25.828 21.312 1 90.25 225 GLU B C 1
ATOM 5412 O O . GLU B 1 225 ? -10.75 26.984 21.719 1 90.25 225 GLU B O 1
ATOM 5417 N N . ASN B 1 226 ? -10.234 24.891 22.062 1 90.44 226 ASN B N 1
ATOM 5418 C CA . ASN B 1 226 ? -9.922 25.109 23.469 1 90.44 226 ASN B CA 1
ATOM 5419 C C . ASN B 1 226 ? -8.727 26.031 23.641 1 90.44 226 ASN B C 1
ATOM 5421 O O . ASN B 1 226 ? -8.695 26.859 24.547 1 90.44 226 ASN B O 1
ATOM 5425 N N . ASP B 1 227 ? -7.781 25.922 22.797 1 87 227 ASP B N 1
ATOM 5426 C CA . ASP B 1 227 ? -6.609 26.781 22.844 1 87 227 ASP B CA 1
ATOM 5427 C C . ASP B 1 227 ? -7 28.25 22.641 1 87 227 ASP B C 1
ATOM 5429 O O . ASP B 1 227 ? -6.484 29.125 23.328 1 87 227 ASP B O 1
ATOM 5433 N N . ILE B 1 228 ? -7.855 28.469 21.703 1 89.19 228 ILE B N 1
ATOM 5434 C CA . ILE B 1 228 ? -8.273 29.828 21.422 1 89.19 228 ILE B CA 1
ATOM 5435 C C . ILE B 1 228 ? -9.047 30.391 22.609 1 89.19 228 ILE B C 1
ATOM 5437 O O . ILE B 1 228 ? -8.859 31.562 22.984 1 89.19 228 ILE B O 1
ATOM 5441 N N . HIS B 1 229 ? -9.867 29.562 23.25 1 90.56 229 HIS B N 1
ATOM 5442 C CA . HIS B 1 229 ? -10.578 29.969 24.453 1 90.56 229 HIS B CA 1
ATOM 5443 C C . HIS B 1 229 ? -9.602 30.312 25.578 1 90.56 229 HIS B C 1
ATOM 5445 O O . HIS B 1 229 ? -9.789 31.297 26.281 1 90.56 229 HIS B O 1
ATOM 5451 N N . GLU B 1 230 ? -8.656 29.531 25.688 1 87.75 230 GLU B N 1
ATOM 5452 C CA . GLU B 1 230 ? -7.652 29.781 26.719 1 87.75 230 GLU B CA 1
ATOM 5453 C C . GLU B 1 230 ? -6.879 31.062 26.438 1 87.75 230 GLU B C 1
ATOM 5455 O O . GLU B 1 230 ? -6.555 31.812 27.375 1 87.75 230 GLU B O 1
ATOM 5460 N N . GLN B 1 231 ? -6.59 31.328 25.203 1 86.44 231 GLN B N 1
ATOM 5461 C CA . GLN B 1 231 ? -5.922 32.562 24.828 1 86.44 231 GLN B CA 1
ATOM 5462 C C . GLN B 1 231 ? -6.797 33.781 25.141 1 86.44 231 GLN B C 1
ATOM 5464 O O . GLN B 1 231 ? -6.301 34.812 25.594 1 86.44 231 GLN B O 1
ATOM 5469 N N . GLY B 1 232 ? -8.07 33.594 24.844 1 89.75 232 GLY B N 1
ATOM 5470 C CA . GLY B 1 232 ? -8.992 34.656 25.219 1 89.75 232 GLY B CA 1
ATOM 5471 C C . GLY B 1 232 ? -9.023 34.938 26.703 1 89.75 232 GLY B C 1
ATOM 5472 O O . GLY B 1 232 ? -9.016 36.094 27.125 1 89.75 232 GLY B O 1
ATOM 5473 N N . ASN B 1 233 ? -9 33.969 27.469 1 90.12 233 ASN B N 1
ATOM 5474 C CA . ASN B 1 233 ? -8.969 34.094 28.922 1 90.12 233 ASN B CA 1
ATOM 5475 C C . ASN B 1 233 ? -7.684 34.75 29.406 1 90.12 233 ASN B C 1
ATOM 5477 O O . ASN B 1 233 ? -7.711 35.625 30.281 1 90.12 233 ASN B O 1
ATOM 5481 N N . SER B 1 234 ? -6.605 34.281 28.844 1 85.94 234 SER B N 1
ATOM 5482 C CA . SER B 1 234 ? -5.324 34.906 29.188 1 85.94 234 SER B CA 1
ATOM 5483 C C . SER B 1 234 ? -5.301 36.375 28.828 1 85.94 234 SER B C 1
ATOM 5485 O O . SER B 1 234 ? -4.777 37.188 29.594 1 85.94 234 SER B O 1
ATOM 5487 N N . TYR B 1 235 ? -5.859 36.719 27.672 1 90.81 235 TYR B N 1
ATOM 5488 C CA . TYR B 1 235 ? -5.977 38.125 27.25 1 90.81 235 TYR B CA 1
ATOM 5489 C C . TYR B 1 235 ? -6.785 38.906 28.25 1 90.81 235 TYR B C 1
ATOM 5491 O O . TYR B 1 235 ? -6.406 40.031 28.609 1 90.81 235 TYR B O 1
ATOM 5499 N N . SER B 1 236 ? -7.84 38.344 28.781 1 94.12 236 SER B N 1
ATOM 5500 C CA . SER B 1 236 ? -8.688 39 29.781 1 94.12 236 SER B CA 1
ATOM 5501 C C . SER B 1 236 ? -7.918 39.25 31.062 1 94.12 236 SER B C 1
ATOM 5503 O O . SER B 1 236 ? -8.047 40.344 31.672 1 94.12 236 SER B O 1
ATOM 5505 N N . ILE B 1 237 ? -7.156 38.375 31.453 1 89.62 237 ILE B N 1
ATOM 5506 C CA . ILE B 1 237 ? -6.363 38.5 32.688 1 89.62 237 ILE B CA 1
ATOM 5507 C C . ILE B 1 237 ? -5.34 39.625 32.5 1 89.62 237 ILE B C 1
ATOM 5509 O O . ILE B 1 237 ? -5.188 40.469 33.375 1 89.62 237 ILE B O 1
ATOM 5513 N N . ASP B 1 238 ? -4.695 39.656 31.344 1 87.5 238 ASP B N 1
ATOM 5514 C CA . ASP B 1 238 ? -3.688 40.656 31.062 1 87.5 238 ASP B CA 1
ATOM 5515 C C . ASP B 1 238 ? -4.309 42.062 31.047 1 87.5 238 ASP B C 1
ATOM 5517 O O . ASP B 1 238 ? -3.746 43 31.594 1 87.5 238 ASP B O 1
ATOM 5521 N N . VAL B 1 239 ? -5.449 42.188 30.375 1 92.75 239 VAL B N 1
ATOM 5522 C CA . VAL B 1 239 ? -6.125 43.469 30.281 1 92.75 239 VAL B CA 1
ATOM 5523 C C . VAL B 1 239 ? -6.582 43.906 31.672 1 92.75 239 VAL B C 1
ATOM 5525 O O . VAL B 1 239 ? -6.453 45.094 32.031 1 92.75 239 VAL B O 1
ATOM 5528 N N . ASN B 1 240 ? -7.066 43 32.469 1 93.5 240 ASN B N 1
ATOM 5529 C CA . ASN B 1 240 ? -7.484 43.344 33.844 1 93.5 240 ASN B CA 1
ATOM 5530 C C . ASN B 1 240 ? -6.309 43.812 34.688 1 93.5 240 ASN B C 1
ATOM 5532 O O . ASN B 1 240 ? -6.449 44.719 35.5 1 93.5 240 ASN B O 1
ATOM 5536 N N . ASP B 1 241 ? -5.211 43.188 34.531 1 90.38 241 ASP B N 1
ATOM 5537 C CA . ASP B 1 241 ? -4.008 43.625 35.25 1 90.38 241 ASP B CA 1
ATOM 5538 C C . ASP B 1 241 ? -3.604 45.031 34.812 1 90.38 241 ASP B C 1
ATOM 5540 O O . ASP B 1 241 ? -3.203 45.844 35.656 1 90.38 241 ASP B O 1
ATOM 5544 N N . LEU B 1 242 ? -3.658 45.219 33.5 1 89.94 242 LEU B N 1
ATOM 5545 C CA . LEU B 1 242 ? -3.375 46.531 33 1 89.94 242 LEU B CA 1
ATOM 5546 C C . LEU B 1 242 ? -4.312 47.594 33.594 1 89.94 242 LEU B C 1
ATOM 5548 O O . LEU B 1 242 ? -3.865 48.656 34.031 1 89.94 242 LEU B O 1
ATOM 5552 N N . VAL B 1 243 ? -5.609 47.281 33.656 1 94.88 243 VAL B N 1
ATOM 5553 C CA . VAL B 1 243 ? -6.637 48.156 34.219 1 94.88 243 VAL B CA 1
ATOM 5554 C C . VAL B 1 243 ? -6.379 48.406 35.688 1 94.88 243 VAL B C 1
ATOM 5556 O O . VAL B 1 243 ? -6.504 49.531 36.188 1 94.88 243 VAL B O 1
ATOM 5559 N N . SER B 1 244 ? -5.973 47.406 36.438 1 93.81 244 SER B N 1
ATOM 5560 C CA . SER B 1 244 ? -5.641 47.531 37.875 1 93.81 244 SER B CA 1
ATOM 5561 C C . SER B 1 244 ? -4.465 48.5 38.062 1 93.81 244 SER B C 1
ATOM 5563 O O . SER B 1 244 ? -4.469 49.281 39 1 93.81 244 SER B O 1
ATOM 5565 N N . GLY B 1 245 ? -3.531 48.312 37.219 1 89.69 245 GLY B N 1
ATOM 5566 C CA . GLY B 1 245 ? -2.402 49.219 37.25 1 89.69 245 GLY B CA 1
ATOM 5567 C C . GLY B 1 245 ? -2.789 50.656 37 1 89.69 245 GLY B C 1
ATOM 5568 O O . GLY B 1 245 ? -2.33 51.594 37.688 1 89.69 245 GLY B O 1
ATOM 5569 N N . ILE B 1 246 ? -3.641 50.875 36.031 1 91 246 ILE B N 1
ATOM 5570 C CA . ILE B 1 246 ? -4.121 52.219 35.688 1 91 246 ILE B CA 1
ATOM 5571 C C . ILE B 1 246 ? -4.906 52.781 36.875 1 91 246 ILE B C 1
ATOM 5573 O O . ILE B 1 246 ? -4.727 53.938 37.25 1 91 246 ILE B O 1
ATOM 5577 N N . LYS B 1 247 ? -5.727 52.031 37.531 1 92.94 247 LYS B N 1
ATOM 5578 C CA . LYS B 1 247 ? -6.523 52.469 38.656 1 92.94 247 LYS B CA 1
ATOM 5579 C C . LYS B 1 247 ? -5.637 52.844 39.844 1 92.94 247 LYS B C 1
ATOM 5581 O O . LYS B 1 247 ? -5.848 53.875 40.5 1 92.94 247 LYS B O 1
ATOM 5586 N N . ALA B 1 248 ? -4.676 52 40.094 1 89.75 248 ALA B N 1
ATOM 5587 C CA . ALA B 1 248 ? -3.754 52.25 41.188 1 89.75 248 ALA B CA 1
ATOM 5588 C C . ALA B 1 248 ? -2.992 53.562 40.969 1 89.75 248 ALA B C 1
ATOM 5590 O O . ALA B 1 248 ? -2.852 54.375 41.875 1 89.75 248 ALA B O 1
ATOM 5591 N N . ASN B 1 249 ? -2.527 53.75 39.812 1 86.44 249 ASN B N 1
ATOM 5592 C CA . ASN B 1 249 ? -1.814 54.969 39.469 1 86.44 249 ASN B CA 1
ATOM 5593 C C . ASN B 1 249 ? -2.719 56.188 39.594 1 86.44 249 ASN B C 1
ATOM 5595 O O . ASN B 1 249 ? -2.295 57.25 40.062 1 86.44 249 ASN B O 1
ATOM 5599 N N . THR B 1 250 ? -3.947 56.062 39.094 1 87.44 250 THR B N 1
ATOM 5600 C CA . THR B 1 250 ? -4.93 57.125 39.188 1 87.44 250 THR B CA 1
ATOM 56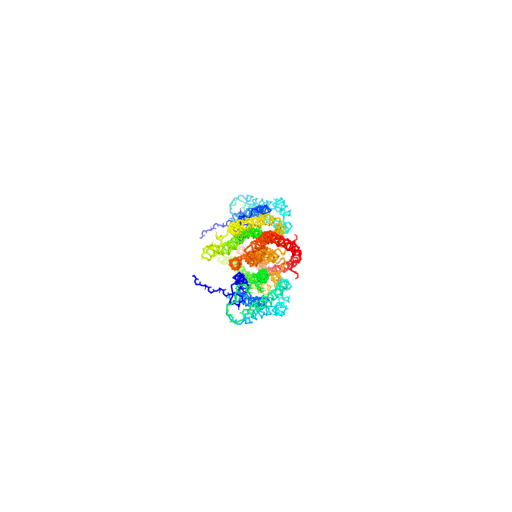01 C C . THR B 1 250 ? -5.215 57.5 40.625 1 87.44 250 THR B C 1
ATOM 5603 O O . THR B 1 250 ? -5.223 58.688 40.969 1 87.44 250 THR B O 1
ATOM 5606 N N . THR B 1 251 ? -5.367 56.469 41.469 1 84.94 251 THR B N 1
ATOM 5607 C CA . THR B 1 251 ? -5.637 56.688 42.875 1 84.94 251 THR B CA 1
ATOM 5608 C C . THR B 1 251 ? -4.441 57.375 43.562 1 84.94 251 THR B C 1
ATOM 5610 O O . THR B 1 251 ? -4.605 58.312 44.344 1 84.94 251 THR B O 1
ATOM 5613 N N . THR B 1 252 ? -3.275 56.938 43.219 1 83.81 252 THR B N 1
ATOM 5614 C CA . THR B 1 252 ? -2.062 57.469 43.844 1 83.81 252 THR B CA 1
ATOM 5615 C C . THR B 1 252 ? -1.851 58.938 43.406 1 83.81 252 THR B C 1
ATOM 5617 O O . THR B 1 252 ? -1.508 59.781 44.25 1 83.81 252 THR B O 1
ATOM 5620 N N . VAL B 1 253 ? -2.092 59.281 42.188 1 83.38 253 VAL B N 1
ATOM 5621 C CA . VAL B 1 253 ? -1.8 60.594 41.656 1 83.38 253 VAL B CA 1
ATOM 5622 C C . VAL B 1 253 ? -2.85 61.594 42.156 1 83.38 253 VAL B C 1
ATOM 5624 O O . VAL B 1 253 ? -2.537 62.75 42.406 1 83.38 253 VAL B O 1
ATOM 5627 N N . LEU B 1 254 ? -4.078 61.188 42.344 1 80.62 254 LEU B N 1
ATOM 5628 C CA . LEU B 1 254 ? -5.152 62.125 42.688 1 80.62 254 LEU B CA 1
ATOM 5629 C C . LEU B 1 254 ? -5.32 62.25 44.188 1 80.62 254 LEU B C 1
ATOM 5631 O O . LEU B 1 254 ? -5.605 63.344 44.688 1 80.62 254 LEU B O 1
ATOM 5635 N N . THR B 1 255 ? -5.121 61.219 44.969 1 76.31 255 THR B N 1
ATOM 5636 C CA . THR B 1 255 ? -5.379 61.25 46.375 1 76.31 255 THR B CA 1
ATOM 5637 C C . THR B 1 255 ? -4.195 61.844 47.125 1 76.31 255 THR B C 1
ATOM 5639 O O . THR B 1 255 ? -4.379 62.625 48.062 1 76.31 255 THR B O 1
ATOM 5642 N N . ALA B 1 256 ? -3.012 61.594 46.75 1 75.75 256 ALA B N 1
ATOM 5643 C CA . ALA B 1 256 ? -1.841 62.062 47.469 1 75.75 256 ALA B CA 1
ATOM 5644 C C . ALA B 1 256 ? -1.702 63.594 47.406 1 75.75 256 ALA B C 1
ATOM 5646 O O . ALA B 1 256 ? -1.545 64.25 48.406 1 75.75 256 ALA B O 1
ATOM 5647 N N . PRO B 1 257 ? -1.841 64.188 46.312 1 71.19 257 PRO B N 1
ATOM 5648 C CA . PRO B 1 257 ? -1.695 65.625 46.25 1 71.19 257 PRO B CA 1
ATOM 5649 C C . PRO B 1 257 ? -2.816 66.375 46.969 1 71.19 257 PRO B C 1
ATOM 5651 O O . PRO B 1 257 ? -2.568 67.375 47.594 1 71.19 257 PRO B O 1
ATOM 5654 N N . TYR B 1 258 ? -4.078 65.812 46.906 1 71.69 258 TYR B N 1
ATOM 5655 C CA . TYR B 1 258 ? -5.172 66.5 47.625 1 71.69 258 TYR B CA 1
ATOM 5656 C C . TYR B 1 258 ? -4.906 66.5 49.125 1 71.69 258 TYR B C 1
ATOM 5658 O O . TYR B 1 258 ? -5.117 67.5 49.781 1 71.69 258 TYR B O 1
ATOM 5666 N N . THR B 1 259 ? -4.438 65.375 49.625 1 75.62 259 THR B N 1
ATOM 5667 C CA . THR B 1 259 ? -4.152 65.25 51.062 1 75.62 259 THR B CA 1
ATOM 5668 C C . THR B 1 259 ? -3.027 66.25 51.438 1 75.62 259 THR B C 1
ATOM 5670 O O . THR B 1 259 ? -3.115 66.938 52.438 1 75.62 259 THR B O 1
ATOM 5673 N N . LYS B 1 260 ? -2.135 66.375 50.562 1 78.62 260 LYS B N 1
ATOM 5674 C CA . LYS B 1 260 ? -1.011 67.25 50.844 1 78.62 260 LYS B CA 1
ATOM 5675 C C . LYS B 1 260 ? -1.447 68.688 50.812 1 78.62 260 LYS B C 1
ATOM 5677 O O . LYS B 1 260 ? -1.013 69.5 51.625 1 78.62 260 LYS B O 1
ATOM 5682 N N . LEU B 1 261 ? -2.244 68.938 49.844 1 78.31 261 LEU B N 1
ATOM 5683 C CA . LEU B 1 261 ? -2.75 70.312 49.719 1 78.31 261 LEU B CA 1
ATOM 5684 C C . LEU B 1 261 ? -3.564 70.688 50.938 1 78.31 261 LEU B C 1
ATOM 5686 O O . LEU B 1 261 ? -3.395 71.812 51.469 1 78.31 261 LEU B O 1
ATOM 5690 N N . SER B 1 262 ? -4.387 69.75 51.438 1 76.31 262 SER B N 1
ATOM 5691 C CA . SER B 1 262 ? -5.223 70.062 52.594 1 76.31 262 SER B CA 1
ATOM 5692 C C . SER B 1 262 ? -4.383 70.25 53.875 1 76.31 262 SER B C 1
ATOM 5694 O O . SER B 1 262 ? -4.66 71.062 54.688 1 76.31 262 SER B O 1
ATOM 5696 N N . GLU B 1 263 ? -3.365 69.438 53.906 1 82.12 263 GLU B N 1
ATOM 5697 C CA . GLU B 1 263 ? -2.473 69.5 55.062 1 82.12 263 GLU B CA 1
ATOM 5698 C C . GLU B 1 263 ? -1.655 70.812 55.031 1 82.12 263 GLU B C 1
ATOM 5700 O O . GLU B 1 263 ? -1.519 71.5 56.062 1 82.12 263 GLU B O 1
ATOM 5705 N N . THR B 1 264 ? -1.235 71.125 53.906 1 82.56 264 THR B N 1
ATOM 5706 C CA . THR B 1 264 ? -0.433 72.375 53.75 1 82.56 264 THR B CA 1
ATOM 5707 C C . THR B 1 264 ? -1.28 73.562 54.031 1 82.56 264 THR B C 1
ATOM 5709 O O . THR B 1 264 ? -0.822 74.562 54.656 1 82.56 264 THR B O 1
ATOM 5712 N N . TYR B 1 265 ? -2.443 73.562 53.5 1 84.25 265 TYR B N 1
ATOM 5713 C CA . TYR B 1 265 ? -3.371 74.625 53.75 1 84.25 265 TYR B CA 1
ATOM 5714 C C . TYR B 1 265 ? -3.588 74.875 55.25 1 84.25 265 TYR B C 1
ATOM 5716 O O . TYR B 1 265 ? -3.488 76 55.75 1 84.25 265 TYR B O 1
ATOM 5724 N N . THR B 1 266 ? -3.818 73.75 56.031 1 84.94 266 THR B N 1
ATOM 5725 C CA . THR B 1 266 ? -4.102 73.812 57.469 1 84.94 266 THR B CA 1
ATOM 5726 C C . THR B 1 266 ? -2.879 74.312 58.219 1 84.94 266 THR B C 1
ATOM 5728 O O . THR B 1 266 ? -3.008 75.062 59.188 1 84.94 266 THR B O 1
ATOM 5731 N N . GLN B 1 267 ? -1.714 74.062 57.719 1 84.25 267 GLN B N 1
ATOM 5732 C CA . GLN B 1 267 ? -0.494 74.375 58.469 1 84.25 267 GLN B CA 1
ATOM 5733 C C . GLN B 1 267 ? 0.023 75.75 58.188 1 84.25 267 GLN B C 1
ATOM 5735 O O . GLN B 1 267 ? 0.658 76.375 59.031 1 84.25 267 GLN B O 1
ATOM 5740 N N . THR B 1 268 ? -0.273 76.312 57.062 1 81.31 268 THR B N 1
ATOM 5741 C CA . THR B 1 268 ? 0.471 77.5 56.688 1 81.31 268 THR B CA 1
ATOM 5742 C C . THR B 1 268 ? -0.458 78.688 56.594 1 81.31 268 THR B C 1
ATOM 5744 O O . THR B 1 268 ? -0.099 79.812 57.031 1 81.31 268 THR B O 1
ATOM 5747 N N . VAL B 1 269 ? -1.588 78.438 55.969 1 83.69 269 VAL B N 1
ATOM 5748 C CA . VAL B 1 269 ? -2.287 79.625 55.562 1 83.69 269 VAL B CA 1
ATOM 5749 C C . VAL B 1 269 ? -3.654 79.688 56.219 1 83.69 269 VAL B C 1
ATOM 5751 O O . VAL B 1 269 ? -4.262 80.812 56.281 1 83.69 269 VAL B O 1
ATOM 5754 N N . GLN B 1 270 ? -4.133 78.75 56.844 1 86.44 270 GLN B N 1
ATOM 5755 C CA . GLN B 1 270 ? -5.496 78.688 57.344 1 86.44 270 GLN B CA 1
ATOM 5756 C C . GLN B 1 270 ? -5.746 79.75 58.375 1 86.44 270 GLN B C 1
ATOM 5758 O O . GLN B 1 270 ? -6.785 80.438 58.312 1 86.44 270 GLN B O 1
ATOM 5763 N N . SER B 1 271 ? -4.77 80.062 59.188 1 82.12 271 SER B N 1
ATOM 5764 C CA . SER B 1 271 ? -4.949 81 60.25 1 82.12 271 SER B CA 1
ATOM 5765 C C . SER B 1 271 ? -5.059 82.438 59.688 1 82.12 271 SER B C 1
ATOM 5767 O O . SER B 1 271 ? -5.828 83.25 60.188 1 82.12 271 SER B O 1
ATOM 5769 N N . ARG B 1 272 ? -4.285 82.688 58.719 1 81.75 272 ARG B N 1
ATOM 5770 C CA . ARG B 1 272 ? -4.309 84 58.094 1 81.75 272 ARG B CA 1
ATOM 5771 C C . ARG B 1 272 ? -5.582 84.188 57.25 1 81.75 272 ARG B C 1
ATOM 5773 O O . ARG B 1 272 ? -6.148 85.312 57.25 1 81.75 272 ARG B O 1
ATOM 5780 N N . VAL B 1 273 ? -6.078 83.188 56.688 1 82.5 273 VAL B N 1
ATOM 5781 C CA . VAL B 1 273 ? -7.266 83.188 55.844 1 82.5 273 VAL B CA 1
ATOM 5782 C C . VAL B 1 273 ? -8.516 83.375 56.719 1 82.5 273 VAL B C 1
ATOM 5784 O O . VAL B 1 273 ? -9.445 84.062 56.344 1 82.5 273 VAL B O 1
ATOM 5787 N N . GLU B 1 274 ? -8.469 82.812 57.938 1 84.31 274 GLU B N 1
ATOM 5788 C CA . GLU B 1 274 ? -9.625 82.812 58.812 1 84.31 274 GLU B CA 1
ATOM 5789 C C . GLU B 1 274 ? -9.852 84.188 59.406 1 84.31 274 GLU B C 1
ATOM 5791 O O . GLU B 1 274 ? -10.938 84.5 59.906 1 84.31 274 GLU B O 1
ATOM 5796 N N . THR B 1 275 ? -8.883 85 59.188 1 79.5 275 THR B N 1
ATOM 5797 C CA . THR B 1 275 ? -9 86.375 59.719 1 79.5 275 THR B CA 1
ATOM 5798 C C . THR B 1 275 ? -9.969 87.188 58.875 1 79.5 275 THR B C 1
ATOM 5800 O O . THR B 1 275 ? -10.523 88.188 59.344 1 79.5 275 THR B O 1
ATOM 5803 N N . SER B 1 276 ? -10.094 86.812 57.688 1 80.12 276 SER B N 1
ATOM 5804 C CA . SER B 1 276 ? -11.016 87.5 56.781 1 80.12 276 SER B CA 1
ATOM 5805 C C . SER B 1 276 ? -12.18 86.562 56.406 1 80.12 276 SER B C 1
ATOM 5807 O O . SER B 1 276 ? -11.977 85.438 55.875 1 80.12 276 SER B O 1
ATOM 5809 N N . ALA B 1 277 ? -13.43 87 56.719 1 79.12 277 ALA B N 1
ATOM 5810 C CA . ALA B 1 277 ? -14.617 86.188 56.469 1 79.12 277 ALA B CA 1
ATOM 5811 C C . ALA B 1 277 ? -14.781 85.875 54.969 1 79.12 277 ALA B C 1
ATOM 5813 O O . ALA B 1 277 ? -15.18 84.812 54.625 1 79.12 277 ALA B O 1
ATOM 5814 N N . SER B 1 278 ? -14.508 86.875 54.125 1 78.81 278 SER B N 1
ATOM 5815 C CA . SER B 1 278 ? -14.648 86.688 52.688 1 78.81 278 SER B CA 1
ATOM 5816 C C . SER B 1 278 ? -13.602 85.688 52.125 1 78.81 278 SER B C 1
ATOM 5818 O O . SER B 1 278 ? -13.914 84.812 51.312 1 78.81 278 SER B O 1
ATOM 5820 N N . PHE B 1 279 ? -12.414 85.812 52.688 1 80.62 279 PHE B N 1
ATOM 5821 C CA . PHE B 1 279 ? -11.32 84.938 52.219 1 80.62 279 PHE B CA 1
ATOM 5822 C C . PHE B 1 279 ? -11.492 83.5 52.719 1 80.62 279 PHE B C 1
ATOM 5824 O O . PHE B 1 279 ? -11.172 82.562 52 1 80.62 279 PHE B O 1
ATOM 5831 N N . LYS B 1 280 ? -12.008 83.375 53.875 1 86.5 280 LYS B N 1
ATOM 5832 C CA . LYS B 1 280 ? -12.305 82.062 54.375 1 86.5 280 LYS B CA 1
ATOM 5833 C C . LYS B 1 280 ? -13.352 81.312 53.531 1 86.5 280 LYS B C 1
ATOM 5835 O O . LYS B 1 280 ? -13.203 80.188 53.188 1 86.5 280 LYS B O 1
ATOM 5840 N N . THR B 1 281 ? -14.406 82.062 53.188 1 84.75 281 THR B N 1
ATOM 5841 C CA . THR B 1 281 ? -15.477 81.5 52.375 1 84.75 281 THR B CA 1
ATOM 5842 C C . THR B 1 281 ? -14.945 81.062 51 1 84.75 281 THR B C 1
ATOM 5844 O O . THR B 1 281 ? -15.336 80 50.5 1 84.75 281 THR B O 1
ATOM 5847 N N . LEU B 1 282 ? -14.055 81.812 50.406 1 83.75 282 LEU B N 1
ATOM 5848 C CA . LEU B 1 282 ? -13.461 81.5 49.125 1 83.75 282 LEU B CA 1
ATOM 5849 C C . LEU B 1 282 ? -12.57 80.25 49.219 1 83.75 282 LEU B C 1
ATOM 5851 O O . LEU B 1 282 ? -12.656 79.312 48.406 1 83.75 282 LEU B O 1
ATOM 5855 N N . ALA B 1 283 ? -11.703 80.188 50.219 1 81.06 283 ALA B N 1
ATOM 5856 C CA . ALA B 1 283 ? -10.789 79.062 50.406 1 81.06 283 ALA B CA 1
ATOM 5857 C C . ALA B 1 283 ? -11.555 77.812 50.688 1 81.06 283 ALA B C 1
ATOM 5859 O O . ALA B 1 283 ? -11.211 76.75 50.125 1 81.06 283 ALA B O 1
ATOM 5860 N N . ASP B 1 284 ? -12.633 77.875 51.5 1 83.44 284 ASP B N 1
ATOM 5861 C CA . ASP B 1 284 ? -13.469 76.688 51.781 1 83.44 284 ASP B CA 1
ATOM 5862 C C . ASP B 1 284 ? -14.156 76.188 50.531 1 83.44 284 ASP B C 1
ATOM 5864 O O . ASP B 1 284 ? -14.289 75 50.312 1 83.44 284 ASP B O 1
ATOM 5868 N N . ALA B 1 285 ? -14.57 77.125 49.688 1 83.25 285 ALA B N 1
ATOM 5869 C CA . ALA B 1 285 ? -15.242 76.75 48.438 1 83.25 285 ALA B CA 1
ATOM 5870 C C . ALA B 1 285 ? -14.281 76.062 47.5 1 83.25 285 ALA B C 1
ATOM 5872 O O . ALA B 1 285 ? -14.641 75.062 46.875 1 83.25 285 ALA B O 1
ATOM 5873 N N . ILE B 1 286 ? -13.031 76.562 47.406 1 80.69 286 ILE B N 1
ATOM 5874 C CA . ILE B 1 286 ? -12.023 76 46.531 1 80.69 286 ILE B CA 1
ATOM 5875 C C . ILE B 1 286 ? -11.602 74.625 47.031 1 80.69 286 ILE B C 1
ATOM 5877 O O . ILE B 1 286 ? -11.508 73.625 46.25 1 80.69 286 ILE B O 1
ATOM 5881 N N . LEU B 1 287 ? -11.406 74.5 48.312 1 80.31 287 LEU B N 1
ATOM 5882 C CA . LEU B 1 287 ? -11.016 73.25 48.906 1 80.31 287 LEU B CA 1
ATOM 5883 C C . LEU B 1 287 ? -12.125 72.188 48.75 1 80.31 287 LEU B C 1
ATOM 5885 O O . LEU B 1 287 ? -11.852 71 48.531 1 80.31 287 LEU B O 1
ATOM 5889 N N . SER B 1 288 ? -13.383 72.625 48.875 1 81.56 288 SER B N 1
ATOM 5890 C CA . SER B 1 288 ? -14.523 71.75 48.688 1 81.56 288 SER B CA 1
ATOM 5891 C C . SER B 1 288 ? -14.594 71.25 47.25 1 81.56 288 SER B C 1
ATOM 5893 O O . SER B 1 288 ? -14.906 70.062 47 1 81.56 288 SER B O 1
ATOM 5895 N N . GLU B 1 289 ? -14.305 72.125 46.312 1 79.44 289 GLU B N 1
ATOM 5896 C CA . GLU B 1 289 ? -14.336 71.75 44.906 1 79.44 289 GLU B CA 1
ATOM 5897 C C . GLU B 1 289 ? -13.18 70.812 44.562 1 79.44 289 GLU B C 1
ATOM 5899 O O . GLU B 1 289 ? -13.359 69.875 43.781 1 79.44 289 GLU B O 1
ATOM 5904 N N . VAL B 1 290 ? -12.016 71.125 45.125 1 75.5 290 VAL B N 1
ATOM 5905 C CA . VAL B 1 290 ? -10.867 70.25 44.938 1 75.5 290 VAL B CA 1
ATOM 5906 C C . VAL B 1 290 ? -11.164 68.875 45.5 1 75.5 290 VAL B C 1
ATOM 5908 O O . VAL B 1 290 ? -10.844 67.875 44.875 1 75.5 290 VAL B O 1
ATOM 5911 N N . ARG B 1 291 ? -11.758 68.812 46.656 1 77.62 291 ARG B N 1
ATOM 5912 C CA . ARG B 1 291 ? -12.141 67.562 47.25 1 77.62 291 ARG B CA 1
ATOM 5913 C C . ARG B 1 291 ? -13.133 66.812 46.375 1 77.62 291 ARG B C 1
ATOM 5915 O O . ARG B 1 291 ? -13.016 65.562 46.188 1 77.62 291 ARG B O 1
ATOM 5922 N N . SER B 1 292 ? -14.031 67.5 45.844 1 76 292 SER B N 1
ATOM 5923 C CA . SER B 1 292 ? -15.047 66.875 45 1 76 292 SER B CA 1
ATOM 5924 C C . SER B 1 292 ? -14.43 66.312 43.719 1 76 292 SER B C 1
ATOM 5926 O O . SER B 1 292 ? -14.828 65.25 43.25 1 76 292 SER B O 1
ATOM 5928 N N . LEU B 1 293 ? -13.5 67.062 43.219 1 71.88 293 LEU B N 1
ATOM 5929 C CA . LEU B 1 293 ? -12.859 66.688 41.969 1 71.88 293 LEU B CA 1
ATOM 5930 C C . LEU B 1 293 ? -11.922 65.5 42.188 1 71.88 293 LEU B C 1
ATOM 5932 O O . LEU B 1 293 ? -11.82 64.562 41.344 1 71.88 293 LEU B O 1
ATOM 5936 N N . PHE B 1 294 ? -11.297 65.562 43.375 1 68.62 294 PHE B N 1
ATOM 5937 C CA . PHE B 1 294 ? -10.266 64.5 43.625 1 68.62 294 PHE B CA 1
ATOM 5938 C C . PHE B 1 294 ? -10.82 63.375 44.438 1 68.62 294 PHE B C 1
ATOM 5940 O O . PHE B 1 294 ? -10.266 62.281 44.438 1 68.62 294 PHE B O 1
ATOM 5947 N N . SER B 1 295 ? -11.828 63.688 45.344 1 65.62 295 SER B N 1
ATOM 5948 C CA . SER B 1 295 ? -12.523 62.562 46 1 65.62 295 SER B CA 1
ATOM 5949 C C . SER B 1 295 ? -13.242 61.688 44.969 1 65.62 295 SER B C 1
ATOM 5951 O O . SER B 1 295 ? -13.586 60.531 45.25 1 65.62 295 SER B O 1
ATOM 5953 N N . ASP B 1 296 ? -13.352 62.312 43.75 1 64.19 296 ASP B N 1
ATOM 5954 C CA . ASP B 1 296 ? -14.008 61.656 42.625 1 64.19 296 ASP B CA 1
ATOM 5955 C C . ASP B 1 296 ? -13.07 60.656 41.938 1 64.19 296 ASP B C 1
ATOM 5957 O O . ASP B 1 296 ? -13.391 60.125 40.875 1 64.19 296 ASP B O 1
ATOM 5961 N N . SER B 1 297 ? -11.945 60.406 42.656 1 72.62 297 SER B N 1
ATOM 5962 C CA . SER B 1 297 ? -11.031 59.406 42.156 1 72.62 297 SER B CA 1
ATOM 5963 C C . SER B 1 297 ? -11.727 58.062 42 1 72.62 297 SER B C 1
ATOM 5965 O O . SER B 1 297 ? -11.477 57.312 41.031 1 72.62 297 SER B O 1
ATOM 5967 N N . VAL B 1 298 ? -12.664 57.812 42.906 1 75.06 298 VAL B N 1
ATOM 5968 C CA . VAL B 1 298 ? -13.406 56.562 42.875 1 75.06 298 VAL B CA 1
ATOM 5969 C C . VAL B 1 298 ? -14.297 56.531 41.625 1 75.06 298 VAL B C 1
ATOM 5971 O O . VAL B 1 298 ? -14.438 55.469 41 1 75.06 298 VAL B O 1
ATOM 5974 N N . VAL B 1 299 ? -14.773 57.656 41.312 1 81.38 299 VAL B N 1
ATOM 5975 C CA . VAL B 1 299 ? -15.664 57.719 40.156 1 81.38 299 VAL B CA 1
ATOM 5976 C C . VAL B 1 299 ? -14.867 57.531 38.844 1 81.38 299 VAL B C 1
ATOM 5978 O O . VAL B 1 299 ? -15.312 56.844 37.938 1 81.38 299 VAL B O 1
ATOM 5981 N N . ILE B 1 300 ? -13.641 58.062 38.812 1 86 300 ILE B N 1
ATOM 5982 C CA . ILE B 1 300 ? -12.789 57.938 37.656 1 86 300 ILE B CA 1
ATOM 5983 C C . ILE B 1 300 ? -12.344 56.5 37.5 1 86 300 ILE B C 1
ATOM 5985 O O . ILE B 1 300 ? -12.406 55.938 36.375 1 86 300 ILE B O 1
ATOM 5989 N N . THR B 1 301 ? -11.953 55.875 38.562 1 90.44 301 THR B N 1
ATOM 5990 C CA . THR B 1 301 ? -11.477 54.469 38.5 1 90.44 301 THR B CA 1
ATOM 5991 C C . THR B 1 301 ? -12.617 53.531 38.125 1 90.44 301 THR B C 1
ATOM 5993 O O . THR B 1 301 ? -12.406 52.531 37.438 1 90.44 301 THR B O 1
ATOM 5996 N N . ASP B 1 302 ? -13.852 53.844 38.625 1 91.38 302 ASP B N 1
ATOM 5997 C CA . ASP B 1 302 ? -15.016 53.031 38.281 1 91.38 302 ASP B CA 1
ATOM 5998 C C . ASP B 1 302 ? -15.336 53.125 36.812 1 91.38 302 ASP B C 1
ATOM 6000 O O . ASP B 1 302 ? -15.711 52.125 36.188 1 91.38 302 ASP B O 1
ATOM 6004 N N . ARG B 1 303 ? -15.164 54.312 36.281 1 92 303 ARG B N 1
ATOM 6005 C CA . ARG B 1 303 ? -15.422 54.531 34.844 1 92 303 ARG B CA 1
ATOM 6006 C C . ARG B 1 303 ? -14.398 53.781 34 1 92 303 ARG B C 1
ATOM 6008 O O . ARG B 1 303 ? -14.742 53.219 32.938 1 92 303 ARG B O 1
ATOM 6015 N N . ILE B 1 304 ? -13.18 53.75 34.406 1 92.88 304 ILE B N 1
ATOM 6016 C CA . ILE B 1 304 ? -12.133 53 33.719 1 92.88 304 ILE B CA 1
ATOM 6017 C C . ILE B 1 304 ? -12.453 51.5 33.75 1 92.88 304 ILE B C 1
ATOM 6019 O O . ILE B 1 304 ? -12.445 50.844 32.719 1 92.88 304 ILE B O 1
ATOM 6023 N N . GLU B 1 305 ? -12.852 51 34.906 1 94.38 305 GLU B N 1
ATOM 6024 C CA . GLU B 1 305 ? -13.141 49.594 35.094 1 94.38 305 GLU B CA 1
ATOM 6025 C C . GLU B 1 305 ? -14.344 49.156 34.25 1 94.38 305 GLU B C 1
ATOM 6027 O O . GLU B 1 305 ? -14.297 48.125 33.562 1 94.38 305 GLU B O 1
ATOM 6032 N N . THR B 1 306 ? -15.406 49.906 34.25 1 94.81 306 THR B N 1
ATOM 6033 C CA . THR B 1 306 ? -16.625 49.562 33.562 1 94.81 306 THR B CA 1
ATOM 6034 C C . THR B 1 306 ? -16.422 49.594 32.031 1 94.81 306 THR B C 1
ATOM 6036 O O . THR B 1 306 ? -16.984 48.781 31.297 1 94.81 306 THR B O 1
ATOM 6039 N N . THR B 1 307 ? -15.617 50.562 31.547 1 95.5 307 THR B N 1
ATOM 6040 C CA . THR B 1 307 ? -15.352 50.688 30.125 1 95.5 307 THR B CA 1
ATOM 6041 C C . THR B 1 307 ? -14.578 49.469 29.609 1 95.5 307 THR B C 1
ATOM 6043 O O . THR B 1 307 ? -14.93 48.875 28.594 1 95.5 307 THR B O 1
ATOM 6046 N N . PHE B 1 308 ? -13.594 49 30.344 1 96.06 308 PHE B N 1
ATOM 6047 C CA . PHE B 1 308 ? -12.773 47.875 29.906 1 96.06 308 PHE B CA 1
ATOM 6048 C C . PHE B 1 308 ? -13.5 46.531 30.109 1 96.06 308 PHE B C 1
ATOM 6050 O O . PHE B 1 308 ? -13.312 45.594 29.328 1 96.06 308 PHE B O 1
ATOM 6057 N N . ALA B 1 309 ? -14.359 46.469 31.156 1 95.81 309 ALA B N 1
ATOM 6058 C CA . ALA B 1 309 ? -15.172 45.25 31.344 1 95.81 309 ALA B CA 1
ATOM 6059 C C . ALA B 1 309 ? -16.109 45.031 30.156 1 95.81 309 ALA B C 1
ATOM 6061 O O . ALA B 1 309 ? -16.25 43.906 29.688 1 95.81 309 ALA B O 1
ATOM 6062 N N . ALA B 1 310 ? -16.734 46.125 29.672 1 95.31 310 ALA B N 1
ATOM 6063 C CA . ALA B 1 310 ? -17.609 46.031 28.516 1 95.31 310 ALA B CA 1
ATOM 6064 C C . ALA B 1 310 ? -16.828 45.656 27.266 1 95.31 310 ALA B C 1
ATOM 6066 O O . ALA B 1 310 ? -17.297 44.844 26.438 1 95.31 310 ALA B O 1
ATOM 6067 N N . TYR B 1 311 ? -15.656 46.156 27.125 1 96.19 311 TYR B N 1
ATOM 6068 C CA . TYR B 1 311 ? -14.75 45.844 26.031 1 96.19 311 TYR B CA 1
ATOM 6069 C C . TYR B 1 311 ? -14.391 44.375 26.016 1 96.19 311 TYR B C 1
ATOM 6071 O O . TYR B 1 311 ? -14.484 43.719 24.984 1 96.19 311 TYR B O 1
ATOM 6079 N N . LEU B 1 312 ? -14.023 43.812 27.172 1 96.12 312 LEU B N 1
ATOM 6080 C CA . LEU B 1 312 ? -13.578 42.438 27.266 1 96.12 312 LEU B CA 1
ATOM 6081 C C . LEU B 1 312 ? -14.727 41.5 26.953 1 96.12 312 LEU B C 1
ATOM 6083 O O . LEU B 1 312 ? -14.516 40.438 26.328 1 96.12 312 LEU B O 1
ATOM 6087 N N . GLN B 1 313 ? -15.961 41.875 27.359 1 94.69 313 GLN B N 1
ATOM 6088 C CA . GLN B 1 313 ? -17.125 41.062 27.062 1 94.69 313 GLN B CA 1
ATOM 6089 C C . GLN B 1 313 ? -17.344 40.938 25.547 1 94.69 313 GLN B C 1
ATOM 6091 O O . GLN B 1 313 ? -17.656 39.844 25.047 1 94.69 313 GLN B O 1
ATOM 6096 N N . LEU B 1 314 ? -17.188 41.969 24.828 1 94.94 314 LEU B N 1
ATOM 6097 C CA . LEU B 1 314 ? -17.359 41.969 23.375 1 94.94 314 LEU B CA 1
ATOM 6098 C C . LEU B 1 314 ? -16.25 41.156 22.688 1 94.94 314 LEU B C 1
ATOM 6100 O O . LEU B 1 314 ? -16.531 40.406 21.75 1 94.94 314 LEU B O 1
ATOM 6104 N N . VAL B 1 315 ? -15.023 41.281 23.188 1 94.62 315 VAL B N 1
ATOM 6105 C CA . VAL B 1 315 ? -13.867 40.625 22.594 1 94.62 315 VAL B CA 1
ATOM 6106 C C . VAL B 1 315 ? -14 39.125 22.766 1 94.62 315 VAL B C 1
ATOM 6108 O O . VAL B 1 315 ? -13.75 38.344 21.812 1 94.62 315 VAL B O 1
ATOM 6111 N N . LEU B 1 316 ? -14.367 38.656 23.922 1 92.25 316 LEU B N 1
ATOM 6112 C CA . LEU B 1 316 ? -14.453 37.25 24.203 1 92.25 316 LEU B CA 1
ATOM 6113 C C . LEU B 1 316 ? -15.602 36.594 23.438 1 92.25 316 LEU B C 1
ATOM 6115 O O . LEU B 1 316 ? -15.578 35.406 23.188 1 92.25 316 LEU B O 1
ATOM 6119 N N . ALA B 1 317 ? -16.609 37.375 23 1 91.88 317 ALA B N 1
ATOM 6120 C CA . ALA B 1 317 ? -17.75 36.875 22.25 1 91.88 317 ALA B CA 1
ATOM 6121 C C . ALA B 1 317 ? -17.375 36.625 20.797 1 91.88 317 ALA B C 1
ATOM 6123 O O . ALA B 1 317 ? -18.094 35.938 20.062 1 91.88 317 ALA B O 1
ATOM 6124 N N . LEU B 1 318 ? -16.219 37.094 20.328 1 89 318 LEU B N 1
ATOM 6125 C CA . LEU B 1 318 ? -15.789 36.969 18.938 1 89 318 LEU B CA 1
ATOM 6126 C C . LEU B 1 318 ? -15.492 35.5 18.609 1 89 318 LEU B C 1
ATOM 6128 O O . LEU B 1 318 ? -15.531 35.125 17.438 1 89 318 LEU B O 1
ATOM 6132 N N . ASP B 1 319 ? -15.141 34.656 19.641 1 81 319 ASP B N 1
ATOM 6133 C CA . ASP B 1 319 ? -14.727 33.25 19.406 1 81 319 ASP B CA 1
ATOM 6134 C C . ASP B 1 319 ? -15.805 32.281 19.844 1 81 319 ASP B C 1
ATOM 6136 O O . ASP B 1 319 ? -15.555 31.078 19.922 1 81 319 ASP B O 1
ATOM 6140 N N . ASP B 1 320 ? -17.031 32.656 20.203 1 80.75 320 ASP B N 1
ATOM 6141 C CA . ASP B 1 320 ? -18.094 31.797 20.75 1 80.75 320 ASP B CA 1
ATOM 6142 C C . ASP B 1 320 ? -18.547 30.766 19.734 1 80.75 320 ASP B C 1
ATOM 6144 O O . ASP B 1 320 ? -18.922 29.641 20.094 1 80.75 320 ASP B O 1
ATOM 6148 N N . ASP B 1 321 ? -18.422 30.938 18.516 1 85.38 321 ASP B N 1
ATOM 6149 C CA . ASP B 1 321 ? -19 30.016 17.531 1 85.38 321 ASP B CA 1
ATOM 6150 C C . ASP B 1 321 ? -17.906 29.375 16.672 1 85.38 321 ASP B C 1
ATOM 6152 O O . ASP B 1 321 ? -18.109 29.156 15.469 1 85.38 321 ASP B O 1
ATOM 6156 N N . LEU B 1 322 ? -16.797 29.031 17.375 1 89.5 322 LEU B N 1
ATOM 6157 C CA . LEU B 1 322 ? -15.68 28.531 16.578 1 89.5 322 LEU B CA 1
ATOM 6158 C C . LEU B 1 322 ? -15.945 27.109 16.109 1 89.5 322 LEU B C 1
ATOM 6160 O O . LEU B 1 322 ? -15.578 26.75 14.984 1 89.5 322 LEU B O 1
ATOM 6164 N N . ALA B 1 323 ? -16.578 26.312 16.922 1 87.31 323 ALA B N 1
ATOM 6165 C CA . ALA B 1 323 ? -16.906 24.953 16.547 1 87.31 323 ALA B CA 1
ATOM 6166 C C . ALA B 1 323 ? -17.797 24.906 15.312 1 87.31 323 ALA B C 1
ATOM 6168 O O . ALA B 1 323 ? -17.562 24.125 14.391 1 87.31 323 ALA B O 1
ATOM 6169 N N . THR B 1 324 ? -18.781 25.734 15.336 1 90.62 324 THR B N 1
ATOM 6170 C CA . THR B 1 324 ? -19.688 25.828 14.195 1 90.62 324 THR B CA 1
ATOM 6171 C C . THR B 1 324 ? -18.953 26.328 12.961 1 90.62 324 THR B C 1
ATOM 6173 O O . THR B 1 324 ? -19.172 25.844 11.852 1 90.62 324 THR B O 1
ATOM 6176 N N . PHE B 1 325 ? -18.016 27.234 13.164 1 90.81 325 PHE B N 1
ATOM 6177 C CA . PHE B 1 325 ? -17.219 27.766 12.055 1 90.81 325 PHE B CA 1
ATOM 6178 C C . PHE B 1 325 ? -16.344 26.688 11.461 1 90.81 325 PHE B C 1
ATOM 6180 O O . PHE B 1 325 ? -16.297 26.5 10.242 1 90.81 325 PHE B O 1
ATOM 6187 N N . TYR B 1 326 ? -15.719 25.938 12.336 1 89.19 326 TYR B N 1
ATOM 6188 C CA . TYR B 1 326 ? -14.875 24.859 11.859 1 89.19 326 TYR B CA 1
ATOM 6189 C C . TYR B 1 326 ? -15.688 23.828 11.086 1 89.19 326 TYR B C 1
ATOM 6191 O O . TYR B 1 326 ? -15.281 23.375 10.023 1 89.19 326 TYR B O 1
ATOM 6199 N N . GLY B 1 327 ? -16.828 23.453 11.562 1 88.44 327 GLY B N 1
ATOM 6200 C CA . GLY B 1 327 ? -17.688 22.484 10.922 1 88.44 327 GLY B CA 1
ATOM 6201 C C . GLY B 1 327 ? -18.156 22.922 9.547 1 88.44 327 GLY B C 1
ATOM 6202 O O . GLY B 1 327 ? -18.188 22.125 8.609 1 88.44 327 GLY B O 1
ATOM 6203 N N . ALA B 1 328 ? -18.438 24.125 9.445 1 88.62 328 ALA B N 1
ATOM 6204 C CA . ALA B 1 328 ? -18.969 24.656 8.188 1 88.62 328 ALA B CA 1
ATOM 6205 C C . ALA B 1 328 ? -17.844 24.891 7.172 1 88.62 328 ALA B C 1
ATOM 6207 O O . ALA B 1 328 ? -18.031 24.656 5.977 1 88.62 328 ALA B O 1
ATOM 6208 N N . SER B 1 329 ? -16.688 25.266 7.637 1 89.62 329 SER B N 1
ATOM 6209 C CA . SER B 1 329 ? -15.633 25.703 6.734 1 89.62 329 SER B CA 1
ATOM 6210 C C . SER B 1 329 ? -14.742 24.531 6.32 1 89.62 329 SER B C 1
ATOM 6212 O O . SER B 1 329 ? -14.219 24.516 5.203 1 89.62 329 SER B O 1
ATOM 6214 N N . MET B 1 330 ? -14.57 23.594 7.195 1 91.06 330 MET B N 1
ATOM 6215 C CA . MET B 1 330 ? -13.57 22.562 6.953 1 91.06 330 MET B CA 1
ATOM 6216 C C . MET B 1 330 ? -14.227 21.266 6.48 1 91.06 330 MET B C 1
ATOM 6218 O O . MET B 1 330 ? -13.555 20.375 5.957 1 91.06 330 MET B O 1
ATOM 6222 N N . CYS B 1 331 ? -15.5 21.172 6.578 1 90.25 331 CYS B N 1
ATOM 6223 C CA . CYS B 1 331 ? -16.188 19.906 6.293 1 90.25 331 CYS B CA 1
ATOM 6224 C C . CYS B 1 331 ? -15.969 19.484 4.844 1 90.25 331 CYS B C 1
ATOM 6226 O O . CYS B 1 331 ? -15.672 18.328 4.57 1 90.25 331 CYS B O 1
ATOM 6228 N N . ALA B 1 332 ? -16.109 20.391 3.938 1 91.81 332 ALA B N 1
ATOM 6229 C CA . ALA B 1 332 ? -16.016 20.062 2.518 1 91.81 332 ALA B CA 1
ATOM 6230 C C . ALA B 1 332 ? -14.625 19.562 2.154 1 91.81 332 ALA B C 1
ATOM 6232 O O . ALA B 1 332 ? -14.484 18.562 1.442 1 91.81 332 ALA B O 1
ATOM 6233 N N . VAL B 1 333 ? -13.594 20.219 2.625 1 94.44 333 VAL B N 1
ATOM 6234 C CA . VAL B 1 333 ? -12.227 19.859 2.271 1 94.44 333 VAL B CA 1
ATOM 6235 C C . VAL B 1 333 ? -11.875 18.5 2.881 1 94.44 333 VAL B C 1
ATOM 6237 O O . VAL B 1 333 ? -11.227 17.672 2.234 1 94.44 333 VAL B O 1
ATOM 6240 N N . VAL B 1 334 ? -12.312 18.266 4.078 1 94.88 334 VAL B N 1
ATOM 6241 C CA . VAL B 1 334 ? -12.039 16.984 4.738 1 94.88 334 VAL B CA 1
ATOM 6242 C C . VAL B 1 334 ? -12.797 15.867 4.035 1 94.88 334 VAL B C 1
ATOM 6244 O O . VAL B 1 334 ? -12.25 14.781 3.824 1 94.88 334 VAL B O 1
ATOM 6247 N N . ARG B 1 335 ? -14.008 16.156 3.707 1 94.19 335 ARG B N 1
ATOM 6248 C CA . ARG B 1 335 ? -14.805 15.164 2.982 1 94.19 335 ARG B CA 1
ATOM 6249 C C . ARG B 1 335 ? -14.133 14.789 1.663 1 94.19 335 ARG B C 1
ATOM 6251 O O . ARG B 1 335 ? -14.047 13.609 1.323 1 94.19 335 ARG B O 1
ATOM 6258 N N . ASP B 1 336 ? -13.648 15.75 0.926 1 95 336 ASP B N 1
ATOM 6259 C CA . ASP B 1 336 ? -13.016 15.492 -0.363 1 95 336 ASP B CA 1
ATOM 6260 C C . ASP B 1 336 ? -11.727 14.703 -0.19 1 95 336 ASP B C 1
ATOM 6262 O O . ASP B 1 336 ? -11.438 13.789 -0.97 1 95 336 ASP B O 1
ATOM 6266 N N . LEU B 1 337 ? -10.984 15.039 0.824 1 96.5 337 LEU B N 1
ATOM 6267 C CA . LEU B 1 337 ? -9.742 14.32 1.099 1 96.5 337 LEU B CA 1
ATOM 6268 C C . LEU B 1 337 ? -10.023 12.859 1.442 1 96.5 337 LEU B C 1
ATOM 6270 O O . LEU B 1 337 ? -9.383 11.953 0.901 1 96.5 337 LEU B O 1
ATOM 6274 N N . ILE B 1 338 ? -11 12.641 2.275 1 97.25 338 ILE B N 1
ATOM 6275 C CA . ILE B 1 338 ? -11.352 11.289 2.695 1 97.25 338 ILE B CA 1
ATOM 6276 C C . ILE B 1 338 ? -11.914 10.516 1.507 1 97.25 338 ILE B C 1
ATOM 6278 O O . ILE B 1 338 ? -11.633 9.328 1.346 1 97.25 338 ILE B O 1
ATOM 6282 N N . GLN B 1 339 ? -12.641 11.203 0.729 1 96.31 339 GLN B N 1
ATOM 6283 C CA . GLN B 1 339 ? -13.219 10.562 -0.446 1 96.31 339 GLN B CA 1
ATOM 6284 C C . GLN B 1 339 ? -12.133 10.016 -1.367 1 96.31 339 GLN B C 1
ATOM 6286 O O . GLN B 1 339 ? -12.25 8.914 -1.896 1 96.31 339 GLN B O 1
ATOM 6291 N N . VAL B 1 340 ? -11.094 10.781 -1.564 1 95.56 340 VAL B N 1
ATOM 6292 C CA . VAL B 1 340 ? -9.977 10.336 -2.398 1 95.56 340 VAL B CA 1
ATOM 6293 C C . VAL B 1 340 ? -9.398 9.039 -1.838 1 95.56 340 VAL B C 1
ATOM 6295 O O . VAL B 1 340 ? -9.109 8.102 -2.59 1 95.56 340 VAL B O 1
ATOM 6298 N N . LEU B 1 341 ? -9.289 8.961 -0.567 1 96.44 341 LEU B N 1
ATOM 6299 C CA . LEU B 1 341 ? -8.672 7.812 0.091 1 96.44 341 LEU B CA 1
ATOM 6300 C C . LEU B 1 341 ? -9.57 6.582 -0.01 1 96.44 341 LEU B C 1
ATOM 6302 O O . LEU B 1 341 ? -9.109 5.5 -0.375 1 96.44 341 LEU B O 1
ATOM 6306 N N . ILE B 1 342 ? -10.867 6.734 0.197 1 96.25 342 ILE B N 1
ATOM 6307 C CA . ILE B 1 342 ? -11.734 5.57 0.32 1 96.25 342 ILE B CA 1
ATOM 6308 C C . ILE B 1 342 ? -12.156 5.094 -1.067 1 96.25 342 ILE B C 1
ATOM 6310 O O . ILE B 1 342 ? -12.594 3.953 -1.232 1 96.25 342 ILE B O 1
ATOM 6314 N N . GLU B 1 343 ? -12.07 5.918 -2.047 1 95.5 343 GLU B N 1
ATOM 6315 C CA . GLU B 1 343 ? -12.305 5.496 -3.424 1 95.5 343 GLU B CA 1
ATOM 6316 C C . GLU B 1 343 ? -11.25 4.492 -3.881 1 95.5 343 GLU B C 1
ATOM 6318 O O . GLU B 1 343 ? -11.484 3.713 -4.809 1 95.5 343 GLU B O 1
ATOM 6323 N N . ASN B 1 344 ? -10.086 4.648 -3.213 1 94.19 344 ASN B N 1
ATOM 6324 C CA . ASN B 1 344 ? -8.984 3.727 -3.498 1 94.19 344 ASN B CA 1
ATOM 6325 C C . ASN B 1 344 ? -8.656 3.695 -4.988 1 94.19 344 ASN B C 1
ATOM 6327 O O . ASN B 1 344 ? -8.531 2.621 -5.578 1 94.19 344 ASN B O 1
ATOM 6331 N N . GLY B 1 345 ? -8.609 4.902 -5.586 1 91.31 345 GLY B N 1
ATOM 6332 C CA . GLY B 1 345 ? -8.195 5.062 -6.969 1 91.31 345 GLY B CA 1
ATOM 6333 C C . GLY B 1 345 ? -6.691 4.957 -7.16 1 91.31 345 GLY B C 1
ATOM 6334 O O . GLY B 1 345 ? -5.961 4.648 -6.219 1 91.31 345 GLY B O 1
ATOM 6335 N N . PRO B 1 346 ? -6.266 5.145 -8.422 1 89.44 346 PRO B N 1
ATOM 6336 C CA . PRO B 1 346 ? -4.848 4.961 -8.742 1 89.44 346 PRO B CA 1
ATOM 6337 C C . PRO B 1 346 ? -3.943 5.938 -7.992 1 89.44 346 PRO B C 1
ATOM 6339 O O . PRO B 1 346 ? -2.799 5.602 -7.672 1 89.44 346 PRO B O 1
ATOM 6342 N N . ASN B 1 347 ? -4.383 7.137 -7.684 1 91.5 347 ASN B N 1
ATOM 6343 C CA . ASN B 1 347 ? -3.564 8.156 -7.039 1 91.5 347 ASN B CA 1
ATOM 6344 C C . ASN B 1 347 ? -3.994 8.391 -5.594 1 91.5 347 ASN B C 1
ATOM 6346 O O . ASN B 1 347 ? -3.604 9.383 -4.977 1 91.5 347 ASN B O 1
ATOM 6350 N N . ALA B 1 348 ? -4.797 7.512 -5.043 1 93.5 348 ALA B N 1
ATOM 6351 C CA . ALA B 1 348 ? -5.449 7.73 -3.758 1 93.5 348 ALA B CA 1
ATOM 6352 C C . ALA B 1 348 ? -4.426 7.898 -2.641 1 93.5 348 ALA B C 1
ATOM 6354 O O . ALA B 1 348 ? -4.43 8.906 -1.93 1 93.5 348 ALA B O 1
ATOM 6355 N N . GLN B 1 349 ? -3.488 6.977 -2.555 1 91.88 349 GLN B N 1
ATOM 6356 C CA . GLN B 1 349 ? -2.539 6.98 -1.446 1 91.88 349 GLN B CA 1
ATOM 6357 C C . GLN B 1 349 ? -1.534 8.125 -1.587 1 91.88 349 GLN B C 1
ATOM 6359 O O . GLN B 1 349 ? -1.131 8.727 -0.592 1 91.88 349 GLN B O 1
ATOM 6364 N N . PHE B 1 350 ? -1.117 8.445 -2.777 1 93.56 350 PHE B N 1
ATOM 6365 C CA . PHE B 1 350 ? -0.204 9.555 -3.039 1 93.56 350 PHE B CA 1
ATOM 6366 C C . PHE B 1 350 ? -0.835 10.883 -2.645 1 93.56 350 PHE B C 1
ATOM 6368 O O . PHE B 1 350 ? -0.231 11.672 -1.915 1 93.56 350 PHE B O 1
ATOM 6375 N N . CYS B 1 351 ? -2.062 11.102 -3.111 1 95.56 351 CYS B N 1
ATOM 6376 C CA . CYS B 1 351 ? -2.75 12.367 -2.855 1 95.56 351 CYS B CA 1
ATOM 6377 C C . CYS B 1 351 ? -3.049 12.531 -1.37 1 95.56 351 CYS B C 1
ATOM 6379 O O . CYS B 1 351 ? -2.895 13.625 -0.821 1 95.56 351 CYS B O 1
ATOM 6381 N N . PHE B 1 352 ? -3.473 11.461 -0.693 1 96.06 352 PHE B N 1
ATOM 6382 C CA . PHE B 1 352 ? -3.738 11.539 0.738 1 96.06 352 PHE B CA 1
ATOM 6383 C C . PHE B 1 352 ? -2.465 11.867 1.509 1 96.06 352 PHE B C 1
ATOM 6385 O O . PHE B 1 352 ? -2.484 12.672 2.438 1 96.06 352 PHE B O 1
ATOM 6392 N N . SER B 1 353 ? -1.376 11.227 1.114 1 92.62 353 SER B N 1
ATOM 6393 C CA . SER B 1 353 ? -0.11 11.461 1.8 1 92.62 353 SER B CA 1
ATOM 6394 C C . SER B 1 353 ? 0.396 12.883 1.553 1 92.62 353 SER B C 1
ATOM 6396 O O . SER B 1 353 ? 1.064 13.469 2.408 1 92.62 353 SER B O 1
ATOM 6398 N N . LYS B 1 354 ? 0.078 13.445 0.397 1 94.19 354 LYS B N 1
ATOM 6399 C CA . LYS B 1 354 ? 0.511 14.789 0.029 1 94.19 354 LYS B CA 1
ATOM 6400 C C . LYS B 1 354 ? -0.267 15.852 0.804 1 94.19 354 LYS B C 1
ATOM 6402 O O . LYS B 1 354 ? 0.309 16.844 1.262 1 94.19 354 LYS B O 1
ATOM 6407 N N . PHE B 1 355 ? -1.532 15.555 0.991 1 95.12 355 PHE B N 1
ATOM 6408 C CA . PHE B 1 355 ? -2.375 16.656 1.456 1 95.12 355 PHE B CA 1
ATOM 6409 C C . PHE B 1 355 ? -2.887 16.375 2.865 1 95.12 355 PHE B C 1
ATOM 6411 O O . PHE B 1 355 ? -3.367 17.297 3.543 1 95.12 355 PHE B O 1
ATOM 6418 N N . GLY B 1 356 ? -2.873 15.133 3.369 1 93.5 356 GLY B N 1
ATOM 6419 C CA . GLY B 1 356 ? -3.441 14.773 4.656 1 93.5 356 GLY B CA 1
ATOM 6420 C C . GLY B 1 356 ? -2.932 15.641 5.797 1 93.5 356 GLY B C 1
ATOM 6421 O O . GLY B 1 356 ? -3.719 16.25 6.527 1 93.5 356 GLY B O 1
ATOM 6422 N N . THR B 1 357 ? -1.641 15.758 5.852 1 90.94 357 THR B N 1
ATOM 6423 C CA . THR B 1 357 ? -1.038 16.516 6.938 1 90.94 357 THR B CA 1
ATOM 6424 C C . THR B 1 357 ? -1.26 18.016 6.73 1 90.94 357 THR B C 1
ATOM 6426 O O . THR B 1 357 ? -1.427 18.766 7.699 1 90.94 357 THR B O 1
ATOM 6429 N N . LYS B 1 358 ? -1.289 18.469 5.492 1 90.69 358 LYS B N 1
ATOM 6430 C CA . LYS B 1 358 ? -1.508 19.875 5.203 1 90.69 358 LYS B CA 1
ATOM 6431 C C . LYS B 1 358 ? -2.887 20.328 5.676 1 90.69 358 LYS B C 1
ATOM 6433 O O . LYS B 1 358 ? -3.021 21.391 6.281 1 90.69 358 LYS B O 1
ATOM 6438 N N . VAL B 1 359 ? -3.863 19.516 5.355 1 92.62 359 VAL B N 1
ATOM 6439 C CA . VAL B 1 359 ? -5.227 19.828 5.773 1 92.62 359 VAL B CA 1
ATOM 6440 C C . VAL B 1 359 ? -5.32 19.797 7.297 1 92.62 359 VAL B C 1
ATOM 6442 O O . VAL B 1 359 ? -5.965 20.672 7.898 1 92.62 359 VAL B O 1
ATOM 6445 N N . PHE B 1 360 ? -4.602 18.922 7.906 1 87.88 360 PHE B N 1
ATOM 6446 C CA . PHE B 1 360 ? -4.574 18.781 9.359 1 87.88 360 PHE B CA 1
ATOM 6447 C C . PHE B 1 360 ? -4.02 20.031 10.016 1 87.88 360 PHE B C 1
ATOM 6449 O O . PHE B 1 360 ? -4.457 20.406 11.109 1 87.88 360 PHE B O 1
ATOM 6456 N N . ASN B 1 361 ? -3.238 20.75 9.359 1 86.25 361 ASN B N 1
ATOM 6457 C CA . ASN B 1 361 ? -2.525 21.891 9.93 1 86.25 361 ASN B CA 1
ATOM 6458 C C . ASN B 1 361 ? -3.334 23.172 9.812 1 86.25 361 ASN B C 1
ATOM 6460 O O . ASN B 1 361 ? -2.951 24.203 10.367 1 86.25 361 ASN B O 1
ATOM 6464 N N . PHE B 1 362 ? -4.484 23.156 9.203 1 87.19 362 PHE B N 1
ATOM 6465 C CA . PHE B 1 362 ? -5.277 24.359 9.016 1 87.19 362 PHE B CA 1
ATOM 6466 C C . PHE B 1 362 ? -5.754 24.922 10.359 1 87.19 362 PHE B C 1
ATOM 6468 O O . PHE B 1 362 ? -5.75 26.125 10.57 1 87.19 362 PHE B O 1
ATOM 6475 N N . PHE B 1 363 ? -6.055 23.984 11.266 1 84.56 363 PHE B N 1
ATOM 6476 C CA . PHE B 1 363 ? -6.531 24.422 12.578 1 84.56 363 PHE B CA 1
ATOM 6477 C C . PHE B 1 363 ? -5.418 25.109 13.352 1 84.56 363 PHE B C 1
ATOM 6479 O O . PHE B 1 363 ? -5.656 26.109 14.047 1 84.56 363 PHE B O 1
ATOM 6486 N N . VAL B 1 364 ? -4.301 24.594 13.188 1 78.12 364 VAL B N 1
ATOM 6487 C CA . VAL B 1 364 ? -3.152 25.125 13.906 1 78.12 364 VAL B CA 1
ATOM 6488 C C . VAL B 1 364 ? -2.84 26.531 13.398 1 78.12 364 VAL B C 1
ATOM 6490 O O . VAL B 1 364 ? -2.566 27.438 14.188 1 78.12 364 VAL B O 1
ATOM 6493 N N . LEU B 1 365 ? -2.945 26.703 12.102 1 80.12 365 LEU B N 1
ATOM 6494 C CA . LEU B 1 365 ? -2.691 28 11.5 1 80.12 365 LEU B CA 1
ATOM 6495 C C . LEU B 1 365 ? -3.703 29.031 11.984 1 80.12 365 LEU B C 1
ATOM 6497 O O . LEU B 1 365 ? -3.334 30.156 12.328 1 80.12 365 LEU B O 1
ATOM 6501 N N . HIS B 1 366 ? -4.875 28.641 12.086 1 83.06 366 HIS B N 1
ATOM 6502 C CA . HIS B 1 366 ? -5.918 29.547 12.57 1 83.06 366 HIS B CA 1
ATOM 6503 C C . HIS B 1 366 ? -5.688 29.938 14.023 1 83.06 366 HIS B C 1
ATOM 6505 O O . HIS B 1 366 ? -5.906 31.078 14.406 1 83.06 366 HIS B O 1
ATOM 6511 N N . THR B 1 367 ? -5.293 28.969 14.781 1 82.12 367 THR B N 1
ATOM 6512 C CA . THR B 1 367 ? -5.023 29.234 16.188 1 82.12 367 THR B CA 1
ATOM 6513 C C . THR B 1 367 ? -3.906 30.266 16.344 1 82.12 367 THR B C 1
ATOM 6515 O O . THR B 1 367 ? -3.998 31.156 17.188 1 82.12 367 THR B O 1
ATOM 6518 N N . TYR B 1 368 ? -3.018 30.141 15.508 1 74.81 368 TYR B N 1
ATOM 6519 C CA . TYR B 1 368 ? -1.897 31.062 15.562 1 74.81 368 TYR B CA 1
ATOM 6520 C C . TYR B 1 368 ? -2.332 32.469 15.141 1 74.81 368 TYR B C 1
ATOM 6522 O O . TYR B 1 368 ? -1.928 33.469 15.758 1 74.81 368 TYR B O 1
ATOM 6530 N N . ASP B 1 369 ? -3.125 32.562 14.18 1 79.88 369 ASP B N 1
ATOM 6531 C CA . ASP B 1 369 ? -3.621 33.875 13.719 1 79.88 369 ASP B CA 1
ATOM 6532 C C . ASP B 1 369 ? -4.477 34.531 14.789 1 79.88 369 ASP B C 1
ATOM 6534 O O . ASP B 1 369 ? -4.359 35.75 15.023 1 79.88 369 ASP B O 1
ATOM 6538 N N . ALA B 1 370 ? -5.227 33.719 15.461 1 83.56 370 ALA B N 1
ATOM 6539 C CA . ALA B 1 370 ? -6.059 34.25 16.531 1 83.56 370 ALA B CA 1
ATOM 6540 C C . ALA B 1 370 ? -5.199 34.719 17.703 1 83.56 370 ALA B C 1
ATOM 6542 O O . ALA B 1 370 ? -5.461 35.781 18.266 1 83.56 370 ALA B O 1
ATOM 6543 N N . ALA B 1 371 ? -4.215 34.031 18.031 1 81 371 ALA B N 1
ATOM 6544 C CA . ALA B 1 371 ? -3.303 34.406 19.094 1 81 371 ALA B CA 1
ATOM 6545 C C . ALA B 1 371 ? -2.611 35.719 18.766 1 81 371 ALA B C 1
ATOM 6547 O O . ALA B 1 371 ? -2.406 36.562 19.656 1 81 371 ALA B O 1
ATOM 6548 N N . ALA B 1 372 ? -2.352 35.906 17.547 1 79.06 372 ALA B N 1
ATOM 6549 C CA . ALA B 1 372 ? -1.701 37.125 17.094 1 79.06 372 ALA B CA 1
ATOM 6550 C C . ALA B 1 372 ? -2.625 38.344 17.266 1 79.06 372 ALA B C 1
ATOM 6552 O O . ALA B 1 372 ? -2.17 39.438 17.578 1 79.06 372 ALA B O 1
ATOM 6553 N N . CYS B 1 373 ? -3.895 38.156 17.078 1 85.88 373 CYS B N 1
ATOM 6554 C CA . CYS B 1 373 ? -4.871 39.219 17.266 1 85.88 373 CYS B CA 1
ATOM 6555 C C . CYS B 1 373 ? -4.863 39.719 18.703 1 85.88 373 CYS B C 1
ATOM 6557 O O . CYS B 1 373 ? -4.801 40.906 18.953 1 85.88 373 CYS B O 1
ATOM 6559 N N . TYR B 1 374 ? -4.848 38.812 19.641 1 86.62 374 TYR B N 1
ATOM 6560 C CA . TYR B 1 374 ? -4.832 39.156 21.047 1 86.62 374 TYR B CA 1
ATOM 6561 C C . TYR B 1 374 ? -3.547 39.906 21.422 1 86.62 374 TYR B C 1
ATOM 6563 O O . TYR B 1 374 ? -3.582 40.938 22.094 1 86.62 374 TYR B O 1
ATOM 6571 N N . ARG B 1 375 ? -2.518 39.406 20.922 1 79.38 375 ARG B N 1
ATOM 6572 C CA . ARG B 1 375 ? -1.224 40 21.266 1 79.38 375 ARG B CA 1
ATOM 6573 C C . ARG B 1 375 ? -1.099 41.406 20.734 1 79.38 375 ARG B C 1
ATOM 6575 O O . ARG B 1 375 ? -0.646 42.312 21.438 1 79.38 375 ARG B O 1
ATOM 6582 N N . LEU B 1 376 ? -1.476 41.625 19.5 1 79 376 LEU B N 1
ATOM 6583 C CA . LEU B 1 376 ? -1.385 42.938 18.875 1 79 376 LEU B CA 1
ATOM 6584 C C . LEU B 1 376 ? -2.242 43.938 19.609 1 79 376 LEU B C 1
ATOM 6586 O O . LEU B 1 376 ? -1.797 45.062 19.859 1 79 376 LEU B O 1
ATOM 6590 N N . GLN B 1 377 ? -3.375 43.531 19.984 1 87.38 377 GLN B N 1
ATOM 6591 C CA . GLN B 1 377 ? -4.273 44.469 20.625 1 87.38 377 GLN B CA 1
ATOM 6592 C C . GLN B 1 377 ? -3.811 44.781 22.047 1 87.38 377 GLN B C 1
ATOM 6594 O O . GLN B 1 377 ? -3.959 45.906 22.531 1 87.38 377 GLN B O 1
ATOM 6599 N N . PHE B 1 378 ? -3.26 43.812 22.703 1 87 378 PHE B N 1
ATOM 6600 C CA . PHE B 1 378 ? -2.752 44.094 24.047 1 87 378 PHE B CA 1
ATOM 6601 C C . PHE B 1 378 ? -1.611 45.094 24.016 1 87 378 PHE B C 1
ATOM 6603 O O . PHE B 1 378 ? -1.542 46 24.859 1 87 378 PHE B O 1
ATOM 6610 N N . MET B 1 379 ? -0.754 44.969 23.047 1 76.75 379 MET B N 1
ATOM 6611 C CA . MET B 1 379 ? 0.356 45.906 22.891 1 76.75 379 MET B CA 1
ATOM 6612 C C . MET B 1 379 ? -0.156 47.312 22.688 1 76.75 379 MET B C 1
ATOM 6614 O O . MET B 1 379 ? 0.433 48.281 23.203 1 76.75 379 MET B O 1
ATOM 6618 N N . ARG B 1 380 ? -1.162 47.469 22.031 1 81.19 380 ARG B N 1
ATOM 6619 C CA . ARG B 1 380 ? -1.729 48.781 21.781 1 81.19 380 ARG B CA 1
ATOM 6620 C C . ARG B 1 380 ? -2.355 49.375 23.047 1 81.19 380 ARG B C 1
ATOM 6622 O O . ARG B 1 380 ? -2.225 50.562 23.312 1 81.19 380 ARG B O 1
ATOM 6629 N N . LEU B 1 381 ? -3.016 48.5 23.797 1 88.31 381 LEU B N 1
ATOM 6630 C CA . LEU B 1 381 ? -3.631 48.969 25.047 1 88.31 381 LEU B CA 1
ATOM 6631 C C . LEU B 1 381 ? -2.566 49.375 26.047 1 88.31 381 LEU B C 1
ATOM 6633 O O . LEU B 1 381 ? -2.779 50.312 26.828 1 88.31 381 LEU B O 1
ATOM 6637 N N . GLU B 1 382 ? -1.441 48.781 25.984 1 83.69 382 GLU B N 1
ATOM 6638 C CA . GLU B 1 382 ? -0.346 49.125 26.891 1 83.69 382 GLU B CA 1
ATOM 6639 C C . GLU B 1 382 ? 0.148 50.562 26.609 1 83.69 382 GLU B C 1
ATOM 6641 O O . GLU B 1 382 ? 0.515 51.281 27.547 1 83.69 382 GLU B O 1
ATOM 6646 N N . LYS B 1 383 ? 0.105 50.875 25.391 1 80.5 383 LYS B N 1
ATOM 6647 C CA . LYS B 1 383 ? 0.527 52.219 25.047 1 80.5 383 LYS B CA 1
ATOM 6648 C C . LYS B 1 383 ? -0.468 53.281 25.562 1 80.5 383 LYS B C 1
ATOM 6650 O O . LYS B 1 383 ? -0.096 54.406 25.828 1 80.5 383 LYS B O 1
ATOM 6655 N N . LEU B 1 384 ? -1.716 52.875 25.641 1 87.31 384 LEU B N 1
ATOM 6656 C CA . LEU B 1 384 ? -2.77 53.781 26.125 1 87.31 384 LEU B CA 1
ATOM 6657 C C . LEU B 1 384 ? -2.545 54.125 27.594 1 87.31 384 LEU B C 1
ATOM 6659 O O . LEU B 1 384 ? -2.951 55.188 28.062 1 87.31 384 LEU B O 1
ATOM 6663 N N . ARG B 1 385 ? -1.83 53.281 28.344 1 86.12 385 ARG B N 1
ATOM 6664 C CA . ARG B 1 385 ? -1.575 53.5 29.766 1 86.12 385 ARG B CA 1
ATOM 6665 C C . ARG B 1 385 ? -0.855 54.812 30.016 1 86.12 385 ARG B C 1
ATOM 6667 O O . ARG B 1 385 ? -1.233 55.594 30.906 1 86.12 385 ARG B O 1
ATOM 6674 N N . ASN B 1 386 ? 0.088 55.062 29.219 1 83.62 386 ASN B N 1
ATOM 6675 C CA . ASN B 1 386 ? 0.854 56.312 29.375 1 83.62 386 ASN B CA 1
ATOM 6676 C C . ASN B 1 386 ? 0.007 57.531 29.078 1 83.62 386 ASN B C 1
ATOM 6678 O O . ASN B 1 386 ? 0.14 58.562 29.734 1 83.62 386 ASN B O 1
ATOM 6682 N N . GLY B 1 387 ? -0.85 57.406 28.047 1 85.44 387 GLY B N 1
ATOM 6683 C CA . GLY B 1 387 ? -1.746 58.5 27.719 1 85.44 387 GLY B CA 1
ATOM 6684 C C . GLY B 1 387 ? -2.721 58.812 28.844 1 85.44 387 GLY B C 1
ATOM 6685 O O . GLY B 1 387 ? -2.904 60 29.188 1 85.44 387 GLY B O 1
ATOM 6686 N N . ILE B 1 388 ? -3.252 57.812 29.422 1 89.25 388 ILE B N 1
ATOM 6687 C CA . ILE B 1 388 ? -4.191 57.969 30.531 1 89.25 388 ILE B CA 1
ATOM 6688 C C . ILE B 1 388 ? -3.486 58.625 31.719 1 89.25 388 ILE B C 1
ATOM 6690 O O . ILE B 1 388 ? -4.004 59.594 32.312 1 89.25 388 ILE B O 1
ATOM 6694 N N . TYR B 1 389 ? -2.301 58.25 32.031 1 88.31 389 TYR B N 1
ATOM 6695 C CA . TYR B 1 389 ? -1.516 58.812 33.125 1 88.31 389 TYR B CA 1
ATOM 6696 C C . TYR B 1 389 ? -1.23 60.281 32.906 1 88.31 389 TYR B C 1
ATOM 6698 O O . TYR B 1 389 ? -1.375 61.094 33.844 1 88.31 389 TYR B O 1
ATOM 6706 N N . SER B 1 390 ? -0.919 60.594 31.703 1 87.25 390 SER B N 1
ATOM 6707 C CA . SER B 1 390 ? -0.608 61.969 31.391 1 87.25 390 SER B CA 1
ATOM 6708 C C . SER B 1 390 ? -1.821 62.875 31.594 1 87.25 390 SER B C 1
ATOM 6710 O O . SER B 1 390 ? -1.694 63.969 32.094 1 87.25 390 SER B O 1
ATOM 6712 N N . ILE B 1 391 ? -2.971 62.406 31.172 1 88.06 391 ILE B N 1
ATOM 6713 C CA . ILE B 1 391 ? -4.188 63.219 31.328 1 88.06 391 ILE B CA 1
ATOM 6714 C C . ILE B 1 391 ? -4.5 63.406 32.812 1 88.06 391 ILE B C 1
ATOM 6716 O O . ILE B 1 391 ? -4.859 64.5 33.25 1 88.06 391 ILE B O 1
ATOM 6720 N N . ILE B 1 392 ? -4.25 62.344 33.625 1 85.38 392 ILE B N 1
ATOM 6721 C CA . ILE B 1 392 ? -4.516 62.406 35.062 1 85.38 392 ILE B CA 1
ATOM 6722 C C . ILE B 1 392 ? -3.553 63.406 35.719 1 85.38 392 ILE B C 1
ATOM 6724 O O . ILE B 1 392 ? -3.961 64.188 36.562 1 85.38 392 ILE B O 1
ATOM 6728 N N . VAL B 1 393 ? -2.334 63.438 35.281 1 84.81 393 VAL B N 1
ATOM 6729 C CA . VAL B 1 393 ? -1.337 64.375 35.812 1 84.81 393 VAL B CA 1
ATOM 6730 C C . VAL B 1 393 ? -1.688 65.812 35.438 1 84.81 393 VAL B C 1
ATOM 6732 O O . VAL B 1 393 ? -1.542 66.75 36.25 1 84.81 393 VAL B O 1
ATOM 6735 N N . LEU B 1 394 ? -2.188 65.938 34.281 1 85.5 394 LEU B N 1
ATOM 6736 C CA . LEU B 1 394 ? -2.576 67.25 33.812 1 85.5 394 LEU B CA 1
ATOM 6737 C C . LEU B 1 394 ? -3.762 67.812 34.594 1 85.5 394 LEU B C 1
ATOM 6739 O O . LEU B 1 394 ? -3.877 69 34.812 1 85.5 394 LEU B O 1
ATOM 6743 N N . MET B 1 395 ? -4.664 67 35.031 1 81.31 395 MET B N 1
ATOM 6744 C CA . MET B 1 395 ? -5.789 67.375 35.875 1 81.31 395 MET B CA 1
ATOM 6745 C C . MET B 1 395 ? -5.301 67.938 37.219 1 81.31 395 MET B C 1
ATOM 6747 O O . MET B 1 395 ? -5.863 68.875 37.75 1 81.31 395 MET B O 1
ATOM 6751 N N . LEU B 1 396 ? -4.141 67.438 37.719 1 78.69 396 LEU B N 1
ATOM 6752 C CA . LEU B 1 396 ? -3.588 67.812 39 1 78.69 396 LEU B CA 1
ATOM 6753 C C . LEU B 1 396 ? -2.795 69.125 38.875 1 78.69 396 LEU B C 1
ATOM 6755 O O . LEU B 1 396 ? -2.75 69.875 39.812 1 78.69 396 LEU B O 1
ATOM 6759 N N . HIS B 1 397 ? -2.17 69.312 37.844 1 77.56 397 HIS B N 1
ATOM 6760 C CA . HIS B 1 397 ? -1.313 70.5 37.625 1 77.56 397 HIS B CA 1
ATOM 6761 C C . HIS B 1 397 ? -2.092 71.812 37.812 1 77.56 397 HIS B C 1
ATOM 6763 O O . HIS B 1 397 ? -1.538 72.75 38.281 1 77.56 397 HIS B O 1
ATOM 6769 N N . ASP B 1 398 ? -3.324 71.875 37.656 1 69.25 398 ASP B N 1
ATOM 6770 C CA . ASP B 1 398 ? -4.133 73.125 37.688 1 69.25 398 ASP B CA 1
ATOM 6771 C C . ASP B 1 398 ? -4.402 73.5 39.156 1 69.25 398 ASP B C 1
ATOM 6773 O O . ASP B 1 398 ? -4.734 74.688 39.406 1 69.25 398 ASP B O 1
ATOM 6777 N N . ILE B 1 399 ? -4.125 72.625 40.062 1 69.38 399 ILE B N 1
ATOM 6778 C CA . ILE B 1 399 ? -4.535 72.938 41.438 1 69.38 399 ILE B CA 1
ATOM 6779 C C . ILE B 1 399 ? -3.309 73 42.344 1 69.38 399 ILE B C 1
ATOM 6781 O O . ILE B 1 399 ? -3.396 73.438 43.5 1 69.38 399 ILE B O 1
ATOM 6785 N N . GLU B 1 400 ? -2.107 72.75 41.875 1 69 400 GLU B N 1
ATOM 6786 C CA . GLU B 1 400 ? -0.933 72.562 42.719 1 69 400 GLU B CA 1
ATOM 6787 C C . GLU B 1 400 ? -0.469 73.875 43.312 1 69 400 GLU B C 1
ATOM 6789 O O . GLU B 1 400 ? 0.001 73.938 44.438 1 69 400 GLU B O 1
ATOM 6794 N N . ASP B 1 401 ? -0.812 74.938 42.688 1 73.56 401 ASP B N 1
ATOM 6795 C CA . ASP B 1 401 ? -0.266 76.188 43.125 1 73.56 401 ASP B CA 1
ATOM 6796 C C . ASP B 1 401 ? -1.268 76.938 44 1 73.56 401 ASP B C 1
ATOM 6798 O O . ASP B 1 401 ? -1.117 78.125 44.219 1 73.56 401 ASP B O 1
ATOM 6802 N N . PHE B 1 402 ? -2.271 76.25 44.375 1 77.69 402 PHE B N 1
ATOM 6803 C CA . PHE B 1 402 ? -3.346 76.875 45.125 1 77.69 402 PHE B CA 1
ATOM 6804 C C . PHE B 1 402 ? -2.818 77.5 46.406 1 77.69 402 PHE B C 1
ATOM 6806 O O . PHE B 1 402 ? -3.1 78.688 46.688 1 77.69 402 PHE B O 1
ATOM 6813 N N . ILE B 1 403 ? -1.966 76.75 47.156 1 77.69 403 ILE B N 1
ATOM 6814 C CA . ILE B 1 403 ? -1.487 77.25 48.438 1 77.69 403 ILE B CA 1
ATOM 6815 C C . ILE B 1 403 ? -0.6 78.438 48.25 1 77.69 403 ILE B C 1
ATOM 6817 O O . ILE B 1 403 ? -0.725 79.438 48.969 1 77.69 403 ILE B O 1
ATOM 6821 N N . ASP B 1 404 ? 0.173 78.438 47.312 1 80.31 404 ASP B N 1
ATOM 6822 C CA . ASP B 1 404 ? 1.061 79.562 47.031 1 80.31 404 ASP B CA 1
ATOM 6823 C C . ASP B 1 404 ? 0.265 80.812 46.625 1 80.31 404 ASP B C 1
ATOM 6825 O O . ASP B 1 404 ? 0.597 81.938 47.062 1 80.31 404 ASP B O 1
ATOM 6829 N N . ASN B 1 405 ? -0.748 80.625 45.844 1 80.25 405 ASN B N 1
ATOM 6830 C CA . ASN B 1 405 ? -1.582 81.75 45.406 1 80.25 405 ASN B CA 1
ATOM 6831 C C . ASN B 1 405 ? -2.363 82.375 46.562 1 80.25 405 ASN B C 1
ATOM 6833 O O . ASN B 1 405 ? -2.492 83.562 46.656 1 80.25 405 ASN B O 1
ATOM 6837 N N . VAL B 1 406 ? -2.768 81.5 47.438 1 79.56 406 VAL B N 1
ATOM 6838 C CA . VAL B 1 406 ? -3.496 82 48.625 1 79.56 406 VAL B CA 1
ATOM 6839 C C . VAL B 1 406 ? -2.545 82.75 49.562 1 79.56 406 VAL B C 1
ATOM 6841 O O . VAL B 1 406 ? -2.893 83.812 50.094 1 79.56 406 VAL B O 1
ATOM 6844 N N . GLU B 1 407 ? -1.356 82.188 49.688 1 79.19 407 GLU B N 1
ATOM 6845 C CA . GLU B 1 407 ? -0.358 82.812 50.531 1 79.19 407 GLU B CA 1
ATOM 6846 C C . GLU B 1 407 ? 0.01 84.188 50 1 79.19 407 GLU B C 1
ATOM 6848 O O . GLU B 1 407 ? 0.166 85.188 50.781 1 79.19 407 GLU B O 1
ATOM 6853 N N . ARG B 1 408 ? 0.173 84.375 48.75 1 82.88 408 ARG B N 1
ATOM 6854 C CA . ARG B 1 408 ? 0.507 85.688 48.125 1 82.88 408 ARG B CA 1
ATOM 6855 C C . ARG B 1 408 ? -0.611 86.688 48.344 1 82.88 408 ARG B C 1
ATOM 6857 O O . ARG B 1 408 ? -0.348 87.875 48.562 1 82.88 408 ARG B O 1
ATOM 6864 N N . CYS B 1 409 ? -1.851 86.25 48.312 1 80.44 409 CYS B N 1
ATOM 6865 C CA . CYS B 1 409 ? -3.002 87.125 48.469 1 80.44 409 CYS B CA 1
ATOM 6866 C C . CYS B 1 409 ? -3.092 87.625 49.906 1 80.44 409 CYS B C 1
ATOM 6868 O O . CYS B 1 409 ? -3.484 88.75 50.156 1 80.44 409 CYS B O 1
ATOM 6870 N N . THR B 1 410 ? -2.65 86.75 50.875 1 76 410 THR B N 1
ATOM 6871 C CA . THR B 1 410 ? -2.752 87.125 52.281 1 76 410 THR B CA 1
ATOM 6872 C C . THR B 1 410 ? -1.696 88.188 52.625 1 76 410 THR B C 1
ATOM 6874 O O . THR B 1 410 ? -1.787 88.875 53.656 1 76 410 THR B O 1
ATOM 6877 N N . GLN B 1 411 ? -0.695 88.438 51.781 1 72.94 411 GLN B N 1
ATOM 6878 C CA . GLN B 1 411 ? 0.373 89.375 52.031 1 72.94 411 GLN B CA 1
ATOM 6879 C C . GLN B 1 411 ? -0.024 90.75 51.594 1 72.94 411 GLN B C 1
ATOM 6881 O O . GLN B 1 411 ? 0.622 91.75 51.969 1 72.94 411 GLN B O 1
ATOM 6886 N N . PHE B 1 412 ? -1.019 91 50.938 1 69.75 412 PHE B N 1
ATOM 6887 C CA . PHE B 1 412 ? -1.454 92.312 50.469 1 69.75 412 PHE B CA 1
ATOM 6888 C C . PHE B 1 412 ? -2.428 92.938 51.469 1 69.75 412 PHE B C 1
ATOM 6890 O O . PHE B 1 412 ? -3.168 92.25 52.156 1 69.75 412 PHE B O 1
ATOM 6897 N N . ASN B 1 413 ? -2.33 94.25 51.656 1 65.06 413 ASN B N 1
ATOM 6898 C CA . ASN B 1 413 ? -3.209 95 52.562 1 65.06 413 ASN B CA 1
ATOM 6899 C C . ASN B 1 413 ? -4.645 95 52.031 1 65.06 413 ASN B C 1
ATOM 6901 O O . ASN B 1 413 ? -5.594 95.062 52.812 1 65.06 413 ASN B O 1
ATOM 6905 N N . ASP B 1 414 ? -4.973 95.188 50.719 1 59.53 414 ASP B N 1
ATOM 6906 C CA . ASP B 1 414 ? -6.305 95.188 50.125 1 59.53 414 ASP B CA 1
ATOM 6907 C C . ASP B 1 414 ? -6.684 93.812 49.594 1 59.53 414 ASP B C 1
ATOM 6909 O O . ASP B 1 414 ? -6.523 93.562 48.406 1 59.53 414 ASP B O 1
ATOM 6913 N N . VAL B 1 415 ? -7.129 93 50.469 1 64.38 415 VAL B N 1
ATOM 6914 C CA . VAL B 1 415 ? -7.414 91.562 50.281 1 64.38 415 VAL B CA 1
ATOM 6915 C C . VAL B 1 415 ? -8.695 91.375 49.438 1 64.38 415 VAL B C 1
ATOM 6917 O O . VAL B 1 415 ? -8.945 90.312 48.875 1 64.38 415 VAL B O 1
ATOM 6920 N N . GLN B 1 416 ? -9.438 92.438 49.25 1 65.81 416 GLN B N 1
ATOM 6921 C CA . GLN B 1 416 ? -10.742 92.312 48.594 1 65.81 416 GLN B CA 1
ATOM 6922 C C . GLN B 1 416 ? -10.586 92.062 47.094 1 65.81 416 GLN B C 1
ATOM 6924 O O . GLN B 1 416 ? -11.312 91.25 46.531 1 65.81 416 GLN B O 1
ATOM 6929 N N . ASN B 1 417 ? -9.57 92.688 46.531 1 74 417 ASN B N 1
ATOM 6930 C CA . ASN B 1 417 ? -9.383 92.438 45.094 1 74 417 ASN B CA 1
ATOM 6931 C C . ASN B 1 417 ? -8.734 91.125 44.812 1 74 417 ASN B C 1
ATOM 6933 O O . ASN B 1 417 ? -8.977 90.5 43.75 1 74 417 ASN B O 1
ATOM 6937 N N . CYS B 1 418 ? -8.117 90.562 45.812 1 78.81 418 CYS B N 1
ATOM 6938 C CA . CYS B 1 418 ? -7.418 89.25 45.656 1 78.81 418 CYS B CA 1
ATOM 6939 C C . CYS B 1 418 ? -8.391 88.125 45.719 1 78.81 418 CYS B C 1
ATOM 6941 O O . CYS B 1 418 ? -8.281 87.125 44.938 1 78.81 418 CYS B O 1
ATOM 6943 N N . ASP B 1 419 ? -9.461 88.25 46.469 1 76.88 419 ASP B N 1
ATOM 6944 C CA . ASP B 1 419 ? -10.461 87.188 46.656 1 76.88 419 ASP B CA 1
ATOM 6945 C C . ASP B 1 419 ? -11.281 87 45.375 1 76.88 419 ASP B C 1
ATOM 6947 O O . ASP B 1 419 ? -11.492 85.875 44.969 1 76.88 419 ASP B O 1
ATOM 6951 N N . SER B 1 420 ? -11.664 88.188 44.844 1 79.88 420 SER B N 1
ATOM 6952 C CA . SER B 1 420 ? -12.477 88.062 43.625 1 79.88 420 SER B CA 1
ATOM 6953 C C . SER B 1 420 ? -11.672 87.5 42.469 1 79.88 420 SER B C 1
ATOM 6955 O O . SER B 1 420 ? -12.188 86.688 41.688 1 79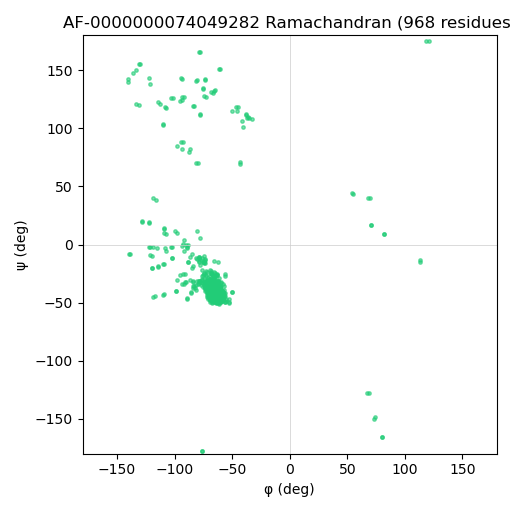.88 420 SER B O 1
ATOM 6957 N N . PHE B 1 421 ? -10.367 87.812 42.406 1 82.56 421 PHE B N 1
ATOM 6958 C CA . PHE B 1 421 ? -9.508 87.312 41.344 1 82.56 421 PHE B CA 1
ATOM 6959 C C . PHE B 1 421 ? -9.242 85.812 41.5 1 82.56 421 PHE B C 1
ATOM 6961 O O . PHE B 1 421 ? -9.398 85.062 40.531 1 82.56 421 PHE B O 1
ATOM 6968 N N . LEU B 1 422 ? -8.906 85.375 42.688 1 83.94 422 LEU B N 1
ATOM 6969 C CA . LEU B 1 422 ? -8.625 84 42.938 1 83.94 422 LEU B CA 1
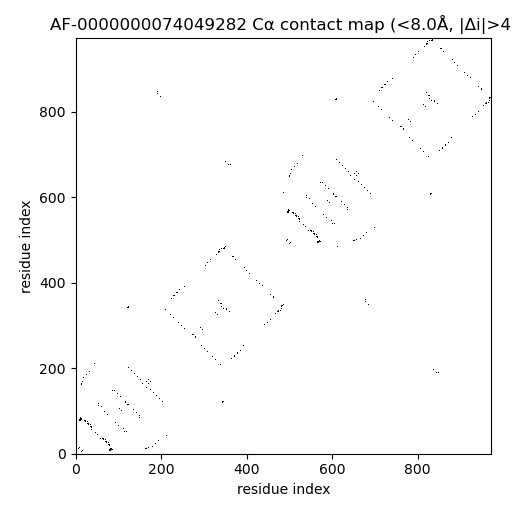ATOM 6970 C C . LEU B 1 422 ? -9.875 83.125 42.719 1 83.94 422 LEU B C 1
ATOM 6972 O O . LEU B 1 422 ? -9.789 82 42.219 1 83.94 422 LEU B O 1
ATOM 6976 N N . GLY B 1 423 ? -10.984 83.688 43.125 1 80.88 423 GLY B N 1
ATOM 6977 C CA . GLY B 1 423 ? -12.234 82.938 42.906 1 80.88 423 GLY B CA 1
ATOM 6978 C C . GLY B 1 423 ? -12.562 82.688 41.469 1 80.88 423 GLY B C 1
ATOM 6979 O O . GLY B 1 423 ? -12.953 81.625 41.062 1 80.88 423 GLY B O 1
ATOM 6980 N N . THR B 1 424 ? -12.391 83.812 40.656 1 85.56 424 THR B N 1
ATOM 6981 C CA . THR B 1 424 ? -12.688 83.688 39.25 1 85.56 424 THR B CA 1
ATOM 6982 C C . THR B 1 424 ? -11.703 82.75 38.562 1 85.56 424 THR B C 1
ATOM 6984 O O . THR B 1 424 ? -12.102 81.938 37.719 1 85.56 424 THR B O 1
ATOM 6987 N N . GLU B 1 425 ? -10.406 82.75 38.875 1 83.31 425 GLU B N 1
ATOM 6988 C CA . GLU B 1 425 ? -9.375 81.938 38.25 1 83.31 425 GLU B CA 1
ATOM 6989 C C . GLU B 1 425 ? -9.562 80.5 38.594 1 83.31 425 GLU B C 1
ATOM 6991 O O . GLU B 1 425 ? -9.445 79.625 37.719 1 83.31 425 GLU B O 1
ATOM 6996 N N . TYR B 1 426 ? -9.867 80.188 39.781 1 84.94 426 TYR B N 1
ATOM 6997 C CA . TYR B 1 426 ? -10.008 78.75 40.188 1 84.94 426 TYR B CA 1
ATOM 6998 C C . TYR B 1 426 ? -11.32 78.188 39.688 1 84.94 426 TYR B C 1
ATOM 7000 O O . TYR B 1 426 ? -11.406 77 39.406 1 84.94 426 TYR B O 1
ATOM 7008 N N . GLN B 1 427 ? -12.359 79.062 39.5 1 83.94 427 GLN B N 1
ATOM 7009 C CA . GLN B 1 427 ? -13.555 78.562 38.844 1 83.94 427 GLN B CA 1
ATOM 7010 C C . GLN B 1 427 ? -13.25 78.125 37.406 1 83.94 427 GLN B C 1
ATOM 7012 O O . GLN B 1 427 ? -13.766 77.125 36.906 1 83.94 427 GLN B O 1
ATOM 7017 N N . THR B 1 428 ? -12.367 78.938 36.781 1 87.12 428 THR B N 1
ATOM 7018 C CA . THR B 1 428 ? -11.945 78.625 35.438 1 87.12 428 THR B CA 1
ATOM 7019 C C . THR B 1 428 ? -11.109 77.312 35.406 1 87.12 428 THR B C 1
ATOM 7021 O O . THR B 1 428 ? -11.305 76.5 34.562 1 87.12 428 THR B O 1
ATOM 7024 N N . LEU B 1 429 ? -10.219 77.125 36.375 1 84.5 429 LEU B N 1
ATOM 7025 C CA . LEU B 1 429 ? -9.359 76 36.469 1 84.5 429 LEU B CA 1
ATOM 7026 C C . LEU B 1 429 ? -10.18 74.75 36.75 1 84.5 429 LEU B C 1
ATOM 7028 O O . LEU B 1 429 ? -9.891 73.625 36.188 1 84.5 429 LEU B O 1
ATOM 7032 N N . PHE B 1 430 ? -11.297 74.875 37.469 1 83.12 430 PHE B N 1
ATOM 7033 C CA . PHE B 1 430 ? -12.172 73.75 37.781 1 83.12 430 PHE B CA 1
ATOM 7034 C C . PHE B 1 430 ? -12.961 73.312 36.531 1 83.12 430 PHE B C 1
ATOM 7036 O O . PHE B 1 430 ? -13.203 72.125 36.312 1 83.12 430 PHE B O 1
ATOM 7043 N N . THR B 1 431 ? -13.336 74.375 35.75 1 86.31 431 THR B N 1
ATOM 7044 C CA . THR B 1 431 ? -13.992 74.062 34.5 1 86.31 431 THR B CA 1
ATOM 7045 C C . THR B 1 431 ? -13.062 73.312 33.562 1 86.31 431 THR B C 1
ATOM 7047 O O . THR B 1 431 ? -13.477 72.312 32.938 1 86.31 431 THR B O 1
ATOM 7050 N N . TYR B 1 432 ? -11.766 73.625 33.562 1 85 432 TYR B N 1
ATOM 7051 C CA . TYR B 1 432 ? -10.789 72.938 32.719 1 85 432 TYR B CA 1
ATOM 7052 C C . TYR B 1 432 ? -10.547 71.562 33.219 1 85 432 TYR B C 1
ATOM 7054 O O . TYR B 1 432 ? -10.398 70.625 32.438 1 85 432 TYR B O 1
ATOM 7062 N N . THR B 1 433 ? -10.5 71.312 34.5 1 83.62 433 THR B N 1
ATOM 7063 C CA . THR B 1 433 ? -10.297 70 35.094 1 83.62 433 THR B CA 1
ATOM 7064 C C . THR B 1 433 ? -11.453 69.062 34.75 1 83.62 433 THR B C 1
ATOM 7066 O O . THR B 1 433 ? -11.234 67.875 34.438 1 83.62 433 THR B O 1
ATOM 7069 N N . THR B 1 434 ? -12.695 69.625 34.781 1 84.19 434 THR B N 1
ATOM 7070 C CA . THR B 1 434 ? -13.867 68.812 34.406 1 84.19 434 THR B CA 1
ATOM 7071 C C . THR B 1 434 ? -13.812 68.438 32.906 1 84.19 434 THR B C 1
ATOM 7073 O O . THR B 1 434 ? -14.172 67.312 32.531 1 84.19 434 THR B O 1
ATOM 7076 N N . GLU B 1 435 ? -13.352 69.375 32.125 1 87.44 435 GLU B N 1
ATOM 7077 C CA . GLU B 1 435 ? -13.227 69.062 30.688 1 87.44 435 GLU B CA 1
ATOM 7078 C C . GLU B 1 435 ? -12.164 68 30.422 1 87.44 435 GLU B C 1
ATOM 7080 O O . GLU B 1 435 ? -12.32 67.188 29.516 1 87.44 435 GLU B O 1
ATOM 7085 N N . LYS B 1 436 ? -11.078 68 31.141 1 87 436 LYS B N 1
ATOM 7086 C CA . LYS B 1 436 ? -10.023 67 31 1 87 436 LYS B CA 1
ATOM 7087 C C . LYS B 1 436 ? -10.523 65.625 31.422 1 87 436 LYS B C 1
ATOM 7089 O O . LYS B 1 436 ? -10.211 64.625 30.781 1 87 436 LYS B O 1
ATOM 7094 N N . ARG B 1 437 ? -11.289 65.625 32.5 1 86.5 437 ARG B N 1
ATOM 7095 C CA . ARG B 1 437 ? -11.891 64.375 32.938 1 86.5 437 ARG B CA 1
ATOM 7096 C C . ARG B 1 437 ? -12.82 63.781 31.891 1 86.5 437 ARG B C 1
ATOM 7098 O O . ARG B 1 437 ? -12.781 62.594 31.594 1 86.5 437 ARG B O 1
ATOM 7105 N N . ASP B 1 438 ? -13.68 64.625 31.344 1 89.12 438 ASP B N 1
ATOM 7106 C CA . ASP B 1 438 ? -14.594 64.188 30.297 1 89.12 438 ASP B CA 1
ATOM 7107 C C . ASP B 1 438 ? -13.836 63.75 29.062 1 89.12 438 ASP B C 1
ATOM 7109 O O . ASP B 1 438 ? -14.258 62.781 28.391 1 89.12 438 ASP B O 1
ATOM 7113 N N . ALA B 1 439 ? -12.75 64.5 28.766 1 90.12 439 ALA B N 1
ATOM 7114 C CA . ALA B 1 439 ? -11.898 64.062 27.656 1 90.12 439 ALA B CA 1
ATOM 7115 C C . ALA B 1 439 ? -11.297 62.688 27.906 1 90.12 439 ALA B C 1
ATOM 7117 O O . ALA B 1 439 ? -11.141 61.875 26.984 1 90.12 439 ALA B O 1
ATOM 7118 N N . LEU B 1 440 ? -10.898 62.344 29.156 1 91.88 440 LEU B N 1
ATOM 7119 C CA . LEU B 1 440 ? -10.391 61.031 29.547 1 91.88 440 LEU B CA 1
ATOM 7120 C C . LEU B 1 440 ? -11.445 59.969 29.297 1 91.88 440 LEU B C 1
ATOM 7122 O O . LEU B 1 440 ? -11.148 58.906 28.719 1 91.88 440 LEU B O 1
ATOM 7126 N N . TYR B 1 441 ? -12.711 60.281 29.719 1 92.31 441 TYR B N 1
ATOM 7127 C CA . TYR B 1 441 ? -13.789 59.344 29.531 1 92.31 441 TYR B CA 1
ATOM 7128 C C . TYR B 1 441 ? -14.047 59.094 28.047 1 92.31 441 TYR B C 1
ATOM 7130 O O . TYR B 1 441 ? -14.258 57.938 27.625 1 92.31 441 TYR B O 1
ATOM 7138 N N . ARG B 1 442 ? -13.984 60.094 27.25 1 93.44 442 ARG B N 1
ATOM 7139 C CA . ARG B 1 442 ? -14.18 59.938 25.812 1 93.44 442 ARG B CA 1
ATOM 7140 C C . ARG B 1 442 ? -13.039 59.156 25.172 1 93.44 442 ARG B C 1
ATOM 7142 O O . ARG B 1 442 ? -13.281 58.312 24.297 1 93.44 442 ARG B O 1
ATOM 7149 N N . LEU B 1 443 ? -11.828 59.406 25.625 1 93 443 LEU B N 1
ATOM 7150 C CA . LEU B 1 443 ? -10.664 58.688 25.109 1 93 443 LEU B CA 1
ATOM 7151 C C . LEU B 1 443 ? -10.773 57.188 25.422 1 93 443 LEU B C 1
ATOM 7153 O O . LEU B 1 443 ? -10.484 56.344 24.562 1 93 443 LEU B O 1
ATOM 7157 N N . LEU B 1 444 ? -11.195 56.844 26.625 1 94.44 444 LEU B N 1
ATOM 7158 C CA . LEU B 1 444 ? -11.344 55.469 27.031 1 94.44 444 LEU B CA 1
ATOM 7159 C C . LEU B 1 444 ? -12.344 54.75 26.125 1 94.44 444 LEU B C 1
ATOM 7161 O O . LEU B 1 444 ? -12.062 53.656 25.625 1 94.44 444 LEU B O 1
ATOM 7165 N N . VAL B 1 445 ? -13.516 55.375 25.906 1 93.88 445 VAL B N 1
ATOM 7166 C CA . VAL B 1 445 ? -14.562 54.75 25.094 1 93.88 445 VAL B CA 1
ATOM 7167 C C . VAL B 1 445 ? -14.102 54.656 23.641 1 93.88 445 VAL B C 1
ATOM 7169 O O . VAL B 1 445 ? -14.305 53.625 23 1 93.88 445 VAL B O 1
ATOM 7172 N N . GLN B 1 446 ? -13.469 55.656 23.156 1 93.06 446 GLN B N 1
ATOM 7173 C CA . GLN B 1 446 ? -13.008 55.688 21.766 1 93.06 446 GLN B CA 1
ATOM 7174 C C . GLN B 1 446 ? -11.93 54.625 21.531 1 93.06 446 GLN B C 1
ATOM 7176 O O . GLN B 1 446 ? -11.969 53.875 20.547 1 93.06 446 GLN B O 1
ATOM 7181 N N . GLU B 1 447 ? -10.961 54.5 22.453 1 93.25 447 GLU B N 1
ATOM 7182 C CA . GLU B 1 447 ? -9.844 53.562 22.266 1 93.25 447 GLU B CA 1
ATOM 7183 C C . GLU B 1 447 ? -10.289 52.125 22.469 1 93.25 447 GLU B C 1
ATOM 7185 O O . GLU B 1 447 ? -9.812 51.219 21.781 1 93.25 447 GLU B O 1
ATOM 7190 N N . THR B 1 448 ? -11.117 51.844 23.422 1 94.5 448 THR B N 1
ATOM 7191 C CA . THR B 1 448 ? -11.602 50.5 23.609 1 94.5 448 THR B CA 1
ATOM 7192 C C . THR B 1 448 ? -12.492 50.062 22.453 1 94.5 448 THR B C 1
ATOM 7194 O O . THR B 1 448 ? -12.445 48.906 22.016 1 94.5 448 THR B O 1
ATOM 7197 N N . SER B 1 449 ? -13.359 51 21.938 1 94.69 449 SER B N 1
ATOM 7198 C CA . SER B 1 449 ? -14.172 50.719 20.766 1 94.69 449 SER B CA 1
ATOM 7199 C C . SER B 1 449 ? -13.297 50.438 19.547 1 94.69 449 SER B C 1
ATOM 7201 O O . SER B 1 449 ? -13.555 49.531 18.781 1 94.69 449 SER B O 1
ATOM 7203 N N . ALA B 1 450 ? -12.312 51.281 19.344 1 93.88 450 ALA B N 1
ATOM 7204 C CA . ALA B 1 450 ? -11.383 51.094 18.234 1 93.88 450 ALA B CA 1
ATOM 7205 C C . ALA B 1 450 ? -10.664 49.75 18.359 1 93.88 450 ALA B C 1
ATOM 7207 O O . ALA B 1 450 ? -10.461 49.031 17.359 1 93.88 450 ALA B O 1
ATOM 7208 N N . SER B 1 451 ? -10.234 49.406 19.594 1 93.94 451 SER B N 1
ATOM 7209 C CA . SER B 1 451 ? -9.578 48.125 19.844 1 93.94 451 SER B CA 1
ATOM 7210 C C . SER B 1 451 ? -10.5 46.969 19.5 1 93.94 451 SER B C 1
ATOM 7212 O O . SER B 1 451 ? -10.07 46 18.891 1 93.94 451 SER B O 1
ATOM 7214 N N . PHE B 1 452 ? -11.719 47.094 19.906 1 95 452 PHE B N 1
ATOM 7215 C CA . PHE B 1 452 ? -12.688 46.031 19.594 1 95 452 PHE B CA 1
ATOM 7216 C C . PHE B 1 452 ? -12.836 45.844 18.094 1 95 452 PHE B C 1
ATOM 7218 O O . PHE B 1 452 ? -12.781 44.719 17.578 1 95 452 PHE B O 1
ATOM 7225 N N . TYR B 1 453 ? -13.039 46.938 17.391 1 94.12 453 TYR B N 1
ATOM 7226 C CA . TYR B 1 453 ? -13.234 46.844 15.945 1 94.12 453 TYR B CA 1
ATOM 7227 C C . TYR B 1 453 ? -11.992 46.281 15.258 1 94.12 453 TYR B C 1
ATOM 7229 O O . TYR B 1 453 ? -12.094 45.562 14.266 1 94.12 453 TYR B O 1
ATOM 7237 N N . ARG B 1 454 ? -10.82 46.531 15.734 1 90.75 454 ARG B N 1
ATOM 7238 C CA . ARG B 1 454 ? -9.602 45.969 15.195 1 90.75 454 ARG B CA 1
ATOM 7239 C C . ARG B 1 454 ? -9.547 44.469 15.477 1 90.75 454 ARG B C 1
ATOM 7241 O O . ARG B 1 454 ? -9.133 43.688 14.617 1 90.75 454 ARG B O 1
ATOM 7248 N N . MET B 1 455 ? -9.961 44.156 16.703 1 92.81 455 MET B N 1
ATOM 7249 C CA . MET B 1 455 ? -10.008 42.719 17.062 1 92.81 455 MET B CA 1
ATOM 7250 C C . MET B 1 455 ? -11 41.969 16.172 1 92.81 455 MET B C 1
ATOM 7252 O O . MET B 1 455 ? -10.703 40.906 15.688 1 92.81 455 MET B O 1
ATOM 7256 N N . GLU B 1 456 ? -12.148 42.531 16.031 1 93.19 456 GLU B N 1
ATOM 7257 C CA . GLU B 1 456 ? -13.18 41.969 15.172 1 93.19 456 GLU B CA 1
ATOM 7258 C C . GLU B 1 456 ? -12.672 41.781 13.742 1 93.19 456 GLU B C 1
ATOM 7260 O O . GLU B 1 456 ? -12.875 40.75 13.125 1 93.19 456 GLU B O 1
ATOM 7265 N N . GLY B 1 457 ? -12.086 42.844 13.242 1 91.69 457 GLY B N 1
ATOM 7266 C CA . GLY B 1 457 ? -11.492 42.75 11.922 1 91.69 457 GLY B CA 1
ATOM 7267 C C . GLY B 1 457 ? -10.406 41.688 11.828 1 91.69 457 GLY B C 1
ATOM 7268 O O . GLY B 1 457 ? -10.32 40.969 10.828 1 91.69 457 GLY B O 1
ATOM 7269 N N . CYS B 1 458 ? -9.531 41.594 12.859 1 89.38 458 CYS B N 1
ATOM 7270 C CA . CYS B 1 458 ? -8.438 40.625 12.898 1 89.38 458 CYS B CA 1
ATOM 7271 C C . CYS B 1 458 ? -8.969 39.188 12.922 1 89.38 458 CYS B C 1
ATOM 7273 O O . CYS B 1 458 ? -8.508 38.344 12.164 1 89.38 458 CYS B O 1
ATOM 7275 N N . PHE B 1 459 ? -9.938 38.938 13.766 1 89.5 459 PHE B N 1
ATOM 7276 C CA . PHE B 1 459 ? -10.531 37.625 13.867 1 89.5 459 PHE B CA 1
ATOM 7277 C C . PHE B 1 459 ? -11.258 37.25 12.578 1 89.5 459 PHE B C 1
ATOM 7279 O O . PHE B 1 459 ? -11.156 36.125 12.102 1 89.5 459 PHE B O 1
ATOM 7286 N N . SER B 1 460 ? -11.977 38.219 12.031 1 89.75 460 SER B N 1
ATOM 7287 C CA . SER B 1 460 ? -12.664 37.969 10.773 1 89.75 460 SER B CA 1
ATOM 7288 C C . SER B 1 460 ? -11.688 37.656 9.648 1 89.75 460 SER B C 1
ATOM 7290 O O . SER B 1 460 ? -11.953 36.781 8.812 1 89.75 460 SER B O 1
ATOM 7292 N N . ASN B 1 461 ? -10.617 38.312 9.656 1 88.19 461 ASN B N 1
ATOM 7293 C CA . ASN B 1 461 ? -9.586 38.031 8.664 1 88.19 461 ASN B CA 1
ATOM 7294 C C . ASN B 1 461 ? -9.008 36.625 8.836 1 88.19 461 ASN B C 1
ATOM 7296 O O . ASN B 1 461 ? -8.766 35.938 7.852 1 88.19 461 ASN B O 1
ATOM 7300 N N . SER B 1 462 ? -8.703 36.312 10.039 1 86.12 462 SER B N 1
ATOM 7301 C CA . SER B 1 462 ? -8.18 34.969 10.312 1 86.12 462 SER B CA 1
ATOM 7302 C C . SER B 1 462 ? -9.141 33.875 9.828 1 86.12 462 SER B C 1
ATOM 7304 O O . SER B 1 462 ? -8.719 32.906 9.203 1 86.12 462 SER B O 1
ATOM 7306 N N . LYS B 1 463 ? -10.383 34.031 10.078 1 88.75 463 LYS B N 1
ATOM 7307 C CA . LYS B 1 463 ? -11.406 33.094 9.633 1 88.75 463 LYS B CA 1
ATOM 7308 C C . LYS B 1 463 ? -11.508 33.062 8.109 1 88.75 463 LYS B C 1
ATOM 7310 O O . LYS B 1 463 ? -11.625 32 7.508 1 88.75 463 LYS B O 1
ATOM 7315 N N . HIS B 1 464 ? -11.461 34.25 7.504 1 89.75 464 HIS B N 1
ATOM 7316 C CA . HIS B 1 464 ? -11.531 34.344 6.051 1 89.75 464 HIS B CA 1
ATOM 7317 C C . HIS B 1 464 ? -10.352 33.656 5.387 1 89.75 464 HIS B C 1
ATOM 7319 O O . HIS B 1 464 ? -10.516 32.969 4.375 1 89.75 464 HIS B O 1
ATOM 7325 N N . LEU B 1 465 ? -9.195 33.812 5.93 1 86.81 465 LEU B N 1
ATOM 7326 C CA . LEU B 1 465 ? -8 33.156 5.387 1 86.81 465 LEU B CA 1
ATOM 7327 C C . LEU B 1 465 ? -8.125 31.641 5.465 1 86.81 465 LEU B C 1
ATOM 7329 O O . LEU B 1 465 ? -7.723 30.938 4.539 1 86.81 465 LEU B O 1
ATOM 7333 N N . LEU B 1 466 ? -8.648 31.188 6.559 1 90.12 466 LEU B N 1
ATOM 7334 C CA . LEU B 1 466 ? -8.852 29.75 6.707 1 90.12 466 LEU B CA 1
ATOM 7335 C C . LEU B 1 466 ? -9.781 29.219 5.617 1 90.12 466 LEU B C 1
ATOM 7337 O O . LEU B 1 466 ? -9.523 28.172 5.027 1 90.12 466 LEU B O 1
ATOM 7341 N N . VAL B 1 467 ? -10.875 29.953 5.344 1 92 467 VAL B N 1
ATOM 7342 C CA . VAL B 1 467 ? -11.836 29.547 4.324 1 92 467 VAL B CA 1
ATOM 7343 C C . VAL B 1 467 ? -11.172 29.562 2.949 1 92 467 VAL B C 1
ATOM 7345 O O . VAL B 1 467 ? -11.359 28.641 2.148 1 92 467 VAL B O 1
ATOM 7348 N N . LEU B 1 468 ? -10.352 30.531 2.66 1 91.38 468 LEU B N 1
ATOM 7349 C CA . LEU B 1 468 ? -9.648 30.641 1.386 1 91.38 468 LEU B CA 1
ATOM 7350 C C . LEU B 1 468 ? -8.664 29.484 1.215 1 91.38 468 LEU B C 1
ATOM 7352 O O . LEU B 1 468 ? -8.594 28.875 0.143 1 91.38 468 LEU B O 1
ATOM 7356 N N . ASP B 1 469 ? -7.938 29.234 2.236 1 89.12 469 ASP B N 1
ATOM 7357 C CA . ASP B 1 469 ? -6.984 28.125 2.199 1 89.12 469 ASP B CA 1
ATOM 7358 C C . ASP B 1 469 ? -7.699 26.797 1.979 1 89.12 469 ASP B C 1
ATOM 7360 O O . ASP B 1 469 ? -7.215 25.938 1.235 1 89.12 469 ASP B O 1
ATOM 7364 N N . ALA B 1 470 ? -8.789 26.625 2.689 1 93.12 470 ALA B N 1
ATOM 7365 C CA . ALA B 1 470 ? -9.57 25.391 2.551 1 93.12 470 ALA B CA 1
ATOM 7366 C C . ALA B 1 470 ? -10.078 25.219 1.12 1 93.12 470 ALA B C 1
ATOM 7368 O O . ALA B 1 470 ? -10.031 24.125 0.567 1 93.12 470 ALA B O 1
ATOM 7369 N N . GLU B 1 471 ? -10.531 26.266 0.455 1 93.06 471 GLU B N 1
ATOM 7370 C CA . GLU B 1 471 ? -11.031 26.203 -0.916 1 93.06 471 GLU B CA 1
ATOM 7371 C C . GLU B 1 471 ? -9.906 25.891 -1.898 1 93.06 471 GLU B C 1
ATOM 7373 O O . GLU B 1 471 ? -10.086 25.094 -2.824 1 93.06 471 GLU B O 1
ATOM 7378 N N . ASP B 1 472 ? -8.797 26.484 -1.663 1 92.12 472 ASP B N 1
ATOM 7379 C CA . ASP B 1 472 ? -7.637 26.219 -2.502 1 92.12 472 ASP B CA 1
ATOM 7380 C C . ASP B 1 472 ? -7.195 24.75 -2.369 1 92.12 472 ASP B C 1
ATOM 7382 O O . ASP B 1 472 ? -6.844 24.109 -3.361 1 92.12 472 ASP B O 1
ATOM 7386 N N . MET B 1 473 ? -7.211 24.359 -1.138 1 93.94 473 MET B N 1
ATOM 7387 C CA . MET B 1 473 ? -6.816 22.969 -0.87 1 93.94 473 MET B CA 1
ATOM 7388 C C . MET B 1 473 ? -7.77 22 -1.546 1 93.94 473 MET B C 1
ATOM 7390 O O . MET B 1 473 ? -7.34 20.969 -2.076 1 93.94 473 MET B O 1
ATOM 7394 N N . LYS B 1 474 ? -9.07 22.266 -1.609 1 95.44 474 LYS B N 1
ATOM 7395 C CA . LYS B 1 474 ? -10.062 21.422 -2.27 1 95.44 474 LYS B CA 1
ATOM 7396 C C . LYS B 1 474 ? -9.742 21.25 -3.754 1 95.44 474 LYS B C 1
ATOM 7398 O O . LYS B 1 474 ? -9.773 20.141 -4.277 1 95.44 474 LYS B O 1
ATOM 7403 N N . THR B 1 475 ? -9.391 22.344 -4.344 1 94.31 475 THR B N 1
ATOM 7404 C CA . THR B 1 475 ? -9.047 22.328 -5.762 1 94.31 475 THR B CA 1
ATOM 7405 C C . THR B 1 475 ? -7.785 21.516 -6 1 94.31 475 THR B C 1
ATOM 7407 O O . THR B 1 475 ? -7.711 20.734 -6.957 1 94.31 475 THR B O 1
ATOM 7410 N N . SER B 1 476 ? -6.852 21.672 -5.156 1 94.12 476 SER B N 1
ATOM 7411 C CA . SER B 1 476 ? -5.594 20.938 -5.281 1 94.12 476 SER B CA 1
ATOM 7412 C C . SER B 1 476 ? -5.805 19.438 -5.113 1 94.12 476 SER B C 1
ATOM 7414 O O . SER B 1 476 ? -5.203 18.641 -5.832 1 94.12 476 SER B O 1
ATOM 7416 N N . ILE B 1 477 ? -6.629 19.109 -4.168 1 95.5 477 ILE B N 1
ATOM 7417 C CA . ILE B 1 477 ? -6.926 17.703 -3.906 1 95.5 477 ILE B CA 1
ATOM 7418 C C . ILE B 1 477 ? -7.633 17.094 -5.113 1 95.5 477 ILE B C 1
ATOM 7420 O O . ILE B 1 477 ? -7.297 15.992 -5.547 1 95.5 477 ILE B O 1
ATOM 7424 N N . GLU B 1 478 ? -8.586 17.828 -5.727 1 94.69 478 GLU B N 1
ATOM 7425 C CA . GLU B 1 478 ? -9.297 17.344 -6.91 1 94.69 478 GLU B CA 1
ATOM 7426 C C . GLU B 1 478 ? -8.344 17.156 -8.086 1 94.69 478 GLU B C 1
ATOM 7428 O O . GLU B 1 478 ? -8.422 16.172 -8.805 1 94.69 478 GLU B O 1
ATOM 7433 N N . ASN B 1 479 ? -7.445 18.047 -8.188 1 94.88 479 ASN B N 1
ATOM 7434 C CA . ASN B 1 479 ? -6.453 17.953 -9.258 1 94.88 479 ASN B CA 1
ATOM 7435 C C . ASN B 1 479 ? -5.539 16.734 -9.062 1 94.88 479 ASN B C 1
ATOM 7437 O O . ASN B 1 479 ? -5.195 16.047 -10.023 1 94.88 479 ASN B O 1
ATOM 7441 N N . CYS B 1 480 ? -5.156 16.531 -7.879 1 94.62 480 CYS B N 1
ATOM 7442 C CA . CYS B 1 480 ? -4.309 15.383 -7.57 1 94.62 480 CYS B CA 1
ATOM 7443 C C . CYS B 1 480 ? -5.035 14.078 -7.848 1 94.62 480 CYS B C 1
ATOM 7445 O O . CYS B 1 480 ? -4.445 13.133 -8.383 1 94.62 480 CYS B O 1
ATOM 7447 N N . LYS B 1 481 ? -6.297 14.039 -7.531 1 92.94 481 LYS B N 1
ATOM 7448 C CA . LYS B 1 481 ? -7.109 12.844 -7.758 1 92.94 481 LYS B CA 1
ATOM 7449 C C . LYS B 1 481 ? -7.152 12.484 -9.242 1 92.94 481 LYS B C 1
ATOM 7451 O O . LYS B 1 481 ? -7.004 11.312 -9.602 1 92.94 481 LYS B O 1
ATOM 7456 N N . ILE B 1 482 ? -7.238 13.445 -10.07 1 91 482 ILE B N 1
ATOM 7457 C CA . ILE B 1 482 ? -7.453 13.234 -11.5 1 91 482 ILE B CA 1
ATOM 7458 C C . ILE B 1 482 ? -6.109 13.008 -12.195 1 91 482 ILE B C 1
ATOM 7460 O O . ILE B 1 482 ? -5.969 12.094 -13 1 91 482 ILE B O 1
ATOM 7464 N N . ASN B 1 483 ? -5.105 13.828 -11.781 1 90.75 483 ASN B N 1
ATOM 7465 C CA . ASN B 1 483 ? -3.893 13.859 -12.586 1 90.75 483 ASN B CA 1
ATOM 7466 C C . ASN B 1 483 ? -2.723 13.188 -11.875 1 90.75 483 ASN B C 1
ATOM 7468 O O . ASN B 1 483 ? -1.713 12.859 -12.5 1 90.75 483 ASN B O 1
ATOM 7472 N N . GLY B 1 484 ? -2.832 12.992 -10.609 1 90.81 484 GLY B N 1
ATOM 7473 C CA . GLY B 1 484 ? -1.701 12.453 -9.875 1 90.81 484 GLY B CA 1
ATOM 7474 C C . GLY B 1 484 ? -0.582 13.461 -9.68 1 90.81 484 GLY B C 1
ATOM 7475 O O . GLY B 1 484 ? -0.833 14.656 -9.555 1 90.81 484 GLY B O 1
ATOM 7476 N N . PRO B 1 485 ? 0.678 12.898 -9.609 1 89 485 PRO B N 1
ATOM 7477 C CA . PRO B 1 485 ? 1.791 13.836 -9.414 1 89 485 PRO B CA 1
ATOM 7478 C C . PRO B 1 485 ? 1.981 14.781 -10.594 1 89 485 PRO B C 1
ATOM 7480 O O . PRO B 1 485 ? 1.799 14.383 -11.75 1 89 485 PRO B O 1
ATOM 7483 N N . LEU B 1 486 ? 2.129 15.984 -10.398 1 78.38 486 LEU B N 1
ATOM 7484 C CA . LEU B 1 486 ? 2.279 17.016 -11.422 1 78.38 486 LEU B CA 1
ATOM 7485 C C . LEU B 1 486 ? 3.734 17.141 -11.859 1 78.38 486 LEU B C 1
ATOM 7487 O O . LEU B 1 486 ? 4.645 17.062 -11.031 1 78.38 486 LEU B O 1
#

Radius of gyration: 52.63 Å; Cα contacts (8 Å, |Δi|>4): 1078; chains: 2; bounding box: 53×196×105 Å

Secondary structure (DSSP, 8-state):
--------BTTBSS--TTHHHHHHHHHHHHHHHHHHH-------S--HHHHHHHHHHHHHHHHHHHHHHHHHHHHHHHHH--SS-HHHHHHHHHHHHHHHHHIIIIITHHHHHHHHHHH-SHHHHHHHHHHHHHHHHHHHHHHHHHHHHHHHHHHHHHHTT-SSPPHHHHHHHS-HHHHHHHHHHHHHHHHHHHHHHHHHHHHHHHHHHHHHHHHHHHHHHHHHHHHHHHHHHHHHHHHHHHHHHHHHHHHHHHHHHHHHHHHHIIIIIHHHHTTSHHHHHHHHHHHHHHHHHHTTHHHHHHHHHHHHHHHHHHHHGGGTTHHHHHHHHHHHHHHHHHHHHHHT-TTHHHHHHHHHHHHHTHHHHHHHHHHHHHHHHHHHHHHHHHHHHHHHHHHHHTTTTHHHHHHHHHTSS-HHHHHHHHHHHHHHHHHHHHHHHHHHHHHHHHHHHHHHHHHHHHHHHHHHHHHHHHHHHHHHHHHHHHH---/--------BTTBSS--TTHHHHHHHHHHHHHHHHHHH-------S--HHHHHHHHHHHHHHHHHHHHHHHHHHHHHHHHH--SS-HHHHHHHHHHHHHHHHHIIIIITHHHHHHHHHHH-SHHHHHHHHHHHHHHHHHHHHHHHHHHHHHHHHHHHHHHTT-SSPPHHHHHHHS-HHHHHHHHHHHHHHHHHHHHHHHHHHHHHHHHHHHHHHHHHHHHHHHHHHHHHHHHHHHHHHHHHHHHHHHHHHHHHHHHHHHHHHHHHIIIIIHHHHTTSHHHHHHHHHHHHHHHHHHTTHHHHHHHHHHHHHHHHHHHHGGGTTHHHHHHHHHHHHHHHHHHHHHHT-TTHHHHHHHHHHHHHTHHHHHHHHHHHHHHHHHHHHHHHHHHHHHHHHHHHHTTTTHHHHHHHHHTSS-HHHHHHHHHHHHHHHHHHHHHHHHHHHHHHHHHHHHHHHHHHHHHHHHHHHHHHHHHHHHHHHHHHHHH---

pLDDT: mean 87.86, std 10.1, range [20.48, 98.5]

Solvent-accessible surface area (backbone atoms only — not comparable to full-atom values): 48884 Å² total; per-residue (Å²): 132,78,77,67,72,61,61,28,20,62,30,32,32,22,62,51,88,58,24,67,56,41,22,52,50,20,50,55,33,23,52,50,24,45,56,35,42,62,79,84,81,86,83,78,52,79,52,63,71,59,53,53,44,49,52,31,52,49,49,53,28,41,54,50,15,54,36,42,30,50,26,23,49,29,48,23,52,24,20,56,24,36,66,67,64,54,64,63,42,52,47,49,29,54,50,26,49,49,50,40,45,45,38,60,74,60,63,45,51,70,40,41,48,49,35,31,76,71,38,41,57,47,55,45,37,46,49,48,31,47,35,53,54,42,47,54,39,49,53,52,31,51,52,26,51,52,51,41,51,52,19,46,50,50,21,47,60,72,36,56,90,47,79,55,34,50,59,70,49,37,51,71,40,52,35,60,63,47,51,47,42,40,40,49,27,48,49,51,47,44,29,50,43,52,34,51,30,47,54,48,52,54,46,52,47,31,45,51,51,44,31,52,48,47,42,50,46,53,51,48,50,52,52,38,52,51,49,49,52,50,48,46,50,53,48,48,52,51,51,50,50,52,50,50,49,53,38,50,50,50,45,52,64,38,47,51,54,52,53,47,49,54,50,48,38,63,72,69,42,44,72,68,33,62,72,35,71,70,46,32,54,48,50,52,52,51,52,51,50,49,46,53,61,34,64,32,41,60,56,52,40,50,52,53,52,53,53,50,53,56,41,49,55,56,55,58,56,74,61,71,57,47,67,61,47,49,53,68,52,44,43,62,40,51,49,54,49,44,47,42,33,57,18,51,46,66,31,14,69,60,42,38,41,48,41,50,53,46,62,62,43,51,49,57,52,44,40,51,46,49,53,40,40,53,52,56,50,50,56,54,53,57,59,47,52,58,55,53,50,50,54,56,51,55,48,48,61,73,56,69,55,48,61,59,55,52,50,58,38,70,70,45,91,70,45,66,66,43,45,58,49,52,51,57,52,50,53,50,47,50,52,51,33,52,50,49,53,52,49,49,54,50,47,52,53,51,52,44,51,51,50,46,53,51,44,52,51,44,50,49,48,39,53,50,50,51,45,51,50,36,52,52,47,40,54,51,51,53,47,22,60,76,64,35,67,99,128,79,78,68,74,57,60,30,20,61,30,31,30,21,62,52,86,59,24,66,56,41,22,52,50,20,50,55,33,23,52,50,25,45,56,35,42,63,80,83,82,84,85,77,51,79,53,62,70,58,54,52,43,49,52,29,52,50,50,53,27,40,53,50,14,54,37,42,30,50,26,23,48,30,47,24,50,25,20,55,24,37,65,68,65,55,64,63,42,54,45,50,29,54,48,26,50,50,50,42,45,44,38,60,75,60,65,45,51,67,39,41,49,49,35,32,76,71,39,42,56,47,55,43,37,47,50,47,31,48,35,53,55,44,44,52,40,48,50,52,29,51,50,26,48,52,52,41,50,54,19,45,51,50,20,49,60,72,34,54,89,48,78,55,34,49,62,69,50,36,48,71,41,50,34,60,64,46,51,47,42,39,41,48,28,50,49,51,48,43,29,50,43,51,35,51,30,47,53,48,51,54,47,54,49,31,45,49,52,44,31,53,48,48,42,51,46,54,52,47,48,52,51,37,54,51,49,49,53,50,51,47,51,51,48,51,52,52,53,50,50,53,50,50,50,51,38,50,52,50,44,53,63,39,46,50,53,52,53,48,50,54,52,49,36,64,71,70,40,41,71,68,34,62,72,36,71,70,47,33,56,50,52,52,50,51,52,51,49,50,41,54,62,34,66,33,42,60,57,53,41,50,52,54,51,55,53,49,52,56,40,48,55,57,56,57,56,74,60,71,57,47,67,62,47,48,54,66,53,45,44,63,40,51,51,54,49,44,46,42,33,56,18,52,44,65,29,14,69,60,42,38,41,48,41,50,52,46,63,61,42,50,50,56,53,43,42,50,45,48,52,40,39,54,53,55,51,51,57,53,53,57,58,46,51,59,55,53,50,51,54,56,52,56,48,49,61,72,56,68,55,50,61,60,54,51,52,59,38,70,71,44,89,71,46,68,66,42,46,58,51,51,50,54,51,50,53,51,42,49,53,50,35,53,50,50,51,51,50,49,55,50,48,51,54,51,52,44,51,51,48,45,54,50,44,51,50,43,49,50,47,38,53,49,50,51,44,52,50,37,53,52,48,40,53,50,51,53,46,22,60,76,64,37,66,100

Organism: Anopheles stephensi (NCBI:txid30069)

Sequence (972 aa):
IGQAEPVPDFAINAAITGSATVSSLAQETRILFKDVGGTVYELQAGYERLATVKEALTDIATKLSIAGMTLTQAISTMALNNSGPIPTYFDAISNAINSLQALLTNGLTTQLGTLTSTIDRYVSAKLGDSFRTMSQTLNTLAQSVANLRAAVTSARQAAGSSTTVSSTIARRYVTTRIVSDITNGVRLLKSDVPILVYVVRTTLGSFQTADEYLTGFTAEAQLRENDIHEQGNSYSIDVNDLVSGIKANTTTVLTAPYTKLSETYTQTVQSRVETSASFKTLADAILSEVRSLFSDSVVITDRIETTFAAYLQLVLALDDDLATFYGASMCAVVRDLIQVLIENGPNAQFCFSKFGTKVFNFFVLHTYDAAACYRLQFMRLEKLRNGIYSIIVLMLHDIEDFIDNVERCTQFNDVQNCDSFLGTEYQTLFTYTTEKRDALYRLLVQETSASFYRMEGCFSNSKHLLVLDAEDMKTSIENCKINGPLIGQAEPVPDFAINAAITGSATVSSLAQETRILFKDVGGTVYELQAGYERLATVKEALTDIATKLSIAGMTLTQAISTMALNNSGPIPTYFDAISNAINSLQALLTNGLTTQLGTLTSTIDRYVSAKLGDSFRTMSQTLNTLAQSVANLRAAVTSARQAAGSSTTVSSTIARRYVTTRIVSDITNGVRLLKSDVPILVYVVRTTLGSFQTADEYLTGFTAEAQLRENDIHEQGNSYSIDVNDLVSGIKANTTTVLTAPYTKLSETYTQTVQSRVETSASFKTLADAILSEVRSLFSDSVVITDRIETTFAAYLQLVLALDDDLATFYGASMCAVVRDLIQVLIENGPNAQFCFSKFGTKVFNFFVLHTYDAAACYRLQFMRLEKLRNGIYSIIVLMLHDIEDFIDNVERCTQFNDVQNCDSFLGTEYQTLFTYTTEKRDALYRLLVQETSASFYRMEGCFSNSKHLLVLDAEDMKTSIENCKINGPL

Foldseek 3Di:
DPPPQQQAFQAASENDPLLVLLLVLLVLLLVLLLLLQPDDDDFDLPDVLLVQLLVLLNVLSVQSNVLSNQLSVLRNCSGRHHHDDSCVSLVSNLVSLVSNLCCLPPVSVVSQVSLCVRQNCALVVLSNVLSVQLNVLSVQLNVLSVQQSVLVVQQVVVCPPDRHRYNVSSCVRVPPVSSVSNSVSSVSNSVSSVSSSVSSVLLVVLSVVLSVLSVLLVVLLVVLLVLLLVLLVVLVVLVVVLLVVLLVLLLCLLVVLLVVVVVLCVPPCQVLQVVDPLSNVLVVVLNVLSCVLSVCSVVLSVLSVVLVVVLSVLLSVLSVCVVVLCCVQLVLLSVLLSSLSNSVDPQSVVLNVVCSVVSSCLSVQLSVLSSVLSVVLSVVVNVVSVVLSVLSNVLCVLCNCVSVLSVVLSPDPCNPVSSVVSNVSSVVSSVVSVVSSVVSSVVSNVSSVVSSVSSSVSNVVSSVVSSVVSVVSSVVSVCCSVPNDD/DPPPQQQAFQAASENDPLLVVLLVLLVLLLVLLQLLQPDDDDFDLPDVLLVQLLVLL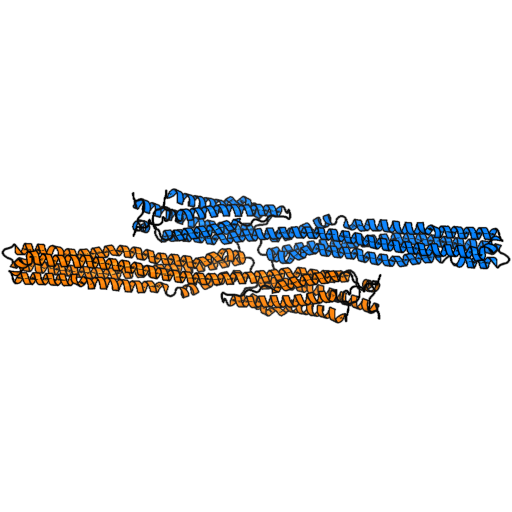NVLSVQSNVLSNQLSVLRNCSGRHHHDDSCVSLVSNLVSLVSNLCCLPPVSVVSQVSLCVRQNCALVVLSNVLSVQLNVLSVQLNVLSVQQSVLVVQQVVVCPPDRHRYNVSSCVRVPPVSSVSNSVSSVSNSVSSVSSSVSSVLLVVLSVVLSVLSVVLVVLLVVLLVLLLVLLVVLVVLVVVLLVVLLVLLLCLLVVLLVVVVVLCVPPPQVLQVVDPLSNVLVVVLNVLSCVLSVCSVVLSVLSVVLVVVLSVLLSVLSVCVVVLCCVQLVLLSVLLSSLSNSVDPQSVVLNVVCSVVSSCLSVQLSVLLSVLSVVLSVVVSVVSVVLSVLSNVLVVLCNCVSVLSVVLSPDPCSPVSSVVSNVSSVVSSVVSVVSSVVSSVVSNVSSVVSSVSSSVSNVVSSVVSSVVSVVSSVVSVCCSVPNDD